Protein 9N4D (pdb70)

InterPro domains:
  IPR024079 Metallopeptidase, catalytic domain superfamily [G3DSA:3.40.390.10] (44-229)
  IPR029482 Putative peptidase domain, HRXXH [PF13933] (15-241)
  IPR029482 Putative peptidase domain, HRXXH [cd11307] (46-224)
  IPR039124 Fungal antigen PRA1-like [PTHR39399] (1-299)

Solvent-accessible surface area: 57027 Å² total; per-residue (Å²): 131,101,14,122,88,76,39,66,99,37,20,44,35,41,113,49,13,93,39,28,36,109,47,10,0,20,39,0,8,116,32,0,37,99,1,0,72,25,0,44,20,2,3,20,15,13,9,45,95,0,8,8,0,70,33,1,0,3,88,170,28,33,5,6,30,0,0,0,7,0,8,7,0,32,6,10,36,0,82,70,4,51,0,14,27,67,54,94,52,92,76,55,154,56,150,64,107,9,11,16,86,50,20,101,143,82,30,23,45,2,1,6,7,107,80,2,29,114,66,37,54,16,19,36,27,3,17,8,90,74,17,32,2,18,163,29,152,27,54,61,4,3,0,1,5,0,0,56,26,0,12,72,1,109,33,4,1,54,145,35,17,90,90,92,4,81,76,20,111,84,1,58,107,32,2,93,139,69,38,105,106,0,13,72,0,4,20,1,0,3,14,1,1,3,3,0,24,0,28,34,75,8,42,102,44,101,11,18,17,39,57,82,69,67,43,124,130,89,56,16,126,134,93,13,123,85,74,41,64,101,40,19,43,34,46,113,44,13,93,40,26,36,111,44,11,0,28,42,0,9,121,32,0,35,100,1,0,78,22,1,44,17,0,3,18,25,22,12,45,122,0,7,10,0,66,33,0,0,3,89,166,30,33,8,8,29,0,1,0,5,0,7,10,0,29,6,10,29,0,74,83,3,49,1,15,23,73,61,97,48,95,73,46,153,64,146,66,102,10,9,14,95,43,19,97,135,82,26,24,44,3,0,7,8,101,77,2,28,110,62,40,56,18,20,40,27,3,18,10,93,74,15,29,2,17,159,30,150,27,60,56,4,4,0,0,5,0,0,54,34,0,11,71,2,106,46,3,2,47,136,37,19,87,96,97,7,80,73,21,114,88,1,58,111,28,2,103,150,61,40,96,98,0,12,68,0,5,26,0,0,1,15,1,1,3,4,0,24,0,26,34,75,13,39,102,40,108,12,18,19,37,63,81,68,72,42,116,128,93,57,16,116,128,103,19,121,88,89,44,63,108,36,17,44,36,42,109,54,14,95,42,29,35,110,47,8,0,22,38,0,10,122,28,0,37,88,1,0,70,21,0,40,19,1,3,20,26,21,12,44,111,0,6,8,0,68,32,0,0,3,98,164,27,32,5,5,33,0,0,0,6,0,7,11,0,35,7,11,30,1,75,76,4,49,0,12,24,64,62,89,54,91,84,40,160,69,143,65,99,10,10,15,85,43,20,98,144,82,28,14,43,2,1,7,8,104,77,2,29,108,65,36,60,14,20,36,28,3,17,12,93,78,17,31,2,19,161,28,154,26,65,60,5,3,0,1,6,0,0,54,34,0,12,71,2,103,37,4,1,53,151,33,17,80,94,91,7,81,74,18,112,86,0,58,102,29,2,112,146,68,42,97,102,0,12,78,0,4,26,1,0,2,14,0,1,3,4,0,25,0,28,33,76,11,39,100,38,99,12,17,19,42,69,80,67,62,43,111,131,93,54,20,124,130,104,18,117,84,80,40,64,99,35,19,42,36,42,108,41,12,93,37,32,36,111,42,8,0,35,44,0,8,115,31,0,24,89,1,0,76,21,1,40,22,2,3,20,14,18,10,43,95,0,8,8,0,73,37,0,0,3,82,169,29,31,5,6,30,0,0,0,5,0,7,11,0,30,6,11,39,0,74,73,3,49,0,14,24,67,66,97,50,94,69,38,158,57,148,59,107,10,9,12,88,44,19,101,142,81,28,18,45,3,0,6,8,100,73,2,31,108,68,36,57,16,22,39,28,3,16,13,93,76,20,26,2,15,162,31,146,24,54,55,5,4,1,1,6,0,1,55,36,0,12,70,3,99,39,4,1,43,153,33,16,83,97,94,6,81,67,19,114,84,0,58,109,29,0,105,146,71,41,102,101,0,12,74,1,5,18,0,0,3,14,1,1,4,4,0,27,0,29,33,72,11,38,100,42,112,11,20,17,46,58,82,68,69,45,126,123,92,54,14,134,128,104,16,121,82,74,43,65,101,37,18,42,35,44,111,50,15,96,37,29,35,111,42,9,0,26,37,0,8,118,31,0,38,90,2,0,70,21,0,47,23,1,3,20,24,20,10,43,122,0,6,8,0,69,35,0,0,3,88,170,30,31,6,5,29,0,0,0,4,0,6,10,0,26,7,11,32,0,72,81,4,46,0,14,26,65,62,94,55,93,74,36,164,59,146,62,105,8,8,14,84,42,19,101,143,81,26,17,46,2,1,8,9,103,82,3,29,110,64,36,55,15,18,38,28,4,17,9,92,76,18,33,2,17,160,30,148,25,57,60,4,3,0,1,7,0,0,57,35,0,11,71,2,114,43,3,1,49,154,29,19,91,95,97,7,76,65,19,108,85,1,62,93,31,1,108,145,69,48,95,100,0,14,69,0,4,23,1,0,3,15,1,0,2,4,0,25,0,25,36,75,11,40,98,37,102,13,18,17,42,60,80,64,68,46,124,130,91,55,17,125,124,104,14,119,91,85,44,65,105,36,16,45,33,40,110,52,12,95,37,31,34,106,43,7,0,26,40,0,10,122,29,0,36,94,1,0,70,22,1,42,16,2,3,18,17,13,9,44,93,0,7,8,0,70,33,0,0,2,86,168,31,32,5,6,29,0,0,0,4,0,7,10,0,30,8,10,40,0,70,67,4,46,0,13,27,68,60,95,51,94,77,40,160,69,149,62,104,9,9,14,90,42,17,99,138,79,33,20,44,2,1,7,9,104,78,2,29,104,65,39,58,17,19,40,27,4,16,14,91,76,18,30,2,17,161,28,148,26,53,58,5,4,1,2,6,0,0,53,34,0,10,72,2,118,43,3,1,49,140,33,16,83,91,90,9,79,66,18,106,93,1,63,102,27,0,102,144,66,41,99,102,1,15,67,0,4,18,1,0,3,15,0,1,3,3,0,25,0,26,37,74,12,40,100,44,113,13,17,17,43,63,80,68,69,46,129,125,92,57,16,121

B-factor: mean 41.8, std 14.16, range [16.39, 104.24]

Foldseek 3Di:
DPVVVVADQAADEDPQDDDVRVVVLRQLLVQLLVLLVLLLVVCVVAPLLAVLCCQQQHNDDGPDLLNVLSVLNGGHGRPLAYEYQDDPPPPQPPPPDQWDQPDDVRQRYIYGYPVCVPFADEPLQPLPPPDALQPDDQCRHSNSVVQLVQCSHCSRVVPQADAPDDHNVRSSVCNHPPNVCSSRYRVSSSSSSQQVCQCPPVDPQAGGNPPPDHDHPVSSD/DDPVVVADFAAAEDPQDDDVRCVVVRQLRVQLLVLLVLLLVVCVVAPLLAPLCCQQQHNDDGPDLLNVLSVLNNGDGNPLAYEYADPPVPDLPDPPDQWDQPDDVRQRYIYGYDVCVVQADEPLQPLPPPDALQPDDQRRHSNSVVLLVQCRHCSRVVPQADAPDDHNVRSSVCNHPPNVNSSRYSVSSSSSSQQVCQCPPVDDQAGGNPPDDHDDPVSSD/DPCVVVADQAAAEDPQDDPVVVVVLRQLRVQLLVLLVVLLVVCVVAPLLAVLCCQQQHNDDGPDLLNVLSVLNNGDRNPLAYEYADDDPPDLPDPPDQWDQPDDVRQRYIYGYDVCVVQADEPLQPLPPPDALQPDDQCRHSNSVVLLVQCRHCSRVVPQADAPDDHNVRSSVCNHPPSVNSSRYSVSSSSSSQQVCQCPPVPDQAGGNPDPDGDHPVSSD/DPPVVLFDQAAAEDPQDDPVRVVVLRQLRVQLLVLLVVLLVVCVVAPLLAPLCCQQQHNDDGPDLLNVLSVLNNGDRNPLAYEYADPPPPDPPDPPDQWDQPDDVRQRYIYGYCVCVPQADEPLCPLPPPDALQPDDQCRHSNSVVLLVQCRHCSRVVPQADAPDDHNVRSSVCNHPPNPNSSRYSSSSSSSSQQVCQCPPVDDQAGGNPPPDHDHPVSSD/DPPVVLFDQAAAEDPQDDDVRVVVLRQLRVQLLVLLVVLLVVCVVFPLLDVLCCQQQHNDDGPDLLNVLSVLNNGDRNPLAYEYADPPVVDVVDPPDQWDQPDDVRQRYIYGYDVCVVQADEPLQPLPPPDALQPDDQCRHSNSVVLLVQCRHCSRVVPQADAPDDHPVRSSVCNHPPNPNSSRYSVSSSSSSQQVCQCPPVDDQAGGNPPPDHDHPVSSD/DPCVVVFDQAAAEDPQDDDVRVVVLRQLRVQLLVLLVVLLVVCVVAPLLAVLCCQQQHNDDGPDLLNVLSCLNRGDGNPLAYEYADDPPPPVPDPPDQWDQPDDVRQRYIYGYPVCVVQADEPLCPLPPPDALQPDDQCRHSNSVVLLVQCRHCSRVVPQADAPDDHPVRSSVCNHPPNPNSSRYSVSSSSSSQQVCQCPPVPDQAGGNPPDDHDHPVSSD

Radius of gyration: 38.22 Å; Cα contacts (8 Å, |Δi|>4): 2168; chains: 6; bounding box: 101×102×52 Å

Organism: Candida albicans (strain SC5314 / ATCC MYA-2876) (NCBI:txid237561)

Secondary structure (DSSP, 8-state):
--TTTT---S--B-TTS-HHHHHHHHHHHHHHHHHHHHHHHHHHHHGGGSHHHHHHH-TT---SHHHHHHHHHHHS--TT-EEE-S-SSS-TTSTT--EEE--STTTTEEEE-TTHHHH-B-GGGTT-TT--TTTS-TTSBHHHHHHHHHTTSTTTTTT--B-S--SHHHHHHHHHH-HHHHTTBHHHHHHHHHHHHIIIIISTTT----SS----GGGG-/--TTSS---SPPB-TTS-HHHHHHHHHHHHHHHHHHHHHHHHHHHHGGGSHHHHHHH-TT---SHHHHHHHHHHSS--TT-EEE-S-SSS-TTSTT--EEE--STTTTEEEE-SSHHHH-B-GGGTT-TT--TTTS-GGGBHHHHHHHHHTTSTTTTTT--B-S--SHHHHHHHHHH-HHHHTTBHHHHHHHHHHHHIIIIISTTT----SS----GGGG-/--GGGS---S--B-TTS-HHHHHHHHHHHHHHHHHHHHHHHHHHHHGGGSHHHHHHH-TT---SHHHHHHHHHHSS--SS-EEE-S-SSS-TTSTT--EEE--STTTTEEEE-TTTTTS-B-GGGTT-TT--TTTS-TTSBHHHHHHHHHTTSTTTTTT--B-S--SHHHHHHHHHH-TTTTTSBHHHHHHHHHHHHIIIIISTTT----SS----GGGG-/--TTTS---SPPB-TTS-HHHHHHHHHHHHHHHHHHHHHHHHHHHHGGGSHHHHHHH-TT---SHHHHHHHHHHSS--SS-EEE-S-SSS-TTSTT--EEE--SSSTTEEEE-TTHHHH-B-GGGTT-TT--TTTS-TTSBHHHHHHHHHTTSTTTTTT--B-S--SHHHHHHHHHH-TTTTTSBHHHHHHHHHHHHIIIIISTTT----SS----GGGG-/--TTSS---S--B-TTS-HHHHHHHHHHHHHHHHHHHHHHHHHHHHGGGSHHHHHHH-TT---SHHHHHHHHHHSS--SS-EEE---SSS-TTSTT--EEE--STTTTEEEE-TTHHHH-B-GGGTT-TT--TTTS-TTSBHHHHHHHHHTTSTTTTTT--B-S--SHHHHHHHHHH-HHHHTTBHHHHHHHHHHHHIIIIISTTT----SS----GGGG-/---TTS---S--B-TTS-HHHHHHHHHHHHHHHHHHHHHHHHHHHHGGGSHHHHHHH-TT---SHHHHHHHHHHSS--SS-EEE-S-SSS-TTSTT--EEE--SSSTTEEEE-TTHHHH-B-GGGTT-TT--TTTS-TTSBHHHHHHHHHTTSTTTTTT--B-S--SHHHHHHHHHH-TTTTTSBHHHHHHHHHHHHIIIIISTTT-S--SS----GGGG-

Structure (mmCIF, N/CA/C/O backbone):
data_9N4D
#
_entry.id   9N4D
#
_cell.length_a   1.00
_cell.length_b   1.00
_cell.length_c   1.00
_cell.angle_alpha   90.00
_cell.angle_beta   90.00
_cell.angle_gamma   90.00
#
_symmetry.space_group_name_H-M   'P 1'
#
loop_
_entity.id
_entity.type
_entity.pdbx_description
1 polymer 'pH-regulated antigen PRA1'
2 non-polymer 'ZINC ION'
#
loop_
_atom_site.group_PDB
_atom_site.id
_atom_site.type_symbol
_atom_site.label_atom_id
_atom_site.label_alt_id
_atom_site.label_comp_id
_atom_site.label_asym_id
_atom_site.label_entity_id
_atom_site.label_seq_id
_atom_site.pdbx_PDB_ins_code
_atom_site.Cartn_x
_atom_site.Cartn_y
_atom_site.Cartn_z
_atom_site.occupancy
_atom_site.B_iso_or_equiv
_atom_site.auth_seq_id
_atom_site.auth_comp_id
_atom_site.auth_asym_id
_atom_site.auth_atom_id
_atom_site.pdbx_PDB_model_num
ATOM 1 N N . TYR A 1 18 ? 122.98562 153.76307 115.52776 1.000 62.09492 31 TYR A N 1
ATOM 2 C CA . TYR A 1 18 ? 124.28772 154.38982 115.72200 1.000 60.52886 31 TYR A CA 1
ATOM 3 C C . TYR A 1 18 ? 124.84521 154.06224 117.10187 1.000 58.82349 31 TYR A C 1
ATOM 4 O O . TYR A 1 18 ? 124.45965 154.67116 118.09808 1.000 56.89026 31 TYR A O 1
ATOM 13 N N . ASP A 1 19 ? 125.75564 153.09381 117.15224 1.000 55.50676 32 ASP A N 1
ATOM 14 C CA . ASP A 1 19 ? 126.41992 152.71770 118.39741 1.000 54.35032 32 ASP A CA 1
ATOM 15 C C . ASP A 1 19 ? 127.64241 153.60789 118.57024 1.000 55.21948 32 ASP A C 1
ATOM 16 O O . ASP A 1 19 ? 128.71920 153.31238 118.04846 1.000 54.47431 32 ASP A O 1
ATOM 21 N N . TRP A 1 20 ? 127.48281 154.70598 119.30518 1.000 52.02701 33 TRP A N 1
ATOM 22 C CA . TRP A 1 20 ? 128.57272 155.65050 119.50005 1.000 47.58069 33 TRP A CA 1
ATOM 23 C C . TRP A 1 20 ? 129.52303 155.24418 120.61742 1.000 44.57158 33 TRP A C 1
ATOM 24 O O . TRP A 1 20 ? 130.52432 155.93098 120.83606 1.000 47.39045 33 TRP A O 1
ATOM 35 N N . ARG A 1 21 ? 129.24319 154.15018 121.32270 1.000 44.32559 34 ARG A N 1
ATOM 36 C CA . ARG A 1 21 ? 130.17619 153.63493 122.31416 1.000 46.40045 34 ARG A CA 1
ATOM 37 C C . ARG A 1 21 ? 131.37647 152.93373 121.69284 1.000 48.87633 34 ARG A C 1
ATOM 38 O O . ARG A 1 21 ? 132.42418 152.84721 122.34118 1.000 51.41381 34 ARG A O 1
ATOM 46 N N . ALA A 1 22 ? 131.25488 152.43909 120.46169 1.000 50.44894 35 ALA A N 1
ATOM 47 C CA . ALA A 1 22 ? 132.32425 151.67605 119.83085 1.000 50.99114 35 ALA A CA 1
ATOM 48 C C . ALA A 1 22 ? 133.41788 152.55102 119.23256 1.000 52.61118 35 ALA A C 1
ATOM 49 O O . ALA A 1 22 ? 134.49683 152.04113 118.91134 1.000 56.24085 35 ALA A O 1
ATOM 51 N N . ASP A 1 23 ? 133.17358 153.84781 119.07267 1.000 48.22733 36 ASP A N 1
ATOM 52 C CA . ASP A 1 23 ? 134.15439 154.77607 118.52301 1.000 44.51057 36 ASP A CA 1
ATOM 53 C C . ASP A 1 23 ? 134.38448 155.95378 119.46555 1.000 49.55672 36 ASP A C 1
ATOM 54 O O . ASP A 1 23 ? 134.52482 157.10136 119.03958 1.000 52.68085 36 ASP A O 1
ATOM 59 N N . TRP A 1 24 ? 134.44254 155.67222 120.76358 1.000 46.72567 37 TRP A N 1
ATOM 60 C CA . TRP A 1 24 ? 134.65390 156.68410 121.79017 1.000 41.53439 37 TRP A CA 1
ATOM 61 C C . TRP A 1 24 ? 136.12301 156.67132 122.19838 1.000 45.00252 37 TRP A C 1
ATOM 62 O O . TRP A 1 24 ? 136.62563 155.65454 122.68752 1.000 49.26533 37 TRP A O 1
ATOM 73 N N . VAL A 1 25 ? 136.80285 157.79817 122.00481 1.000 40.38663 38 VAL A N 1
ATOM 74 C CA . VAL A 1 25 ? 138.23197 157.92643 122.27142 1.000 38.95300 38 VAL A CA 1
ATOM 75 C C . VAL A 1 25 ? 138.40769 158.83381 123.48124 1.000 37.07543 38 VAL A C 1
ATOM 76 O O . VAL A 1 25 ? 137.96333 159.98797 123.46863 1.000 39.28724 38 VAL A O 1
ATOM 80 N N . LYS A 1 26 ? 139.05797 158.31808 124.52545 1.000 35.41541 39 LYS A N 1
ATOM 81 C CA . LYS A 1 26 ? 139.26305 159.06170 125.76336 1.000 34.92584 39 LYS A CA 1
ATOM 82 C C . LYS A 1 26 ? 140.74166 159.31055 126.05018 1.000 38.56954 39 LYS A C 1
ATOM 83 O O . LYS A 1 26 ? 141.10181 159.72364 127.15228 1.000 41.99510 39 LYS A O 1
ATOM 89 N N . GLY A 1 27 ? 141.60280 159.07663 125.07583 1.000 40.07741 40 GLY A N 1
ATOM 90 C CA . GLY A 1 27 ? 143.02348 159.34894 125.23154 1.000 32.12816 40 GLY A CA 1
ATOM 91 C C . GLY A 1 27 ? 143.47946 160.42718 124.27605 1.000 36.91800 40 GLY A C 1
ATOM 92 O O . GLY A 1 27 ? 142.90635 160.60384 123.20296 1.000 44.25495 40 GLY A O 1
ATOM 93 N N . PHE A 1 28 ? 144.51841 161.15123 124.67873 1.000 36.67381 41 PHE A N 1
ATOM 94 C CA . PHE A 1 28 ? 145.04146 162.24310 123.86363 1.000 34.50332 41 PHE A CA 1
ATOM 95 C C . PHE A 1 28 ? 145.93056 161.69182 122.75471 1.000 37.71806 41 PHE A C 1
ATOM 96 O O . PHE A 1 28 ? 146.91343 161.00375 123.04981 1.000 39.04555 41 PHE A O 1
ATOM 104 N N . PRO A 1 29 ? 145.63248 161.96526 121.48831 1.000 38.72935 42 PRO A N 1
ATOM 105 C CA . PRO A 1 29 ? 146.46054 161.44331 120.39713 1.000 38.34222 42 PRO A CA 1
ATOM 106 C C . PRO A 1 29 ? 147.72072 162.26986 120.17752 1.000 40.56028 42 PRO A C 1
ATOM 107 O O . PRO A 1 29 ? 147.77768 163.46805 120.45688 1.000 39.83038 42 PRO A O 1
ATOM 111 N N . ILE A 1 30 ? 148.74122 161.59421 119.65232 1.000 40.74854 43 ILE A N 1
ATOM 112 C CA . ILE A 1 30 ? 150.04898 162.18422 119.39490 1.000 38.35911 43 ILE A CA 1
ATOM 113 C C . ILE A 1 30 ? 150.38383 162.01040 117.91992 1.000 43.03378 43 ILE A C 1
ATOM 114 O O . ILE A 1 30 ? 150.12663 160.95278 117.33550 1.000 47.58150 43 ILE A O 1
ATOM 119 N N . ASP A 1 31 ? 150.95485 163.05272 117.32146 1.000 41.69491 44 ASP A N 1
ATOM 120 C CA . ASP A 1 31 ? 151.31375 163.02823 115.91280 1.000 42.42839 44 ASP A CA 1
ATOM 121 C C . ASP A 1 31 ? 152.52002 162.11981 115.67553 1.000 49.38716 44 ASP A C 1
ATOM 122 O O . ASP A 1 31 ? 153.25992 161.76090 116.59433 1.000 51.73030 44 ASP A O 1
ATOM 127 N N . SER A 1 32 ? 152.71762 161.75590 114.41045 1.000 53.82579 45 SER A N 1
ATOM 128 C CA . SER A 1 32 ? 153.80568 160.87954 114.00104 1.000 51.67149 45 SER A CA 1
ATOM 129 C C . SER A 1 32 ? 155.11522 161.62559 113.78019 1.000 51.34034 45 SER A C 1
ATOM 130 O O . SER A 1 32 ? 156.11700 160.99939 113.42240 1.000 51.01149 45 SER A O 1
ATOM 133 N N . SER A 1 33 ? 155.13064 162.94268 113.98421 1.000 53.55320 46 SER A N 1
ATOM 134 C CA . SER A 1 33 ? 156.35628 163.72194 113.87959 1.000 51.52933 46 SER A CA 1
ATOM 135 C C . SER A 1 33 ? 157.25326 163.58269 115.10299 1.000 53.04775 46 SER A C 1
ATOM 136 O O . SER A 1 33 ? 158.37088 164.10782 115.09210 1.000 56.04170 46 SER A O 1
ATOM 139 N N . CYS A 1 34 ? 156.79575 162.90242 116.14960 1.000 48.81318 47 CYS A N 1
ATOM 140 C CA . CYS A 1 34 ? 157.61507 162.60402 117.31506 1.000 45.37761 47 CYS A CA 1
ATOM 141 C C . CYS A 1 34 ? 158.17838 161.19398 117.19358 1.000 46.70729 47 CYS A C 1
ATOM 142 O O . CYS A 1 34 ? 157.44473 160.24772 116.89576 1.000 50.82139 47 CYS A O 1
ATOM 145 N N . ASN A 1 35 ? 159.48245 161.05675 117.42672 1.000 42.00238 48 ASN A N 1
ATOM 146 C CA . ASN A 1 35 ? 160.14367 159.76234 117.31804 1.000 36.05906 48 ASN A CA 1
ATOM 147 C C . ASN A 1 35 ? 159.86555 158.93777 118.57750 1.000 36.05201 48 ASN A C 1
ATOM 148 O O . ASN A 1 35 ? 159.01973 159.28887 119.40358 1.000 38.54023 48 ASN A O 1
ATOM 153 N N . ALA A 1 36 ? 160.57395 157.81611 118.73217 1.000 36.22994 49 ALA A N 1
ATOM 154 C CA . ALA A 1 36 ? 160.25092 156.86820 119.79681 1.000 34.69081 49 ALA A CA 1
ATOM 155 C C . ALA A 1 36 ? 160.51185 157.45036 121.18251 1.000 36.13220 49 ALA A C 1
ATOM 156 O O . ALA A 1 36 ? 159.66916 157.32766 122.08139 1.000 37.96573 49 ALA A O 1
ATOM 158 N N . THR A 1 37 ? 161.67023 158.08463 121.37747 1.000 34.79714 50 THR A N 1
ATOM 159 C CA . THR A 1 37 ? 162.02771 158.57289 122.70610 1.000 36.02840 50 THR A CA 1
ATOM 160 C C . THR A 1 37 ? 161.11460 159.70965 123.15245 1.000 36.18103 50 THR A C 1
ATOM 161 O O . THR A 1 37 ? 160.72720 159.77204 124.32328 1.000 36.53041 50 THR A O 1
ATOM 165 N N . GLN A 1 38 ? 160.76795 160.62157 122.24049 1.000 33.61543 51 GLN A N 1
ATOM 166 C CA . GLN A 1 38 ? 159.84213 161.69875 122.58025 1.000 32.04579 51 GLN A CA 1
ATOM 167 C C . GLN A 1 38 ? 158.45728 161.15356 122.91000 1.000 35.52984 51 GLN A C 1
ATOM 168 O O . GLN A 1 38 ? 157.81125 161.60586 123.86753 1.000 40.33731 51 GLN A O 1
ATOM 174 N N . TYR A 1 39 ? 157.99203 160.18212 122.12109 1.000 32.78948 52 TYR A N 1
ATOM 175 C CA . TYR A 1 39 ? 156.68648 159.57355 122.34733 1.000 32.58809 52 TYR A CA 1
ATOM 176 C C . TYR A 1 39 ? 156.61902 158.90094 123.71187 1.000 34.24457 52 TYR A C 1
ATOM 177 O O . TYR A 1 39 ? 155.61744 159.03324 124.43045 1.000 35.53322 52 TYR A O 1
ATOM 186 N N . ASN A 1 40 ? 157.68323 158.18353 124.08958 1.000 32.49918 53 ASN A N 1
ATOM 187 C CA . ASN A 1 40 ? 157.67151 157.43215 125.34124 1.000 31.75712 53 ASN A CA 1
ATOM 188 C C . ASN A 1 40 ? 157.45590 158.33600 126.54691 1.000 34.01911 53 ASN A C 1
ATOM 189 O O . ASN A 1 40 ? 156.74269 157.95938 127.48211 1.000 36.42455 53 ASN A O 1
ATOM 194 N N . GLN A 1 41 ? 158.05971 159.52214 126.54876 1.000 33.71376 54 GLN A N 1
ATOM 195 C CA . GLN A 1 41 ? 157.92072 160.45146 127.66280 1.000 34.19891 54 GLN A CA 1
ATOM 196 C C . GLN A 1 41 ? 156.63312 161.26821 127.58960 1.000 35.52886 54 GLN A C 1
ATOM 197 O O . GLN A 1 41 ? 156.01275 161.54278 128.62928 1.000 37.84908 54 GLN A O 1
ATOM 203 N N . LEU A 1 42 ? 156.20439 161.65154 126.38129 1.000 33.29769 55 LEU A N 1
ATOM 204 C CA . LEU A 1 42 ? 154.97068 162.42178 126.25755 1.000 32.36057 55 LEU A CA 1
ATOM 205 C C . LEU A 1 42 ? 153.75669 161.60808 126.70012 1.000 31.01776 55 LEU A C 1
ATOM 206 O O . LEU A 1 42 ? 152.85935 162.13615 127.37402 1.000 31.63941 55 LEU A O 1
ATOM 211 N N . SER A 1 43 ? 153.70964 160.31908 126.33926 1.000 29.78368 56 SER A N 1
ATOM 212 C CA . SER A 1 43 ? 152.58480 159.48426 126.75963 1.000 31.49305 56 SER A CA 1
ATOM 213 C C . SER A 1 43 ? 152.51738 159.35974 128.27697 1.000 32.51651 56 SER A C 1
ATOM 214 O O . SER A 1 43 ? 151.43042 159.43164 128.86795 1.000 36.47360 56 SER A O 1
ATOM 217 N N . THR A 1 44 ? 153.66926 159.16886 128.92383 1.000 30.13393 57 THR A N 1
ATOM 218 C CA . THR A 1 44 ? 153.69701 159.07348 130.37909 1.000 30.97688 57 THR A CA 1
ATOM 219 C C . THR A 1 44 ? 153.22032 160.36771 131.02527 1.000 30.38766 57 THR A C 1
ATOM 220 O O . THR A 1 44 ? 152.44561 160.33899 131.99114 1.000 30.48166 57 THR A O 1
ATOM 224 N N . GLY A 1 45 ? 153.66320 161.51449 130.50069 1.000 30.85012 58 GLY A N 1
ATOM 225 C CA . GLY A 1 45 ? 153.20089 162.78383 131.04361 1.000 29.12172 58 GLY A CA 1
ATOM 226 C C . GLY A 1 45 ? 151.69799 162.96682 130.92591 1.000 29.91679 58 GLY A C 1
ATOM 227 O O . GLY A 1 45 ? 151.03507 163.39927 131.87767 1.000 32.73222 58 GLY A O 1
ATOM 228 N N . LEU A 1 46 ? 151.13827 162.63793 129.75754 1.000 27.87164 59 LEU A N 1
ATOM 229 C CA . LEU A 1 46 ? 149.69639 162.77550 129.56337 1.000 25.11333 59 LEU A CA 1
ATOM 230 C C . LEU A 1 46 ? 148.91828 161.85639 130.50209 1.000 26.64380 59 LEU A C 1
ATOM 231 O O . LEU A 1 46 ? 147.89593 162.25895 131.08127 1.000 28.65686 59 LEU A O 1
ATOM 236 N N . GLN A 1 47 ? 149.39426 160.61910 130.67491 1.000 28.47674 60 GLN A N 1
ATOM 237 C CA . GLN A 1 47 ? 148.73148 159.69390 131.58970 1.000 29.41978 60 GLN A CA 1
ATOM 238 C C . GLN A 1 47 ? 148.76833 160.20577 133.02548 1.000 28.06002 60 GLN A C 1
ATOM 239 O O . GLN A 1 47 ? 147.77884 160.09024 133.75965 1.000 31.60586 60 GLN A O 1
ATOM 245 N N . GLU A 1 48 ? 149.90211 160.77251 133.44675 1.000 28.21034 61 GLU A N 1
ATOM 246 C CA . GLU A 1 48 ? 149.99740 161.30222 134.80504 1.000 28.32699 61 GLU A CA 1
ATOM 247 C C . GLU A 1 48 ? 149.05111 162.48046 135.01258 1.000 28.71710 61 GLU A C 1
ATOM 248 O O . GLU A 1 48 ? 148.43573 162.61502 136.08043 1.000 30.59059 61 GLU A O 1
ATOM 254 N N . ALA A 1 49 ? 148.92577 163.34860 134.00471 1.000 27.66784 62 ALA A N 1
ATOM 255 C CA . ALA A 1 49 ? 147.97584 164.45442 134.10747 1.000 24.88555 62 ALA A CA 1
ATOM 256 C C . ALA A 1 49 ? 146.54541 163.94551 134.26291 1.000 23.86807 62 ALA A C 1
ATOM 257 O O . ALA A 1 49 ? 145.77827 164.45079 135.09931 1.000 25.53224 62 ALA A O 1
ATOM 259 N N . GLN A 1 50 ? 146.16993 162.93939 133.46820 1.000 24.85904 63 GLN A N 1
ATOM 260 C CA . GLN A 1 50 ? 144.82260 162.38526 133.57969 1.000 24.73306 63 GLN A CA 1
ATOM 261 C C . GLN A 1 50 ? 144.59101 161.74641 134.94786 1.000 26.25217 63 GLN A C 1
ATOM 262 O O . GLN A 1 50 ? 143.49982 161.86463 135.52117 1.000 26.48061 63 GLN A O 1
ATOM 268 N N . LEU A 1 51 ? 145.60715 161.06566 135.48668 1.000 26.92397 64 LEU A N 1
ATOM 269 C CA . LEU A 1 51 ? 145.48921 160.47285 136.81804 1.000 25.23521 64 LEU A CA 1
ATOM 270 C C . LEU A 1 51 ? 145.26627 161.53636 137.88897 1.000 28.02284 64 LEU A C 1
ATOM 271 O O . LEU A 1 51 ? 144.43275 161.36208 138.79243 1.000 31.70450 64 LEU A O 1
ATOM 276 N N . LEU A 1 52 ? 146.01199 162.64188 137.80986 1.000 25.04694 65 LEU A N 1
ATOM 277 C CA . LEU A 1 52 ? 145.82736 163.72830 138.76835 1.000 23.33383 65 LEU A CA 1
ATOM 278 C C . LEU A 1 52 ? 144.41468 164.30072 138.68984 1.000 24.37946 65 LEU A C 1
ATOM 279 O O . LEU A 1 52 ? 143.77662 164.55602 139.72393 1.000 26.80208 65 LEU A O 1
ATOM 284 N N . ALA A 1 53 ? 143.90181 164.49391 137.46959 1.000 22.67498 66 ALA A N 1
ATOM 285 C CA . ALA A 1 53 ? 142.53980 165.00594 137.32285 1.000 22.69046 66 ALA A CA 1
ATOM 286 C C . ALA A 1 53 ? 141.51268 164.04113 137.90933 1.000 25.73562 66 ALA A C 1
ATOM 287 O O . ALA A 1 53 ? 140.53936 164.46566 138.54788 1.000 26.80750 66 ALA A O 1
ATOM 289 N N . GLU A 1 54 ? 141.70914 162.73813 137.69781 1.000 26.58077 67 GLU A N 1
ATOM 290 C CA . GLU A 1 54 ? 140.77698 161.75356 138.23989 1.000 27.67641 67 GLU A CA 1
ATOM 291 C C . GLU A 1 54 ? 140.75766 161.78269 139.76446 1.000 29.44145 67 GLU A C 1
ATOM 292 O O . GLU A 1 54 ? 139.68578 161.71185 140.38473 1.000 31.85941 67 GLU A O 1
ATOM 298 N N . HIS A 1 55 ? 141.93454 161.88106 140.38866 1.000 27.98280 68 HIS A N 1
ATOM 299 C CA . HIS A 1 55 ? 141.97215 161.95990 141.84675 1.000 24.68354 68 HIS A CA 1
ATOM 300 C C . HIS A 1 55 ? 141.27820 163.22134 142.35425 1.000 26.21621 68 HIS A C 1
ATOM 301 O O . HIS A 1 55 ? 140.55853 163.18135 143.36337 1.000 26.73612 68 HIS A O 1
ATOM 308 N N . ALA A 1 56 ? 141.48597 164.35352 141.67255 1.000 28.76056 69 ALA A N 1
ATOM 309 C CA . ALA A 1 56 ? 140.80865 165.58399 142.07846 1.000 26.26226 69 ALA A CA 1
ATOM 310 C C . ALA A 1 56 ? 139.29283 165.43636 141.99544 1.000 27.65689 69 ALA A C 1
ATOM 311 O O . ALA A 1 56 ? 138.56390 165.88020 142.89547 1.000 28.11902 69 ALA A O 1
ATOM 313 N N . ARG A 1 57 ? 138.80075 164.81246 140.92102 1.000 28.89279 70 ARG A N 1
ATOM 314 C CA . ARG A 1 57 ? 137.36234 164.60157 140.78258 1.000 27.61473 70 ARG A CA 1
ATOM 315 C C . ARG A 1 57 ? 136.81827 163.72212 141.90209 1.000 28.49819 70 ARG A C 1
ATOM 316 O O . ARG A 1 57 ? 135.74447 163.99823 142.45368 1.000 28.58770 70 ARG A O 1
ATOM 324 N N . ASP A 1 58 ? 137.53994 162.65133 142.24517 1.000 30.31350 71 ASP A N 1
ATOM 325 C CA . ASP A 1 58 ? 137.07287 161.77018 143.31362 1.000 29.17858 71 ASP A CA 1
ATOM 326 C C . ASP A 1 58 ? 137.02425 162.49418 144.65483 1.000 29.76817 71 ASP A C 1
ATOM 327 O O . ASP A 1 58 ? 136.07109 162.32285 145.42526 1.000 30.28252 71 ASP A O 1
ATOM 332 N N . HIS A 1 59 ? 138.04236 163.30754 144.95333 1.000 28.64972 72 HIS A N 1
ATOM 333 C CA . HIS A 1 59 ? 138.03567 164.06405 146.20478 1.000 25.78210 72 HIS A CA 1
ATOM 334 C C . HIS A 1 59 ? 136.85993 165.03413 146.25755 1.000 28.10563 72 HIS A C 1
ATOM 335 O O . HIS A 1 59 ? 136.17725 165.14650 147.28929 1.000 26.89319 72 HIS A O 1
ATOM 342 N N . THR A 1 60 ? 136.60132 165.73885 145.15073 1.000 27.38618 73 THR A N 1
ATOM 343 C CA . THR A 1 60 ? 135.47399 166.66579 145.12477 1.000 26.48384 73 THR A CA 1
ATOM 344 C C . THR A 1 60 ? 134.15745 165.93260 145.35192 1.000 28.51793 73 THR A C 1
ATOM 345 O O . THR A 1 60 ? 133.35496 166.33952 146.19693 1.000 29.26257 73 THR A O 1
ATOM 349 N N . LEU A 1 61 ? 133.94455 164.81755 144.64375 1.000 28.86181 74 LEU A N 1
ATOM 350 C CA . LEU A 1 61 ? 132.70674 164.05815 144.81183 1.000 26.05322 74 LEU A CA 1
ATOM 351 C C . LEU A 1 61 ? 132.54672 163.56263 146.24249 1.000 27.31325 74 LEU A C 1
ATOM 352 O O . LEU A 1 61 ? 131.43850 163.57480 146.78975 1.000 29.12654 74 LEU A O 1
ATOM 357 N N . ARG A 1 62 ? 133.63922 163.11062 146.86216 1.000 31.30042 75 ARG A N 1
ATOM 358 C CA . ARG A 1 62 ? 133.54298 162.57301 148.21445 1.000 27.52417 75 ARG A CA 1
ATOM 359 C C . ARG A 1 62 ? 133.20553 163.65474 149.23474 1.000 28.47381 75 ARG A C 1
ATOM 360 O O . ARG A 1 62 ? 132.41487 163.41746 150.15436 1.000 28.06239 75 ARG A O 1
ATOM 368 N N . PHE A 1 63 ? 133.78768 164.84709 149.10318 1.000 31.75202 76 PHE A N 1
ATOM 369 C CA . PHE A 1 63 ? 133.65898 165.82576 150.18000 1.000 29.07440 76 PHE A CA 1
ATOM 370 C C . PHE A 1 63 ? 132.82331 167.04996 149.83204 1.000 32.54924 76 PHE A C 1
ATOM 371 O O . PHE A 1 63 ? 131.91046 167.39584 150.58634 1.000 34.62386 76 PHE A O 1
ATOM 379 N N . GLY A 1 64 ? 133.09708 167.72609 148.72055 1.000 31.57287 77 GLY A N 1
ATOM 380 C CA . GLY A 1 64 ? 132.42692 168.98581 148.46142 1.000 27.75298 77 GLY A CA 1
ATOM 381 C C . GLY A 1 64 ? 132.92926 170.11833 149.33314 1.000 31.31356 77 GLY A C 1
ATOM 382 O O . GLY A 1 64 ? 134.12857 170.21247 149.60432 1.000 34.25013 77 GLY A O 1
ATOM 383 N N . SER A 1 65 ? 132.02516 170.98325 149.78522 1.000 32.56376 78 SER A N 1
ATOM 384 C CA . SER A 1 65 ? 132.39880 172.13332 150.59852 1.000 32.87888 78 SER A CA 1
ATOM 385 C C . SER A 1 65 ? 132.68595 171.77103 152.05119 1.000 34.05316 78 SER A C 1
ATOM 386 O O . SER A 1 65 ? 132.82125 172.67342 152.88164 1.000 36.03523 78 SER A O 1
ATOM 389 N N . LYS A 1 66 ? 132.77992 170.48543 152.37699 1.000 33.65244 79 LYS A N 1
ATOM 390 C CA . LYS A 1 66 ? 133.17740 170.04590 153.70652 1.000 34.27883 79 LYS A CA 1
ATOM 391 C C . LYS A 1 66 ? 134.68388 169.87578 153.84648 1.000 35.37500 79 LYS A C 1
ATOM 392 O O . LYS A 1 66 ? 135.15769 169.57330 154.94488 1.000 41.19610 79 LYS A O 1
ATOM 398 N N . SER A 1 67 ? 135.44443 170.06148 152.77099 1.000 31.85670 80 SER A N 1
ATOM 399 C CA . SER A 1 67 ? 136.88543 169.94280 152.93058 1.000 31.48423 80 SER A CA 1
ATOM 400 C C . SER A 1 67 ? 137.53666 171.32026 152.97892 1.000 30.02545 80 SER A C 1
ATOM 401 O O . SER A 1 67 ? 137.08195 172.24607 152.29977 1.000 30.34488 80 SER A O 1
ATOM 404 N N . PRO A 1 68 ? 138.58571 171.48382 153.79031 1.000 30.01859 81 PRO A N 1
ATOM 405 C CA . PRO A 1 68 ? 139.23400 172.80201 153.88905 1.000 28.89854 81 PRO A CA 1
ATOM 406 C C . PRO A 1 68 ? 139.90297 173.26358 152.60303 1.000 30.18324 81 PRO A C 1
ATOM 407 O O . PRO A 1 68 ? 139.98938 174.47571 152.37051 1.000 29.15195 81 PRO A O 1
ATOM 411 N N . PHE A 1 69 ? 140.38099 172.34168 151.76305 1.000 29.01062 82 PHE A N 1
ATOM 412 C CA . PHE A 1 69 ? 141.01948 172.73232 150.50878 1.000 25.83533 82 PHE A CA 1
ATOM 413 C C . PHE A 1 69 ? 140.01498 173.37024 149.55549 1.000 25.74032 82 PHE A C 1
ATOM 414 O O . PHE A 1 69 ? 140.28776 174.41826 148.95289 1.000 28.88206 82 PHE A O 1
ATOM 422 N N . PHE A 1 70 ? 138.84402 172.74498 149.40740 1.000 24.43142 83 PHE A N 1
ATOM 423 C CA . PHE A 1 70 ? 137.78558 173.31469 148.58129 1.000 23.06224 83 PHE A CA 1
ATOM 424 C C . PHE A 1 70 ? 137.36505 174.68005 149.10633 1.000 26.90779 83 PHE A C 1
ATOM 425 O O . PHE A 1 70 ? 137.16633 175.61987 148.32882 1.000 29.16186 83 PHE A O 1
ATOM 433 N N . ARG A 1 71 ? 137.23439 174.80733 150.42797 1.000 27.81394 84 ARG A N 1
ATOM 434 C CA . ARG A 1 71 ? 136.84321 176.07883 151.02435 1.000 26.52655 84 ARG A CA 1
ATOM 435 C C . ARG A 1 71 ? 137.87583 177.16459 150.75003 1.000 27.43356 84 ARG A C 1
ATOM 436 O O . ARG A 1 71 ? 137.51841 178.31039 150.45649 1.000 29.96940 84 ARG A O 1
ATOM 444 N N . LYS A 1 72 ? 139.16288 176.82884 150.84519 1.000 26.70869 85 LYS A N 1
ATOM 445 C CA . LYS A 1 72 ? 140.19747 177.84290 150.68989 1.000 27.60566 85 LYS A CA 1
ATOM 446 C C . LYS A 1 72 ? 140.49674 178.17720 149.23472 1.000 27.88056 85 LYS A C 1
ATOM 447 O O . LYS A 1 72 ? 141.07793 179.23422 148.96843 1.000 30.11214 85 LYS A O 1
ATOM 453 N N . TYR A 1 73 ? 140.12093 177.31782 148.28661 1.000 26.05597 86 TYR A N 1
ATOM 454 C CA . TYR A 1 73 ? 140.37743 177.63611 146.88686 1.000 24.08077 86 TYR A CA 1
ATOM 455 C C . TYR A 1 73 ? 139.15361 178.12310 146.12016 1.000 26.21817 86 TYR A C 1
ATOM 456 O O . TYR A 1 73 ? 139.31987 178.82893 145.12080 1.000 29.06920 86 TYR A O 1
ATOM 465 N N . PHE A 1 74 ? 137.93630 177.78488 146.55148 1.000 27.13849 87 PHE A N 1
ATOM 466 C CA . PHE A 1 74 ? 136.74408 178.14649 145.79890 1.000 25.90964 87 PHE A CA 1
ATOM 467 C C . PHE A 1 74 ? 135.71378 178.94759 146.58240 1.000 30.72004 87 PHE A C 1
ATOM 468 O O . PHE A 1 74 ? 134.87700 179.60594 145.95755 1.000 33.16672 87 PHE A O 1
ATOM 476 N N . GLY A 1 75 ? 135.74800 178.92451 147.91167 1.000 30.53668 88 GLY A N 1
ATOM 477 C CA . GLY A 1 75 ? 134.77647 179.66316 148.69573 1.000 32.19615 88 GLY A CA 1
ATOM 478 C C . GLY A 1 75 ? 134.18594 178.86902 149.84239 1.000 35.93467 88 GLY A C 1
ATOM 479 O O . GLY A 1 75 ? 134.17794 177.63605 149.81400 1.000 39.08308 88 GLY A O 1
ATOM 480 N N . ASN A 1 76 ? 133.67442 179.57051 150.85631 1.000 37.45873 89 ASN A N 1
ATOM 481 C CA . ASN A 1 76 ? 133.20321 178.89727 152.06335 1.000 39.23252 89 ASN A CA 1
ATOM 482 C C . ASN A 1 76 ? 131.87173 178.19079 151.83572 1.000 44.94313 89 ASN A C 1
ATOM 483 O O . ASN A 1 76 ? 131.61581 177.13797 152.43039 1.000 45.78267 89 ASN A O 1
ATOM 488 N N . GLU A 1 77 ? 131.00967 178.74867 150.98366 1.000 47.42857 90 GLU A N 1
ATOM 489 C CA . GLU A 1 77 ? 129.68308 178.18833 150.74880 1.000 44.23970 90 GLU A CA 1
ATOM 490 C C . GLU A 1 77 ? 129.38572 178.05189 149.25984 1.000 45.18011 90 GLU A C 1
ATOM 491 O O . GLU A 1 77 ? 128.28303 178.37221 148.81069 1.000 54.58495 90 GLU A O 1
ATOM 497 N N . THR A 1 78 ? 130.35365 177.57503 148.48433 1.000 38.98986 91 THR A N 1
ATOM 498 C CA . THR A 1 78 ? 130.18500 177.44169 147.04514 1.000 35.77896 91 THR A CA 1
ATOM 499 C C . THR A 1 78 ? 129.67723 176.04932 146.68396 1.000 38.03364 91 THR A C 1
ATOM 500 O O . THR A 1 78 ? 130.01097 175.05436 147.33212 1.000 39.96932 91 THR A O 1
ATOM 504 N N . ALA A 1 79 ? 128.85351 175.98940 145.63964 1.000 38.63219 92 ALA A N 1
ATOM 505 C CA . ALA A 1 79 ? 128.32992 174.72940 145.13004 1.000 36.30828 92 ALA A CA 1
ATOM 506 C C . ALA A 1 79 ? 129.32876 174.09758 144.16938 1.000 37.20294 92 ALA A C 1
ATOM 507 O O . ALA A 1 79 ? 130.03654 174.79902 143.44300 1.000 38.99241 92 ALA A O 1
ATOM 509 N N . SER A 1 80 ? 129.38508 172.76530 144.16995 1.000 34.90264 93 SER A N 1
ATOM 510 C CA . SER A 1 80 ? 130.39484 172.03393 143.40466 1.000 35.19918 93 SER A CA 1
ATOM 511 C C . SER A 1 80 ? 129.72222 171.19475 142.32177 1.000 40.78130 93 SER A C 1
ATOM 512 O O . SER A 1 80 ? 129.44531 170.00921 142.49382 1.000 51.25789 93 SER A O 1
ATOM 515 N N . ALA A 1 81 ? 129.46219 171.82855 141.18268 1.000 38.44761 94 ALA A N 1
ATOM 516 C CA . ALA A 1 81 ? 129.06395 171.12041 139.97259 1.000 32.85316 94 ALA A CA 1
ATOM 517 C C . ALA A 1 81 ? 130.00156 171.40760 138.81237 1.000 33.03362 94 ALA A C 1
ATOM 518 O O . ALA A 1 81 ? 130.43705 170.47820 138.12198 1.000 30.84390 94 ALA A O 1
ATOM 520 N N . GLU A 1 82 ? 130.33954 172.67970 138.59230 1.000 31.74921 95 GLU A N 1
ATOM 521 C CA . GLU A 1 82 ? 131.26864 173.04166 137.52877 1.000 31.33711 95 GLU A CA 1
ATOM 522 C C . GLU A 1 82 ? 132.67489 172.51668 137.79813 1.000 29.27486 95 GLU A C 1
ATOM 523 O O . GLU A 1 82 ? 133.37010 172.10338 136.86088 1.000 29.90479 95 GLU A O 1
ATOM 529 N N . VAL A 1 83 ? 133.11116 172.53106 139.06145 1.000 29.94249 96 VAL A N 1
ATOM 530 C CA . VAL A 1 83 ? 134.42934 172.00318 139.40671 1.000 26.92456 96 VAL A CA 1
ATOM 531 C C . VAL A 1 83 ? 134.51091 170.51788 139.07887 1.000 25.12884 96 VAL A C 1
ATOM 532 O O . VAL A 1 83 ? 135.51060 170.04318 138.52835 1.000 27.52630 96 VAL A O 1
ATOM 536 N N . VAL A 1 84 ? 133.46321 169.76156 139.41326 1.000 28.06649 97 VAL A N 1
ATOM 537 C CA . VAL A 1 84 ? 133.41776 168.34453 139.06151 1.000 28.08796 97 VAL A CA 1
ATOM 538 C C . VAL A 1 84 ? 133.40076 168.17064 137.54716 1.000 27.65879 97 VAL A C 1
ATOM 539 O O . VAL A 1 84 ? 134.09350 167.30217 136.99728 1.000 30.95080 97 VAL A O 1
ATOM 543 N N . GLY A 1 85 ? 132.60788 168.99180 136.85281 1.000 27.29828 98 GLY A N 1
ATOM 544 C CA . GLY A 1 85 ? 132.46614 168.83922 135.41436 1.000 24.77388 98 GLY A CA 1
ATOM 545 C C . GLY A 1 85 ? 133.74717 169.10332 134.64644 1.000 25.49115 98 GLY A C 1
ATOM 546 O O . GLY A 1 85 ? 134.01658 168.44707 133.64043 1.000 27.14833 98 GLY A O 1
ATOM 547 N N . HIS A 1 86 ? 134.55196 170.06610 135.10252 1.000 25.44547 99 HIS A N 1
ATOM 548 C CA . HIS A 1 86 ? 135.81848 170.35262 134.42759 1.000 24.36738 99 HIS A CA 1
ATOM 549 C C . HIS A 1 86 ? 136.74348 169.13738 134.44402 1.000 26.50540 99 HIS A C 1
ATOM 550 O O . HIS A 1 86 ? 137.26771 168.71631 133.40189 1.000 26.66242 99 HIS A O 1
ATOM 557 N N . PHE A 1 87 ? 136.95134 168.55533 135.62676 1.000 25.79646 100 PHE A N 1
ATOM 558 C CA . PHE A 1 87 ? 137.82981 167.39778 135.73822 1.000 24.31705 100 PHE A CA 1
ATOM 559 C C . PHE A 1 87 ? 137.24240 166.17666 135.04249 1.000 27.02336 100 PHE A C 1
ATOM 560 O O . PHE A 1 87 ? 137.98899 165.37803 134.46363 1.000 27.02096 100 PHE A O 1
ATOM 568 N N . ASP A 1 88 ? 135.91493 166.02231 135.06115 1.000 28.15196 101 ASP A N 1
ATOM 569 C CA . ASP A 1 88 ? 135.30276 164.91658 134.33072 1.000 27.73679 101 ASP A CA 1
ATOM 570 C C . ASP A 1 88 ? 135.47367 165.07931 132.82397 1.000 27.19758 101 ASP A C 1
ATOM 571 O O . ASP A 1 88 ? 135.65499 164.08989 132.10689 1.000 29.24678 101 ASP A O 1
ATOM 576 N N . ASN A 1 89 ? 135.40724 166.31510 132.32344 1.000 24.95882 102 ASN A N 1
ATOM 577 C CA . ASN A 1 89 ? 135.67481 166.55933 130.91022 1.000 25.49264 102 ASN A CA 1
ATOM 578 C C . ASN A 1 89 ? 137.11959 166.23521 130.56386 1.000 28.64239 102 ASN A C 1
ATOM 579 O O . ASN A 1 89 ? 137.40167 165.69144 129.49039 1.000 32.41456 102 ASN A O 1
ATOM 584 N N . VAL A 1 90 ? 138.05199 166.57413 131.45554 1.000 29.33842 103 VAL A N 1
ATOM 585 C CA . VAL A 1 90 ? 139.45005 166.21043 131.22591 1.000 26.68612 103 VAL A CA 1
ATOM 586 C C . VAL A 1 90 ? 139.59903 164.69353 131.15558 1.000 27.88683 103 VAL A C 1
ATOM 587 O O . VAL A 1 90 ? 140.31167 164.15912 130.29839 1.000 32.38334 103 VAL A O 1
ATOM 591 N N . VAL A 1 91 ? 138.92347 163.97736 132.05480 1.000 28.06756 104 VAL A N 1
ATOM 592 C CA . VAL A 1 91 ? 139.12668 162.53354 132.15682 1.000 29.28528 104 VAL A CA 1
ATOM 593 C C . VAL A 1 91 ? 138.46886 161.79548 130.99200 1.000 32.86612 104 VAL A C 1
ATOM 594 O O . VAL A 1 91 ? 139.07648 160.90667 130.38453 1.000 36.16164 104 VAL A O 1
ATOM 598 N N . GLY A 1 92 ? 137.22594 162.14141 130.65830 1.000 30.44124 105 GLY A N 1
ATOM 599 C CA . GLY A 1 92 ? 136.46388 161.26170 129.79027 1.000 25.77500 105 GLY A CA 1
ATOM 600 C C . GLY A 1 92 ? 135.66194 161.83910 128.63938 1.000 29.43163 105 GLY A C 1
ATOM 601 O O . GLY A 1 92 ? 134.73144 161.18416 128.16374 1.000 32.65751 105 GLY A O 1
ATOM 602 N N . ALA A 1 93 ? 135.99489 163.03527 128.16625 1.000 29.65935 106 ALA A N 1
ATOM 603 C CA . ALA A 1 93 ? 135.33901 163.57886 126.98329 1.000 28.42023 106 ALA A CA 1
ATOM 604 C C . ALA A 1 93 ? 135.98055 162.98280 125.72877 1.000 32.81761 106 ALA A C 1
ATOM 605 O O . ALA A 1 93 ? 137.04315 162.35890 125.78214 1.000 35.77754 106 ALA A O 1
ATOM 607 N N . ASP A 1 94 ? 135.34024 163.16899 124.57741 1.000 33.60114 107 ASP A N 1
ATOM 608 C CA . ASP A 1 94 ? 135.84060 162.65811 123.30693 1.000 35.83007 107 ASP A CA 1
ATOM 609 C C . ASP A 1 94 ? 136.97906 163.54407 122.81478 1.000 38.76305 107 ASP A C 1
ATOM 610 O O . ASP A 1 94 ? 136.84327 164.77088 122.77240 1.000 38.43880 107 ASP A O 1
ATOM 615 N N . LYS A 1 95 ? 138.09418 162.92091 122.43862 1.000 38.17748 108 LYS A N 1
ATOM 616 C CA . LYS A 1 95 ? 139.33115 163.62466 122.12064 1.000 37.61964 108 LYS A CA 1
ATOM 617 C C . LYS A 1 95 ? 139.81594 163.31133 120.71061 1.000 40.29265 108 LYS A C 1
ATOM 618 O O . LYS A 1 95 ? 141.01567 163.31365 120.43605 1.000 46.60974 108 LYS A O 1
ATOM 624 N N . SER A 1 96 ? 138.89167 163.05595 119.79096 1.000 41.00184 109 SER A N 1
ATOM 625 C CA . SER A 1 96 ? 139.25686 162.63090 118.44685 1.000 42.30117 109 SER A CA 1
ATOM 626 C C . SER A 1 96 ? 139.71171 163.77367 117.54637 1.000 45.46086 109 SER A C 1
ATOM 627 O O . SER A 1 96 ? 140.15610 163.51200 116.42404 1.000 49.77881 109 SER A O 1
ATOM 630 N N . SER A 1 97 ? 139.62287 165.02422 117.99986 1.000 46.06915 110 SER A N 1
ATOM 631 C CA . SER A 1 97 ? 140.03568 166.16846 117.19443 1.000 47.30760 110 SER A CA 1
ATOM 632 C C . SER A 1 97 ? 141.19511 166.94613 117.80831 1.000 47.49147 110 SER A C 1
ATOM 633 O O . SER A 1 97 ? 141.48471 168.05946 117.35684 1.000 45.63633 110 SER A O 1
ATOM 636 N N . ILE A 1 98 ? 141.86664 166.39472 118.81620 1.000 45.72473 111 ILE A N 1
ATOM 637 C CA . ILE A 1 98 ? 143.00323 167.03910 119.46708 1.000 43.39699 111 ILE A CA 1
ATOM 638 C C . ILE A 1 98 ? 144.28443 166.38751 118.96639 1.000 42.96981 111 ILE A C 1
ATOM 639 O O . ILE A 1 98 ? 144.31833 165.17747 118.71386 1.000 43.67668 111 ILE A O 1
ATOM 644 N N . LEU A 1 99 ? 145.34052 167.18637 118.81195 1.000 41.70715 112 LEU A N 1
ATOM 645 C CA . LEU A 1 99 ? 146.61961 166.68333 118.33227 1.000 41.12327 112 LEU A CA 1
ATOM 646 C C . LEU A 1 99 ? 147.76789 167.36675 119.06035 1.000 37.87151 112 LEU A C 1
ATOM 647 O O . LEU A 1 99 ? 147.72876 168.57483 119.30411 1.000 39.04819 112 LEU A O 1
ATOM 652 N N . PHE A 1 100 ? 148.78729 166.58243 119.40249 1.000 37.98156 113 PHE A N 1
ATOM 653 C CA . PHE A 1 100 ? 150.01601 167.07525 120.01209 1.000 37.13849 113 PHE A CA 1
ATOM 654 C C . PHE A 1 100 ? 151.17483 166.82821 119.05592 1.000 39.22156 113 PHE A C 1
ATOM 655 O O . PHE A 1 100 ? 151.37497 165.69850 118.60012 1.000 43.40008 113 PHE A O 1
ATOM 663 N N . LEU A 1 101 ? 151.93812 167.87744 118.76046 1.000 40.59054 114 LEU A N 1
ATOM 664 C CA . LEU A 1 101 ? 152.96974 167.82865 117.73499 1.000 43.33460 114 LEU A CA 1
ATOM 665 C C . LEU A 1 101 ? 154.32826 168.19997 118.31294 1.000 45.27150 114 LEU A C 1
ATOM 666 O O . LEU A 1 101 ? 154.43109 169.02828 119.22084 1.000 45.74764 114 LEU A O 1
ATOM 671 N N . CYS A 1 102 ? 155.37453 167.57711 117.77002 1.000 48.60119 115 CYS A N 1
ATOM 672 C CA . CYS A 1 102 ? 156.75452 167.90606 118.10084 1.000 50.98668 115 CYS A CA 1
ATOM 673 C C . CYS A 1 102 ? 157.43760 168.70466 116.99535 1.000 54.93668 115 CYS A C 1
ATOM 674 O O . CYS A 1 102 ? 158.66535 168.83574 117.00004 1.000 57.92306 115 CYS A O 1
ATOM 677 N N . ASP A 1 103 ? 156.66624 169.23845 116.05338 1.000 60.59014 116 ASP A N 1
ATOM 678 C CA . ASP A 1 103 ? 157.18516 169.96196 114.90102 1.000 61.39953 116 ASP A CA 1
ATOM 679 C C . ASP A 1 103 ? 156.96842 171.45494 115.10034 1.000 64.95647 116 ASP A C 1
ATOM 680 O O . ASP A 1 103 ? 155.84680 171.89067 115.37751 1.000 66.95976 116 ASP A O 1
ATOM 685 N N . ASP A 1 104 ? 158.03771 172.23327 114.95343 1.000 64.53716 117 ASP A N 1
ATOM 686 C CA . ASP A 1 104 ? 157.98170 173.68151 115.14746 1.000 66.68266 117 ASP A CA 1
ATOM 687 C C . ASP A 1 104 ? 157.50044 174.31907 113.85040 1.000 66.67789 117 ASP A C 1
ATOM 688 O O . ASP A 1 104 ? 158.28355 174.63382 112.95380 1.000 69.33959 117 ASP A O 1
ATOM 693 N N . LEU A 1 105 ? 156.18879 174.51535 113.75480 1.000 65.98582 118 LEU A N 1
ATOM 694 C CA . LEU A 1 105 ? 155.55316 175.02967 112.55038 1.000 65.12633 118 LEU A CA 1
ATOM 695 C C . LEU A 1 105 ? 155.36428 176.54061 112.56706 1.000 68.86577 118 LEU A C 1
ATOM 696 O O . LEU A 1 105 ? 154.81749 177.09042 111.60621 1.000 69.55885 118 LEU A O 1
ATOM 701 N N . ASP A 1 106 ? 155.79869 177.22563 113.62523 1.000 72.14669 119 ASP A N 1
ATOM 702 C CA . ASP A 1 106 ? 155.59803 178.66372 113.74147 1.000 70.30838 119 ASP A CA 1
ATOM 703 C C . ASP A 1 106 ? 156.88674 179.41331 114.05490 1.000 75.16302 119 ASP A C 1
ATOM 704 O O . ASP A 1 106 ? 156.84290 180.63451 114.24385 1.000 79.17753 119 ASP A O 1
ATOM 709 N N . ASP A 1 107 ? 158.02560 178.71844 114.11386 1.000 74.39227 120 ASP A N 1
ATOM 710 C CA . ASP A 1 107 ? 159.31892 179.33443 114.41907 1.000 79.14144 120 ASP A CA 1
ATOM 711 C C . ASP A 1 107 ? 159.28760 180.06440 115.75981 1.000 79.57210 120 ASP A C 1
ATOM 712 O O . ASP A 1 107 ? 159.69720 181.22105 115.86781 1.000 81.90569 120 ASP A O 1
ATOM 717 N N . LYS A 1 108 ? 158.79562 179.38398 116.79278 1.000 78.04428 121 LYS A N 1
ATOM 718 C CA . LYS A 1 108 ? 158.67435 179.97013 118.11921 1.000 78.18658 121 LYS A CA 1
ATOM 719 C C . LYS A 1 108 ? 159.54498 179.28447 119.16298 1.000 78.33417 121 LYS A C 1
ATOM 720 O O . LYS A 1 108 ? 159.51414 179.68432 120.33094 1.000 76.53984 121 LYS A O 1
ATOM 726 N N . CYS A 1 109 ? 160.31736 178.26452 118.78159 1.000 79.08741 122 CYS A N 1
ATOM 727 C CA . CYS A 1 109 ? 161.22485 177.62977 119.73040 1.000 77.91087 122 CYS A CA 1
ATOM 728 C C . CYS A 1 109 ? 162.43136 178.50033 120.04953 1.000 83.82830 122 CYS A C 1
ATOM 729 O O . CYS A 1 109 ? 163.07769 178.28515 121.08008 1.000 86.50653 122 CYS A O 1
ATOM 732 N N . LYS A 1 110 ? 162.75086 179.47347 119.19342 1.000 83.66141 123 LYS A N 1
ATOM 733 C CA . LYS A 1 110 ? 163.91591 180.31602 119.43092 1.000 82.48685 123 LYS A CA 1
ATOM 734 C C . LYS A 1 110 ? 163.70177 181.29866 120.57500 1.000 83.41330 123 LYS A C 1
ATOM 735 O O . LYS A 1 110 ? 164.67865 181.86971 121.07074 1.000 86.20378 123 LYS A O 1
ATOM 741 N N . ASN A 1 111 ? 162.45853 181.51488 120.99854 1.000 82.79175 124 ASN A N 1
ATOM 742 C CA . ASN A 1 111 ? 162.20743 182.32795 122.17984 1.000 82.79697 124 ASN A CA 1
ATOM 743 C C . ASN A 1 111 ? 162.81622 181.66641 123.40938 1.000 83.02152 124 ASN A C 1
ATOM 744 O O . ASN A 1 111 ? 162.69252 180.45542 123.60991 1.000 82.69428 124 ASN A O 1
ATOM 749 N N . ASP A 1 112 ? 163.47741 182.47103 124.23531 1.000 82.76570 125 ASP A N 1
ATOM 750 C CA . ASP A 1 112 ? 164.22335 181.94916 125.37111 1.000 82.91037 125 ASP A CA 1
ATOM 751 C C . ASP A 1 112 ? 163.27586 181.54862 126.49492 1.000 81.05045 125 ASP A C 1
ATOM 752 O O . ASP A 1 112 ? 162.47985 182.36472 126.96940 1.000 81.13712 125 ASP A O 1
ATOM 757 N N . GLY A 1 113 ? 163.36708 180.28867 126.92122 1.000 75.95978 126 GLY A N 1
ATOM 758 C CA . GLY A 1 113 ? 162.58750 179.78111 128.02920 1.000 71.06433 126 GLY A CA 1
ATOM 759 C C . GLY A 1 113 ? 161.26210 179.14875 127.65793 1.000 70.47855 126 GLY A C 1
ATOM 760 O O . GLY A 1 113 ? 160.54402 178.69428 128.55623 1.000 71.83645 126 GLY A O 1
ATOM 761 N N . TRP A 1 114 ? 160.91191 179.10840 126.37535 1.000 69.37918 127 TRP A N 1
ATOM 762 C CA . TRP A 1 114 ? 159.64334 178.52826 125.95700 1.000 64.78327 127 TRP A CA 1
ATOM 763 C C . TRP A 1 114 ? 159.75376 177.01547 125.82439 1.000 61.67981 127 TRP A C 1
ATOM 764 O O . TRP A 1 114 ? 160.68745 176.49674 125.20689 1.000 68.54610 127 TRP A O 1
ATOM 775 N N . ALA A 1 115 ? 158.78480 176.30885 126.40469 1.000 53.81811 128 ALA A N 1
ATOM 776 C CA . ALA A 1 115 ? 158.70716 174.85709 126.31586 1.000 48.76379 128 ALA A CA 1
ATOM 777 C C . ALA A 1 115 ? 157.52624 174.38383 125.47642 1.000 50.57335 128 ALA A C 1
ATOM 778 O O . ALA A 1 115 ? 157.28583 173.17610 125.38667 1.000 47.28856 128 ALA A O 1
ATOM 780 N N . GLY A 1 116 ? 156.79574 175.29615 124.86093 1.000 50.67443 129 GLY A N 1
ATOM 781 C CA . GLY A 1 116 ? 155.63082 174.94814 124.06966 1.000 44.65720 129 GLY A CA 1
ATOM 782 C C . GLY A 1 116 ? 154.65715 176.10422 124.02347 1.000 47.61769 129 GLY A C 1
ATOM 783 O O . GLY A 1 116 ? 154.77917 177.08395 124.75412 1.000 52.19193 129 GLY A O 1
ATOM 784 N N . TYR A 1 117 ? 153.66899 175.97444 123.14063 1.000 46.96680 130 TYR A N 1
ATOM 785 C CA . TYR A 1 117 ? 152.70323 177.04887 122.96024 1.000 45.25732 130 TYR A CA 1
ATOM 786 C C . TYR A 1 117 ? 151.44249 176.51147 122.29933 1.000 44.97897 130 TYR A C 1
ATOM 787 O O . TYR A 1 117 ? 151.47322 175.52561 121.55984 1.000 44.48494 130 TYR A O 1
ATOM 796 N N . TRP A 1 118 ? 150.33070 177.18390 122.58780 1.000 47.78941 131 TRP A N 1
ATOM 797 C CA . TRP A 1 118 ? 149.06256 176.92876 121.92058 1.000 42.79378 131 TRP A CA 1
ATOM 798 C C . TRP A 1 118 ? 149.08873 177.52346 120.51840 1.000 44.85822 131 TRP A C 1
ATOM 799 O O . TRP A 1 118 ? 149.63627 178.60749 120.29963 1.000 43.45740 131 TRP A O 1
ATOM 810 N N . ARG A 1 119 ? 148.49196 176.80833 119.56357 1.000 45.67592 132 ARG A N 1
ATOM 811 C CA . ARG A 1 119 ? 148.61794 177.19487 118.16331 1.000 46.51746 132 ARG A CA 1
ATOM 812 C C . ARG A 1 119 ? 147.78758 178.41809 117.79462 1.000 50.17474 132 ARG A C 1
ATOM 813 O O . ARG A 1 119 ? 148.09727 179.06757 116.79092 1.000 55.66836 132 ARG A O 1
ATOM 821 N N . GLY A 1 120 ? 146.75804 178.75037 118.55987 1.000 47.53244 133 GLY A N 1
ATOM 822 C CA . GLY A 1 120 ? 145.97719 179.94855 118.32104 1.000 48.92476 133 GLY A CA 1
ATOM 823 C C . GLY A 1 120 ? 144.56426 179.63114 117.86066 1.000 53.46485 133 GLY A C 1
ATOM 824 O O . GLY A 1 120 ? 144.13097 178.47967 117.81264 1.000 54.56343 133 GLY A O 1
ATOM 825 N N . SER A 1 121 ? 143.84668 180.70181 117.51572 1.000 55.92977 134 SER A N 1
ATOM 826 C CA . SER A 1 121 ? 142.44501 180.61075 117.12440 1.000 54.73583 134 SER A CA 1
ATOM 827 C C . SER A 1 121 ? 142.23362 179.95223 115.76737 1.000 56.77926 134 SER A C 1
ATOM 828 O O . SER A 1 121 ? 141.15494 179.39792 115.53296 1.000 59.76913 134 SER A O 1
ATOM 831 N N . ASN A 1 122 ? 143.21735 180.00934 114.86718 1.000 57.99484 135 ASN A N 1
ATOM 832 C CA . ASN A 1 122 ? 143.07224 179.33988 113.57840 1.000 58.06584 135 ASN A CA 1
ATOM 833 C C . ASN A 1 122 ? 143.07943 177.82458 113.73983 1.000 59.94415 135 ASN A C 1
ATOM 834 O O . ASN A 1 122 ? 142.30653 177.12057 113.08032 1.000 63.35994 135 ASN A O 1
ATOM 839 N N . HIS A 1 123 ? 143.94662 177.30536 114.60468 1.000 57.84192 136 HIS A N 1
ATOM 840 C CA . HIS A 1 123 ? 143.99677 175.88452 114.94361 1.000 53.69650 136 HIS A CA 1
ATOM 841 C C . HIS A 1 123 ? 143.82761 175.79307 116.45654 1.000 51.47029 136 HIS A C 1
ATOM 842 O O . HIS A 1 123 ? 144.80764 175.72739 117.20100 1.000 50.94256 136 HIS A O 1
ATOM 849 N N . SER A 1 124 ? 142.57608 175.77012 116.90668 1.000 51.44779 137 SER A N 1
ATOM 850 C CA . SER A 1 124 ? 142.24664 175.91007 118.31822 1.000 50.36599 137 SER A CA 1
ATOM 851 C C . SER A 1 124 ? 142.35166 174.60386 119.09247 1.000 47.46600 137 SER A C 1
ATOM 852 O O . SER A 1 124 ? 142.09960 174.59699 120.30187 1.000 43.67127 137 SER A O 1
ATOM 855 N N . ASP A 1 125 ? 142.71803 173.50384 118.43105 1.000 44.54061 138 ASP A N 1
ATOM 856 C CA . ASP A 1 125 ? 142.80713 172.21464 119.10418 1.000 40.47588 138 ASP A CA 1
ATOM 857 C C . ASP A 1 125 ? 144.17937 171.56668 118.94101 1.000 42.47342 138 ASP A C 1
ATOM 858 O O . ASP A 1 125 ? 144.28137 170.33703 119.00420 1.000 43.54448 138 ASP A O 1
ATOM 863 N N . GLN A 1 126 ? 145.23436 172.35239 118.73670 1.000 40.49640 139 GLN A N 1
ATOM 864 C CA . GLN A 1 126 ? 146.56481 171.81872 118.48622 1.000 37.40982 139 GLN A CA 1
ATOM 865 C C . GLN A 1 126 ? 147.58693 172.50099 119.38312 1.000 37.61447 139 GLN A C 1
ATOM 866 O O . GLN A 1 126 ? 147.47161 173.69313 119.67819 1.000 38.70754 139 GLN A O 1
ATOM 872 N N . THR A 1 127 ? 148.58606 171.73212 119.81337 1.000 37.87009 140 THR A N 1
ATOM 873 C CA . THR A 1 127 ? 149.64049 172.20837 120.69631 1.000 38.65607 140 THR A CA 1
ATOM 874 C C . THR A 1 127 ? 150.98154 171.67113 120.21502 1.000 37.76668 140 THR A C 1
ATOM 875 O O . THR A 1 127 ? 151.06420 170.56952 119.66818 1.000 39.67995 140 THR A O 1
ATOM 879 N N . ILE A 1 128 ? 152.03392 172.45712 120.42775 1.000 39.58759 141 ILE A N 1
ATOM 880 C CA . ILE A 1 128 ? 153.39002 172.10864 120.01643 1.000 41.21358 141 ILE A CA 1
ATOM 881 C C . ILE A 1 128 ? 154.25786 171.99820 121.26308 1.000 38.90023 141 ILE A C 1
ATOM 882 O O . ILE A 1 128 ? 154.17017 172.84041 122.16356 1.000 43.04360 141 ILE A O 1
ATOM 887 N N . ILE A 1 129 ? 155.08423 170.95525 121.31869 1.000 37.75064 142 ILE A N 1
ATOM 888 C CA . ILE A 1 129 ? 155.96360 170.68263 122.45167 1.000 39.32592 142 ILE A CA 1
ATOM 889 C C . ILE A 1 129 ? 157.40278 170.87641 121.99282 1.000 41.67677 142 ILE A C 1
ATOM 890 O O . ILE A 1 129 ? 157.81331 170.32519 120.96466 1.000 46.53164 142 ILE A O 1
ATOM 895 N N . CYS A 1 130 ? 158.16811 171.65459 122.75173 1.000 42.77250 143 CYS A N 1
ATOM 896 C CA . CYS A 1 130 ? 159.54529 171.96424 122.40062 1.000 45.72801 143 CYS A CA 1
ATOM 897 C C . CYS A 1 130 ? 160.51376 171.00216 123.08618 1.000 46.16380 143 CYS A C 1
ATOM 898 O O . CYS A 1 130 ? 160.15036 170.24160 123.98424 1.000 47.54386 143 CYS A O 1
ATOM 901 N N . ASP A 1 131 ? 161.77343 171.04956 122.64659 1.000 45.59863 144 ASP A N 1
ATOM 902 C CA . ASP A 1 131 ? 162.80251 170.15519 123.16454 1.000 44.68810 144 ASP A CA 1
ATOM 903 C C . ASP A 1 131 ? 163.21015 170.47702 124.59550 1.000 44.28049 144 ASP A C 1
ATOM 904 O O . ASP A 1 131 ? 163.81398 169.62350 125.25258 1.000 42.35284 144 ASP A O 1
ATOM 909 N N . LEU A 1 132 ? 162.90324 171.67655 125.08985 1.000 47.02273 145 LEU A N 1
ATOM 910 C CA . LEU A 1 132 ? 163.23598 172.02792 126.46468 1.000 43.80821 145 LEU A CA 1
ATOM 911 C C . LEU A 1 132 ? 162.40690 171.24181 127.47350 1.000 42.77209 145 LEU A C 1
ATOM 912 O O . LEU A 1 132 ? 162.82782 171.08323 128.62385 1.000 43.32969 145 LEU A O 1
ATOM 917 N N . SER A 1 133 ? 161.24034 170.73755 127.06463 1.000 41.98758 146 SER A N 1
ATOM 918 C CA . SER A 1 133 ? 160.37959 169.99285 127.97615 1.000 40.01189 146 SER A CA 1
ATOM 919 C C . SER A 1 133 ? 160.95310 168.63302 128.34898 1.000 40.81009 146 SER A C 1
ATOM 920 O O . SER A 1 133 ? 160.70773 168.15764 129.46162 1.000 39.76161 146 SER A O 1
ATOM 923 N N . PHE A 1 134 ? 161.70073 167.99568 127.45238 1.000 41.58464 147 PHE A N 1
ATOM 924 C CA . PHE A 1 134 ? 162.25300 166.67076 127.69586 1.000 39.16728 147 PHE A CA 1
ATOM 925 C C . PHE A 1 134 ? 163.51128 166.70690 128.55305 1.000 40.42033 147 PHE A C 1
ATOM 926 O O . PHE A 1 134 ? 164.19028 165.68477 128.68317 1.000 44.02610 147 PHE A O 1
ATOM 934 N N . VAL A 1 135 ? 163.83031 167.85587 129.13932 1.000 42.61338 148 VAL A N 1
ATOM 935 C CA . VAL A 1 135 ? 164.98857 167.98605 130.01095 1.000 41.77954 148 VAL A CA 1
ATOM 936 C C . VAL A 1 135 ? 164.62311 168.46109 131.41293 1.000 43.05491 148 VAL A C 1
ATOM 937 O O . VAL A 1 135 ? 165.31471 168.09140 132.37707 1.000 47.28429 148 VAL A O 1
ATOM 941 N N . THR A 1 136 ? 163.52421 169.19329 131.58669 1.000 41.57128 149 THR A N 1
ATOM 942 C CA . THR A 1 136 ? 163.21017 169.84393 132.85136 1.000 41.05095 149 THR A CA 1
ATOM 943 C C . THR A 1 136 ? 162.06575 169.21048 133.63354 1.000 37.66194 149 THR A C 1
ATOM 944 O O . THR A 1 136 ? 162.12865 169.19236 134.86288 1.000 44.03968 149 THR A O 1
ATOM 948 N N . ARG A 1 137 ? 161.02878 168.70254 132.97294 1.000 37.99238 150 ARG A N 1
ATOM 949 C CA . ARG A 1 137 ? 159.83331 168.26260 133.68381 1.000 35.70193 150 ARG A CA 1
ATOM 950 C C . ARG A 1 137 ? 160.10034 167.00485 134.50761 1.000 35.81249 150 ARG A C 1
ATOM 951 O O . ARG A 1 137 ? 160.81928 166.09625 134.08527 1.000 39.45339 150 ARG A O 1
ATOM 959 N N . ARG A 1 138 ? 159.50060 166.95904 135.69522 1.000 32.51406 151 ARG A N 1
ATOM 960 C CA . ARG A 1 138 ? 159.67033 165.87085 136.65189 1.000 30.65726 151 ARG A CA 1
ATOM 961 C C . ARG A 1 138 ? 158.41742 164.99775 136.68344 1.000 29.41784 151 ARG A C 1
ATOM 962 O O . ARG A 1 138 ? 157.41802 165.27965 136.02177 1.000 31.12260 151 ARG A O 1
ATOM 970 N N . TYR A 1 139 ? 158.47956 163.92960 137.47618 1.000 30.29690 152 TYR A N 1
ATOM 971 C CA . TYR A 1 139 ? 157.44193 162.91104 137.52226 1.000 31.51966 152 TYR A CA 1
ATOM 972 C C . TYR A 1 139 ? 156.80704 162.85679 138.90696 1.000 32.23681 152 TYR A C 1
ATOM 973 O O . TYR A 1 139 ? 157.36800 163.34363 139.89100 1.000 34.86727 152 TYR A O 1
ATOM 982 N N . LEU A 1 140 ? 155.61655 162.25252 138.96830 1.000 30.88216 153 LEU A N 1
ATOM 983 C CA . LEU A 1 140 ? 154.79614 162.30714 140.17477 1.000 33.95814 153 LEU A CA 1
ATOM 984 C C . LEU A 1 140 ? 155.41628 161.57229 141.35544 1.000 36.84808 153 LEU A C 1
ATOM 985 O O . LEU A 1 140 ? 155.04244 161.84615 142.50030 1.000 39.85996 153 LEU A O 1
ATOM 990 N N . THR A 1 141 ? 156.34605 160.65055 141.11255 1.000 36.23805 154 THR A N 1
ATOM 991 C CA . THR A 1 141 ? 156.99893 159.93573 142.20088 1.000 34.65247 154 THR A CA 1
ATOM 992 C C . THR A 1 141 ? 157.99172 160.79992 142.96937 1.000 35.74436 154 THR A C 1
ATOM 993 O O . THR A 1 141 ? 158.43474 160.39043 144.04693 1.000 38.60305 154 THR A O 1
ATOM 997 N N . GLN A 1 142 ? 158.33716 161.98217 142.45511 1.000 32.93491 155 GLN A N 1
ATOM 998 C CA . GLN A 1 142 ? 159.28387 162.88547 143.09751 1.000 34.17695 155 GLN A CA 1
ATOM 999 C C . GLN A 1 142 ? 158.61023 164.12745 143.67360 1.000 34.97888 155 GLN A C 1
ATOM 1000 O O . GLN A 1 142 ? 159.26510 165.15984 143.83775 1.000 38.60410 155 GLN A O 1
ATOM 1006 N N . LEU A 1 143 ? 157.31768 164.05191 143.97691 1.000 32.01790 156 LEU A N 1
ATOM 1007 C CA . LEU A 1 143 ? 156.59624 165.20693 144.49344 1.000 30.26586 156 LEU A CA 1
ATOM 1008 C C . LEU A 1 143 ? 157.03178 165.53023 145.91965 1.000 33.82816 156 LEU A C 1
ATOM 1009 O O . LEU A 1 143 ? 157.31956 164.63367 146.71661 1.000 38.29688 156 LEU A O 1
ATOM 1014 N N . CYS A 1 144 ? 157.08793 166.82941 146.22895 1.000 32.97157 157 CYS A N 1
ATOM 1015 C CA . CYS A 1 144 ? 157.43495 167.33498 147.56265 1.000 32.95291 157 CYS A CA 1
ATOM 1016 C C . CYS A 1 144 ? 158.86499 166.97139 147.95850 1.000 34.29312 157 CYS A C 1
ATOM 1017 O O . CYS A 1 144 ? 159.17429 166.80118 149.13819 1.000 42.54452 157 CYS A O 1
ATOM 1020 N N . SER A 1 145 ? 159.75237 166.87032 146.97293 1.000 33.07877 158 SER A N 1
ATOM 1021 C CA . SER A 1 145 ? 161.13957 166.51498 147.23185 1.000 31.58623 158 SER A CA 1
ATOM 1022 C C . SER A 1 145 ? 162.05397 167.60111 146.68493 1.000 35.73937 158 SER A C 1
ATOM 1023 O O . SER A 1 145 ? 161.65976 168.40537 145.83728 1.000 41.36289 158 SER A O 1
ATOM 1026 N N . SER A 1 146 ? 163.28431 167.61971 147.20254 1.000 34.42852 159 SER A N 1
ATOM 1027 C CA . SER A 1 146 ? 164.32486 168.56250 146.78502 1.000 33.91685 159 SER A CA 1
ATOM 1028 C C . SER A 1 146 ? 163.94572 170.00999 147.08728 1.000 38.10750 159 SER A C 1
ATOM 1029 O O . SER A 1 146 ? 164.43025 170.93700 146.43510 1.000 42.50806 159 SER A O 1
ATOM 1032 N N . GLY A 1 147 ? 163.08614 170.21861 148.08039 1.000 35.70161 160 GLY A N 1
ATOM 1033 C CA . GLY A 1 147 ? 162.67432 171.55181 148.46473 1.000 34.27562 160 GLY A CA 1
ATOM 1034 C C . GLY A 1 147 ? 161.45247 172.09174 147.75690 1.000 38.35435 160 GLY A C 1
ATOM 1035 O O . G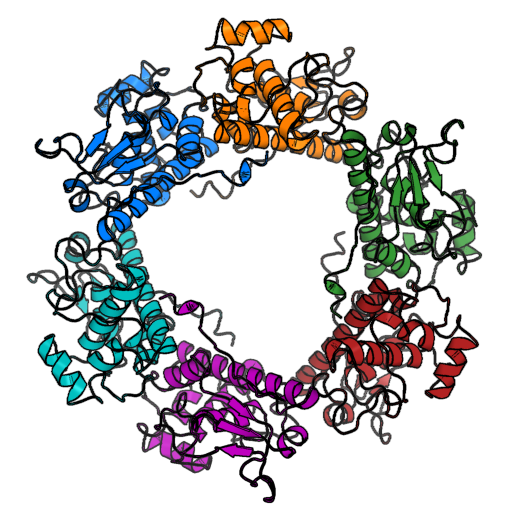LY A 1 147 ? 161.22454 173.30605 147.79596 1.000 42.97031 160 GLY A O 1
ATOM 1036 N N . TYR A 1 148 ? 160.66166 171.23866 147.11228 1.000 36.39699 161 TYR A N 1
ATOM 1037 C CA . TYR A 1 148 ? 159.46742 171.68807 146.41132 1.000 35.06441 161 TYR A CA 1
ATOM 1038 C C . TYR A 1 148 ? 158.31184 171.87248 147.38755 1.000 37.33148 161 TYR A C 1
ATOM 1039 O O . TYR A 1 148 ? 158.10064 171.04508 148.27850 1.000 38.10394 161 TYR A O 1
ATOM 1048 N N . THR A 1 149 ? 157.56851 172.96365 147.21752 1.000 37.42685 162 THR A N 1
ATOM 1049 C CA . THR A 1 149 ? 156.33516 173.21557 147.94881 1.000 36.89771 162 THR A CA 1
ATOM 1050 C C . THR A 1 149 ? 155.27999 173.71149 146.97169 1.000 37.70900 162 THR A C 1
ATOM 1051 O O . THR A 1 149 ? 155.59696 174.42895 146.01936 1.000 39.35164 162 THR A O 1
ATOM 1055 N N . VAL A 1 150 ? 154.02538 173.32150 147.20770 1.000 37.62893 163 VAL A N 1
ATOM 1056 C CA . VAL A 1 150 ? 152.94744 173.69358 146.29365 1.000 39.66307 163 VAL A CA 1
ATOM 1057 C C . VAL A 1 150 ? 152.72545 175.20118 146.30862 1.000 40.47718 163 VAL A C 1
ATOM 1058 O O . VAL A 1 150 ? 152.42638 175.81115 145.27542 1.000 41.59033 163 VAL A O 1
ATOM 1062 N N . SER A 1 151 ? 152.87498 175.82634 147.47593 1.000 39.85536 164 SER A N 1
ATOM 1063 C CA . SER A 1 151 ? 152.55950 177.24411 147.60586 1.000 40.23096 164 SER A CA 1
ATOM 1064 C C . SER A 1 151 ? 153.63994 178.13999 147.00994 1.000 44.44969 164 SER A C 1
ATOM 1065 O O . SER A 1 151 ? 153.32602 179.21642 146.49096 1.000 46.93575 164 SER A O 1
ATOM 1068 N N . LYS A 1 152 ? 154.90679 177.72361 147.06482 1.000 45.34920 165 LYS A N 1
ATOM 1069 C CA . LYS A 1 152 ? 156.02034 178.61631 146.76978 1.000 44.86448 165 LYS A CA 1
ATOM 1070 C C . LYS A 1 152 ? 156.68663 178.37763 145.42171 1.000 45.00136 165 LYS A C 1
ATOM 1071 O O . LYS A 1 152 ? 157.33573 179.29414 144.90738 1.000 46.01065 165 LYS A O 1
ATOM 1077 N N . SER A 1 153 ? 156.55729 177.19288 144.83884 1.000 42.34213 166 SER A N 1
ATOM 1078 C CA . SER A 1 153 ? 157.16640 176.90065 143.55057 1.000 39.56086 166 SER A CA 1
ATOM 1079 C C . SER A 1 153 ? 156.16501 177.12126 142.42078 1.000 47.00076 166 SER A C 1
ATOM 1080 O O . SER A 1 153 ? 154.97115 177.33416 142.64054 1.000 50.71866 166 SER A O 1
ATOM 1083 N N . LYS A 1 154 ? 156.67479 177.07368 141.19375 1.000 46.89063 167 LYS A N 1
ATOM 1084 C CA . LYS A 1 154 ? 155.83783 177.24275 140.01659 1.000 44.92778 167 LYS A CA 1
ATOM 1085 C C . LYS A 1 154 ? 155.07999 175.95726 139.70522 1.000 42.48103 167 LYS A C 1
ATOM 1086 O O . LYS A 1 154 ? 155.51570 174.85427 140.04481 1.000 41.27507 167 LYS A O 1
ATOM 1092 N N . THR A 1 155 ? 153.93019 176.11258 139.04674 1.000 41.38145 168 THR A N 1
ATOM 1093 C CA . THR A 1 155 ? 153.02547 174.99146 138.82662 1.000 42.48568 168 THR A CA 1
ATOM 1094 C C . THR A 1 155 ? 153.42175 174.11957 137.64151 1.000 41.18107 168 THR A C 1
ATOM 1095 O O . THR A 1 155 ? 152.84915 173.03850 137.47274 1.000 39.63729 168 THR A O 1
ATOM 1099 N N . ASN A 1 156 ? 154.38486 174.55103 136.82590 1.000 39.17082 169 ASN A N 1
ATOM 1100 C CA . ASN A 1 156 ? 154.78325 173.82413 135.62625 1.000 36.56725 169 ASN A CA 1
ATOM 1101 C C . ASN A 1 156 ? 156.07917 173.04023 135.81560 1.000 38.86544 169 ASN A C 1
ATOM 1102 O O . ASN A 1 156 ? 156.70025 172.62418 134.83301 1.000 40.33062 169 ASN A O 1
ATOM 1107 N N . ILE A 1 157 ? 156.50159 172.82949 137.06161 1.000 38.14934 170 ILE A N 1
ATOM 1108 C CA . ILE A 1 157 ? 157.71451 172.05769 137.31027 1.000 37.26067 170 ILE A CA 1
ATOM 1109 C C . ILE A 1 157 ? 157.51767 170.58384 136.95812 1.000 32.36348 170 ILE A C 1
ATOM 1110 O O . ILE A 1 157 ? 158.42902 169.94384 136.42190 1.000 32.75969 170 ILE A O 1
ATOM 1115 N N . PHE A 1 158 ? 156.34244 170.02867 137.22790 1.000 31.08231 171 PHE A N 1
ATOM 1116 C CA . PHE A 1 158 ? 156.04765 168.63269 136.94567 1.000 29.24349 171 PHE A CA 1
ATOM 1117 C C . PHE A 1 158 ? 155.25988 168.49866 135.64666 1.000 30.68491 171 PHE A C 1
ATOM 1118 O O . PHE A 1 158 ? 154.63753 169.44872 135.16870 1.000 33.22684 171 PHE A O 1
ATOM 1126 N N . TRP A 1 159 ? 155.29937 167.28924 135.07843 1.000 30.44685 172 TRP A N 1
ATOM 1127 C CA . TRP A 1 159 ? 154.58465 167.01678 133.83333 1.000 29.05595 172 TRP A CA 1
ATOM 1128 C C . TRP A 1 159 ? 153.08764 167.25456 133.98693 1.000 30.39395 172 TRP A C 1
ATOM 1129 O O . TRP A 1 159 ? 152.45397 167.85594 133.11249 1.000 31.06359 172 TRP A O 1
ATOM 1140 N N . ALA A 1 160 ? 152.50582 166.78564 135.09321 1.000 32.71079 173 ALA A N 1
ATOM 1141 C CA . ALA A 1 160 ? 151.05733 166.84185 135.26368 1.000 31.09438 173 ALA A CA 1
ATOM 1142 C C . ALA A 1 160 ? 150.56102 168.27931 135.36626 1.000 29.91272 173 ALA A C 1
ATOM 1143 O O . ALA A 1 160 ? 149.60470 168.66595 134.68375 1.000 31.32677 173 ALA A O 1
ATOM 1145 N N . GLY A 1 161 ? 151.19860 169.08694 136.21598 1.000 26.77353 174 GLY A N 1
ATOM 1146 C CA . GLY A 1 161 ? 150.80589 170.47652 136.36259 1.000 25.52392 174 GLY A CA 1
ATOM 1147 C C . GLY A 1 161 ? 151.01380 171.31297 135.11898 1.000 29.85495 174 GLY A C 1
ATOM 1148 O O . GLY A 1 161 ? 150.21905 172.22019 134.85652 1.000 29.72658 174 GLY A O 1
ATOM 1149 N N . ASP A 1 162 ? 152.06733 171.03248 134.35087 1.000 33.39721 175 ASP A N 1
ATOM 1150 C CA . ASP A 1 162 ? 152.31098 171.76092 133.11137 1.000 32.24490 175 ASP A CA 1
ATOM 1151 C C . ASP A 1 162 ? 151.32477 171.36186 132.02031 1.000 31.70169 175 ASP A C 1
ATOM 1152 O O . ASP A 1 162 ? 150.85224 172.21755 131.26481 1.000 32.38455 175 ASP A O 1
ATOM 1157 N N . LEU A 1 163 ? 151.00136 170.07173 131.92279 1.000 29.77443 176 LEU A N 1
ATOM 1158 C CA . LEU A 1 163 ? 150.09553 169.60826 130.87944 1.000 27.25317 176 LEU A CA 1
ATOM 1159 C C . LEU A 1 163 ? 148.64159 169.93619 131.19146 1.000 26.37011 176 LEU A C 1
ATOM 1160 O O . LEU A 1 163 ? 147.83598 170.07959 130.26761 1.000 27.92300 176 LEU A O 1
ATOM 1165 N N . LEU A 1 164 ? 148.28640 170.05617 132.47296 1.000 29.12408 177 LEU A N 1
ATOM 1166 C CA . LEU A 1 164 ? 146.92988 170.45480 132.83166 1.000 27.96831 177 LEU A CA 1
ATOM 1167 C C . LEU A 1 164 ? 146.62057 171.87444 132.37303 1.000 26.75035 177 LEU A C 1
ATOM 1168 O O . LEU A 1 164 ? 145.50484 172.15032 131.92056 1.000 27.40679 177 LEU A O 1
ATOM 1173 N N . HIS A 1 165 ? 147.59121 172.78143 132.47773 1.000 29.91289 178 HIS A N 1
ATOM 1174 C CA . HIS A 1 165 ? 147.40085 174.16462 132.06471 1.000 27.68752 178 HIS A CA 1
ATOM 1175 C C . HIS A 1 165 ? 147.21814 174.30836 130.55832 1.000 30.25778 178 HIS A C 1
ATOM 1176 O O . HIS A 1 165 ? 146.60026 175.28032 130.11156 1.000 32.89458 178 HIS A O 1
ATOM 1183 N N . ARG A 1 166 ? 147.71885 173.35827 129.76931 1.000 32.17825 179 ARG A N 1
ATOM 1184 C CA . ARG A 1 166 ? 147.55805 173.40064 128.32277 1.000 29.8290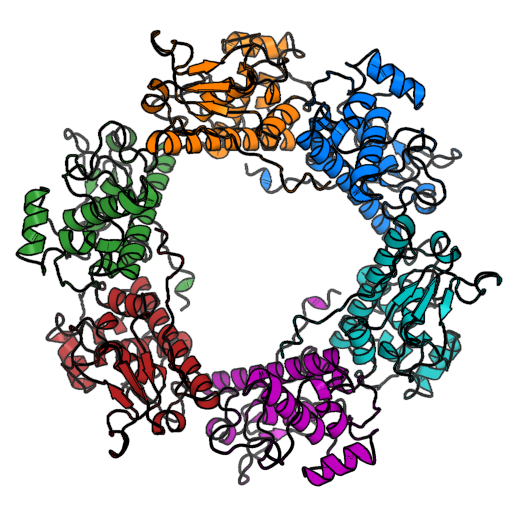3 179 ARG A CA 1
ATOM 1185 C C . ARG A 1 166 ? 146.23063 172.82276 127.84954 1.000 28.72912 179 ARG A C 1
ATOM 1186 O O . ARG A 1 166 ? 145.84623 173.06479 126.70176 1.000 32.79008 179 ARG A O 1
ATOM 1194 N N . PHE A 1 167 ? 145.52439 172.07248 128.69646 1.000 28.55273 180 PHE A N 1
ATOM 1195 C CA . PHE A 1 167 ? 144.20151 171.57662 128.33495 1.000 25.85409 180 PHE A CA 1
ATOM 1196 C C . PHE A 1 167 ? 143.14710 172.67498 128.38372 1.000 29.01164 180 PHE A C 1
ATOM 1197 O O . PHE A 1 167 ? 142.17319 172.62288 127.62641 1.000 31.51154 180 PHE A O 1
ATOM 1205 N N . TRP A 1 168 ? 143.31648 173.66809 129.26141 1.000 28.24751 181 TRP A N 1
ATOM 1206 C CA . TRP A 1 168 ? 142.32456 174.72991 129.38581 1.000 27.19213 181 TRP A CA 1
ATOM 1207 C C . TRP A 1 168 ? 142.29711 175.65384 128.17418 1.000 32.76790 181 TRP A C 1
ATOM 1208 O O . TRP A 1 168 ? 141.32210 176.39059 127.99924 1.000 32.95225 181 TRP A O 1
ATOM 1219 N N . HIS A 1 169 ? 143.34065 175.64388 127.34226 1.000 34.86727 182 HIS A N 1
ATOM 1220 C CA . HIS A 1 169 ? 143.34120 176.47563 126.14368 1.000 33.48320 182 HIS A CA 1
ATOM 1221 C C . HIS A 1 169 ? 142.66492 175.78768 124.96571 1.000 35.76873 182 HIS A C 1
ATOM 1222 O O . HIS A 1 169 ? 142.22119 176.46484 124.03246 1.000 39.03533 182 HIS A O 1
ATOM 1229 N N . LEU A 1 170 ? 142.58105 174.46031 124.98692 1.000 33.73012 183 LEU A N 1
ATOM 1230 C CA . LEU A 1 170 ? 141.95950 173.72127 123.90048 1.000 34.03374 183 LEU A CA 1
ATOM 1231 C C . LEU A 1 170 ? 140.45605 173.97750 123.86374 1.000 37.95693 183 LEU A C 1
ATOM 1232 O O . LEU A 1 170 ? 139.80652 174.19566 124.88869 1.000 41.06316 183 LEU A O 1
ATOM 1237 N N . LYS A 1 171 ? 139.90429 173.94616 122.65076 1.000 41.68745 184 LYS A N 1
ATOM 1238 C CA . LYS A 1 171 ? 138.49693 174.27186 122.45503 1.000 42.86845 184 LYS A CA 1
ATOM 1239 C C . LYS A 1 171 ? 137.56662 173.18183 122.97282 1.000 43.07774 184 LYS A C 1
ATOM 1240 O O . LYS A 1 171 ? 136.46685 173.48873 123.44268 1.000 44.19439 184 LYS A O 1
ATOM 1246 N N . SER A 1 172 ? 137.97703 171.91542 122.89076 1.000 43.37875 185 SER A N 1
ATOM 1247 C CA . SER A 1 172 ? 137.11180 170.81965 123.31404 1.000 41.63480 185 SER A CA 1
ATOM 1248 C C . SER A 1 172 ? 137.04787 170.67462 124.82914 1.000 42.94809 185 SER A C 1
ATOM 1249 O O . SER A 1 172 ? 136.09176 170.08920 125.34778 1.000 44.09459 185 SER A O 1
ATOM 1252 N N . ILE A 1 173 ? 138.04113 171.18280 125.54882 1.000 40.37179 186 ILE A N 1
ATOM 1253 C CA . ILE A 1 173 ? 138.10147 171.05737 127.00139 1.000 38.43526 186 ILE A CA 1
ATOM 1254 C C . ILE A 1 173 ? 137.76001 172.36942 127.69057 1.000 38.67638 186 ILE A C 1
ATOM 1255 O O . ILE A 1 173 ? 136.81455 172.43830 128.47462 1.000 40.63115 186 ILE A O 1
ATOM 1260 N N . GLY A 1 174 ? 138.52836 173.42315 127.41295 1.000 36.31521 187 GLY A N 1
ATOM 1261 C CA . GLY A 1 174 ? 138.26266 174.70499 128.04287 1.000 35.70560 187 GLY A CA 1
ATOM 1262 C C . GLY A 1 174 ? 136.92328 175.29085 127.64111 1.000 43.82719 187 GLY A C 1
ATOM 1263 O O . GLY A 1 174 ? 136.22943 175.88983 128.46526 1.000 43.16831 187 GLY A O 1
ATOM 1264 N N . GLN A 1 175 ? 136.54968 175.13738 126.36839 1.000 43.85527 188 GLN A N 1
ATOM 1265 C CA . GLN A 1 175 ? 135.26729 175.60779 125.83982 1.000 38.74021 188 GLN A CA 1
ATOM 1266 C C . GLN A 1 175 ? 135.11841 177.12303 125.95383 1.000 40.59125 188 GLN A C 1
ATOM 1267 O O . GLN A 1 175 ? 134.00316 177.63765 126.06001 1.000 44.33281 188 GLN A O 1
ATOM 1273 N N . LEU A 1 176 ? 136.24571 177.83753 125.94308 1.000 42.73423 189 LEU A N 1
ATOM 1274 C CA . LEU A 1 176 ? 136.27534 179.30124 125.87323 1.000 44.91253 189 LEU A CA 1
ATOM 1275 C C . LEU A 1 176 ? 135.67573 179.95699 127.11734 1.000 43.71518 189 LEU A C 1
ATOM 1276 O O . LEU A 1 176 ? 135.11276 181.05039 127.04734 1.000 47.93372 189 LEU A O 1
ATOM 1281 N N . VAL A 1 177 ? 135.79964 179.30032 128.26975 1.000 41.24417 190 VAL A N 1
ATOM 1282 C CA . VAL A 1 177 ? 135.31501 179.88693 129.51733 1.000 39.16210 190 VAL A CA 1
ATOM 1283 C C . VAL A 1 177 ? 136.37098 179.94895 130.60980 1.000 38.66292 190 VAL A C 1
ATOM 1284 O O . VAL A 1 177 ? 136.20464 180.71814 131.57324 1.000 41.93456 190 VAL A O 1
ATOM 1288 N N . ILE A 1 178 ? 137.46068 179.19221 130.53197 1.000 37.98391 191 ILE A N 1
ATOM 1289 C CA . ILE A 1 178 ? 138.50379 179.22013 131.55152 1.000 37.41612 191 ILE A CA 1
ATOM 1290 C C . ILE A 1 178 ? 139.55885 180.23551 131.13177 1.000 39.34360 191 ILE A C 1
ATOM 1291 O O . ILE A 1 178 ? 140.11512 180.14539 130.03251 1.000 42.67564 191 ILE A O 1
ATOM 1296 N N . GLU A 1 179 ? 139.83482 181.20511 132.00635 1.000 40.99731 192 GLU A N 1
ATOM 1297 C CA . GLU A 1 179 ? 140.76998 182.27924 131.68969 1.000 42.78033 192 GLU A CA 1
ATOM 1298 C C . GLU A 1 179 ? 141.74714 182.53220 132.83076 1.000 44.23441 192 GLU A C 1
ATOM 1299 O O . GLU A 1 179 ? 141.79475 181.76673 133.79781 1.000 41.57483 192 GLU A O 1
ATOM 1305 N N . HIS A 1 180 ? 142.52878 183.60430 132.72396 1.000 48.11301 193 HIS A N 1
ATOM 1306 C CA . HIS A 1 180 ? 143.50658 183.99679 133.73840 1.000 45.03563 193 HIS A CA 1
ATOM 1307 C C . HIS A 1 180 ? 142.97051 185.22547 134.47155 1.000 44.24232 193 HIS A C 1
ATOM 1308 O O . HIS A 1 180 ? 143.09781 186.35347 133.99497 1.000 46.85812 193 HIS A O 1
ATOM 1315 N N . TYR A 1 181 ? 142.37196 185.00137 135.64152 1.000 43.80532 194 TYR A N 1
ATOM 1316 C CA . TYR A 1 181 ? 141.91655 186.09652 136.48791 1.000 42.77154 194 TYR A CA 1
ATOM 1317 C C . TYR A 1 181 ? 142.85646 186.38519 137.64984 1.000 47.41258 194 TYR A C 1
ATOM 1318 O O . TYR A 1 181 ? 142.89934 187.52563 138.12171 1.000 52.25229 194 TYR A O 1
ATOM 1327 N N . ALA A 1 182 ? 143.60235 185.38728 138.11643 1.000 48.08271 195 ALA A N 1
ATOM 1328 C CA . ALA A 1 182 ? 144.57267 185.56455 139.18584 1.000 48.61566 195 ALA A CA 1
ATOM 1329 C C . ALA A 1 182 ? 145.70472 184.57395 138.96322 1.000 52.92005 195 ALA A C 1
ATOM 1330 O O . ALA A 1 182 ? 145.45753 183.40629 138.65593 1.000 55.13562 195 ALA A O 1
ATOM 1332 N N . ASP A 1 183 ? 146.94091 185.04297 139.11747 1.000 55.95097 196 ASP A N 1
ATOM 1333 C CA . ASP A 1 183 ? 148.11434 184.24880 138.77685 1.000 55.75083 196 ASP A CA 1
ATOM 1334 C C . ASP A 1 183 ? 148.96504 183.87500 139.98087 1.000 54.53630 196 ASP A C 1
ATOM 1335 O O . ASP A 1 183 ? 149.44414 182.74080 140.06477 1.000 54.37430 196 ASP A O 1
ATOM 1340 N N . THR A 1 184 ? 149.17843 184.79487 140.91636 1.000 53.23781 197 THR A N 1
ATOM 1341 C CA . THR A 1 184 ? 149.98463 184.46303 142.07867 1.000 51.35755 197 THR A CA 1
ATOM 1342 C C . THR A 1 184 ? 149.11209 183.86082 143.17893 1.000 48.44092 197 THR A C 1
ATOM 1343 O O . THR A 1 184 ? 147.88065 183.90015 143.12945 1.000 51.42606 197 THR A O 1
ATOM 1347 N N . TYR A 1 185 ? 149.77833 183.28505 144.18176 1.000 45.69234 198 TYR A N 1
ATOM 1348 C CA . TYR A 1 185 ? 149.07754 182.54152 145.22506 1.000 43.24081 198 TYR A CA 1
ATOM 1349 C C . TYR A 1 185 ? 148.17440 183.45106 146.05479 1.000 46.46614 198 TYR A C 1
ATOM 1350 O O . TYR A 1 185 ? 147.03311 183.08592 146.36979 1.000 46.72676 198 TYR A O 1
ATOM 1359 N N . GLU A 1 186 ? 148.66459 184.64183 146.41106 1.000 47.21724 199 GLU A N 1
ATOM 1360 C CA . GLU A 1 186 ? 147.87800 185.55843 147.23180 1.000 48.54512 199 GLU A CA 1
ATOM 1361 C C . GLU A 1 186 ? 146.64218 186.05872 146.49286 1.000 52.26159 199 GLU A C 1
ATOM 1362 O O . GLU A 1 186 ? 145.56290 186.17334 147.08696 1.000 52.46233 199 GLU A O 1
ATOM 1368 N N . GLU A 1 187 ? 146.77643 186.37481 145.20250 1.000 49.17219 200 GLU A N 1
ATOM 1369 C CA . GLU A 1 187 ? 145.61211 186.81238 144.43937 1.000 49.12009 200 GLU A CA 1
ATOM 1370 C C . GLU A 1 187 ? 144.58766 185.69484 144.30288 1.000 46.63280 200 GLU A C 1
ATOM 1371 O O . GLU A 1 187 ? 143.38081 185.95269 144.30386 1.000 48.43420 200 GLU A O 1
ATOM 1377 N N . VAL A 1 188 ? 145.04561 184.44726 144.18135 1.000 44.11407 201 VAL A N 1
ATOM 1378 C CA . VAL A 1 188 ? 144.11773 183.31895 144.15191 1.000 41.65521 201 VAL A CA 1
ATOM 1379 C C . VAL A 1 188 ? 143.37171 183.21098 145.47754 1.000 43.05339 201 VAL A C 1
ATOM 1380 O O . VAL A 1 188 ? 142.14693 183.01334 145.50912 1.000 45.24389 201 VAL A O 1
ATOM 1384 N N . LEU A 1 189 ? 144.09400 183.35407 146.59296 1.000 41.56393 202 LEU A N 1
ATOM 1385 C CA . LEU A 1 189 ? 143.44826 183.28398 147.90043 1.000 41.47926 202 LEU A CA 1
ATOM 1386 C C . LEU A 1 189 ? 142.45821 184.42412 148.10743 1.000 45.93040 202 LEU A C 1
ATOM 1387 O O . LEU A 1 189 ? 141.44610 184.24556 148.79365 1.000 47.58261 202 LEU A O 1
ATOM 1392 N N . GLU A 1 190 ? 142.73398 185.59842 147.53693 1.000 50.99124 203 GLU A N 1
ATOM 1393 C CA . GLU A 1 190 ? 141.79359 186.71108 147.64858 1.000 46.90865 203 GLU A CA 1
ATOM 1394 C C . GLU A 1 190 ? 140.57916 186.51083 146.74768 1.000 47.13049 203 GLU A C 1
ATOM 1395 O O . GLU A 1 190 ? 139.45057 186.83710 147.13620 1.000 50.30669 203 GLU A O 1
ATOM 1401 N N . LEU A 1 191 ? 140.79351 185.99013 145.53639 1.000 43.08079 204 LEU A N 1
ATOM 1402 C CA . LEU A 1 191 ? 139.68695 185.73866 144.61965 1.000 42.34296 204 LEU A CA 1
ATOM 1403 C C . LEU A 1 191 ? 138.73916 184.68830 145.17612 1.000 44.89625 204 LEU A C 1
ATOM 1404 O O . LEU A 1 191 ? 137.52837 184.74460 144.93358 1.000 45.93094 204 LEU A O 1
ATOM 1409 N N . ALA A 1 192 ? 139.27398 183.71069 145.91157 1.000 44.80039 205 ALA A N 1
ATOM 1410 C CA . ALA A 1 192 ? 138.41531 182.68491 146.49649 1.000 40.36418 205 ALA A CA 1
ATOM 1411 C C . ALA A 1 192 ? 137.37919 183.29383 147.43504 1.000 45.97072 205 ALA A C 1
ATOM 1412 O O . ALA A 1 192 ? 136.22289 182.85695 147.46278 1.000 46.07208 205 ALA A O 1
ATOM 1414 N N . GLN A 1 193 ? 137.77113 184.30886 148.20695 1.000 48.17468 206 GLN A N 1
ATOM 1415 C CA . GLN A 1 193 ? 136.87029 184.87031 149.20763 1.000 46.52857 206 GLN A CA 1
ATOM 1416 C C . GLN A 1 193 ? 136.05458 186.03790 148.66058 1.000 50.72078 206 GLN A C 1
ATOM 1417 O O . GLN A 1 193 ? 134.95342 186.30659 149.15177 1.000 53.33391 206 GLN A O 1
ATOM 1423 N N . GLU A 1 194 ? 136.56835 186.74541 147.65255 1.000 53.68404 207 GLU A N 1
ATOM 1424 C CA . GLU A 1 194 ? 135.87634 187.93506 147.16203 1.000 55.27078 207 GLU A CA 1
ATOM 1425 C C . GLU A 1 194 ? 134.92814 187.61152 146.00988 1.000 57.00437 207 GLU A C 1
ATOM 1426 O O . GLU A 1 194 ? 133.72306 187.86953 146.09373 1.000 62.33325 207 GLU A O 1
ATOM 1432 N N . ASN A 1 195 ? 135.45449 187.05383 144.92386 1.000 53.75868 208 ASN A N 1
ATOM 1433 C CA . ASN A 1 195 ? 134.68495 186.77915 143.70986 1.000 50.64786 208 ASN A CA 1
ATOM 1434 C C . ASN A 1 195 ? 134.61554 185.26550 143.52071 1.000 50.14240 208 ASN A C 1
ATOM 1435 O O . ASN A 1 195 ? 135.44331 184.67321 142.82797 1.000 51.19517 208 ASN A O 1
ATOM 1440 N N . SER A 1 196 ? 133.61010 184.64113 144.13566 1.000 47.64668 209 SER A N 1
ATOM 1441 C CA . SER A 1 196 ? 133.49779 183.18858 144.08134 1.000 43.90423 209 SER A CA 1
ATOM 1442 C C . SER A 1 196 ? 132.96527 182.68834 142.74545 1.000 47.50287 209 SER A C 1
ATOM 1443 O O . SER A 1 196 ? 133.18425 181.52108 142.40527 1.000 44.85536 209 SER A O 1
ATOM 1446 N N . THR A 1 197 ? 132.27793 183.53880 141.98086 1.000 51.60222 210 THR A N 1
ATOM 1447 C CA . THR A 1 197 ? 131.69799 183.09293 140.71774 1.000 49.89903 210 THR A CA 1
ATOM 1448 C C . THR A 1 197 ? 132.76998 182.88107 139.65689 1.000 49.39026 210 THR A C 1
ATOM 1449 O O . THR A 1 197 ? 132.59319 182.07057 138.74094 1.000 48.08236 210 THR A O 1
ATOM 1453 N N . TYR A 1 198 ? 133.88388 183.60087 139.75857 1.000 51.48143 211 TYR A N 1
ATOM 1454 C CA . TYR A 1 198 ? 134.96936 183.47395 138.79785 1.000 45.25202 211 TYR A CA 1
ATOM 1455 C C . TYR A 1 198 ? 136.12058 182.61742 139.30482 1.000 42.32000 211 TYR A C 1
ATOM 1456 O O . TYR A 1 198 ? 137.04637 182.34138 138.53746 1.000 40.08460 211 TYR A O 1
ATOM 1465 N N . ALA A 1 199 ? 136.08696 182.19402 140.57073 1.000 43.96071 212 ALA A N 1
ATOM 1466 C CA . ALA A 1 199 ? 137.11486 181.29310 141.08032 1.000 35.18462 212 ALA A CA 1
ATOM 1467 C C . ALA A 1 199 ? 137.00725 179.90911 140.45622 1.000 34.99387 212 ALA A C 1
ATOM 1468 O O . ALA A 1 199 ? 138.01946 179.21616 140.31136 1.000 36.88531 212 ALA A O 1
ATOM 1470 N N . VAL A 1 200 ? 135.79498 179.48747 140.08692 1.000 36.40990 213 VAL A N 1
ATOM 1471 C CA . VAL A 1 200 ? 135.60822 178.18372 139.45463 1.000 33.62768 213 VAL A CA 1
ATOM 1472 C C . VAL A 1 200 ? 135.94994 178.19307 137.97421 1.000 34.11224 213 VAL A C 1
ATOM 1473 O O . VAL A 1 200 ? 135.93053 177.13207 137.33941 1.000 36.05938 213 VAL A O 1
ATOM 1477 N N . ARG A 1 201 ? 136.26227 179.35858 137.40587 1.000 38.00719 214 ARG A N 1
ATOM 1478 C CA . ARG A 1 201 ? 136.70474 179.47007 136.02110 1.000 37.04537 214 ARG A CA 1
ATOM 1479 C C . ARG A 1 201 ? 138.14400 179.95761 135.91101 1.000 36.37142 214 ARG A C 1
ATOM 1480 O O . ARG A 1 201 ? 138.56930 180.35356 134.82071 1.000 38.53852 214 ARG A O 1
ATOM 1488 N N . ASN A 1 202 ? 138.89985 179.94939 137.00535 1.000 35.53624 215 ASN A N 1
ATOM 1489 C CA . ASN A 1 202 ? 140.25737 180.47453 137.01726 1.000 34.14306 215 ASN A CA 1
ATOM 1490 C C . ASN A 1 202 ? 141.25864 179.33764 136.85884 1.000 32.83792 215 ASN A C 1
ATOM 1491 O O . ASN A 1 202 ? 141.16055 178.30847 137.53131 1.000 36.66778 215 ASN A O 1
ATOM 1496 N N . SER A 1 203 ? 142.22499 179.53707 135.95919 1.000 32.41305 216 SER A N 1
ATOM 1497 C CA . SER A 1 203 ? 143.12480 178.45800 135.55962 1.000 30.06022 216 SER A CA 1
ATOM 1498 C C . SER A 1 203 ? 144.00420 177.98251 136.71227 1.000 32.63973 216 SER A C 1
ATOM 1499 O O . SER A 1 203 ? 144.17348 176.77427 136.90834 1.000 33.79336 216 SER A O 1
ATOM 1502 N N . ASN A 1 204 ? 144.57887 178.91123 137.47994 1.000 34.43425 217 ASN A N 1
ATOM 1503 C CA . ASN A 1 204 ? 145.55052 178.53645 138.50274 1.000 33.09202 217 ASN A CA 1
ATOM 1504 C C . ASN A 1 204 ? 144.90177 177.90862 139.72905 1.000 30.29487 217 ASN A C 1
ATOM 1505 O O . ASN A 1 204 ? 145.53335 177.08312 140.40092 1.000 32.08070 217 ASN A O 1
ATOM 1510 N N . SER A 1 205 ? 143.66071 178.29109 140.04054 1.000 28.28187 218 SER A N 1
ATOM 1511 C CA . SER A 1 205 ? 142.99069 177.76144 141.22400 1.000 26.92485 218 SER A CA 1
ATOM 1512 C C . SER A 1 205 ? 142.79441 176.25474 141.12426 1.000 25.22711 218 SER A C 1
ATOM 1513 O O . SER A 1 205 ? 143.01381 175.52678 142.09981 1.000 26.79224 218 SER A O 1
ATOM 1516 N N . LEU A 1 206 ? 142.38706 175.76915 139.94960 1.000 24.62509 219 LEU A N 1
ATOM 1517 C CA . LEU A 1 206 ? 142.16439 174.33852 139.76827 1.000 24.50699 219 LEU A CA 1
ATOM 1518 C C . LEU A 1 206 ? 143.46069 173.54817 139.91296 1.000 23.19727 219 LEU A C 1
ATOM 1519 O O . LEU A 1 206 ? 143.47532 172.47691 140.53119 1.000 25.13862 219 LEU A O 1
ATOM 1524 N N . ILE A 1 207 ? 144.56255 174.06860 139.36907 1.000 22.82704 220 ILE A N 1
ATOM 1525 C CA . ILE A 1 207 ? 145.83943 173.36509 139.45416 1.000 25.35788 220 ILE A CA 1
ATOM 1526 C C . ILE A 1 207 ? 146.35530 173.35153 140.88984 1.000 22.56125 220 ILE A C 1
ATOM 1527 O O . ILE A 1 207 ? 146.84645 172.32309 141.37569 1.000 21.96030 220 ILE A O 1
ATOM 1532 N N . TYR A 1 208 ? 146.25317 174.48646 141.59180 1.000 21.79874 221 TYR A N 1
ATOM 1533 C CA . TYR A 1 208 ? 146.64123 174.52182 142.99976 1.000 20.97197 221 TYR A CA 1
ATOM 1534 C C . TYR A 1 208 ? 145.82520 173.53004 143.81890 1.000 20.78780 221 TYR A C 1
ATOM 1535 O O . TYR A 1 208 ? 146.37666 172.78644 144.64147 1.000 24.96957 221 TYR A O 1
ATOM 1544 N N . TYR A 1 209 ? 144.50962 173.49686 143.59358 1.000 19.84037 222 TYR A N 1
ATOM 1545 C CA . TYR A 1 209 ? 143.63790 172.57229 144.30900 1.000 18.78437 222 TYR A CA 1
ATOM 1546 C C . TYR A 1 209 ? 144.03663 171.12176 144.05578 1.000 20.36364 222 TYR A C 1
ATOM 1547 O O . TYR A 1 209 ? 144.14799 170.32206 144.99508 1.000 22.31692 222 TYR A O 1
ATOM 1556 N N . ALA A 1 210 ? 144.26510 170.76723 142.78793 1.000 20.66992 223 ALA A N 1
ATOM 1557 C CA . ALA A 1 210 ? 144.59618 169.38696 142.44709 1.000 18.45185 223 ALA A CA 1
ATOM 1558 C C . ALA A 1 210 ? 145.92422 168.96532 143.06533 1.000 20.67796 223 ALA A C 1
ATOM 1559 O O . ALA A 1 210 ? 146.03199 167.88252 143.65824 1.000 22.96632 223 ALA A O 1
ATOM 1561 N N . LEU A 1 211 ? 146.94953 169.81488 142.94422 1.000 21.55110 224 LEU A N 1
ATOM 1562 C CA . LEU A 1 211 ? 148.24784 169.48118 143.52129 1.000 19.85655 224 LEU A CA 1
ATOM 1563 C C . LEU A 1 211 ? 148.15654 169.32847 145.03507 1.000 23.13019 224 LEU A C 1
ATOM 1564 O O . LEU A 1 211 ? 148.72684 168.38855 145.60578 1.000 25.52855 224 LEU A O 1
ATOM 1569 N N . ASP A 1 212 ? 147.42346 170.22759 145.70118 1.000 23.15165 225 ASP A N 1
ATOM 1570 C CA . ASP A 1 212 ? 147.29387 170.14859 147.15264 1.000 22.76064 225 ASP A CA 1
ATOM 1571 C C . ASP A 1 212 ? 146.60222 168.86340 147.58804 1.000 23.55300 225 ASP A C 1
ATOM 1572 O O . ASP A 1 212 ? 147.06846 168.17702 148.50617 1.000 25.06384 225 ASP A O 1
ATOM 1577 N N . VAL A 1 213 ? 145.47881 168.52238 146.95209 1.000 24.25697 226 VAL A N 1
ATOM 1578 C CA . VAL A 1 213 ? 144.74501 167.34315 147.40261 1.000 21.38643 226 VAL A CA 1
ATOM 1579 C C . VAL A 1 213 ? 145.53288 166.07143 147.10687 1.000 23.40922 226 VAL A C 1
ATOM 1580 O O . VAL A 1 213 ? 145.52659 165.13032 147.90964 1.000 25.54522 226 VAL A O 1
ATOM 1584 N N . TYR A 1 214 ? 146.24726 166.02258 145.97556 1.000 24.35797 227 TYR A N 1
ATOM 1585 C CA . TYR A 1 214 ? 147.05955 164.84133 145.69669 1.000 23.99613 227 TYR A CA 1
ATOM 1586 C C . TYR A 1 214 ? 148.19088 164.69394 146.70677 1.000 26.23831 227 TYR A C 1
ATOM 1587 O O . TYR A 1 214 ? 148.44345 163.59121 147.20780 1.000 26.95158 227 TYR A O 1
ATOM 1596 N N . ALA A 1 215 ? 148.88302 165.79322 147.02390 1.000 25.80428 228 ALA A N 1
ATOM 1597 C CA . ALA A 1 215 ? 149.96083 165.71654 148.00314 1.000 22.38478 228 ALA A CA 1
ATOM 1598 C C . ALA A 1 215 ? 149.44435 165.31598 149.37771 1.000 25.85299 228 ALA A C 1
ATOM 1599 O O . ALA A 1 215 ? 150.11845 164.57447 150.10009 1.000 28.31089 228 ALA A O 1
ATOM 1601 N N . TYR A 1 216 ? 148.25741 165.79287 149.75862 1.000 28.67563 229 TYR A N 1
ATOM 1602 C CA . TYR A 1 216 ? 147.72659 165.46614 151.07803 1.000 26.43244 229 TYR A CA 1
ATOM 1603 C C . TYR A 1 216 ? 147.23069 164.02636 151.14658 1.000 29.25787 229 TYR A C 1
ATOM 1604 O O . TYR A 1 216 ? 147.31627 163.38895 152.20148 1.000 31.32510 229 TYR A O 1
ATOM 1613 N N . ASP A 1 217 ? 146.70200 163.49433 150.04444 1.000 30.43345 230 ASP A N 1
ATOM 1614 C CA . ASP A 1 217 ? 146.10983 162.16327 150.09291 1.000 29.73289 230 ASP A CA 1
ATOM 1615 C C . ASP A 1 217 ? 147.09127 161.03707 149.79504 1.000 31.08112 230 ASP A C 1
ATOM 1616 O O . ASP A 1 217 ? 146.95447 159.95315 150.37142 1.000 34.52152 230 ASP A O 1
ATOM 1621 N N . VAL A 1 218 ? 148.07553 161.24515 148.91880 1.000 31.29777 231 VAL A N 1
ATOM 1622 C CA . VAL A 1 218 ? 148.87278 160.12449 148.42994 1.000 30.99592 231 VAL A CA 1
ATOM 1623 C C . VAL A 1 218 ? 150.33839 160.24911 148.82975 1.000 33.63495 231 VAL A C 1
ATOM 1624 O O . VAL A 1 218 ? 150.90828 159.32226 149.41467 1.000 37.07086 231 VAL A O 1
ATOM 1628 N N . THR A 1 219 ? 150.96143 161.38570 148.50961 1.000 30.91268 232 THR A N 1
ATOM 1629 C CA . THR A 1 219 ? 152.41138 161.50353 148.64931 1.000 30.39280 232 THR A CA 1
ATOM 1630 C C . THR A 1 219 ? 152.84234 161.44957 150.11196 1.000 31.89538 232 THR A C 1
ATOM 1631 O O . THR A 1 219 ? 153.73501 160.67770 150.47930 1.000 32.79862 232 THR A O 1
ATOM 1635 N N . ILE A 1 220 ? 152.22685 162.26679 150.95990 1.000 31.77731 233 ILE A N 1
ATOM 1636 C CA . ILE A 1 220 ? 152.50383 162.25853 152.39544 1.000 33.73083 233 ILE A CA 1
ATOM 1637 C C . ILE A 1 220 ? 151.17212 162.15820 153.12802 1.000 34.57191 233 ILE A C 1
ATOM 1638 O O . ILE A 1 220 ? 150.59521 163.19034 153.49656 1.000 36.01569 233 ILE A O 1
ATOM 1643 N N . PRO A 1 221 ? 150.64770 160.95326 153.35252 1.000 34.71289 234 PRO A N 1
ATOM 1644 C CA . PRO A 1 221 ? 149.27720 160.81886 153.87254 1.000 35.25460 234 PRO A CA 1
ATOM 1645 C C . PRO A 1 221 ? 149.11345 161.47712 155.23351 1.000 38.80820 234 PRO A C 1
ATOM 1646 O O . PRO A 1 221 ? 149.74713 161.08658 156.21572 1.000 37.14020 234 PRO A O 1
ATOM 1650 N N . GLY A 1 222 ? 148.24781 162.48766 155.28170 1.000 36.62866 235 GLY A N 1
ATOM 1651 C CA . GLY A 1 222 ? 147.92157 163.17965 156.50627 1.000 34.04145 235 GLY A CA 1
ATOM 1652 C C . GLY A 1 222 ? 148.61335 164.51100 156.70555 1.000 37.10710 235 GLY A C 1
ATOM 1653 O O . GLY A 1 222 ? 148.20268 165.26813 157.59174 1.000 40.32361 235 GLY A O 1
ATOM 1654 N N . GLU A 1 223 ? 149.64883 164.82010 155.92893 1.000 38.84919 236 GLU A N 1
ATOM 1655 C CA . GLU A 1 223 ? 150.38461 166.06520 156.12191 1.000 40.78558 236 GLU A CA 1
ATOM 1656 C C . GLU A 1 223 ? 150.46199 166.94350 154.88193 1.000 40.81675 236 GLU A C 1
ATOM 1657 O O . GLU A 1 223 ? 150.27295 168.15675 154.98610 1.000 42.85687 236 GLU A O 1
ATOM 1663 N N . GLY A 1 224 ? 150.72121 166.37189 153.70802 1.000 34.69435 237 GLY A N 1
ATOM 1664 C CA . GLY A 1 224 ? 150.91889 167.18030 152.51942 1.000 32.24046 237 GLY A CA 1
ATOM 1665 C C . GLY A 1 224 ? 152.23754 167.94461 152.55209 1.000 35.72924 237 GLY A C 1
ATOM 1666 O O . GLY A 1 224 ? 153.07313 167.77533 153.43856 1.000 41.69516 237 GLY A O 1
ATOM 1667 N N . CYS A 1 225 ? 152.41483 168.80184 151.54547 1.000 34.78681 238 CYS A N 1
ATOM 1668 C CA . CYS A 1 225 ? 153.61211 169.63512 151.44442 1.000 36.64486 238 CYS A CA 1
ATOM 1669 C C . CYS A 1 225 ? 153.26217 171.04812 150.98593 1.000 39.87625 238 CYS A C 1
ATOM 1670 O O . CYS A 1 225 ? 153.93456 171.62303 150.12459 1.000 43.02787 238 CYS A O 1
ATOM 1673 N N . ASN A 1 226 ? 152.20854 171.63342 151.55931 1.000 40.04926 239 ASN A N 1
ATOM 1674 C CA . ASN A 1 226 ? 151.80666 172.98260 151.16723 1.000 41.62796 239 ASN A CA 1
ATOM 1675 C C . ASN A 1 226 ? 152.87961 174.00716 151.52018 1.000 46.44091 239 ASN A C 1
ATOM 1676 O O . ASN A 1 226 ? 153.19202 174.89471 150.71875 1.000 45.09244 239 ASN A O 1
ATOM 1681 N N . GLY A 1 227 ? 153.45220 173.90170 152.71359 1.000 50.41070 240 GLY A N 1
ATOM 1682 C CA . GLY A 1 227 ? 154.51323 174.80238 153.13179 1.000 50.91374 240 GLY A CA 1
ATOM 1683 C C . GLY A 1 227 ? 154.11181 176.24678 153.34591 1.000 53.93189 240 GLY A C 1
ATOM 1684 O O . GLY A 1 227 ? 154.88170 177.15302 153.00542 1.000 56.89197 240 GLY A O 1
ATOM 1685 N N . ASP A 1 228 ? 152.92694 176.48988 153.91242 1.000 55.90066 241 ASP A N 1
ATOM 1686 C CA . ASP A 1 228 ? 152.51049 177.84349 154.26137 1.000 56.96240 241 ASP A CA 1
ATOM 1687 C C . ASP A 1 228 ? 152.11506 177.97623 155.72841 1.000 58.92408 241 ASP A C 1
ATOM 1688 O O . ASP A 1 228 ? 151.63745 179.04190 156.13334 1.000 57.35829 241 ASP A O 1
ATOM 1693 N N . GLY A 1 229 ? 152.29912 176.93214 156.53092 1.000 60.47421 242 GLY A N 1
ATOM 1694 C CA . GLY A 1 229 ? 152.05464 177.00960 157.95470 1.000 61.96644 242 GLY A CA 1
ATOM 1695 C C . GLY A 1 229 ? 150.70800 176.51190 158.42733 1.000 65.46030 242 GLY A C 1
ATOM 1696 O O . GLY A 1 229 ? 150.38489 176.69090 159.60709 1.000 68.37177 242 GLY A O 1
ATOM 1697 N N . THR A 1 230 ? 149.91311 175.89491 157.55861 1.000 64.44806 243 THR A N 1
ATOM 1698 C CA . THR A 1 230 ? 148.60523 175.36901 157.92636 1.000 62.75410 243 THR A CA 1
ATOM 1699 C C . THR A 1 230 ? 148.66405 173.84900 157.96781 1.000 63.08145 243 THR A C 1
ATOM 1700 O O . THR A 1 230 ? 149.19077 173.21898 157.04520 1.000 67.76796 243 THR A O 1
ATOM 1704 N N . SER A 1 231 ? 148.12964 173.26664 159.03832 1.000 60.16991 244 SER A N 1
ATOM 1705 C CA . SER A 1 231 ? 148.03515 171.82100 159.18422 1.000 58.18290 244 SER A CA 1
ATOM 1706 C C . SER A 1 231 ? 146.58601 171.45174 159.45368 1.000 56.26611 244 SER A C 1
ATOM 1707 O O . SER A 1 231 ? 145.93846 172.05827 160.31205 1.000 61.75383 244 SER A O 1
ATOM 1710 N N . TYR A 1 232 ? 146.08075 170.46417 158.72267 1.000 53.47363 245 TYR A N 1
ATOM 1711 C CA . TYR A 1 232 ? 144.69796 170.02773 158.83794 1.000 52.08657 245 TYR A CA 1
ATOM 1712 C C . TYR A 1 232 ? 144.64159 168.62090 159.41638 1.000 52.18348 245 TYR A C 1
ATOM 1713 O O . TYR A 1 232 ? 145.46870 167.76758 159.08267 1.000 52.81793 245 TYR A O 1
ATOM 1722 N N . LYS A 1 233 ? 143.66718 168.38855 160.28718 1.000 54.19461 246 LYS A N 1
ATOM 1723 C CA . LYS A 1 233 ? 143.42256 167.08559 160.88869 1.000 53.19186 246 LYS A CA 1
ATOM 1724 C C . LYS A 1 233 ? 142.06303 166.56601 160.42349 1.000 52.05782 246 LYS A C 1
ATOM 1725 O O . LYS A 1 233 ? 141.36214 167.21213 159.64108 1.000 53.90451 246 LYS A O 1
ATOM 1731 N N . LYS A 1 234 ? 141.69045 165.38424 160.91839 1.000 53.08664 247 LYS A N 1
ATOM 1732 C CA . LYS A 1 234 ? 140.43760 164.76301 160.50563 1.000 54.22590 247 LYS A CA 1
ATOM 1733 C C . LYS A 1 234 ? 139.21441 165.52954 160.99149 1.000 56.39081 247 LYS A C 1
ATOM 1734 O O . LYS A 1 234 ? 138.11851 165.31775 160.46331 1.000 58.38519 247 LYS A O 1
ATOM 1740 N N . SER A 1 235 ? 139.37142 166.41099 161.97955 1.000 56.64406 248 SER A N 1
ATOM 1741 C CA . SER A 1 235 ? 138.23848 167.16443 162.49988 1.000 52.94891 248 SER A CA 1
ATOM 1742 C C . SER A 1 235 ? 137.86745 168.35388 161.62554 1.000 55.98977 248 SER A C 1
ATOM 1743 O O . SER A 1 235 ? 136.76993 168.89892 161.78118 1.000 61.15057 248 SER A O 1
ATOM 1746 N N . ASP A 1 236 ? 138.75135 168.77070 160.71868 1.000 54.47639 249 ASP A N 1
ATOM 1747 C CA . ASP A 1 236 ? 138.45125 169.86239 159.80194 1.000 51.58272 249 ASP A CA 1
ATOM 1748 C C . ASP A 1 236 ? 137.60338 169.42363 158.61740 1.000 50.31211 249 ASP A C 1
ATOM 1749 O O . ASP A 1 236 ? 137.10473 170.28119 157.88214 1.000 49.45908 249 ASP A O 1
ATOM 1754 N N . PHE A 1 237 ? 137.42852 168.12189 158.41802 1.000 47.56976 250 PHE A N 1
ATOM 1755 C CA . PHE A 1 237 ? 136.65538 167.59389 157.30497 1.000 44.89846 250 PHE A CA 1
ATOM 1756 C C . PHE A 1 237 ? 135.19747 167.34441 157.66155 1.000 54.00112 250 PHE A C 1
ATOM 1757 O O . PHE A 1 237 ? 134.44679 166.83863 156.82236 1.000 57.61711 250 PHE A O 1
ATOM 1765 N N . SER A 1 238 ? 134.78077 167.68102 158.87561 1.000 59.82896 251 SER A N 1
ATOM 1766 C CA . SER A 1 238 ? 133.39631 167.49494 159.28680 1.000 64.82465 251 SER A CA 1
ATOM 1767 C C . SER A 1 238 ? 132.72683 168.83819 159.55176 1.000 64.89835 251 SER A C 1
ATOM 1768 O O . SER A 1 238 ? 131.83304 168.94180 160.39085 1.000 76.64223 251 SER A O 1
ATOM 1771 N N . TYR B 1 18 ? 143.67490 158.63819 157.30724 1.000 67.47109 31 TYR B N 1
ATOM 1772 C CA . TYR B 1 18 ? 142.23665 158.65503 157.06829 1.000 64.37120 31 TYR B CA 1
ATOM 1773 C C . TYR B 1 18 ? 141.90862 158.14068 155.67320 1.000 62.30212 31 TYR B C 1
ATOM 1774 O O . TYR B 1 18 ? 142.06228 158.85663 154.68632 1.000 63.11822 31 TYR B O 1
ATOM 1783 N N . ASP B 1 19 ? 141.45415 156.89253 155.60044 1.000 59.06514 32 ASP B N 1
ATOM 1784 C CA . ASP B 1 19 ? 141.01735 156.29050 154.34287 1.000 56.44885 32 ASP B CA 1
ATOM 1785 C C . ASP B 1 19 ? 139.52499 156.55502 154.19195 1.000 57.33130 32 ASP B C 1
ATOM 1786 O O . ASP B 1 19 ? 138.69867 155.89807 154.82890 1.000 58.20106 32 ASP B O 1
ATOM 1791 N N . TRP B 1 20 ? 139.17467 157.52286 153.34699 1.000 53.68352 33 TRP B N 1
ATOM 1792 C CA . TRP B 1 20 ? 137.77722 157.88584 153.15978 1.000 47.83273 33 TRP B CA 1
ATOM 1793 C C . TRP B 1 20 ? 137.10392 157.12340 152.02655 1.000 46.32573 33 TRP B C 1
ATOM 1794 O O . TRP B 1 20 ? 135.92213 157.36338 151.76226 1.000 48.99540 33 TRP B O 1
ATOM 1805 N N . ARG B 1 21 ? 137.81177 156.21857 151.35575 1.000 45.16593 34 ARG B N 1
ATOM 1806 C CA . ARG B 1 21 ? 137.19937 155.37464 150.34010 1.000 45.80488 34 ARG B CA 1
ATOM 1807 C C . ARG B 1 21 ? 136.56535 154.11837 150.91876 1.000 47.91830 34 ARG B C 1
ATOM 1808 O O . ARG B 1 21 ? 135.89546 153.38682 150.18305 1.000 46.18398 34 ARG B O 1
ATOM 1816 N N . ALA B 1 22 ? 136.75652 153.85339 152.21035 1.000 48.52981 35 ALA B N 1
ATOM 1817 C CA . ALA B 1 22 ? 136.19823 152.66546 152.84108 1.000 47.85009 35 ALA B CA 1
ATOM 1818 C C . ALA B 1 22 ? 134.81966 152.90511 153.43837 1.000 50.81300 35 ALA B C 1
ATOM 1819 O O . ALA B 1 22 ? 134.07477 151.94408 153.65953 1.000 55.54506 35 ALA B O 1
ATOM 1821 N N . ASP B 1 23 ? 134.46268 154.15848 153.70427 1.000 47.74017 36 ASP B N 1
ATOM 1822 C CA . ASP B 1 23 ? 133.15870 154.52041 154.24863 1.000 46.13821 36 ASP B CA 1
ATOM 1823 C C . ASP B 1 23 ? 132.41489 155.47075 153.31355 1.000 47.60675 36 ASP B C 1
ATOM 1824 O O . ASP B 1 23 ? 131.73314 156.39867 153.75148 1.000 49.72804 36 ASP B O 1
ATOM 1829 N N . TRP B 1 24 ? 132.54064 155.23868 152.01129 1.000 42.77207 37 TRP B N 1
ATOM 1830 C CA . TRP B 1 24 ? 131.87012 156.03132 150.99002 1.000 37.75357 37 TRP B CA 1
ATOM 1831 C C . TRP B 1 24 ? 130.55690 155.34801 150.62475 1.000 41.69067 37 TRP B C 1
ATOM 1832 O O . TRP B 1 24 ? 130.55788 154.20021 150.16859 1.000 46.56336 37 TRP B O 1
ATOM 1843 N N . VAL B 1 25 ? 129.44552 156.05378 150.81875 1.000 39.08923 38 VAL B N 1
ATOM 1844 C CA . VAL B 1 25 ? 128.10648 155.52267 150.58116 1.000 38.52188 38 VAL B CA 1
ATOM 1845 C C . VAL B 1 25 ? 127.54844 156.18986 149.33202 1.000 38.69416 38 VAL B C 1
ATOM 1846 O O . VAL B 1 25 ? 127.52079 157.42245 149.23916 1.000 39.84386 38 VAL B O 1
ATOM 1850 N N . LYS B 1 26 ? 127.09593 155.38012 148.37447 1.000 38.11289 39 LYS B N 1
ATOM 1851 C CA . LYS B 1 26 ? 126.63689 155.89066 147.09089 1.000 35.66291 39 LYS B CA 1
ATOM 1852 C C . LYS B 1 26 ? 125.17509 155.58935 146.78657 1.000 36.17872 39 LYS B C 1
ATOM 1853 O O . LYS B 1 26 ? 124.63577 156.14974 145.82664 1.000 38.08452 39 LYS B O 1
ATOM 1859 N N . GLY B 1 27 ? 124.51788 154.72833 147.56330 1.000 35.41701 40 GLY B N 1
ATOM 1860 C CA . GLY B 1 27 ? 123.09973 154.48879 147.41729 1.000 28.71686 40 GLY B CA 1
ATOM 1861 C C . GLY B 1 27 ? 122.27934 155.32013 148.39599 1.000 33.09566 40 GLY B C 1
ATOM 1862 O O . GLY B 1 27 ? 122.79301 155.88548 149.35589 1.000 39.22398 40 GLY B O 1
ATOM 1863 N N . PHE B 1 28 ? 120.97360 155.37848 148.13352 1.000 32.21761 41 PHE B N 1
ATOM 1864 C CA . PHE B 1 28 ? 120.06958 156.18814 148.94434 1.000 30.48490 41 PHE B CA 1
ATOM 1865 C C . PHE B 1 28 ? 119.52156 155.36474 150.10345 1.000 34.81003 41 PHE B C 1
ATOM 1866 O O . PHE B 1 28 ? 118.87290 154.33758 149.86486 1.000 36.43242 41 PHE B O 1
ATOM 1874 N N . PRO B 1 29 ? 119.75079 155.76779 151.35260 1.000 37.00046 42 PRO B N 1
ATOM 1875 C CA . PRO B 1 29 ? 119.25704 154.98283 152.49052 1.000 36.59999 42 PRO B CA 1
ATOM 1876 C C . PRO B 1 29 ? 117.74333 155.04609 152.63279 1.000 38.50912 42 PRO B C 1
ATOM 1877 O O . PRO B 1 29 ? 117.09583 156.02510 152.25607 1.000 39.21308 42 PRO B O 1
ATOM 1881 N N . ILE B 1 30 ? 117.18497 153.98056 153.20487 1.000 38.84703 43 ILE B N 1
ATOM 1882 C CA . ILE B 1 30 ? 115.75371 153.85473 153.45424 1.000 39.16389 43 ILE B CA 1
ATOM 1883 C C . ILE B 1 30 ? 115.54572 153.55199 154.93196 1.000 42.11313 43 ILE B C 1
ATOM 1884 O O . ILE B 1 30 ? 116.30211 152.77857 155.52789 1.000 45.67516 43 ILE B O 1
ATOM 1889 N N . ASP B 1 31 ? 114.52306 154.16660 155.52136 1.000 42.24648 44 ASP B N 1
ATOM 1890 C CA . ASP B 1 31 ? 114.25539 154.00709 156.94202 1.000 44.35143 44 ASP B CA 1
ATOM 1891 C C . ASP B 1 31 ? 113.52900 152.68861 157.21328 1.000 50.43835 44 ASP B C 1
ATOM 1892 O O . ASP B 1 31 ? 113.05621 152.00245 156.30461 1.000 52.93919 44 ASP B O 1
ATOM 1897 N N . SER B 1 32 ? 113.43853 152.34207 158.49466 1.000 54.44819 45 SER B N 1
ATOM 1898 C CA . SER B 1 32 ? 112.79624 151.11223 158.93794 1.000 50.65855 45 SER B CA 1
ATOM 1899 C C . SER B 1 32 ? 111.28256 151.23532 159.04695 1.000 51.77322 45 SER B C 1
ATOM 1900 O O . SER B 1 32 ? 110.61909 150.24760 159.37541 1.000 50.48603 45 SER B O 1
ATOM 1903 N N . SER B 1 33 ? 110.72231 152.41350 158.78117 1.000 53.76933 46 SER B N 1
ATOM 1904 C CA . SER B 1 33 ? 109.27775 152.60208 158.79818 1.000 52.01364 46 SER B CA 1
ATOM 1905 C C . SER B 1 33 ? 108.57917 151.95781 157.60751 1.000 53.22280 46 SER B C 1
ATOM 1906 O O . SER B 1 33 ? 107.34590 151.89318 157.59763 1.000 58.38883 46 SER B O 1
ATOM 1909 N N . CYS B 1 34 ? 109.32461 151.48672 156.61262 1.000 49.04090 47 CYS B N 1
ATOM 1910 C CA . CYS B 1 34 ? 108.75642 150.83970 155.43789 1.000 44.16777 47 CYS B CA 1
ATOM 1911 C C . CYS B 1 34 ? 108.85017 149.32720 155.59664 1.000 44.01487 47 CYS B C 1
ATOM 1912 O O . CYS B 1 34 ? 109.90328 148.80444 155.97402 1.000 46.58545 47 CYS B O 1
ATOM 1915 N N . ASN B 1 35 ? 107.75274 148.62939 155.31021 1.000 40.43904 48 ASN B N 1
ATOM 1916 C CA . ASN B 1 35 ? 107.71824 147.17819 155.44015 1.000 35.75761 48 ASN B CA 1
ATOM 1917 C C . ASN B 1 35 ? 108.37276 146.53698 154.21384 1.000 36.00384 48 ASN B C 1
ATOM 1918 O O . ASN B 1 35 ? 109.03015 147.20312 153.41050 1.000 36.83655 48 ASN B O 1
ATOM 1923 N N . ALA B 1 36 ? 108.20181 145.22109 154.06435 1.000 36.19015 49 ALA B N 1
ATOM 1924 C CA . ALA B 1 36 ? 108.96459 144.46982 153.06977 1.000 32.76041 49 ALA B CA 1
ATOM 1925 C C . ALA B 1 36 ? 108.59409 144.86861 151.64405 1.000 34.59931 49 ALA B C 1
ATOM 1926 O O . ALA B 1 36 ? 109.47263 145.13685 150.81654 1.000 37.27707 49 ALA B O 1
ATOM 1928 N N . THR B 1 37 ? 107.29632 144.90130 151.33244 1.000 33.22092 50 THR B N 1
ATOM 1929 C CA . THR B 1 37 ? 106.87124 145.20941 149.96821 1.000 34.25822 50 THR B CA 1
ATOM 1930 C C . THR B 1 37 ? 107.18627 146.65538 149.59758 1.000 35.25673 50 THR B C 1
ATOM 1931 O O . THR B 1 37 ? 107.60544 146.94055 148.46491 1.000 36.75088 50 THR B O 1
ATOM 1935 N N . GLN B 1 38 ? 106.99078 147.57896 150.54189 1.000 33.84965 51 GLN B N 1
ATOM 1936 C CA . GLN B 1 38 ? 107.33793 148.97496 150.30553 1.000 32.57716 51 GLN B CA 1
ATOM 1937 C C . GLN B 1 38 ? 108.82223 149.12589 150.00184 1.000 34.08867 51 GLN B C 1
ATOM 1938 O O . GLN B 1 38 ? 109.20372 149.83555 149.06323 1.000 37.08394 51 GLN B O 1
ATOM 1944 N N . TYR B 1 39 ? 109.67159 148.45371 150.78109 1.000 31.30859 52 TYR B N 1
ATOM 1945 C CA . TYR B 1 39 ? 111.10702 148.47293 150.52557 1.000 30.64950 52 TYR B CA 1
ATOM 1946 C C . TYR B 1 39 ? 111.42567 147.90114 149.15084 1.000 31.57339 52 TYR B C 1
ATOM 1947 O O . TYR B 1 39 ? 112.23994 148.46031 148.40484 1.000 32.78272 52 TYR B O 1
ATOM 1956 N N . ASN B 1 40 ? 110.77926 146.78651 148.79687 1.000 30.58613 53 ASN B N 1
ATOM 1957 C CA . ASN B 1 40 ? 111.04702 146.14067 147.51648 1.000 29.91280 53 ASN B CA 1
ATOM 1958 C C . ASN B 1 40 ? 110.75738 147.07703 146.35379 1.000 31.58707 53 ASN B C 1
ATOM 1959 O O . ASN B 1 40 ? 111.55592 147.18112 145.41599 1.000 33.89030 53 ASN B O 1
ATOM 1964 N N . GLN B 1 41 ? 109.61869 147.76796 146.39560 1.000 30.80365 54 GLN B N 1
ATOM 1965 C CA . GLN B 1 41 ? 109.26772 148.64327 145.28041 1.000 30.34166 54 GLN B CA 1
ATOM 1966 C C . GLN B 1 41 ? 110.11267 149.91692 145.27587 1.000 32.22250 54 GLN B C 1
ATOM 1967 O O . GLN B 1 41 ? 110.56195 150.37182 144.21064 1.000 31.50185 54 GLN B O 1
ATOM 1973 N N . LEU B 1 42 ? 110.36957 150.49038 146.45665 1.000 30.02959 55 LEU B N 1
ATOM 1974 C CA . LEU B 1 42 ? 111.08604 151.75836 146.51745 1.000 27.28848 55 LEU B CA 1
ATOM 1975 C C . LEU B 1 42 ? 112.55524 151.60968 146.13647 1.000 27.67749 55 LEU B C 1
ATOM 1976 O O . LEU B 1 42 ? 113.11667 152.51315 145.50914 1.000 28.35477 55 LEU B O 1
ATOM 1981 N N . SER B 1 43 ? 113.19795 150.49125 146.48711 1.000 27.72351 56 SER B N 1
ATOM 1982 C CA . SER B 1 43 ? 114.60264 150.32608 146.11896 1.000 28.06505 56 SER B CA 1
ATOM 1983 C C . SER B 1 43 ? 114.77609 150.21014 144.60543 1.000 30.71669 56 SER B C 1
ATOM 1984 O O . SER B 1 43 ? 115.70877 150.79085 144.03318 1.000 33.20320 56 SER B O 1
ATOM 1987 N N . THR B 1 44 ? 113.88571 149.47187 143.93967 1.000 28.84707 57 THR B N 1
ATOM 1988 C CA . THR B 1 44 ? 113.93059 149.38227 142.48327 1.000 29.36748 57 THR B CA 1
ATOM 1989 C C . THR B 1 44 ? 113.68013 150.74556 141.84626 1.000 29.91675 57 THR B C 1
ATOM 1990 O O . THR B 1 44 ? 114.37441 151.14526 140.89529 1.000 31.31894 57 THR B O 1
ATOM 1994 N N . GLY B 1 45 ? 112.69348 151.48137 142.36976 1.000 28.20235 58 GLY B N 1
ATOM 1995 C CA . GLY B 1 45 ? 112.44979 152.82352 141.86982 1.000 27.52886 58 GLY B CA 1
ATOM 1996 C C . GLY B 1 45 ? 113.65192 153.73558 142.02523 1.000 26.88318 58 GLY B C 1
ATOM 1997 O O . GLY B 1 45 ? 113.93180 154.56223 141.15522 1.000 27.70852 58 GLY B O 1
ATOM 1998 N N . LEU B 1 46 ? 114.38048 153.59535 143.13473 1.000 28.52967 59 LEU B N 1
ATOM 1999 C CA . LEU B 1 46 ? 115.54447 154.44317 143.37191 1.000 24.83534 59 LEU B CA 1
ATOM 2000 C C . LEU B 1 46 ? 116.70731 154.06121 142.46364 1.000 26.07563 59 LEU B C 1
ATOM 2001 O O . LEU B 1 46 ? 117.49160 154.92451 142.05636 1.000 27.84556 59 LEU B O 1
ATOM 2006 N N . GLN B 1 47 ? 116.84528 152.77085 142.14949 1.000 27.90158 60 GLN B N 1
ATOM 2007 C CA . GLN B 1 47 ? 117.90859 152.33893 141.24406 1.000 28.27009 60 GLN B CA 1
ATOM 2008 C C . GLN B 1 47 ? 117.67153 152.80975 139.81112 1.000 29.47933 60 GLN B C 1
ATOM 2009 O O . GLN B 1 47 ? 118.63114 153.15708 139.10259 1.000 33.93960 60 GLN B O 1
ATOM 2015 N N . GLU B 1 48 ? 116.41211 152.81665 139.36308 1.000 28.45986 61 GLU B N 1
ATOM 2016 C CA . GLU B 1 48 ? 116.13151 153.21585 137.98350 1.000 26.55975 61 GLU B CA 1
ATOM 2017 C C . GLU B 1 48 ? 116.51679 154.67215 137.72337 1.000 27.83665 61 GLU B C 1
ATOM 2018 O O . GLU B 1 48 ? 117.02803 155.00673 136.64440 1.000 30.51585 61 GLU B O 1
ATOM 2024 N N . ALA B 1 49 ? 116.27673 155.55269 138.69858 1.000 26.79171 62 ALA B N 1
ATOM 2025 C CA . ALA B 1 49 ? 116.62510 156.96158 138.53697 1.000 25.11576 62 ALA B CA 1
ATOM 2026 C C . ALA B 1 49 ? 118.13181 157.15367 138.40103 1.000 24.85186 62 ALA B C 1
ATOM 2027 O O . ALA B 1 49 ? 118.59489 157.96006 137.58288 1.000 28.86978 62 ALA B O 1
ATOM 2029 N N . GLN B 1 50 ? 118.91377 156.42157 139.19560 1.000 23.80636 63 GLN B N 1
ATOM 2030 C CA . GLN B 1 50 ? 120.36559 156.51380 139.09378 1.000 25.26106 63 GLN B CA 1
ATOM 2031 C C . GLN B 1 50 ? 120.86097 155.98042 137.75447 1.000 26.63413 63 GLN B C 1
ATOM 2032 O O . GLN B 1 50 ? 121.80133 156.53315 137.16952 1.000 30.05926 63 GLN B O 1
ATOM 2038 N N . LEU B 1 51 ? 120.23746 154.91157 137.24940 1.000 26.24850 64 LEU B N 1
ATOM 2039 C CA . LEU B 1 51 ? 120.59142 154.41602 135.91963 1.000 26.15945 64 LEU B CA 1
ATOM 2040 C C . LEU B 1 51 ? 120.32976 155.46896 134.84304 1.000 26.86045 64 LEU B C 1
ATOM 2041 O O . LEU B 1 51 ? 121.16506 155.68792 133.94880 1.000 28.53871 64 LEU B O 1
ATOM 2046 N N . LEU B 1 52 ? 119.17686 156.13864 134.92175 1.000 24.12915 65 LEU B N 1
ATOM 2047 C CA . LEU B 1 52 ? 118.86191 157.19668 133.96464 1.000 24.51630 65 LEU B CA 1
ATOM 2048 C C . LEU B 1 52 ? 119.87417 158.33720 134.04015 1.000 24.26990 65 LEU B C 1
ATOM 2049 O O . LEU B 1 52 ? 120.32315 158.85479 133.00594 1.000 25.80995 65 LEU B O 1
ATOM 2054 N N . ALA B 1 53 ? 120.24689 158.73976 135.25835 1.000 23.67624 66 ALA B N 1
ATOM 2055 C CA . ALA B 1 53 ? 121.22279 159.81498 135.41854 1.000 23.24693 66 ALA B CA 1
ATOM 2056 C C . ALA B 1 53 ? 122.57866 159.42929 134.83809 1.000 24.13306 66 ALA B C 1
ATOM 2057 O O . ALA B 1 53 ? 123.25564 160.25768 134.21289 1.000 25.59508 66 ALA B O 1
ATOM 2059 N N . GLU B 1 54 ? 122.99664 158.17709 135.04076 1.000 23.38705 67 GLU B N 1
ATOM 2060 C CA . GLU B 1 54 ? 124.26828 157.72892 134.48220 1.000 25.33388 67 GLU B CA 1
ATOM 2061 C C . GLU B 1 54 ? 124.25203 157.76690 132.95906 1.000 25.71441 67 GLU B C 1
ATOM 2062 O O . GLU B 1 54 ? 125.23160 158.19330 132.32941 1.000 27.96288 67 GLU B O 1
ATOM 2068 N N . HIS B 1 55 ? 123.14984 157.32624 132.34516 1.000 24.49204 68 HIS B N 1
ATOM 2069 C CA . HIS B 1 55 ? 123.07426 157.38730 130.88687 1.000 20.85952 68 HIS B CA 1
ATOM 2070 C C . HIS B 1 55 ? 123.12320 158.82743 130.38593 1.000 23.04226 68 HIS B C 1
ATOM 2071 O O . HIS B 1 55 ? 123.78135 159.12148 129.37794 1.000 23.30424 68 HIS B O 1
ATOM 2078 N N . ALA B 1 56 ? 122.42200 159.73800 131.06799 1.000 22.93304 69 ALA B N 1
ATOM 2079 C CA . ALA B 1 56 ? 122.44762 161.13762 130.65119 1.000 23.01128 69 ALA B CA 1
ATOM 2080 C C . ALA B 1 56 ? 123.85578 161.71679 130.74147 1.000 25.11446 69 ALA B C 1
ATOM 2081 O O . ALA B 1 56 ? 124.29969 162.44022 129.83731 1.000 26.27161 69 ALA B O 1
ATOM 2083 N N . ARG B 1 57 ? 124.57855 161.39888 131.82030 1.000 25.58488 70 ARG B N 1
ATOM 2084 C CA . ARG B 1 57 ? 125.95627 161.86611 131.94832 1.000 25.19282 70 ARG B CA 1
ATOM 2085 C C . ARG B 1 57 ? 126.83329 161.32645 130.82532 1.000 26.54766 70 ARG B C 1
ATOM 2086 O O . ARG B 1 57 ? 127.65590 162.06079 130.26301 1.000 27.81683 70 ARG B O 1
ATOM 2094 N N . ASP B 1 58 ? 126.68397 160.04033 130.49334 1.000 27.39643 71 ASP B N 1
ATOM 2095 C CA . ASP B 1 58 ? 127.50653 159.45989 129.43386 1.000 25.69864 71 ASP B CA 1
ATOM 2096 C C . ASP B 1 58 ? 127.22082 160.11059 128.08462 1.000 27.36077 71 ASP B C 1
ATOM 2097 O O . ASP B 1 58 ? 128.14723 160.39047 127.31432 1.000 29.12592 71 ASP B O 1
ATOM 2102 N N . HIS B 1 59 ? 125.94387 160.35886 127.78089 1.000 27.65581 72 HIS B N 1
ATOM 2103 C CA . HIS B 1 59 ? 125.59742 161.03406 126.53162 1.000 27.10081 72 HIS B CA 1
ATOM 2104 C C . HIS B 1 59 ? 126.19960 162.43471 126.47442 1.000 28.00637 72 HIS B C 1
ATOM 2105 O O . HIS B 1 59 ? 126.75368 162.84392 125.44086 1.000 27.42036 72 HIS B O 1
ATOM 2112 N N . THR B 1 60 ? 126.10293 163.18487 127.57769 1.000 26.32310 73 THR B N 1
ATOM 2113 C CA . THR B 1 60 ? 126.67007 164.52959 127.60235 1.000 24.90528 73 THR B CA 1
ATOM 2114 C C . THR B 1 60 ? 128.17822 164.49414 127.38570 1.000 26.76677 73 THR B C 1
ATOM 2115 O O . THR B 1 60 ? 128.70872 165.24744 126.56473 1.000 28.20679 73 THR B O 1
ATOM 2119 N N . LEU B 1 61 ? 128.87767 163.58995 128.07779 1.000 26.62524 74 LEU B N 1
ATOM 2120 C CA . LEU B 1 61 ? 130.32630 163.49059 127.91269 1.000 24.69766 74 LEU B CA 1
ATOM 2121 C C . LEU B 1 61 ? 130.70122 163.10616 126.48739 1.000 27.22615 74 LEU B C 1
ATOM 2122 O O . LEU B 1 61 ? 131.69606 163.60041 125.94578 1.000 30.69035 74 LEU B O 1
ATOM 2127 N N . ARG B 1 62 ? 129.92748 162.21362 125.86674 1.000 29.40330 75 ARG B N 1
ATOM 2128 C CA . ARG B 1 62 ? 130.25625 161.78085 124.51339 1.000 26.95279 75 ARG B CA 1
ATOM 2129 C C . ARG B 1 62 ? 130.06652 162.90135 123.49650 1.000 28.30691 75 ARG B C 1
ATOM 2130 O O . ARG B 1 62 ? 130.88299 163.05230 122.58113 1.000 31.07081 75 ARG B O 1
ATOM 2138 N N . PHE B 1 63 ? 129.00728 163.70078 123.62624 1.000 29.28759 76 PHE B N 1
ATOM 2139 C CA . PHE B 1 63 ? 128.69465 164.64928 122.55952 1.000 28.01844 76 PHE B CA 1
ATOM 2140 C C . PHE B 1 63 ? 128.87530 166.11437 122.93424 1.000 33.22372 76 PHE B C 1
ATOM 2141 O O . PHE B 1 63 ? 129.54313 166.85047 122.20344 1.000 34.35536 76 PHE B O 1
ATOM 2149 N N . GLY B 1 64 ? 128.30264 166.57472 124.04251 1.000 33.63499 77 GLY B N 1
ATOM 2150 C CA . GLY B 1 64 ? 128.29578 167.99931 124.31194 1.000 26.84039 77 GLY B CA 1
ATOM 2151 C C . GLY B 1 64 ? 127.29958 168.73981 123.44588 1.000 30.32496 77 GLY B C 1
ATOM 2152 O O . GLY B 1 64 ? 126.21536 168.22304 123.16656 1.000 35.92155 77 GLY B O 1
ATOM 2153 N N . SER B 1 65 ? 127.65152 169.94365 123.00292 1.000 32.69751 78 SER B N 1
ATOM 2154 C CA . SER B 1 65 ? 126.77375 170.73488 122.14938 1.000 32.61511 78 SER B CA 1
ATOM 2155 C C . SER B 1 65 ? 126.76733 170.25955 120.70052 1.000 34.14678 78 SER B C 1
ATOM 2156 O O . SER B 1 65 ? 126.22902 170.95750 119.83622 1.000 35.67722 78 SER B O 1
ATOM 2159 N N . LYS B 1 66 ? 127.35658 169.09745 120.41602 1.000 35.57813 79 LYS B N 1
ATOM 2160 C CA . LYS B 1 66 ? 127.29136 168.52696 119.07680 1.000 34.46872 79 LYS B CA 1
ATOM 2161 C C . LYS B 1 66 ? 126.00856 167.73726 118.85427 1.000 37.48835 79 LYS B C 1
ATOM 2162 O O . LYS B 1 66 ? 125.70596 167.36749 117.71548 1.000 42.54047 79 LYS B O 1
ATOM 2168 N N . SER B 1 67 ? 125.25246 167.46168 119.91687 1.000 35.42056 80 SER B N 1
ATOM 2169 C CA . SER B 1 67 ? 124.01750 166.70728 119.76073 1.000 35.42589 80 SER B CA 1
ATOM 2170 C C . SER B 1 67 ? 122.82412 167.65655 119.67037 1.000 33.50225 80 SER B C 1
ATOM 2171 O O . SER B 1 67 ? 122.81871 168.71072 120.30984 1.000 32.40942 80 SER B O 1
ATOM 2174 N N . PRO B 1 68 ? 121.80669 167.31006 118.87631 1.000 34.13503 81 PRO B N 1
ATOM 2175 C CA . PRO B 1 68 ? 120.62906 168.18397 118.75910 1.000 32.93604 81 PRO B CA 1
ATOM 2176 C C . PRO B 1 68 ? 119.74221 168.19963 119.99421 1.000 33.34765 81 PRO B C 1
ATOM 2177 O O . PRO B 1 68 ? 118.93202 169.12344 120.13287 1.000 35.34712 81 PRO B O 1
ATOM 2181 N N . PHE B 1 69 ? 119.85999 167.21424 120.88676 1.000 34.53255 82 PHE B N 1
ATOM 2182 C CA . PHE B 1 69 ? 119.08972 167.23022 122.12572 1.000 31.21691 82 PHE B CA 1
ATOM 2183 C C . PHE B 1 69 ? 119.64528 168.24661 123.11685 1.000 32.06819 82 PHE B C 1
ATOM 2184 O O . PHE B 1 69 ? 118.87936 168.92672 123.80656 1.000 33.86332 82 PHE B O 1
ATOM 2192 N N . PHE B 1 70 ? 120.97269 168.35211 123.20639 1.000 30.36214 83 PHE B N 1
ATOM 2193 C CA . PHE B 1 70 ? 121.59326 169.35058 124.07204 1.000 27.62859 83 PHE B CA 1
ATOM 2194 C C . PHE B 1 70 ? 121.26882 170.76267 123.59987 1.000 31.74861 83 PHE B C 1
ATOM 2195 O O . PHE B 1 70 ? 120.99721 171.65516 124.41301 1.000 31.79512 83 PHE B O 1
ATOM 2203 N N . ARG B 1 71 ? 121.28798 170.97625 122.28274 1.000 34.64660 84 ARG B N 1
ATOM 2204 C CA . ARG B 1 71 ? 121.07979 172.30710 121.72339 1.000 30.83534 84 ARG B CA 1
ATOM 2205 C C . ARG B 1 71 ? 119.67400 172.82472 122.00342 1.000 31.14778 84 ARG B C 1
ATOM 2206 O O . ARG B 1 71 ? 119.48599 174.01789 122.26450 1.000 32.40637 84 ARG B O 1
ATOM 2214 N N . LYS B 1 72 ? 118.67067 171.94902 121.94042 1.000 30.51361 85 LYS B N 1
ATOM 2215 C CA . LYS B 1 72 ? 117.28889 172.38997 122.08261 1.000 30.16551 85 LYS B CA 1
ATOM 2216 C C . LYS B 1 72 ? 116.86397 172.58068 123.53221 1.000 31.62800 85 LYS B C 1
ATOM 2217 O O . LYS B 1 72 ? 115.81755 173.18892 123.77725 1.000 34.29641 85 LYS B O 1
ATOM 2223 N N . TYR B 1 73 ? 117.64280 172.09023 124.49423 1.000 31.67492 86 TYR B N 1
ATOM 2224 C CA . TYR B 1 73 ? 117.30807 172.24002 125.90353 1.000 28.41993 86 TYR B CA 1
ATOM 2225 C C . TYR B 1 73 ? 118.21682 173.19532 126.65882 1.000 31.79505 86 TYR B C 1
ATOM 2226 O O . TYR B 1 73 ? 117.78071 173.77206 127.65581 1.000 32.93965 86 TYR B O 1
ATOM 2235 N N . PHE B 1 74 ? 119.46111 173.38899 126.21793 1.000 31.07081 87 PHE B N 1
ATOM 2236 C CA . PHE B 1 74 ? 120.38999 174.23605 126.94914 1.000 28.57341 87 PHE B CA 1
ATOM 2237 C C . PHE B 1 74 ? 120.94417 175.40545 126.14789 1.000 34.98750 87 PHE B C 1
ATOM 2238 O O . PHE B 1 74 ? 121.43355 176.36230 126.75579 1.000 39.87093 87 PHE B O 1
ATOM 2246 N N . GLY B 1 75 ? 120.87531 175.37381 124.82069 1.000 34.57855 88 GLY B N 1
ATOM 2247 C CA . GLY B 1 75 ? 121.38005 176.47821 124.02787 1.000 34.07937 88 GLY B CA 1
ATOM 2248 C C . GLY B 1 75 ? 122.32897 176.06148 122.92453 1.000 36.01391 88 GLY B C 1
ATOM 2249 O O . GLY B 1 75 ? 122.97820 175.01672 123.01540 1.000 38.43496 88 GLY B O 1
ATOM 2250 N N . ASN B 1 76 ? 122.42660 176.88582 121.87860 1.000 39.30926 89 ASN B N 1
ATOM 2251 C CA . ASN B 1 76 ? 123.19363 176.50421 120.69688 1.000 42.53410 89 ASN B CA 1
ATOM 2252 C C . ASN B 1 76 ? 124.69170 176.44057 120.97291 1.000 47.41370 89 ASN B C 1
ATOM 2253 O O . ASN B 1 76 ? 125.37274 175.54533 120.46169 1.000 49.43951 89 ASN B O 1
ATOM 2258 N N . GLU B 1 77 ? 125.22544 177.37151 121.76929 1.000 49.13231 90 GLU B N 1
ATOM 2259 C CA . GLU B 1 77 ? 126.65939 177.41466 122.03498 1.000 48.69486 90 GLU B CA 1
ATOM 2260 C C . GLU B 1 77 ? 126.96029 177.41998 123.52976 1.000 50.55945 90 GLU B C 1
ATOM 2261 O O . GLU B 1 77 ? 127.84206 178.15627 123.98405 1.000 55.16980 90 GLU B O 1
ATOM 2267 N N . THR B 1 78 ? 126.24787 176.61045 124.30556 1.000 44.34666 91 THR B N 1
ATOM 2268 C CA . THR B 1 78 ? 126.44268 176.57560 125.74672 1.000 39.12251 91 THR B CA 1
ATOM 2269 C C . THR B 1 78 ? 127.49825 175.54176 126.12453 1.000 39.25807 91 THR B C 1
ATOM 2270 O O . THR B 1 78 ? 127.60726 174.47882 125.50866 1.000 42.33050 91 THR B O 1
ATOM 2274 N N . ALA B 1 79 ? 128.28686 175.87065 127.14388 1.000 38.99600 92 ALA B N 1
ATOM 2275 C CA . ALA B 1 79 ? 129.29994 174.95890 127.65226 1.000 36.68304 92 ALA B CA 1
ATOM 2276 C C . ALA B 1 79 ? 128.67021 173.92195 128.57487 1.000 37.47467 92 ALA B C 1
ATOM 2277 O O . ALA B 1 79 ? 127.70865 174.20274 129.29471 1.000 38.92418 92 ALA B O 1
ATOM 2279 N N . SER B 1 80 ? 129.22493 172.71266 128.55237 1.000 35.70182 93 SER B N 1
ATOM 2280 C CA . SER B 1 80 ? 128.65015 171.57235 129.26275 1.000 34.38645 93 SER B CA 1
ATOM 2281 C C . SER B 1 80 ? 129.60440 171.12521 130.36633 1.000 39.82015 93 SER B C 1
ATOM 2282 O O . SER B 1 80 ? 130.40626 170.20844 130.19176 1.000 50.55182 93 SER B O 1
ATOM 2285 N N . ALA B 1 81 ? 129.50181 171.76953 131.51034 1.000 39.39006 94 ALA B N 1
ATOM 2286 C CA . ALA B 1 81 ? 130.18105 171.31810 132.71923 1.000 32.82522 94 ALA B CA 1
ATOM 2287 C C . ALA B 1 81 ? 129.23983 171.23319 133.90924 1.000 33.57432 94 ALA B C 1
ATOM 2288 O O . ALA B 1 81 ? 129.33508 170.28880 134.69709 1.000 32.92675 94 ALA B O 1
ATOM 2290 N N . GLU B 1 82 ? 128.30796 172.17949 134.03862 1.000 32.27179 95 GLU B N 1
ATOM 2291 C CA . GLU B 1 82 ? 127.35261 172.13611 135.13876 1.000 30.14244 95 GLU B CA 1
ATOM 2292 C C . GLU B 1 82 ? 126.37101 170.98018 134.98020 1.000 28.84689 95 GLU B C 1
ATOM 2293 O O . GLU B 1 82 ? 125.97146 170.36429 135.97152 1.000 30.69568 95 GLU B O 1
ATOM 2299 N N . VAL B 1 83 ? 125.97744 170.66542 133.74389 1.000 29.23959 96 VAL B N 1
ATOM 2300 C CA . VAL B 1 83 ? 125.08925 169.52773 133.50046 1.000 28.51422 96 VAL B CA 1
ATOM 2301 C C . VAL B 1 83 ? 125.77838 168.22250 133.88924 1.000 27.76736 96 VAL B C 1
ATOM 2302 O O . VAL B 1 83 ? 125.19927 167.36177 134.57396 1.000 31.68292 96 VAL B O 1
ATOM 2306 N N . VAL B 1 84 ? 127.03426 168.06553 133.46096 1.000 27.34400 97 VAL B N 1
ATOM 2307 C CA . VAL B 1 84 ? 127.81639 166.88526 133.81313 1.000 28.41104 97 VAL B CA 1
ATOM 2308 C C . VAL B 1 84 ? 127.96299 166.77834 135.32460 1.000 26.84325 97 VAL B C 1
ATOM 2309 O O . VAL B 1 84 ? 127.80370 165.69661 135.90072 1.000 30.15469 97 VAL B O 1
ATOM 2313 N N . GLY B 1 85 ? 128.26356 167.89703 135.98999 1.000 27.32640 98 GLY B N 1
ATOM 2314 C CA . GLY B 1 85 ? 128.39239 167.87621 137.43828 1.000 26.23355 98 GLY B CA 1
ATOM 2315 C C . GLY B 1 85 ? 127.09944 167.52217 138.14855 1.000 26.29505 98 GLY B C 1
ATOM 2316 O O . GLY B 1 85 ? 127.10672 166.77624 139.13026 1.000 27.17228 98 GLY B O 1
ATOM 2317 N N . HIS B 1 86 ? 125.97223 168.05457 137.66545 1.000 27.53552 99 HIS B N 1
ATOM 2318 C CA . HIS B 1 86 ? 124.68009 167.74128 138.26777 1.000 25.88307 99 HIS B CA 1
ATOM 2319 C C . HIS B 1 86 ? 124.37714 166.25276 138.18175 1.000 25.17475 99 HIS B C 1
ATOM 2320 O O . HIS B 1 86 ? 123.94487 165.64345 139.16599 1.000 25.65653 99 HIS B O 1
ATOM 2327 N N . PHE B 1 87 ? 124.59732 165.64478 137.01369 1.000 25.18883 100 PHE B N 1
ATOM 2328 C CA . PHE B 1 87 ? 124.29415 164.21926 136.89502 1.000 22.72230 100 PHE B CA 1
ATOM 2329 C C . PHE B 1 87 ? 125.31479 163.35371 137.63360 1.000 25.65613 100 PHE B C 1
ATOM 2330 O O . PHE B 1 87 ? 124.95993 162.29501 138.17273 1.000 26.26745 100 PHE B O 1
ATOM 2338 N N . ASP B 1 88 ? 126.57342 163.79480 137.69956 1.000 26.15242 101 ASP B N 1
ATOM 2339 C CA . ASP B 1 88 ? 127.58624 163.04722 138.43454 1.000 27.04267 101 ASP B CA 1
ATOM 2340 C C . ASP B 1 88 ? 127.34880 163.09544 139.93781 1.000 28.24727 101 ASP B C 1
ATOM 2341 O O . ASP B 1 88 ? 127.67956 162.13845 140.64417 1.000 26.97071 101 ASP B O 1
ATOM 2346 N N . ASN B 1 89 ? 126.79195 164.19561 140.44753 1.000 27.80094 102 ASN B N 1
ATOM 2347 C CA . ASN B 1 89 ? 126.45595 164.25242 141.86565 1.000 25.30250 102 ASN B CA 1
ATOM 2348 C C . ASN B 1 89 ? 125.34394 163.26901 142.20466 1.000 28.10410 102 ASN B C 1
ATOM 2349 O O . ASN B 1 89 ? 125.32168 162.69915 143.30070 1.000 32.20778 102 ASN B O 1
ATOM 2354 N N . VAL B 1 90 ? 124.40705 163.06178 141.27935 1.000 28.00131 103 VAL B N 1
ATOM 2355 C CA . VAL B 1 90 ? 123.36842 162.05835 141.48758 1.000 27.15387 103 VAL B CA 1
ATOM 2356 C C . VAL B 1 90 ? 123.96615 160.65671 141.44844 1.000 27.10578 103 VAL B C 1
ATOM 2357 O O . VAL B 1 90 ? 123.65466 159.80958 142.29270 1.000 27.73834 103 VAL B O 1
ATOM 2361 N N . VAL B 1 91 ? 124.83683 160.39036 140.47162 1.000 27.50850 104 VAL B N 1
ATOM 2362 C CA . VAL B 1 91 ? 125.36183 159.03318 140.30721 1.000 27.04838 104 VAL B CA 1
ATOM 2363 C C . VAL B 1 91 ? 126.28742 158.66540 141.46466 1.000 31.74306 104 VAL B C 1
ATOM 2364 O O . VAL B 1 91 ? 126.09100 157.65025 142.14159 1.000 33.47940 104 VAL B O 1
ATOM 2368 N N . GLY B 1 92 ? 127.31624 159.47487 141.70251 1.000 31.01537 105 GLY B N 1
ATOM 2369 C CA . GLY B 1 92 ? 128.25334 159.17762 142.76867 1.000 25.85473 105 GLY B CA 1
ATOM 2370 C C . GLY B 1 92 ? 128.54711 160.34502 143.68547 1.000 29.30327 105 GLY B C 1
ATOM 2371 O O . GLY B 1 92 ? 129.12370 161.34631 143.26008 1.000 41.64921 105 GLY B O 1
ATOM 2372 N N . ALA B 1 93 ? 128.17545 160.21110 144.95260 1.000 32.80658 106 ALA B N 1
ATOM 2373 C CA . ALA B 1 93 ? 128.37521 161.23445 145.97070 1.000 31.26584 106 ALA B CA 1
ATOM 2374 C C . ALA B 1 93 ? 127.96376 160.62135 147.29923 1.000 36.93255 106 ALA B C 1
ATOM 2375 O O . ALA B 1 93 ? 127.27474 159.59966 147.34060 1.000 42.80332 106 ALA B O 1
ATOM 2377 N N . ASP B 1 94 ? 128.39903 161.24755 148.38633 1.000 35.48717 107 ASP B N 1
ATOM 2378 C CA . ASP B 1 94 ? 128.07634 160.75192 149.71793 1.000 38.21778 107 ASP B CA 1
ATOM 2379 C C . ASP B 1 94 ? 126.61196 161.03865 150.02944 1.000 39.75895 107 ASP B C 1
ATOM 2380 O O . ASP B 1 94 ? 126.17027 162.19031 149.96256 1.000 39.25578 107 ASP B O 1
ATOM 2385 N N . LYS B 1 95 ? 125.86188 159.99102 150.37246 1.000 38.73522 108 LYS B N 1
ATOM 2386 C CA . LYS B 1 95 ? 124.43854 160.09542 150.66983 1.000 39.32693 108 LYS B CA 1
ATOM 2387 C C . LYS B 1 95 ? 124.13356 159.68676 152.10693 1.000 40.63696 108 LYS B C 1
ATOM 2388 O O . LYS B 1 95 ? 123.03562 159.21557 152.40227 1.000 45.74113 108 LYS B O 1
ATOM 2394 N N . SER B 1 96 ? 125.09245 159.86703 153.01416 1.000 40.91571 109 SER B N 1
ATOM 2395 C CA . SER B 1 96 ? 124.94691 159.34651 154.36762 1.000 42.02085 109 SER B CA 1
ATOM 2396 C C . SER B 1 96 ? 124.04757 160.20227 155.25083 1.000 45.96943 109 SER B C 1
ATOM 2397 O O . SER B 1 96 ? 123.70141 159.76964 156.35440 1.000 53.00888 109 SER B O 1
ATOM 2400 N N . SER B 1 97 ? 123.66160 161.39493 154.80246 1.000 44.47898 110 SER B N 1
ATOM 2401 C CA . SER B 1 97 ? 122.78129 162.26749 155.56774 1.000 46.62640 110 SER B CA 1
ATOM 2402 C C . SER B 1 97 ? 121.36399 162.31653 155.01069 1.000 46.14239 110 SER B C 1
ATOM 2403 O O . SER B 1 97 ? 120.53922 163.08381 155.51419 1.000 47.11432 110 SER B O 1
ATOM 2406 N N . ILE B 1 98 ? 121.06120 161.51341 153.99700 1.000 43.66675 111 ILE B N 1
ATOM 2407 C CA . ILE B 1 98 ? 119.76746 161.52777 153.32363 1.000 43.25911 111 ILE B CA 1
ATOM 2408 C C . ILE B 1 98 ? 118.95264 160.33388 153.80153 1.000 43.56368 111 ILE B C 1
ATOM 2409 O O . ILE B 1 98 ? 119.50777 159.26722 154.09081 1.000 45.99257 111 ILE B O 1
ATOM 2414 N N . LEU B 1 99 ? 117.63478 160.51257 153.90182 1.000 43.09159 112 LEU B N 1
ATOM 2415 C CA . LEU B 1 99 ? 116.74385 159.45900 154.36597 1.000 41.98416 112 LEU B CA 1
ATOM 2416 C C . LEU B 1 99 ? 115.39927 159.55609 153.65960 1.000 40.90720 112 LEU B C 1
ATOM 2417 O O . LEU B 1 99 ? 114.88830 160.65418 153.42740 1.000 39.83831 112 LEU B O 1
ATOM 2422 N N . PHE B 1 100 ? 114.83579 158.39894 153.32000 1.000 40.42271 113 PHE B N 1
ATOM 2423 C CA . PHE B 1 100 ? 113.49999 158.28810 152.74765 1.000 38.37427 113 PHE B CA 1
ATOM 2424 C C . PHE B 1 100 ? 112.61026 157.53362 153.72639 1.000 40.99209 113 PHE B C 1
ATOM 2425 O O . PHE B 1 100 ? 112.98210 156.45598 154.20031 1.000 44.35098 113 PHE B O 1
ATOM 2433 N N . LEU B 1 101 ? 111.43792 158.09111 154.02060 1.000 42.73381 114 LEU B N 1
ATOM 2434 C CA . LEU B 1 101 ? 110.56119 157.56390 155.05589 1.000 46.44785 114 LEU B CA 1
ATOM 2435 C C . LEU B 1 101 ? 109.17388 157.27299 154.49936 1.000 48.75223 114 LEU B C 1
ATOM 2436 O O . LEU B 1 101 ? 108.71691 157.91611 153.55093 1.000 47.91228 114 LEU B O 1
ATOM 2441 N N . CYS B 1 102 ? 108.50754 156.29224 155.10680 1.000 52.49797 115 CYS B N 1
ATOM 2442 C CA . CYS B 1 102 ? 107.14516 155.91713 154.75429 1.000 53.20966 115 CYS B CA 1
ATOM 2443 C C . CYS B 1 102 ? 106.13010 156.31523 155.81991 1.000 56.96921 115 CYS B C 1
ATOM 2444 O O . CYS B 1 102 ? 104.96933 155.90537 155.73708 1.000 61.31650 115 CYS B O 1
ATOM 2447 N N . ASP B 1 103 ? 106.53707 157.10030 156.81312 1.000 62.65645 116 ASP B N 1
ATOM 2448 C CA . ASP B 1 103 ? 105.65389 157.54528 157.88322 1.000 67.18000 116 ASP B CA 1
ATOM 2449 C C . ASP B 1 103 ? 105.24739 158.99304 157.64574 1.000 69.92169 116 ASP B C 1
ATOM 2450 O O . ASP B 1 103 ? 106.10141 159.84851 157.39485 1.000 72.33902 116 ASP B O 1
ATOM 2455 N N . ASP B 1 104 ? 103.94788 159.26337 157.73414 1.000 69.76517 117 ASP B N 1
ATOM 2456 C CA . ASP B 1 104 ? 103.41201 160.60404 157.50802 1.000 72.19392 117 ASP B CA 1
ATOM 2457 C C . ASP B 1 104 ? 103.54519 161.40885 158.79459 1.000 74.19807 117 ASP B C 1
ATOM 2458 O O . ASP B 1 104 ? 102.59317 161.53044 159.56778 1.000 77.02844 117 ASP B O 1
ATOM 2463 N N . LEU B 1 105 ? 104.73123 161.97190 159.02325 1.000 73.39655 118 LEU B N 1
ATOM 2464 C CA . LEU B 1 105 ? 105.00430 162.70987 160.25013 1.000 72.05409 118 LEU B CA 1
ATOM 2465 C C . LEU B 1 105 ? 104.40974 164.11082 160.25501 1.000 75.56151 118 LEU B C 1
ATOM 2466 O O . LEU B 1 105 ? 104.05612 164.61844 161.32519 1.000 75.95090 118 LEU B O 1
ATOM 2471 N N . ASP B 1 106 ? 104.29343 164.74995 159.09311 1.000 76.66275 119 ASP B N 1
ATOM 2472 C CA . ASP B 1 106 ? 103.80390 166.11806 158.99907 1.000 72.35488 119 ASP B CA 1
ATOM 2473 C C . ASP B 1 106 ? 102.31731 166.19537 158.67605 1.000 77.54357 119 ASP B C 1
ATOM 2474 O O . ASP B 1 106 ? 101.79491 167.29837 158.48668 1.000 80.99257 119 ASP B O 1
ATOM 2479 N N . ASP B 1 107 ? 101.63078 165.05355 158.60422 1.000 78.21897 120 ASP B N 1
ATOM 2480 C CA . ASP B 1 107 ? 100.18680 164.99461 158.37189 1.000 80.76220 120 ASP B CA 1
ATOM 2481 C C . ASP B 1 107 ? 99.80863 165.67320 157.05310 1.000 83.11961 120 ASP B C 1
ATOM 2482 O O . ASP B 1 107 ? 99.01639 166.61588 157.00835 1.000 84.49683 120 ASP B O 1
ATOM 2487 N N . LYS B 1 108 ? 100.38925 165.16567 155.96594 1.000 80.80242 121 LYS B N 1
ATOM 2488 C CA . LYS B 1 108 ? 100.14563 165.72231 154.64405 1.000 77.75515 121 LYS B CA 1
ATOM 2489 C C . LYS B 1 108 ? 99.78285 164.69298 153.58364 1.000 79.61517 121 LYS B C 1
ATOM 2490 O O . LYS B 1 108 ? 99.44393 165.09354 152.46524 1.000 80.01097 121 LYS B O 1
ATOM 2496 N N . CYS B 1 109 ? 99.83776 163.39438 153.88368 1.000 78.86072 122 CYS B N 1
ATOM 2497 C CA . CYS B 1 109 ? 99.40960 162.39294 152.91356 1.000 79.41384 122 CYS B CA 1
ATOM 2498 C C . CYS B 1 109 ? 97.89518 162.23715 152.96324 1.000 86.03798 122 CYS B C 1
ATOM 2499 O O . CYS B 1 109 ? 97.38109 161.12125 153.08513 1.000 90.23579 122 CYS B O 1
ATOM 2502 N N . LYS B 1 110 ? 97.17582 163.35555 152.86675 1.000 87.60340 123 LYS B N 1
ATOM 2503 C CA . LYS B 1 110 ? 95.72138 163.35654 152.86369 1.000 85.89883 123 LYS B CA 1
ATOM 2504 C C . LYS B 1 110 ? 95.12232 164.28164 151.81685 1.000 87.20452 123 LYS B C 1
ATOM 2505 O O . LYS B 1 110 ? 93.91882 164.18500 151.55401 1.000 88.59295 123 LYS B O 1
ATOM 2511 N N . ASN B 1 111 ? 95.91007 165.17301 151.22327 1.000 86.54377 124 ASN B N 1
ATOM 2512 C CA . ASN B 1 111 ? 95.42388 166.00426 150.13459 1.000 87.65124 124 ASN B CA 1
ATOM 2513 C C . ASN B 1 111 ? 95.26922 165.17228 148.86725 1.000 89.31723 124 ASN B C 1
ATOM 2514 O O . ASN B 1 111 ? 95.92168 164.14020 148.69064 1.000 89.65108 124 ASN B O 1
ATOM 2519 N N . ASP B 1 112 ? 94.39292 165.63128 147.97950 1.000 87.40564 125 ASP B N 1
ATOM 2520 C CA . ASP B 1 112 ? 94.12536 164.89761 146.75077 1.000 89.78221 125 ASP B CA 1
ATOM 2521 C C . ASP B 1 112 ? 95.33250 164.94382 145.82199 1.000 87.35198 125 ASP B C 1
ATOM 2522 O O . ASP B 1 112 ? 95.87629 166.01654 145.54300 1.000 87.06953 125 ASP B O 1
ATOM 2527 N N . GLY B 1 113 ? 95.74650 163.77317 145.34132 1.000 81.37963 126 GLY B N 1
ATOM 2528 C CA . GLY B 1 113 ? 96.81345 163.69206 144.36440 1.000 76.95105 126 GLY B CA 1
ATOM 2529 C C . GLY B 1 113 ? 98.20665 163.94703 144.88904 1.000 73.81913 126 GLY B C 1
ATOM 2530 O O . GLY B 1 113 ? 99.09159 164.30157 144.10762 1.000 75.51233 126 GLY B O 1
ATOM 2531 N N . TRP B 1 114 ? 98.43462 163.77643 146.18789 1.000 71.21204 127 TRP B N 1
ATOM 2532 C CA . TRP B 1 114 ? 99.75195 163.96105 146.78326 1.000 69.08968 127 TRP B CA 1
ATOM 2533 C C . TRP B 1 114 ? 100.40599 162.59861 146.97456 1.000 61.34787 127 TRP B C 1
ATOM 2534 O O . TRP B 1 114 ? 99.87811 161.74963 147.70016 1.000 63.81552 127 TRP B O 1
ATOM 2545 N N . ALA B 1 115 ? 101.55104 162.39401 146.32628 1.000 55.61513 128 ALA B N 1
ATOM 2546 C CA . ALA B 1 115 ? 102.30356 161.15261 146.43203 1.000 51.80121 128 ALA B CA 1
ATOM 2547 C C . ALA B 1 115 ? 103.54273 161.28978 147.30742 1.000 53.10745 128 ALA B C 1
ATOM 2548 O O . ALA B 1 115 ? 104.26260 160.30657 147.50344 1.000 50.17192 128 ALA B O 1
ATOM 2550 N N . GLY B 1 116 ? 103.80010 162.47477 147.83809 1.000 52.29235 129 GLY B N 1
ATOM 2551 C CA . GLY B 1 116 ? 104.95926 162.70631 148.67596 1.000 45.50658 129 GLY B CA 1
ATOM 2552 C C . GLY B 1 116 ? 105.25063 164.18288 148.77678 1.000 49.56501 129 GLY B C 1
ATOM 2553 O O . GLY B 1 116 ? 104.66220 165.00786 148.07912 1.000 54.00274 129 GLY B O 1
ATOM 2554 N N . TYR B 1 117 ? 106.18005 164.51253 149.67064 1.000 49.23852 130 TYR B N 1
ATOM 2555 C CA . TYR B 1 117 ? 106.54379 165.90900 149.86273 1.000 49.38459 130 TYR B CA 1
ATOM 2556 C C . TYR B 1 117 ? 107.91985 166.00476 150.50447 1.000 47.65378 130 TYR B C 1
ATOM 2557 O O . TYR B 1 117 ? 108.39358 165.07166 151.15660 1.000 45.76257 130 TYR B O 1
ATOM 2566 N N . TRP B 1 118 ? 108.55024 167.15854 150.30251 1.000 51.09629 131 TRP B N 1
ATOM 2567 C CA . TRP B 1 118 ? 109.81623 167.49907 150.93438 1.000 46.49729 131 TRP B CA 1
ATOM 2568 C C . TRP B 1 118 ? 109.55551 168.05239 152.32964 1.000 47.66660 131 TRP B C 1
ATOM 2569 O O . TRP B 1 118 ? 108.60478 168.80942 152.54126 1.000 50.17975 131 TRP B O 1
ATOM 2580 N N . ARG B 1 119 ? 110.40727 167.67006 153.28261 1.000 49.83869 132 ARG B N 1
ATOM 2581 C CA . ARG B 1 119 ? 110.16123 167.99101 154.68416 1.000 52.55348 132 ARG B CA 1
ATOM 2582 C C . ARG B 1 119 ? 110.46374 169.44254 155.03743 1.000 53.97380 132 ARG B C 1
ATOM 2583 O O . ARG B 1 119 ? 110.13950 169.86466 156.15189 1.000 56.33736 132 ARG B O 1
ATOM 2591 N N . GLY B 1 120 ? 111.06887 170.20839 154.13978 1.000 51.31149 133 GLY B N 1
ATOM 2592 C CA . GLY B 1 120 ? 111.27626 171.62521 154.36648 1.000 52.10730 133 GLY B CA 1
ATOM 2593 C C . GLY B 1 120 ? 112.66121 171.94982 154.88768 1.000 54.62451 133 GLY B C 1
ATOM 2594 O O . GLY B 1 120 ? 113.55755 171.10663 154.96368 1.000 55.70116 133 GLY B O 1
ATOM 2595 N N . SER B 1 121 ? 112.82436 173.22096 155.26252 1.000 55.88712 134 SER B N 1
ATOM 2596 C CA . SER B 1 121 ? 114.13232 173.72984 155.66128 1.000 57.83835 134 SER B CA 1
ATOM 2597 C C . SER B 1 121 ? 114.59959 173.18725 157.00657 1.000 58.71383 134 SER B C 1
ATOM 2598 O O . SER B 1 121 ? 115.81074 173.09747 157.23171 1.000 57.64099 134 SER B O 1
ATOM 2601 N N . ASN B 1 122 ? 113.67863 172.83632 157.90710 1.000 59.53068 135 ASN B N 1
ATOM 2602 C CA . ASN B 1 122 ? 114.08725 172.30173 159.20317 1.000 60.49008 135 ASN B CA 1
ATOM 2603 C C . ASN B 1 122 ? 114.77707 170.95049 159.05418 1.000 60.77518 135 ASN B C 1
ATOM 2604 O O . ASN B 1 122 ? 115.74729 170.66187 159.76392 1.000 64.31121 135 ASN B O 1
ATOM 2609 N N . HIS B 1 123 ? 114.28685 170.10683 158.14570 1.000 58.98067 136 HIS B N 1
ATOM 2610 C CA . HIS B 1 123 ? 114.91294 168.82582 157.81193 1.000 56.88817 136 HIS B CA 1
ATOM 2611 C C . HIS B 1 123 ? 115.04158 168.78965 156.29298 1.000 54.13949 136 HIS B C 1
ATOM 2612 O O . HIS B 1 123 ? 114.15858 168.28143 155.59860 1.000 54.57477 136 HIS B O 1
ATOM 2619 N N . SER B 1 124 ? 116.14969 169.31865 155.78242 1.000 53.45607 137 SER B N 1
ATOM 2620 C CA . SER B 1 124 ? 116.31602 169.55863 154.35497 1.000 52.57250 137 SER B CA 1
ATOM 2621 C C . SER B 1 124 ? 116.86345 168.35610 153.59536 1.000 49.87807 137 SER B C 1
ATOM 2622 O O . SER B 1 124 ? 117.09599 168.46684 152.38777 1.000 48.08935 137 SER B O 1
ATOM 2625 N N . ASP B 1 125 ? 117.07769 167.22066 154.25945 1.000 46.80416 138 ASP B N 1
ATOM 2626 C CA . ASP B 1 125 ? 117.58818 166.02539 153.59955 1.000 43.04262 138 ASP B CA 1
ATOM 2627 C C . ASP B 1 125 ? 116.64010 164.84338 153.77175 1.000 43.71483 138 ASP B C 1
ATOM 2628 O O . ASP B 1 125 ? 117.06840 163.68915 153.71260 1.000 43.77206 138 ASP B O 1
ATOM 2633 N N . GLN B 1 126 ? 115.35040 165.10758 153.98179 1.000 41.85661 139 GLN B N 1
ATOM 2634 C CA . GLN B 1 126 ? 114.37419 164.05572 154.23142 1.000 41.05983 139 GLN B CA 1
ATOM 2635 C C . GLN B 1 126 ? 113.17046 164.21496 153.31300 1.000 41.61406 139 GLN B C 1
ATOM 2636 O O . GLN B 1 126 ? 112.76670 165.33514 152.99067 1.000 41.93112 139 GLN B O 1
ATOM 2642 N N . THR B 1 127 ? 112.60284 163.08263 152.89702 1.000 41.56098 140 THR B N 1
ATOM 2643 C CA . THR B 1 127 ? 111.44904 163.04207 152.00905 1.000 41.46528 140 THR B CA 1
ATOM 2644 C C . THR B 1 127 ? 110.47512 161.97981 152.49957 1.000 40.43993 140 THR B C 1
ATOM 2645 O O . THR B 1 127 ? 110.89237 160.91732 152.96664 1.000 42.46469 140 THR B O 1
ATOM 2649 N N . ILE B 1 128 ? 109.17966 162.27046 152.38970 1.000 41.10901 141 ILE B N 1
ATOM 2650 C CA . ILE B 1 128 ? 108.11394 161.34259 152.75350 1.000 43.40378 141 ILE B CA 1
ATOM 2651 C C . ILE B 1 128 ? 107.47336 160.81700 151.47640 1.000 41.38232 141 ILE B C 1
ATOM 2652 O O . ILE B 1 128 ? 107.29591 161.56468 150.50899 1.000 46.71693 141 ILE B O 1
ATOM 2657 N N . ILE B 1 129 ? 107.13395 159.52989 151.47035 1.000 38.44398 142 ILE B N 1
ATOM 2658 C CA . ILE B 1 129 ? 106.48085 158.88182 150.33644 1.000 41.97650 142 ILE B CA 1
ATOM 2659 C C . ILE B 1 129 ? 105.11414 158.38839 150.79446 1.000 44.39593 142 ILE B C 1
ATOM 2660 O O . ILE B 1 129 ? 105.02038 157.61156 151.75228 1.000 48.90888 142 ILE B O 1
ATOM 2665 N N . CYS B 1 130 ? 104.05984 158.83122 150.11120 1.000 44.24108 143 CYS B N 1
ATOM 2666 C CA . CYS B 1 130 ? 102.70056 158.42416 150.44646 1.000 47.43164 143 CYS B CA 1
ATOM 2667 C C . CYS B 1 130 ? 102.36493 157.12105 149.71818 1.000 49.70836 143 CYS B C 1
ATOM 2668 O O . CYS B 1 130 ? 103.21545 156.50413 149.07188 1.000 51.05204 143 CYS B O 1
ATOM 2671 N N . ASP B 1 131 ? 101.10621 156.68998 149.80721 1.000 49.27373 144 ASP B N 1
ATOM 2672 C CA . ASP B 1 131 ? 100.68972 155.39735 149.27702 1.000 48.58655 144 ASP B CA 1
ATOM 2673 C C . ASP B 1 131 ? 100.22434 155.44705 147.82545 1.000 48.40358 144 ASP B C 1
ATOM 2674 O O . ASP B 1 131 ? 100.04321 154.38724 147.21809 1.000 46.92829 144 ASP B O 1
ATOM 2679 N N . LEU B 1 132 ? 100.02211 156.63795 147.25723 1.000 47.15696 145 LEU B N 1
ATOM 2680 C CA . LEU B 1 132 ? 99.66278 156.73742 145.84556 1.000 46.25114 145 LEU B CA 1
ATOM 2681 C C . LEU B 1 132 ? 100.81718 156.32388 144.93986 1.000 44.72462 145 LEU B C 1
ATOM 2682 O O . LEU B 1 132 ? 100.59035 155.85276 143.81557 1.000 41.39126 145 LEU B O 1
ATOM 2687 N N . SER B 1 133 ? 102.05407 156.50174 145.41078 1.000 44.38785 146 SER B N 1
ATOM 2688 C CA . SER B 1 133 ? 103.22310 156.17013 144.60430 1.000 42.03048 146 SER B CA 1
ATOM 2689 C C . SER B 1 133 ? 103.27492 154.68223 144.28732 1.000 40.58696 146 SER B C 1
ATOM 2690 O O . SER B 1 133 ? 103.62413 154.28991 143.16868 1.000 42.03466 146 SER B O 1
ATOM 2693 N N . PHE B 1 134 ? 102.93128 153.83899 145.25612 1.000 42.03228 147 PHE B N 1
ATOM 2694 C CA . PHE B 1 134 ? 102.94344 152.39512 145.06617 1.000 39.06501 147 PHE B CA 1
ATOM 2695 C C . PHE B 1 134 ? 101.75847 151.89548 144.25176 1.000 39.70207 147 PHE B C 1
ATOM 2696 O O . PHE B 1 134 ? 101.58319 150.68041 144.12291 1.000 43.37760 147 PHE B O 1
ATOM 2704 N N . VAL B 1 135 ? 100.95133 152.79562 143.69539 1.000 41.58098 148 VAL B N 1
ATOM 2705 C CA . VAL B 1 135 ? 99.77381 152.40485 142.93177 1.000 42.92408 148 VAL B CA 1
ATOM 2706 C C . VAL B 1 135 ? 99.84186 153.00495 141.53050 1.000 42.33606 148 VAL B C 1
ATOM 2707 O O . VAL B 1 135 ? 99.32584 152.42073 140.57099 1.000 42.76867 148 VAL B O 1
ATOM 2711 N N . THR B 1 136 ? 100.52149 154.14495 141.38226 1.000 43.78043 149 THR B N 1
ATOM 2712 C CA . THR B 1 136 ? 100.47632 154.87422 140.11938 1.000 38.69211 149 THR B CA 1
ATOM 2713 C C . THR B 1 136 ? 101.76326 154.84071 139.29990 1.000 37.44619 149 THR B C 1
ATOM 2714 O O . THR B 1 136 ? 101.69763 155.03798 138.08225 1.000 42.18040 149 THR B O 1
ATOM 2718 N N . ARG B 1 137 ? 102.91875 154.59087 139.90651 1.000 37.83071 150 ARG B N 1
ATOM 2719 C CA . ARG B 1 137 ? 104.19948 154.75509 139.22969 1.000 35.90736 150 ARG B CA 1
ATOM 2720 C C . ARG B 1 137 ? 104.52122 153.55081 138.34856 1.000 37.23357 150 ARG B C 1
ATOM 2721 O O . ARG B 1 137 ? 104.16411 152.41364 138.66412 1.000 40.98559 150 ARG B O 1
ATOM 2729 N N . ARG B 1 138 ? 105.21295 153.81451 137.23958 1.000 33.20585 151 ARG B N 1
ATOM 2730 C CA . ARG B 1 138 ? 105.53366 152.81912 136.22306 1.000 29.12046 151 ARG B CA 1
ATOM 2731 C C . ARG B 1 138 ? 107.04062 152.57047 136.16627 1.000 28.02622 151 ARG B C 1
ATOM 2732 O O . ARG B 1 138 ? 107.83161 153.21976 136.85304 1.000 31.07001 151 ARG B O 1
ATOM 2740 N N . TYR B 1 139 ? 107.43407 151.61682 135.32396 1.000 27.93374 152 TYR B N 1
ATOM 2741 C CA . TYR B 1 139 ? 108.81011 151.15084 135.23599 1.000 29.54265 152 TYR B CA 1
ATOM 2742 C C . TYR B 1 139 ? 109.36864 151.38569 133.83703 1.000 30.18457 152 TYR B C 1
ATOM 2743 O O . TYR B 1 139 ? 108.62785 151.47700 132.85629 1.000 33.08205 152 TYR B O 1
ATOM 2752 N N . LEU B 1 140 ? 110.70086 151.47615 133.75933 1.000 29.03044 153 LEU B N 1
ATOM 2753 C CA . LEU B 1 140 ? 111.37209 151.89367 132.53080 1.000 30.72299 153 LEU B CA 1
ATOM 2754 C C . LEU B 1 140 ? 111.20693 150.90195 131.38715 1.000 31.01821 153 LEU B C 1
ATOM 2755 O O . LEU B 1 140 ? 111.47489 151.26036 130.23615 1.000 33.05305 153 LEU B O 1
ATOM 2760 N N . THR B 1 141 ? 110.78789 149.66785 131.66828 1.000 30.80201 154 THR B N 1
ATOM 2761 C CA . THR B 1 141 ? 110.54120 148.71303 130.59498 1.000 30.73703 154 THR B CA 1
ATOM 2762 C C . THR B 1 141 ? 109.27746 149.04353 129.80959 1.000 31.15481 154 THR B C 1
ATOM 2763 O O . THR B 1 141 ? 109.10036 148.53066 128.70048 1.000 32.58215 154 THR B O 1
ATOM 2767 N N . GLN B 1 142 ? 108.40677 149.89669 130.35108 1.000 29.30222 155 GLN B N 1
ATOM 2768 C CA . GLN B 1 142 ? 107.15755 150.27832 129.70513 1.000 30.25062 155 GLN B CA 1
ATOM 2769 C C . GLN B 1 142 ? 107.20349 151.68774 129.12426 1.000 33.01175 155 GLN B C 1
ATOM 2770 O O . GLN B 1 142 ? 106.15267 152.30217 128.92468 1.000 36.02572 155 GLN B O 1
ATOM 2776 N N . LEU B 1 143 ? 108.39351 152.21662 128.85593 1.000 31.44392 156 LEU B N 1
ATOM 2777 C CA . LEU B 1 143 ? 108.50790 153.57839 128.35505 1.000 28.58705 156 LEU B CA 1
ATOM 2778 C C . LEU B 1 143 ? 108.03908 153.66655 126.90501 1.000 32.62719 156 LEU B C 1
ATOM 2779 O O . LEU B 1 143 ? 108.24437 152.75048 126.10488 1.000 37.82893 156 LEU B O 1
ATOM 2784 N N . CYS B 1 144 ? 107.38905 154.78916 126.58127 1.000 32.73676 157 CYS B N 1
ATOM 2785 C CA . CYS B 1 144 ? 106.85622 155.08245 125.24842 1.000 33.34896 157 CYS B CA 1
ATOM 2786 C C . CYS B 1 144 ? 105.71987 154.14360 124.84995 1.000 34.95045 157 CYS B C 1
ATOM 2787 O O . CYS B 1 144 ? 105.44716 153.96631 123.66236 1.000 40.95359 157 CYS B O 1
ATOM 2790 N N . SER B 1 145 ? 105.03438 153.54656 125.82113 1.000 33.39688 158 SER B N 1
ATOM 2791 C CA . SER B 1 145 ? 103.92678 152.64532 125.54195 1.000 33.21175 158 SER B CA 1
ATOM 2792 C C . SER B 1 145 ? 102.63587 153.22398 126.10540 1.000 35.43512 158 SER B C 1
ATOM 2793 O O . SER B 1 145 ? 102.64892 154.13846 126.93251 1.000 38.19059 158 SER B O 1
ATOM 2796 N N . SER B 1 146 ? 101.51454 152.67804 125.62878 1.000 33.66586 159 SER B N 1
ATOM 2797 C CA . SER B 1 146 ? 100.17154 153.07952 126.05604 1.000 32.72334 159 SER B CA 1
ATOM 2798 C C . SER B 1 146 ? 99.88177 154.54701 125.75238 1.000 35.41295 159 SER B C 1
ATOM 2799 O O . SER B 1 146 ? 99.13155 155.20266 126.47793 1.000 36.91722 159 SER B O 1
ATOM 2802 N N . GLY B 1 147 ? 100.46042 155.07095 124.67582 1.000 34.57584 160 GLY B N 1
ATOM 2803 C CA . GLY B 1 147 ? 100.22183 156.44044 124.27215 1.000 34.27438 160 GLY B CA 1
ATOM 2804 C C . GLY B 1 147 ? 101.09730 157.48335 124.92865 1.000 38.30499 160 GLY B C 1
ATOM 2805 O O . GLY B 1 147 ? 100.81284 158.67795 124.78919 1.000 44.21970 160 GLY B O 1
ATOM 2806 N N . TYR B 1 148 ? 102.14692 157.07847 125.63789 1.000 37.88868 161 TYR B N 1
ATOM 2807 C CA . TYR B 1 148 ? 103.01768 158.03679 126.30368 1.000 37.62639 161 TYR B CA 1
ATOM 2808 C C . TYR B 1 148 ? 103.92871 158.74095 125.30452 1.000 38.56897 161 TYR B C 1
ATOM 2809 O O . TYR B 1 148 ? 104.52438 158.11104 124.42739 1.000 38.47046 161 TYR B O 1
ATOM 2818 N N . THR B 1 149 ? 104.03456 160.06063 125.44806 1.000 39.72841 162 THR B N 1
ATOM 2819 C CA . THR B 1 149 ? 105.01080 160.86546 124.72954 1.000 38.90455 162 THR B CA 1
ATOM 2820 C C . THR B 1 149 ? 105.72009 161.77201 125.72416 1.000 38.04793 162 THR B C 1
ATOM 2821 O O . THR B 1 149 ? 105.13785 162.19010 126.72690 1.000 40.77782 162 THR B O 1
ATOM 2825 N N . VAL B 1 150 ? 106.99101 162.06363 125.44342 1.000 36.91928 163 VAL B N 1
ATOM 2826 C CA . VAL B 1 150 ? 107.79944 162.84014 126.38077 1.000 38.95350 163 VAL B CA 1
ATOM 2827 C C . VAL B 1 150 ? 107.26747 164.26363 126.50823 1.000 38.51423 163 VAL B C 1
ATOM 2828 O O . VAL B 1 150 ? 107.13597 164.79544 127.61699 1.000 41.59793 163 VAL B O 1
ATOM 2832 N N . SER B 1 151 ? 106.94087 164.89857 125.38240 1.000 36.51325 164 SER B N 1
ATOM 2833 C CA . SER B 1 151 ? 106.60730 166.31841 125.40352 1.000 37.11984 164 SER B CA 1
ATOM 2834 C C . SER B 1 151 ? 105.15495 166.58595 125.78107 1.000 42.41607 164 SER B C 1
ATOM 2835 O O . SER B 1 151 ? 104.82975 167.70321 126.19634 1.000 44.71792 164 SER B O 1
ATOM 2838 N N . LYS B 1 152 ? 104.27219 165.59768 125.65154 1.000 42.77371 165 LYS B N 1
ATOM 2839 C CA . LYS B 1 152 ? 102.84529 165.81182 125.85620 1.000 41.79214 165 LYS B CA 1
ATOM 2840 C C . LYS B 1 152 ? 102.31833 165.21195 127.15246 1.000 43.15027 165 LYS B C 1
ATOM 2841 O O . LYS B 1 152 ? 101.20865 165.55609 127.56822 1.000 44.49327 165 LYS B O 1
ATOM 2847 N N . SER B 1 153 ? 103.07250 164.33152 127.79885 1.000 41.26403 166 SER B N 1
ATOM 2848 C CA . SER B 1 153 ? 102.65278 163.72118 129.04955 1.000 40.09319 166 SER B CA 1
ATOM 2849 C C . SER B 1 153 ? 103.37124 164.37502 130.22188 1.000 43.47550 166 SER B C 1
ATOM 2850 O O . SER B 1 153 ? 104.27140 165.20037 130.04872 1.000 46.25234 166 SER B O 1
ATOM 2853 N N . LYS B 1 154 ? 102.95576 163.99549 131.42577 1.000 45.91453 167 LYS B N 1
ATOM 2854 C CA . LYS B 1 154 ? 103.55708 164.54316 132.63146 1.000 41.97650 167 LYS B CA 1
ATOM 2855 C C . LYS B 1 154 ? 104.89147 163.87037 132.93055 1.000 40.98215 167 LYS B C 1
ATOM 2856 O O . LYS B 1 154 ? 105.13057 162.71559 132.57033 1.000 41.80325 167 LYS B O 1
ATOM 2862 N N . THR B 1 155 ? 105.75942 164.61114 133.60992 1.000 41.86349 168 THR B N 1
ATOM 2863 C CA . THR B 1 155 ? 107.10912 164.17572 133.93945 1.000 39.99402 168 THR B CA 1
ATOM 2864 C C . THR B 1 155 ? 107.14909 163.08227 135.00398 1.000 39.69156 168 THR B C 1
ATOM 2865 O O . THR B 1 155 ? 108.03704 162.22354 134.95625 1.000 39.23951 168 THR B O 1
ATOM 2869 N N . ASN B 1 156 ? 106.18525 163.05503 135.92500 1.000 37.37791 169 ASN B N 1
ATOM 2870 C CA . ASN B 1 156 ? 106.22474 162.16586 137.07987 1.000 36.56805 169 ASN B CA 1
ATOM 2871 C C . ASN B 1 156 ? 105.40869 160.89028 136.88093 1.000 35.72941 169 ASN B C 1
ATOM 2872 O O . ASN B 1 156 ? 104.95563 160.29257 137.86037 1.000 37.42952 169 ASN B O 1
ATOM 2877 N N . ILE B 1 157 ? 105.21979 160.45286 135.63450 1.000 34.37055 170 ILE B N 1
ATOM 2878 C CA . ILE B 1 157 ? 104.46631 159.22637 135.38756 1.000 34.49828 170 ILE B CA 1
ATOM 2879 C C . ILE B 1 157 ? 105.30140 157.99230 135.72183 1.000 30.30878 170 ILE B C 1
ATOM 2880 O O . ILE B 1 157 ? 104.75909 156.95846 136.12971 1.000 31.75378 170 ILE B O 1
ATOM 2885 N N . PHE B 1 158 ? 106.61985 158.07889 135.58587 1.000 30.38160 171 PHE B N 1
ATOM 2886 C CA . PHE B 1 158 ? 107.51408 156.96548 135.86591 1.000 28.47844 171 PHE B CA 1
ATOM 2887 C C . PHE B 1 158 ? 108.28418 157.21168 137.15950 1.000 29.25380 171 PHE B C 1
ATOM 2888 O O . PHE B 1 158 ? 108.40157 158.34687 137.62439 1.000 35.26935 171 PHE B O 1
ATOM 2896 N N . TRP B 1 159 ? 108.80683 156.12679 137.74014 1.000 27.21813 172 TRP B N 1
ATOM 2897 C CA . TRP B 1 159 ? 109.57597 156.23446 138.97870 1.000 28.73582 172 TRP B CA 1
ATOM 2898 C C . TRP B 1 159 ? 110.79777 157.12903 138.80388 1.000 29.53912 172 TRP B C 1
ATOM 2899 O O . TRP B 1 159 ? 111.08590 157.97514 139.65996 1.000 31.44186 172 TRP B O 1
ATOM 2910 N N . ALA B 1 160 ? 111.53374 156.94828 137.70318 1.000 31.52922 173 ALA B N 1
ATOM 2911 C CA . ALA B 1 160 ? 112.80812 157.63941 137.53097 1.000 30.40498 173 ALA B CA 1
ATOM 2912 C C . ALA B 1 160 ? 112.62162 159.14820 137.43099 1.000 31.22726 173 ALA B C 1
ATOM 2913 O O . ALA B 1 160 ? 113.30755 159.91376 138.12098 1.000 34.28324 173 ALA B O 1
ATOM 2915 N N . GLY B 1 161 ? 111.69495 159.59616 136.58065 1.000 29.46474 174 GLY B N 1
ATOM 2916 C CA . GLY B 1 161 ? 111.43762 161.01759 136.45235 1.000 27.99785 174 GLY B CA 1
ATOM 2917 C C . GLY B 1 161 ? 110.76743 161.64090 137.65419 1.000 32.06110 174 GLY B C 1
ATOM 2918 O O . GLY B 1 161 ? 110.91498 162.84610 137.87514 1.000 32.42642 174 GLY B O 1
ATOM 2919 N N . ASP B 1 162 ? 110.03224 160.84800 138.43437 1.000 34.07335 175 ASP B N 1
ATOM 2920 C CA . ASP B 1 162 ? 109.41547 161.35768 139.65164 1.000 33.57041 175 ASP B CA 1
ATOM 2921 C C . ASP B 1 162 ? 110.42393 161.51158 140.78226 1.000 32.55420 175 ASP B C 1
ATOM 2922 O O . ASP B 1 162 ? 110.29896 162.43518 141.59218 1.000 34.04635 175 ASP B O 1
ATOM 2927 N N . LEU B 1 163 ? 111.42270 160.63028 140.85557 1.000 29.48850 176 LEU B N 1
ATOM 2928 C CA . LEU B 1 163 ? 112.43601 160.72212 141.89912 1.000 29.28195 176 LEU B CA 1
ATOM 2929 C C . LEU B 1 163 ? 113.58177 161.66035 141.54290 1.000 29.17732 176 LEU B C 1
ATOM 2930 O O . LEU B 1 163 ? 114.22160 162.20755 142.45142 1.000 31.40909 176 LEU B O 1
ATOM 2935 N N . LEU B 1 164 ? 113.85078 161.87205 140.25134 1.000 31.68776 177 LEU B N 1
ATOM 2936 C CA . LEU B 1 164 ? 114.81171 162.90136 139.87179 1.000 28.41033 177 LEU B CA 1
ATOM 2937 C C . LEU B 1 164 ? 114.35627 164.28047 140.33033 1.000 30.53941 177 LEU B C 1
ATOM 2938 O O . LEU B 1 164 ? 115.18761 165.11177 140.70843 1.000 33.14260 177 LEU B O 1
ATOM 2943 N N . HIS B 1 165 ? 113.04635 164.53908 140.30565 1.000 32.12394 178 HIS B N 1
ATOM 2944 C CA . HIS B 1 165 ? 112.52496 165.81365 140.78638 1.000 31.30497 178 HIS B CA 1
ATOM 2945 C C . HIS B 1 165 ? 112.67843 165.95248 142.29561 1.000 33.90124 178 HIS B C 1
ATOM 2946 O O . HIS B 1 165 ? 112.89829 167.06096 142.79436 1.000 37.36119 178 HIS B O 1
ATOM 2953 N N . ARG B 1 166 ? 112.56175 164.85021 143.03727 1.000 35.55993 179 ARG B N 1
ATOM 2954 C CA . ARG B 1 166 ? 112.76049 164.90050 144.48093 1.000 33.09050 179 ARG B CA 1
ATOM 2955 C C . ARG B 1 166 ? 114.22697 165.06805 144.85055 1.000 33.15902 179 ARG B C 1
ATOM 2956 O O . ARG B 1 166 ? 114.53264 165.66623 145.88690 1.000 36.79575 179 ARG B O 1
ATOM 2964 N N . PHE B 1 167 ? 115.14003 164.54058 144.03022 1.000 32.48741 180 PHE B N 1
ATOM 2965 C CA . PHE B 1 167 ? 116.56372 164.68937 144.32518 1.000 30.36158 180 PHE B CA 1
ATOM 2966 C C . PHE B 1 167 ? 117.01088 166.14871 144.28869 1.000 32.51068 180 PHE B C 1
ATOM 2967 O O . PHE B 1 167 ? 117.91506 166.53280 145.03817 1.000 33.19791 180 PHE B O 1
ATOM 2975 N N . TRP B 1 168 ? 116.40147 166.97421 143.43325 1.000 30.86558 181 TRP B N 1
ATOM 2976 C CA . TRP B 1 168 ? 116.84516 168.35682 143.28100 1.000 30.28350 181 TRP B CA 1
ATOM 2977 C C . TRP B 1 168 ? 116.53022 169.23169 144.48868 1.000 36.85736 181 TRP B C 1
ATOM 2978 O O . TRP B 1 168 ? 117.11466 170.31297 144.60907 1.000 39.29848 181 TRP B O 1
ATOM 2989 N N . HIS B 1 169 ? 115.62499 168.81125 145.37176 1.000 37.42592 182 HIS B N 1
ATOM 2990 C CA . HIS B 1 169 ? 115.27557 169.61687 146.53622 1.000 35.37053 182 HIS B CA 1
ATOM 2991 C C . HIS B 1 169 ? 116.18633 169.37270 147.73005 1.000 38.37475 182 HIS B C 1
ATOM 2992 O O . HIS B 1 169 ? 116.20284 170.18701 148.65901 1.000 43.79778 182 HIS B O 1
ATOM 2999 N N . LEU B 1 170 ? 116.93899 168.27709 147.73285 1.000 38.32080 183 LEU B N 1
ATOM 3000 C CA . LEU B 1 170 ? 117.79695 167.96057 148.86467 1.000 38.48667 183 LEU B CA 1
ATOM 3001 C C . LEU B 1 170 ? 118.98988 168.90802 148.92608 1.000 41.58199 183 LEU B C 1
ATOM 3002 O O . LEU B 1 170 ? 119.48521 169.39076 147.90537 1.000 41.03340 183 LEU B O 1
ATOM 3007 N N . LYS B 1 171 ? 119.44900 169.17473 150.15059 1.000 45.67818 184 LYS B N 1
ATOM 3008 C CA . LYS B 1 171 ? 120.56475 170.09470 150.34387 1.000 45.84498 184 LYS B CA 1
ATOM 3009 C C . LYS B 1 171 ? 121.87740 169.51235 149.83403 1.000 43.89374 184 LYS B C 1
ATOM 3010 O O . LYS B 1 171 ? 122.72639 170.25373 149.32789 1.000 44.33381 184 LYS B O 1
ATOM 3016 N N . SER B 1 172 ? 122.06111 168.19659 149.95031 1.000 45.37612 185 SER B N 1
ATOM 3017 C CA . SER B 1 172 ? 123.31928 167.57066 149.56524 1.000 42.40947 185 SER B CA 1
ATOM 3018 C C . SER B 1 172 ? 123.44159 167.34380 148.06475 1.000 45.24544 185 SER B C 1
ATOM 3019 O O . SER B 1 172 ? 124.54761 167.07798 147.58390 1.000 46.38528 185 SER B O 1
ATOM 3022 N N . ILE B 1 173 ? 122.34418 167.43728 147.31656 1.000 43.43591 186 ILE B N 1
ATOM 3023 C CA . ILE B 1 173 ? 122.38292 167.20197 145.87790 1.000 39.73001 186 ILE B CA 1
ATOM 3024 C C . ILE B 1 173 ? 122.12386 168.50685 145.13882 1.000 38.51828 186 ILE B C 1
ATOM 3025 O O . ILE B 1 173 ? 122.93316 168.93331 144.30852 1.000 37.39349 186 ILE B O 1
ATOM 3030 N N . GLY B 1 174 ? 120.99472 169.14530 145.43242 1.000 40.38250 187 GLY B N 1
ATOM 3031 C CA . GLY B 1 174 ? 120.62972 170.38523 144.77691 1.000 39.79280 187 GLY B CA 1
ATOM 3032 C C . GLY B 1 174 ? 121.51734 171.55636 145.14200 1.000 44.31473 187 GLY B C 1
ATOM 3033 O O . GLY B 1 174 ? 121.86604 172.36428 144.27885 1.000 45.39189 187 GLY B O 1
ATOM 3034 N N . GLN B 1 175 ? 121.88055 171.65801 146.42214 1.000 43.96229 188 GLN B N 1
ATOM 3035 C CA . GLN B 1 175 ? 122.77676 172.70012 146.92821 1.000 40.75689 188 GLN B CA 1
ATOM 3036 C C . GLN B 1 175 ? 122.20757 174.10333 146.72458 1.000 43.79767 188 GLN B C 1
ATOM 3037 O O . GLN B 1 175 ? 122.95758 175.06798 146.56058 1.000 45.36840 188 GLN B O 1
ATOM 3043 N N . LEU B 1 176 ? 120.87774 174.21806 146.73421 1.000 47.64561 189 LEU B N 1
ATOM 3044 C CA . LEU B 1 176 ? 120.17487 175.50515 146.71677 1.000 47.33444 189 LEU B CA 1
ATOM 3045 C C . LEU B 1 176 ? 120.48507 176.33045 145.46816 1.000 47.59325 189 LEU B C 1
ATOM 3046 O O . LEU B 1 176 ? 120.58257 177.55700 145.52738 1.000 52.07173 189 LEU B O 1
ATOM 3051 N N . VAL B 1 177 ? 120.62834 175.66669 144.32262 1.000 44.12628 190 VAL B N 1
ATOM 3052 C CA . VAL B 1 177 ? 120.78012 176.38816 143.06141 1.000 43.85155 190 VAL B CA 1
ATOM 3053 C C . VAL B 1 177 ? 119.79598 175.94840 141.99073 1.000 43.93237 190 VAL B C 1
ATOM 3054 O O . VAL B 1 177 ? 119.55019 176.71226 141.04068 1.000 48.02893 190 VAL B O 1
ATOM 3058 N N . ILE B 1 178 ? 119.20322 174.76217 142.07555 1.000 42.67290 191 ILE B N 1
ATOM 3059 C CA . ILE B 1 178 ? 118.23934 174.29803 141.08323 1.000 40.80584 191 ILE B CA 1
ATOM 3060 C C . ILE B 1 178 ? 116.85028 174.75758 141.50871 1.000 42.52588 191 ILE B C 1
ATOM 3061 O O . ILE B 1 178 ? 116.40799 174.46932 142.62547 1.000 45.39390 191 ILE B O 1
ATOM 3066 N N . GLU B 1 179 ? 116.16075 175.47610 140.62044 1.000 41.70248 192 GLU B N 1
ATOM 3067 C CA . GLU B 1 179 ? 114.85232 176.03574 140.94215 1.000 42.94218 192 GLU B CA 1
ATOM 3068 C C . GLU B 1 179 ? 113.83384 175.76319 139.84138 1.000 43.09271 192 GLU B C 1
ATOM 3069 O O . GLU B 1 179 ? 114.12865 175.05531 138.87436 1.000 41.91073 192 GLU B O 1
ATOM 3075 N N . HIS B 1 180 ? 112.63232 176.32218 139.98448 1.000 47.82957 193 HIS B N 1
ATOM 3076 C CA . HIS B 1 180 ? 111.56008 176.20187 138.99702 1.000 49.26791 193 HIS B CA 1
ATOM 3077 C C . HIS B 1 180 ? 111.44949 177.52370 138.24224 1.000 49.75184 193 HIS B C 1
ATOM 3078 O O . HIS B 1 180 ? 110.68847 178.40950 138.63926 1.000 52.23334 193 HIS B O 1
ATOM 3085 N N . TYR B 1 181 ? 112.20346 177.65479 137.15074 1.000 45.94991 194 TYR B N 1
ATOM 3086 C CA . TYR B 1 181 ? 112.13630 178.83828 136.30329 1.000 46.43323 194 TYR B CA 1
ATOM 3087 C C . TYR B 1 181 ? 111.18087 178.67857 135.12860 1.000 51.00308 194 TYR B C 1
ATOM 3088 O O . TYR B 1 181 ? 110.75574 179.68632 134.55536 1.000 53.03995 194 TYR B O 1
ATOM 3097 N N . ALA B 1 182 ? 110.84077 177.44586 134.75798 1.000 51.82601 195 ALA B N 1
ATOM 3098 C CA . ALA B 1 182 ? 109.91231 177.17771 133.66807 1.000 50.92009 195 ALA B CA 1
ATOM 3099 C C . ALA B 1 182 ? 109.34151 175.77610 133.83228 1.000 56.36422 195 ALA B C 1
ATOM 3100 O O . ALA B 1 182 ? 110.06749 174.84970 134.20423 1.000 58.76043 195 ALA B O 1
ATOM 3102 N N . ASP B 1 183 ? 108.04914 175.60479 133.56749 1.000 60.14252 196 ASP B N 1
ATOM 3103 C CA . ASP B 1 183 ? 107.36796 174.34415 133.84017 1.000 57.27249 196 ASP B CA 1
ATOM 3104 C C . ASP B 1 183 ? 106.81260 173.66266 132.60099 1.000 55.49093 196 ASP B C 1
ATOM 3105 O O . ASP B 1 183 ? 106.95510 172.44723 132.46040 1.000 56.27243 196 ASP B O 1
ATOM 3110 N N . THR B 1 184 ? 106.17833 174.40314 131.70006 1.000 54.26297 197 THR B N 1
ATOM 3111 C CA . THR B 1 184 ? 105.60981 173.81028 130.50138 1.000 53.03319 197 THR B CA 1
ATOM 3112 C C . THR B 1 184 ? 106.69228 173.58046 129.44928 1.000 51.32101 197 THR B C 1
ATOM 3113 O O . THR B 1 184 ? 107.80429 174.10381 129.53391 1.000 55.33145 197 THR B O 1
ATOM 3117 N N . TYR B 1 185 ? 106.34949 172.76799 128.44784 1.000 47.85688 198 TYR B N 1
ATOM 3118 C CA . TYR B 1 185 ? 107.30065 172.43458 127.39223 1.000 46.84216 198 TYR B CA 1
ATOM 3119 C C . TYR B 1 185 ? 107.68071 173.66317 126.57019 1.000 50.95232 198 TYR B C 1
ATOM 3120 O O . TYR B 1 185 ? 108.85733 173.85617 126.23878 1.000 50.12566 198 TYR B O 1
ATOM 3129 N N . GLU B 1 186 ? 106.70054 174.50591 126.23404 1.000 51.48852 199 GLU B N 1
ATOM 3130 C CA . GLU B 1 186 ? 106.97657 175.67864 125.41057 1.000 50.62470 199 GLU B CA 1
ATOM 3131 C C . GLU B 1 186 ? 107.83372 176.69334 126.15895 1.000 52.63057 199 GLU B C 1
ATOM 3132 O O . GLU B 1 186 ? 108.74270 177.29765 125.57633 1.000 52.98765 199 GLU B O 1
ATOM 3138 N N . GLU B 1 187 ? 107.55862 176.89848 127.44858 1.000 51.87929 200 GLU B N 1
ATOM 3139 C CA . GLU B 1 187 ? 108.38790 177.79864 128.24306 1.000 52.08877 200 GLU B CA 1
ATOM 3140 C C . GLU B 1 187 ? 109.80972 177.26645 128.36972 1.000 47.92560 200 GLU B C 1
ATOM 3141 O O . GLU B 1 187 ? 110.77656 178.03678 128.32423 1.000 47.36020 200 GLU B O 1
ATOM 3147 N N . VAL B 1 188 ? 109.95472 175.94928 128.53073 1.000 44.31449 201 VAL B N 1
ATOM 3148 C CA . VAL B 1 188 ? 111.28065 175.34286 128.60535 1.000 43.48959 201 VAL B CA 1
ATOM 3149 C C . VAL B 1 188 ? 112.03218 175.54711 127.29623 1.000 44.14011 201 VAL B C 1
ATOM 3150 O O . VAL B 1 188 ? 113.23696 175.82746 127.29126 1.000 42.22436 201 VAL B O 1
ATOM 3154 N N . LEU B 1 189 ? 111.33504 175.41560 126.16565 1.000 43.95425 202 LEU B N 1
ATOM 3155 C CA . LEU B 1 189 ? 111.98080 175.63822 124.87601 1.000 41.45950 202 LEU B CA 1
ATOM 3156 C C . LEU B 1 189 ? 112.36637 177.09984 124.67982 1.000 43.26990 202 LEU B C 1
ATOM 3157 O O . LEU B 1 189 ? 113.40178 177.38806 124.07047 1.000 46.28338 202 LEU B O 1
ATOM 3162 N N . GLU B 1 190 ? 111.54929 178.03098 125.17591 1.000 46.57266 203 GLU B N 1
ATOM 3163 C CA . GLU B 1 190 ? 111.88434 179.44796 125.05609 1.000 46.33362 203 GLU B CA 1
ATOM 3164 C C . GLU B 1 190 ? 113.07377 179.81895 125.93666 1.000 46.18224 203 GLU B C 1
ATOM 3165 O O . GLU B 1 190 ? 113.91103 180.64275 125.54602 1.000 46.52994 203 GLU B O 1
ATOM 3171 N N . LEU B 1 191 ? 113.15897 179.22617 127.13138 1.000 45.47485 204 LEU B N 1
ATOM 3172 C CA . LEU B 1 191 ? 114.23287 179.56264 128.06192 1.000 42.46887 204 LEU B CA 1
ATOM 3173 C C . LEU B 1 191 ? 115.60587 179.19255 127.51412 1.000 43.22007 204 LEU B C 1
ATOM 3174 O O . LEU B 1 191 ? 116.58618 179.89461 127.78212 1.000 43.49080 204 LEU B O 1
ATOM 3179 N N . ALA B 1 192 ? 115.70239 178.09518 126.76030 1.000 43.28763 205 ALA B N 1
ATOM 3180 C CA . ALA B 1 192 ? 116.99946 177.66112 126.24921 1.000 41.08646 205 ALA B CA 1
ATOM 3181 C C . ALA B 1 192 ? 117.60336 178.69870 125.31229 1.000 47.38195 205 ALA B C 1
ATOM 3182 O O . ALA B 1 192 ? 118.80987 178.96382 125.36115 1.000 48.69866 205 ALA B O 1
ATOM 3184 N N . GLN B 1 193 ? 116.78312 179.29378 124.45033 1.000 48.10447 206 GLN B N 1
ATOM 3185 C CA . GLN B 1 193 ? 117.26717 180.29712 123.51275 1.000 46.25899 206 GLN B CA 1
ATOM 3186 C C . GLN B 1 193 ? 117.30262 181.69907 124.10454 1.000 52.39408 206 GLN B C 1
ATOM 3187 O O . GLN B 1 193 ? 118.07889 182.53767 123.63452 1.000 57.77296 206 GLN B O 1
ATOM 3193 N N . GLU B 1 194 ? 116.49107 181.97734 125.12640 1.000 52.79110 207 GLU B N 1
ATOM 3194 C CA . GLU B 1 194 ? 116.40765 183.33742 125.65084 1.000 52.59886 207 GLU B CA 1
ATOM 3195 C C . GLU B 1 194 ? 117.39887 183.57313 126.78709 1.000 54.80446 207 GLU B C 1
ATOM 3196 O O . GLU B 1 194 ? 118.16435 184.54234 126.76528 1.000 62.18393 207 GLU B O 1
ATOM 3202 N N . ASN B 1 195 ? 117.39247 182.70181 127.79561 1.000 50.49213 208 ASN B N 1
ATOM 3203 C CA . ASN B 1 195 ? 118.20349 182.87270 129.00320 1.000 48.64936 208 ASN B CA 1
ATOM 3204 C C . ASN B 1 195 ? 118.96595 181.57492 129.25865 1.000 49.00942 208 ASN B C 1
ATOM 3205 O O . ASN B 1 195 ? 118.50838 180.71172 130.01066 1.000 51.84580 208 ASN B O 1
ATOM 3210 N N . SER B 1 196 ? 120.14139 181.44944 128.64564 1.000 46.25484 209 SER B N 1
ATOM 3211 C CA . SER B 1 196 ? 120.91394 180.21518 128.70406 1.000 46.27549 209 SER B CA 1
ATOM 3212 C C . SER B 1 196 ? 121.61031 179.99531 130.04092 1.000 45.64119 209 SER B C 1
ATOM 3213 O O . SER B 1 196 ? 122.01534 178.86400 130.32757 1.000 41.59050 209 SER B O 1
ATOM 3216 N N . THR B 1 197 ? 121.76619 181.03739 130.85792 1.000 49.93788 210 THR B N 1
ATOM 3217 C CA . THR B 1 197 ? 122.46284 180.89023 132.13048 1.000 48.94703 210 THR B CA 1
ATOM 3218 C C . THR B 1 197 ? 121.60495 180.19868 133.18072 1.000 48.71215 210 THR B C 1
ATOM 3219 O O . THR B 1 197 ? 122.13784 179.48848 134.03951 1.000 47.63353 210 THR B O 1
ATOM 3223 N N . TYR B 1 198 ? 120.28958 180.39765 133.13637 1.000 48.81814 211 TYR B N 1
ATOM 3224 C CA . TYR B 1 198 ? 119.37728 179.77744 134.08342 1.000 42.30716 211 TYR B CA 1
ATOM 3225 C C . TYR B 1 198 ? 118.73496 178.50529 133.55151 1.000 42.19012 211 TYR B C 1
ATOM 3226 O O . TYR B 1 198 ? 118.02049 177.83381 134.30100 1.000 42.81390 211 TYR B O 1
ATOM 3235 N N . ALA B 1 199 ? 118.96760 178.16205 132.28311 1.000 43.41393 212 ALA B N 1
ATOM 3236 C CA . ALA B 1 199 ? 118.43338 176.91926 131.73998 1.000 36.54898 212 ALA B CA 1
ATOM 3237 C C . ALA B 1 199 ? 119.17836 175.70530 132.27544 1.000 35.75810 212 ALA B C 1
ATOM 3238 O O . ALA B 1 199 ? 118.58725 174.62953 132.41192 1.000 41.03188 212 ALA B O 1
ATOM 3240 N N . VAL B 1 200 ? 120.46942 175.85442 132.58433 1.000 35.73649 213 VAL B N 1
ATOM 3241 C CA . VAL B 1 200 ? 121.26643 174.73028 133.07124 1.000 37.29661 213 VAL B CA 1
ATOM 3242 C C . VAL B 1 200 ? 121.01007 174.41137 134.53378 1.000 34.67780 213 VAL B C 1
ATOM 3243 O O . VAL B 1 200 ? 121.49935 173.38896 135.02800 1.000 33.90359 213 VAL B O 1
ATOM 3247 N N . ARG B 1 201 ? 120.26424 175.25775 135.24279 1.000 36.58982 214 ARG B N 1
ATOM 3248 C CA . ARG B 1 201 ? 119.88041 175.00509 136.62580 1.000 36.62005 214 ARG B CA 1
ATOM 3249 C C . ARG B 1 201 ? 118.36640 175.06683 136.79012 1.000 38.22355 214 ARG B C 1
ATOM 3250 O O . ARG B 1 201 ? 117.86374 175.52597 137.81717 1.000 38.57724 214 ARG B O 1
ATOM 3258 N N . ASN B 1 202 ? 117.63142 174.61547 135.77913 1.000 35.65367 215 ASN B N 1
ATOM 3259 C CA . ASN B 1 202 ? 116.17898 174.54722 135.80878 1.000 33.61972 215 ASN B CA 1
ATOM 3260 C C . ASN B 1 202 ? 115.75144 173.09184 135.94347 1.000 35.06799 215 ASN B C 1
ATOM 3261 O O . ASN B 1 202 ? 116.28278 172.21430 135.25717 1.000 37.52376 215 ASN B O 1
ATOM 3266 N N . SER B 1 203 ? 114.79100 172.84318 136.83621 1.000 36.26589 216 SER B N 1
ATOM 3267 C CA . SER B 1 203 ? 114.45161 171.47282 137.21086 1.000 33.43105 216 SER B CA 1
ATOM 3268 C C . SER B 1 203 ? 113.91636 170.66856 136.03043 1.000 36.55132 216 SER B C 1
ATOM 3269 O O . SER B 1 203 ? 114.29651 169.50805 135.84104 1.000 38.75792 216 SER B O 1
ATOM 3272 N N . ASN B 1 204 ? 113.03474 171.26292 135.22527 1.000 35.71852 217 ASN B N 1
ATOM 3273 C CA . ASN B 1 204 ? 112.33545 170.49680 134.19872 1.000 34.31565 217 ASN B CA 1
ATOM 3274 C C . ASN B 1 204 ? 113.18087 170.26371 132.95181 1.000 33.24334 217 ASN B C 1
ATOM 3275 O O . ASN B 1 204 ? 112.99705 169.24679 132.27002 1.000 35.22893 217 ASN B O 1
ATOM 3280 N N . SER B 1 205 ? 114.09847 171.18192 132.63595 1.000 31.74008 218 SER B N 1
ATOM 3281 C CA . SER B 1 205 ? 114.94413 171.01358 131.45756 1.000 29.65994 218 SER B CA 1
ATOM 3282 C C . SER B 1 205 ? 115.80549 169.76301 131.56863 1.000 28.92985 218 SER B C 1
ATOM 3283 O O . SER B 1 205 ? 115.94240 169.00376 130.60053 1.000 28.85190 218 SER B O 1
ATOM 3286 N N . LEU B 1 206 ? 116.38688 169.53001 132.74738 1.000 28.62293 219 LEU B N 1
ATOM 3287 C CA . LEU B 1 206 ? 117.24421 168.36611 132.94188 1.000 28.09387 219 LEU B CA 1
ATOM 3288 C C . LEU B 1 206 ? 116.46204 167.06659 132.78739 1.000 27.43417 219 LEU B C 1
ATOM 3289 O O . LEU B 1 206 ? 116.93829 166.11831 132.15129 1.000 29.36464 219 LEU B O 1
ATOM 3294 N N . ILE B 1 207 ? 115.25283 167.00874 133.34998 1.000 28.13612 220 ILE B N 1
ATOM 3295 C CA . ILE B 1 207 ? 114.44793 165.79330 133.26606 1.000 27.55388 220 ILE B CA 1
ATOM 3296 C C . ILE B 1 207 ? 113.99527 165.54101 131.83193 1.000 26.34428 220 ILE B C 1
ATOM 3297 O O . ILE B 1 207 ? 114.01433 164.39744 131.35440 1.000 24.98477 220 ILE B O 1
ATOM 3302 N N . TYR B 1 208 ? 113.58889 166.59726 131.11897 1.000 27.30141 221 TYR B N 1
ATOM 3303 C CA . TYR B 1 208 ? 113.21135 166.43826 129.71703 1.000 25.14009 221 TYR B CA 1
ATOM 3304 C C . TYR B 1 208 ? 114.38347 165.92024 128.89317 1.000 25.24705 221 TYR B C 1
ATOM 3305 O O . TYR B 1 208 ? 114.22909 165.00356 128.07675 1.000 27.63219 221 TYR B O 1
ATOM 3314 N N . TYR B 1 209 ? 115.57103 166.49121 129.10851 1.000 24.72088 222 TYR B N 1
ATOM 3315 C CA . TYR B 1 209 ? 116.75924 166.06598 128.37528 1.000 24.37667 222 TYR B CA 1
ATOM 3316 C C . TYR B 1 209 ? 117.08895 164.60230 128.65554 1.000 24.55328 222 TYR B C 1
ATOM 3317 O O . TYR B 1 209 ? 117.37545 163.82703 127.73186 1.000 25.46482 222 TYR B O 1
ATOM 3326 N N . ALA B 1 210 ? 117.03316 164.20283 129.92923 1.000 23.24070 223 ALA B N 1
ATOM 3327 C CA . ALA B 1 210 ? 117.34994 162.82605 130.29796 1.000 23.13982 223 ALA B CA 1
ATOM 3328 C C . ALA B 1 210 ? 116.37306 161.84048 129.66614 1.000 25.31087 223 ALA B C 1
ATOM 3329 O O . ALA B 1 210 ? 116.78386 160.83146 129.07410 1.000 26.63722 223 ALA B O 1
ATOM 3331 N N . LEU B 1 211 ? 115.07016 162.11957 129.77838 1.000 24.90618 224 LEU B N 1
ATOM 3332 C CA . LEU B 1 211 ? 114.07316 161.21893 129.20835 1.000 22.29396 224 LEU B CA 1
ATOM 3333 C C . LEU B 1 211 ? 114.21630 161.12426 127.69480 1.000 25.89825 224 LEU B C 1
ATOM 3334 O O . LEU B 1 211 ? 114.13464 160.02800 127.12287 1.000 27.36031 224 LEU B O 1
ATOM 3339 N N . ASP B 1 212 ? 114.45136 162.26008 127.03001 1.000 26.78392 225 ASP B N 1
ATOM 3340 C CA . ASP B 1 212 ? 114.58867 162.25650 125.57809 1.000 26.51334 225 ASP B CA 1
ATOM 3341 C C . ASP B 1 212 ? 115.78213 161.42294 125.13197 1.000 26.43676 225 ASP B C 1
ATOM 3342 O O . ASP B 1 212 ? 115.66094 160.58092 124.23250 1.000 26.45372 225 ASP B O 1
ATOM 3347 N N . VAL B 1 213 ? 116.95176 161.64638 125.74107 1.000 26.60616 226 VAL B N 1
ATOM 3348 C CA . VAL B 1 213 ? 118.12447 160.89925 125.30032 1.000 23.87148 226 VAL B CA 1
ATOM 3349 C C . VAL B 1 213 ? 117.99439 159.41484 125.61959 1.000 25.42159 226 VAL B C 1
ATOM 3350 O O . VAL B 1 213 ? 118.43169 158.58177 124.81685 1.000 24.94824 226 VAL B O 1
ATOM 3354 N N . TYR B 1 214 ? 117.37865 159.04649 126.74866 1.000 25.16766 227 TYR B N 1
ATOM 3355 C CA . TYR B 1 214 ? 117.20018 157.62571 127.03357 1.000 24.05838 227 TYR B CA 1
ATOM 3356 C C . TYR B 1 214 ? 116.27196 156.97014 126.01693 1.000 25.81616 227 TYR B C 1
ATOM 3357 O O . TYR B 1 214 ? 116.57027 155.88646 125.49890 1.000 26.05577 227 TYR B O 1
ATOM 3366 N N . ALA B 1 215 ? 115.13804 157.61273 125.71581 1.000 26.21232 228 ALA B N 1
ATOM 3367 C CA . ALA B 1 215 ? 114.20785 157.03251 124.75377 1.000 22.50890 228 ALA B CA 1
ATOM 3368 C C . ALA B 1 215 ? 114.81439 156.95193 123.35918 1.000 27.55825 228 ALA B C 1
ATOM 3369 O O . ALA B 1 215 ? 114.50660 156.02235 122.60575 1.000 29.52797 228 ALA B O 1
ATOM 3371 N N . TYR B 1 216 ? 115.67358 157.90724 122.99599 1.000 29.70339 229 TYR B N 1
ATOM 3372 C CA . TYR B 1 216 ? 116.29468 157.86732 121.67592 1.000 25.76879 229 TYR B CA 1
ATOM 3373 C C . TYR B 1 216 ? 117.37450 156.79360 121.59390 1.000 28.54681 229 TYR B C 1
ATOM 3374 O O . TYR B 1 216 ? 117.50893 156.12279 120.56487 1.000 30.78007 229 TYR B O 1
ATOM 3383 N N . ASP B 1 217 ? 118.15429 156.61214 122.66054 1.000 29.27031 230 ASP B N 1
ATOM 3384 C CA . ASP B 1 217 ? 119.28805 155.69780 122.60229 1.000 26.87183 230 ASP B CA 1
ATOM 3385 C C . ASP B 1 217 ? 118.92824 154.24398 122.88089 1.000 28.17325 230 ASP B C 1
ATOM 3386 O O . ASP B 1 217 ? 119.52155 153.34966 122.26772 1.000 26.84160 230 ASP B O 1
ATOM 3391 N N . VAL B 1 218 ? 117.98639 153.96858 123.78199 1.000 30.88449 231 VAL B N 1
ATOM 3392 C CA . VAL B 1 218 ? 117.75066 152.61873 124.28120 1.000 29.29083 231 VAL B CA 1
ATOM 3393 C C . VAL B 1 218 ? 116.37915 152.09093 123.86865 1.000 30.16467 231 VAL B C 1
ATOM 3394 O O . VAL B 1 218 ? 116.27703 151.03732 123.24102 1.000 34.31201 231 VAL B O 1
ATOM 3398 N N . THR B 1 219 ? 115.31147 152.80816 124.22375 1.000 28.51970 232 THR B N 1
ATOM 3399 C CA . THR B 1 219 ? 113.96222 152.26379 124.08816 1.000 29.18871 232 THR B CA 1
ATOM 3400 C C . THR B 1 219 ? 113.60252 152.00417 122.62788 1.000 31.16930 232 THR B C 1
ATOM 3401 O O . THR B 1 219 ? 113.18254 150.89981 122.26615 1.000 31.71473 232 THR B O 1
ATOM 3405 N N . ILE B 1 220 ? 113.75642 153.01066 121.77399 1.000 32.27826 233 ILE B N 1
ATOM 3406 C CA . ILE B 1 220 ? 113.50505 152.86425 120.34170 1.000 33.45957 233 ILE B CA 1
ATOM 3407 C C . ILE B 1 220 ? 114.72406 153.39311 119.59662 1.000 33.94444 233 ILE B C 1
ATOM 3408 O O . ILE B 1 220 ? 114.74794 154.57169 119.21532 1.000 36.09491 233 ILE B O 1
ATOM 3413 N N . PRO B 1 221 ? 115.74917 152.57049 119.37411 1.000 31.56013 234 PRO B N 1
ATOM 3414 C CA . PRO B 1 221 ? 117.02317 153.08376 118.84357 1.000 34.08903 234 PRO B CA 1
ATOM 3415 C C . PRO B 1 221 ? 116.85506 153.77123 117.49695 1.000 37.40287 234 PRO B C 1
ATOM 3416 O O . PRO B 1 221 ? 116.40475 153.16973 116.52003 1.000 38.02616 234 PRO B O 1
ATOM 3420 N N . GLY B 1 222 ? 117.22570 155.05081 117.45680 1.000 35.45307 235 GLY B N 1
ATOM 3421 C CA . GLY B 1 222 ? 117.17960 155.84084 116.24935 1.000 34.08205 235 GLY B CA 1
ATOM 3422 C C . GLY B 1 222 ? 115.93259 156.67695 116.05977 1.000 38.01632 235 GLY B C 1
ATOM 3423 O O . GLY B 1 222 ? 115.93083 157.56066 115.19498 1.000 45.34124 235 GLY B O 1
ATOM 3424 N N . GLU B 1 223 ? 114.86728 156.42696 116.82253 1.000 38.81779 236 GLU B N 1
ATOM 3425 C CA . GLU B 1 223 ? 113.61042 157.14455 116.63324 1.000 41.08337 236 GLU B CA 1
ATOM 3426 C C . GLU B 1 223 ? 113.18421 157.93546 117.86398 1.000 39.85055 236 GLU B C 1
ATOM 3427 O O . GLU B 1 223 ? 112.93210 159.13880 117.75380 1.000 41.42848 236 GLU B O 1
ATOM 3433 N N . GLY B 1 224 ? 113.09195 157.30386 119.03404 1.000 34.54287 237 GLY B N 1
ATOM 3434 C CA . GLY B 1 224 ? 112.56538 157.96572 120.21180 1.000 33.78942 237 GLY B CA 1
ATOM 3435 C C . GLY B 1 224 ? 111.04942 158.06759 120.19094 1.000 38.42057 237 GLY B C 1
ATOM 3436 O O . GLY B 1 224 ? 110.36817 157.56230 119.29897 1.000 43.93189 237 GLY B O 1
ATOM 3437 N N . CYS B 1 225 ? 110.50913 158.73369 121.21277 1.000 37.65659 238 CYS B N 1
ATOM 3438 C CA . CYS B 1 225 ? 109.06552 158.94162 121.31976 1.000 40.87745 238 CYS B CA 1
ATOM 3439 C C . CYS B 1 225 ? 108.74751 160.35566 121.80090 1.000 42.87606 238 CYS B C 1
ATOM 3440 O O . CYS B 1 225 ? 107.89424 160.55548 122.67073 1.000 45.03948 238 CYS B O 1
ATOM 3443 N N . ASN B 1 226 ? 109.42644 161.36096 121.24023 1.000 44.11264 239 ASN B N 1
ATOM 3444 C CA . ASN B 1 226 ? 109.15200 162.74318 121.63003 1.000 45.00187 239 ASN B CA 1
ATOM 3445 C C . ASN B 1 226 ? 107.72874 163.15404 121.26902 1.000 48.74897 239 ASN B C 1
ATOM 3446 O O . ASN B 1 226 ? 107.03788 163.79117 122.07185 1.000 45.14692 239 ASN B O 1
ATOM 3451 N N . GLY B 1 227 ? 107.27452 162.79840 120.07281 1.000 51.70684 240 GLY B N 1
ATOM 3452 C CA . GLY B 1 227 ? 105.92200 163.11400 119.64740 1.000 53.71252 240 GLY B CA 1
ATOM 3453 C C . GLY B 1 227 ? 105.63056 164.58160 119.41610 1.000 57.86661 240 GLY B C 1
ATOM 3454 O O . GLY B 1 227 ? 104.53490 165.04895 119.75010 1.000 59.21486 240 GLY B O 1
ATOM 3455 N N . ASP B 1 228 ? 106.58142 165.32456 118.84425 1.000 59.13451 241 ASP B N 1
ATOM 3456 C CA . ASP B 1 228 ? 106.34761 166.71562 118.47570 1.000 60.60136 241 ASP B CA 1
ATOM 3457 C C . ASP B 1 228 ? 106.68248 167.00765 117.01628 1.000 62.72488 241 ASP B C 1
ATOM 3458 O O . ASP B 1 228 ? 106.59631 168.16627 116.59508 1.000 61.02469 241 ASP B O 1
ATOM 3463 N N . GLY B 1 229 ? 107.06193 165.99647 116.23881 1.000 63.47510 242 GLY B N 1
ATOM 3464 C CA . GLY B 1 229 ? 107.29255 166.17670 114.81953 1.000 67.18013 242 GLY B CA 1
ATOM 3465 C C . GLY B 1 229 ? 108.72665 166.47519 114.43305 1.000 70.35983 242 GLY B C 1
ATOM 3466 O O . GLY B 1 229 ? 108.97040 167.23823 113.49411 1.000 72.82796 242 GLY B O 1
ATOM 3467 N N . THR B 1 230 ? 109.68619 165.88321 115.14018 1.000 67.38836 243 THR B N 1
ATOM 3468 C CA . THR B 1 230 ? 111.09437 166.04156 114.80834 1.000 66.41686 243 THR B CA 1
ATOM 3469 C C . THR B 1 230 ? 111.72295 164.67084 114.62005 1.000 64.65101 243 THR B C 1
ATOM 3470 O O . THR B 1 230 ? 111.38010 163.71967 115.32689 1.000 68.17742 243 THR B O 1
ATOM 3474 N N . SER B 1 231 ? 112.63734 164.57628 113.65898 1.000 61.64088 244 SER B N 1
ATOM 3475 C CA . SER B 1 231 ? 113.39457 163.35907 113.40700 1.000 60.87783 244 SER B CA 1
ATOM 3476 C C . SER B 1 231 ? 114.85654 163.72653 113.21722 1.000 61.03436 244 SER B C 1
ATOM 3477 O O . SER B 1 231 ? 115.18227 164.57480 112.38119 1.000 64.62674 244 SER B O 1
ATOM 3480 N N . TYR B 1 232 ? 115.73120 163.08980 113.98913 1.000 56.71761 245 TYR B N 1
ATOM 3481 C CA . TYR B 1 232 ? 117.15894 163.36844 113.95747 1.000 53.41918 245 TYR B CA 1
ATOM 3482 C C . TYR B 1 232 ? 117.89677 162.15120 113.42412 1.000 52.53309 245 TYR B C 1
ATOM 3483 O O . TYR B 1 232 ? 117.65189 161.02692 113.87141 1.000 54.88554 245 TYR B O 1
ATOM 3492 N N . LYS B 1 233 ? 118.78985 162.37713 112.47015 1.000 54.51800 246 LYS B N 1
ATOM 3493 C CA . LYS B 1 233 ? 119.59631 161.32850 111.86797 1.000 54.10652 246 LYS B CA 1
ATOM 3494 C C . LYS B 1 233 ? 121.04226 161.45974 112.33263 1.000 53.21086 246 LYS B C 1
ATOM 3495 O O . LYS B 1 233 ? 121.39250 162.34620 113.11516 1.000 54.13150 246 LYS B O 1
ATOM 3501 N N . LYS B 1 234 ? 121.88792 160.55298 111.83886 1.000 54.86748 247 LYS B N 1
ATOM 3502 C CA . LYS B 1 234 ? 123.29380 160.56002 112.22780 1.000 54.05561 247 LYS B CA 1
ATOM 3503 C C . LYS B 1 234 ? 123.99771 161.83379 111.77550 1.000 54.98233 247 LYS B C 1
ATOM 3504 O O . LYS B 1 234 ? 124.93900 162.28915 112.43465 1.000 55.67925 247 LYS B O 1
ATOM 3510 N N . SER B 1 235 ? 123.55413 162.42931 110.66571 1.000 55.43032 248 SER B N 1
ATOM 3511 C CA . SER B 1 235 ? 124.16882 163.66161 110.18644 1.000 53.34289 248 SER B CA 1
ATOM 3512 C C . SER B 1 235 ? 123.90119 164.84126 111.11034 1.000 54.35591 248 SER B C 1
ATOM 3513 O O . SER B 1 235 ? 124.62145 165.84205 111.04029 1.000 59.54743 248 SER B O 1
ATOM 3516 N N . ASP B 1 236 ? 122.88475 164.74880 111.96834 1.000 53.33368 249 ASP B N 1
ATOM 3517 C CA . ASP B 1 236 ? 122.57750 165.82142 112.90479 1.000 51.81964 249 ASP B CA 1
ATOM 3518 C C . ASP B 1 236 ? 123.51775 165.84850 114.10064 1.000 49.51163 249 ASP B C 1
ATOM 3519 O O . ASP B 1 236 ? 123.57248 166.86163 114.80459 1.000 48.53840 249 ASP B O 1
ATOM 3524 N N . PHE B 1 237 ? 124.25466 164.76941 114.34441 1.000 45.69861 250 PHE B N 1
ATOM 3525 C CA . PHE B 1 237 ? 125.13859 164.67463 115.49629 1.000 45.22849 250 PHE B CA 1
ATOM 3526 C C . PHE B 1 237 ? 126.55447 165.14543 115.19869 1.000 50.94323 250 PHE B C 1
ATOM 3527 O O . PHE B 1 237 ? 127.43864 164.97498 116.04328 1.000 52.98441 250 PHE B O 1
ATOM 3535 N N . SER B 1 238 ? 126.79295 165.72164 114.02751 1.000 53.25907 251 SER B N 1
ATOM 3536 C CA . SER B 1 238 ? 128.11263 166.23255 113.68466 1.000 57.86954 251 SER B CA 1
ATOM 3537 C C . SER B 1 238 ? 128.09154 167.75243 113.56838 1.000 56.64870 251 SER B C 1
ATOM 3538 O O . SER B 1 238 ? 128.82420 168.33217 112.76792 1.000 65.15791 251 SER B O 1
ATOM 3541 N N . TYR C 1 18 ? 131.13511 116.86530 115.55707 1.000 58.08607 31 TYR C N 1
ATOM 3542 C CA . TYR C 1 18 ? 129.99959 117.76709 115.70827 1.000 59.65635 31 TYR C CA 1
ATOM 3543 C C . TYR C 1 18 ? 130.01163 118.41700 117.08736 1.000 55.64255 31 TYR C C 1
ATOM 3544 O O . TYR C 1 18 ? 129.70362 117.77618 118.08969 1.000 53.30270 31 TYR C O 1
ATOM 3553 N N . ASP C 1 19 ? 130.37414 119.69599 117.12713 1.000 53.45828 32 ASP C N 1
ATOM 3554 C CA . ASP C 1 19 ? 130.36682 120.46876 118.36634 1.000 53.81354 32 ASP C CA 1
ATOM 3555 C C . ASP C 1 19 ? 128.97901 121.06713 118.54905 1.000 52.79047 32 ASP C C 1
ATOM 3556 O O . ASP C 1 19 ? 128.66203 122.11592 117.98444 1.000 52.37588 32 ASP C O 1
ATOM 3561 N N . TRP C 1 20 ? 128.14331 120.40045 119.34123 1.000 49.63236 33 TRP C N 1
ATOM 3562 C CA . TRP C 1 20 ? 126.77842 120.85224 119.56635 1.000 43.00926 33 TRP C CA 1
ATOM 3563 C C . TRP C 1 20 ? 126.65868 121.85667 120.70457 1.000 42.31233 33 TRP C C 1
ATOM 3564 O O . TRP C 1 20 ? 125.55852 122.35792 120.95121 1.000 43.30700 33 TRP C O 1
ATOM 3575 N N . ARG C 1 21 ? 127.75320 122.16794 121.39919 1.000 45.31905 34 ARG C N 1
ATOM 3576 C CA . ARG C 1 21 ? 127.71231 123.20508 122.42134 1.000 43.30934 34 ARG C CA 1
ATOM 3577 C C . ARG C 1 21 ? 127.74806 124.60845 121.83308 1.000 45.14396 34 ARG C C 1
ATOM 3578 O O . ARG C 1 21 ? 127.36929 125.56259 122.51969 1.000 45.23757 34 ARG C O 1
ATOM 3586 N N . ALA C 1 22 ? 128.18977 124.75535 120.58602 1.000 48.01556 35 ALA C N 1
ATOM 3587 C CA . ALA C 1 22 ? 128.21621 126.04199 119.90612 1.000 50.02374 35 ALA C CA 1
ATOM 3588 C C . ALA C 1 22 ? 126.94358 126.31832 119.11897 1.000 52.48178 35 ALA C C 1
ATOM 3589 O O . ALA C 1 22 ? 126.83107 127.37920 118.49868 1.000 57.64516 35 ALA C O 1
ATOM 3591 N N . ASP C 1 23 ? 125.98765 125.39096 119.13046 1.000 50.93231 36 ASP C N 1
ATOM 3592 C CA . ASP C 1 23 ? 124.71649 125.54832 118.43637 1.000 47.40117 36 ASP C CA 1
ATOM 3593 C C . ASP C 1 23 ? 123.53705 125.56683 119.40068 1.000 50.18792 36 ASP C C 1
ATOM 3594 O O . ASP C 1 23 ? 122.38596 125.45760 118.96231 1.000 54.48262 36 ASP C O 1
ATOM 3599 N N . TRP C 1 24 ? 123.79582 125.70527 120.69753 1.000 44.19297 37 TRP C N 1
ATOM 3600 C CA . TRP C 1 24 ? 122.78161 125.55556 121.73235 1.000 37.15935 37 TRP C CA 1
ATOM 3601 C C . TRP C 1 24 ? 122.07860 126.88936 121.96199 1.000 40.67152 37 TRP C C 1
ATOM 3602 O O . TRP C 1 24 ? 122.73196 127.90186 122.23282 1.000 46.27012 37 TRP C O 1
ATOM 3613 N N . VAL C 1 25 ? 120.75216 126.88708 121.85727 1.000 37.49208 38 VAL C N 1
ATOM 3614 C CA . VAL C 1 25 ? 119.92738 128.06958 122.08496 1.000 36.71456 38 VAL C CA 1
ATOM 3615 C C . VAL C 1 25 ? 119.09384 127.82272 123.33405 1.000 33.85000 38 VAL C C 1
ATOM 3616 O O . VAL C 1 25 ? 118.31803 126.86139 123.38932 1.000 34.91694 38 VAL C O 1
ATOM 3620 N N . LYS C 1 26 ? 119.24166 128.69374 124.33247 1.000 33.49613 39 LYS C N 1
ATOM 3621 C CA . LYS C 1 26 ? 118.58684 128.50581 125.62136 1.000 31.16218 39 LYS C CA 1
ATOM 3622 C C . LYS C 1 26 ? 117.56963 129.59399 125.94612 1.000 33.51706 39 LYS C C 1
ATOM 3623 O O . LYS C 1 26 ? 117.01728 129.59567 127.05083 1.000 37.14871 39 LYS C O 1
ATOM 3629 N N . GLY C 1 27 ? 117.29991 130.51014 125.02072 1.000 33.68877 40 GLY C N 1
ATOM 3630 C CA . GLY C 1 27 ? 116.26728 131.50825 125.22234 1.000 26.58871 40 GLY C CA 1
ATOM 3631 C C . GLY C 1 27 ? 115.09230 131.31630 124.28599 1.000 30.93368 40 GLY C C 1
ATOM 3632 O O . GLY C 1 27 ? 115.20973 130.61048 123.28132 1.000 39.08521 40 GLY C O 1
ATOM 3633 N N . PHE C 1 28 ? 113.95745 131.93211 124.59738 1.000 29.51947 41 PHE C N 1
ATOM 3634 C CA . PHE C 1 28 ? 112.76438 131.77889 123.77052 1.000 30.39413 41 PHE C CA 1
ATOM 3635 C C . PHE C 1 28 ? 112.76828 132.80559 122.64322 1.000 33.29300 41 PHE C C 1
ATOM 3636 O O . PHE C 1 28 ? 112.79095 134.00985 122.91828 1.000 34.48866 41 PHE C O 1
ATOM 3644 N N . PRO C 1 29 ? 112.74900 132.38327 121.37979 1.000 38.14980 42 PRO C N 1
ATOM 3645 C CA . PRO C 1 29 ? 112.75661 133.34948 120.27406 1.000 35.25789 42 PRO C CA 1
ATOM 3646 C C . PRO C 1 29 ? 111.43440 134.09159 120.13715 1.000 35.59747 42 PRO C C 1
ATOM 3647 O O . PRO C 1 29 ? 110.36502 133.57957 120.47460 1.000 36.58661 42 PRO C O 1
ATOM 3651 N N . ILE C 1 30 ? 111.52397 135.31484 119.61672 1.000 35.62612 43 ILE C N 1
ATOM 3652 C CA . ILE C 1 30 ? 110.37271 136.17584 119.37202 1.000 35.66555 43 ILE C CA 1
ATOM 3653 C C . ILE C 1 30 ? 110.35697 136.55460 117.89755 1.000 41.47089 43 ILE C C 1
ATOM 3654 O O . ILE C 1 30 ? 111.39675 136.89765 117.32516 1.000 43.04242 43 ILE C O 1
ATOM 3659 N N . ASP C 1 31 ? 109.17654 136.49284 117.28617 1.000 41.46377 44 ASP C N 1
ATOM 3660 C CA . ASP C 1 31 ? 109.02827 136.80256 115.87247 1.000 43.38519 44 ASP C CA 1
ATOM 3661 C C . ASP C 1 31 ? 109.24355 138.29502 115.62110 1.000 48.54903 44 ASP C C 1
ATOM 3662 O O . ASP C 1 31 ? 109.34284 139.10874 116.54300 1.000 49.40946 44 ASP C O 1
ATOM 3667 N N . SER C 1 32 ? 109.31229 138.65480 114.34218 1.000 52.03251 45 SER C N 1
ATOM 3668 C CA . SER C 1 32 ? 109.45274 140.04098 113.91988 1.000 51.32545 45 SER C CA 1
ATOM 3669 C C . SER C 1 32 ? 108.11788 140.76814 113.82239 1.000 50.92324 45 SER C C 1
ATOM 3670 O O . SER C 1 32 ? 108.09922 141.95455 113.48201 1.000 51.06888 45 SER C O 1
ATOM 3673 N N . SER C 1 33 ? 107.00608 140.08747 114.11188 1.000 52.84894 46 SER C N 1
ATOM 3674 C CA . SER C 1 33 ? 105.70055 140.73835 114.08551 1.000 52.25711 46 SER C CA 1
ATOM 3675 C C . SER C 1 33 ? 105.56735 141.78489 115.18394 1.000 51.57684 46 SER C C 1
ATOM 3676 O O . SER C 1 33 ? 104.81424 142.75207 115.02732 1.000 55.70919 46 SER C O 1
ATOM 3679 N N . CYS C 1 34 ? 106.27252 141.60612 116.29734 1.000 47.73230 47 CYS C N 1
ATOM 3680 C CA . CYS C 1 34 ? 106.21725 142.55637 117.39842 1.000 44.56718 47 CYS C CA 1
ATOM 3681 C C . CYS C 1 34 ? 107.10033 143.75951 117.09319 1.000 44.60223 47 CYS C C 1
ATOM 3682 O O . CYS C 1 34 ? 108.21818 143.60635 116.59234 1.000 46.24889 47 CYS C O 1
ATOM 3685 N N . ASN C 1 35 ? 106.59945 144.95586 117.39360 1.000 41.15272 48 ASN C N 1
ATOM 3686 C CA . ASN C 1 35 ? 107.36841 146.17559 117.18513 1.000 37.66705 48 ASN C CA 1
ATOM 3687 C C . ASN C 1 35 ? 108.33787 146.37008 118.35255 1.000 35.79082 48 ASN C C 1
ATOM 3688 O O . ASN C 1 35 ? 108.55170 145.47275 119.17066 1.000 37.59280 48 ASN C O 1
ATOM 3693 N N . ALA C 1 36 ? 108.94474 147.55639 118.43575 1.000 38.15180 49 ALA C N 1
ATOM 3694 C CA . ALA C 1 36 ? 109.96840 147.80503 119.44660 1.000 34.35227 49 ALA C CA 1
ATOM 3695 C C . ALA C 1 36 ? 109.41083 147.74591 120.86329 1.000 34.62928 49 ALA C C 1
ATOM 3696 O O . ALA C 1 36 ? 110.07669 147.22844 121.76544 1.000 34.27640 49 ALA C O 1
ATOM 3698 N N . THR C 1 37 ? 108.20661 148.27193 121.08121 1.000 37.60752 50 THR C N 1
ATOM 3699 C CA . THR C 1 37 ? 107.62220 148.35903 122.41318 1.000 34.20312 50 THR C CA 1
ATOM 3700 C C . THR C 1 37 ? 107.11506 147.02433 122.95122 1.000 37.40293 50 THR C C 1
ATOM 3701 O O . THR C 1 37 ? 107.33627 146.73065 124.13105 1.000 38.09465 50 THR C O 1
ATOM 3705 N N . GLN C 1 38 ? 106.46427 146.20450 122.12143 1.000 35.32811 51 GLN C N 1
ATOM 3706 C CA . GLN C 1 38 ? 105.97944 144.90181 122.57226 1.000 33.43509 51 GLN C CA 1
ATOM 3707 C C . GLN C 1 38 ? 107.13032 143.96385 122.92378 1.000 35.47260 51 GLN C C 1
ATOM 3708 O O . GLN C 1 38 ? 107.04023 143.18999 123.88905 1.000 38.70341 51 GLN C O 1
ATOM 3714 N N . TYR C 1 39 ? 108.21212 144.03040 122.14468 1.000 30.96195 52 TYR C N 1
ATOM 3715 C CA . TYR C 1 39 ? 109.38143 143.19043 122.37705 1.000 32.54021 52 TYR C CA 1
ATOM 3716 C C . TYR C 1 39 ? 109.99079 143.45128 123.74896 1.000 34.37552 52 TYR C C 1
ATOM 3717 O O . TYR C 1 39 ? 110.38253 142.51002 124.45198 1.000 35.59192 52 TYR C O 1
ATOM 3726 N N . ASN C 1 40 ? 110.06712 144.72334 124.14946 1.000 30.97262 53 ASN C N 1
ATOM 3727 C CA . ASN C 1 40 ? 110.72351 145.07776 125.40360 1.000 30.62676 53 ASN C CA 1
ATOM 3728 C C . ASN C 1 40 ? 110.03897 144.42094 126.59617 1.000 31.29878 53 ASN C C 1
ATOM 3729 O O . ASN C 1 40 ? 110.70705 143.90074 127.49617 1.000 33.72692 53 ASN C O 1
ATOM 3734 N N . GLN C 1 41 ? 108.70855 144.43658 126.62257 1.000 30.73070 54 GLN C N 1
ATOM 3735 C CA . GLN C 1 41 ? 107.95261 143.84278 127.71850 1.000 35.71204 54 GLN C CA 1
ATOM 3736 C C . GLN C 1 41 ? 107.88664 142.31925 127.63333 1.000 33.81319 54 GLN C C 1
ATOM 3737 O O . GLN C 1 41 ? 107.96750 141.63592 128.66703 1.000 34.25666 54 GLN C O 1
ATOM 3743 N N . LEU C 1 42 ? 107.76205 141.76745 126.42024 1.000 30.93527 55 LEU C N 1
ATOM 3744 C CA . LEU C 1 42 ? 107.72015 140.31510 126.27751 1.000 29.07024 55 LEU C CA 1
ATOM 3745 C C . LEU C 1 42 ? 109.03037 139.67080 126.72478 1.000 29.74328 55 LEU C C 1
ATOM 3746 O O . LEU C 1 42 ? 109.02261 138.62165 127.38634 1.000 33.40795 55 LEU C O 1
ATOM 3751 N N . SER C 1 43 ? 110.16714 140.28485 126.37829 1.000 29.41519 56 SER C N 1
ATOM 3752 C CA . SER C 1 43 ? 111.45808 139.73043 126.77774 1.000 30.21007 56 SER C CA 1
ATOM 3753 C C . SER C 1 43 ? 111.60697 139.70098 128.29370 1.000 32.43052 56 SER C C 1
ATOM 3754 O O . SER C 1 43 ? 112.08574 138.70966 128.86149 1.000 36.12925 56 SER C O 1
ATOM 3757 N N . THR C 1 44 ? 111.20260 140.78155 128.96513 1.000 28.30524 57 THR C N 1
ATOM 3758 C CA . THR C 1 44 ? 111.27808 140.82551 130.42118 1.000 29.88257 57 THR C CA 1
ATOM 3759 C C . THR C 1 44 ? 110.38149 139.76893 131.05295 1.000 31.33027 57 THR C C 1
ATOM 3760 O O . THR C 1 44 ? 110.77776 139.10772 132.02242 1.000 31.90381 57 THR C O 1
ATOM 3764 N N . GLY C 1 45 ? 109.16954 139.59319 130.51849 1.000 30.15977 58 GLY C N 1
ATOM 3765 C CA . GLY C 1 45 ? 108.30087 138.54605 131.03413 1.000 28.20395 58 GLY C CA 1
ATOM 3766 C C . GLY C 1 45 ? 108.91469 137.16265 130.91554 1.000 29.07306 58 GLY C C 1
ATOM 3767 O O . GLY C 1 45 ? 108.87698 136.36750 131.86393 1.000 30.36003 58 GLY C O 1
ATOM 3768 N N . LEU C 1 46 ? 109.49782 136.85895 129.75227 1.000 27.80403 59 LEU C N 1
ATOM 3769 C CA . LEU C 1 46 ? 110.11525 135.54884 129.55799 1.000 27.00829 59 LEU C CA 1
ATOM 3770 C C . LEU C 1 46 ? 111.29454 135.34391 130.50493 1.000 27.71040 59 LEU C C 1
ATOM 3771 O O . LEU C 1 46 ? 111.46490 134.25635 131.07905 1.000 31.24184 59 LEU C O 1
ATOM 3776 N N . GLN C 1 47 ? 112.11412 136.38299 130.68974 1.000 28.77765 60 GLN C N 1
ATOM 3777 C CA . GLN C 1 47 ? 113.25025 136.27433 131.60005 1.000 29.21789 60 GLN C CA 1
ATOM 3778 C C . GLN C 1 47 ? 112.79455 136.02465 133.03334 1.000 28.61817 60 GLN C C 1
ATOM 3779 O O . GLN C 1 47 ? 113.39429 135.21390 133.75131 1.000 30.92980 60 GLN C O 1
ATOM 3785 N N . GLU C 1 48 ? 111.73687 136.71303 133.47048 1.000 29.37983 61 GLU C N 1
ATOM 3786 C CA . GLU C 1 48 ? 111.24287 136.51038 134.83004 1.000 29.43920 61 GLU C CA 1
ATOM 3787 C C . GLU C 1 48 ? 110.67952 135.10567 135.01771 1.000 30.11944 61 GLU C C 1
ATOM 3788 O O . GLU C 1 48 ? 110.86887 134.48795 136.07522 1.000 33.85461 61 GLU C O 1
ATOM 3794 N N . ALA C 1 49 ? 109.98328 134.58162 134.00475 1.000 28.22713 62 ALA C N 1
ATOM 3795 C CA . ALA C 1 49 ? 109.49057 133.20897 134.09656 1.000 25.22111 62 ALA C CA 1
ATOM 3796 C C . ALA C 1 49 ? 110.64158 132.21373 134.23069 1.000 27.16738 62 ALA C C 1
ATOM 3797 O O . ALA C 1 49 ? 110.58506 131.28253 135.05142 1.000 28.52091 62 ALA C O 1
ATOM 3799 N N . GLN C 1 50 ? 111.70405 132.40282 133.44279 1.000 24.91335 63 GLN C N 1
ATOM 3800 C CA . GLN C 1 50 ? 112.84698 131.49759 133.53683 1.000 25.20147 63 GLN C CA 1
ATOM 3801 C C . GLN C 1 50 ? 113.54026 131.60531 134.89467 1.000 27.61494 63 GLN C C 1
ATOM 3802 O O . GLN C 1 50 ? 113.98245 130.59336 135.45572 1.000 29.92978 63 GLN C O 1
ATOM 3808 N N . LEU C 1 51 ? 113.64116 132.82053 135.44025 1.000 27.30514 64 LEU C N 1
ATOM 3809 C CA . LEU C 1 51 ? 114.24179 132.99715 136.76141 1.000 27.72521 64 LEU C CA 1
ATOM 3810 C C . LEU C 1 51 ? 113.42820 132.29103 137.84440 1.000 29.45864 64 LEU C C 1
ATOM 3811 O O . LEU C 1 51 ? 113.99270 131.66590 138.75636 1.000 33.60451 64 LEU C O 1
ATOM 3816 N N . LEU C 1 52 ? 112.09793 132.38215 137.76178 1.000 25.08737 65 LEU C N 1
ATOM 3817 C CA . LEU C 1 52 ? 111.24588 131.67668 138.71608 1.000 24.58707 65 LEU C CA 1
ATOM 3818 C C . LEU C 1 52 ? 111.44969 130.16661 138.63080 1.000 24.91504 65 LEU C C 1
ATOM 3819 O O . LEU C 1 52 ? 111.54368 129.48032 139.66162 1.000 27.62218 65 LEU C O 1
ATOM 3824 N N . ALA C 1 53 ? 111.53070 129.63176 137.40820 1.000 26.13982 66 ALA C N 1
ATOM 3825 C CA . ALA C 1 53 ? 111.77632 128.19919 137.25121 1.000 22.34819 66 ALA C CA 1
ATOM 3826 C C . ALA C 1 53 ? 113.11908 127.79389 137.85251 1.000 24.40260 66 ALA C C 1
ATOM 3827 O O . ALA C 1 53 ? 113.23243 126.73898 138.49377 1.000 25.87695 66 ALA C O 1
ATOM 3829 N N . GLU C 1 54 ? 114.14891 128.62029 137.65437 1.000 24.26302 67 GLU C N 1
ATOM 3830 C CA . GLU C 1 54 ? 115.46459 128.31060 138.20800 1.000 25.55428 67 GLU C CA 1
ATOM 3831 C C . GLU C 1 54 ? 115.44002 128.27414 139.73285 1.000 27.83808 67 GLU C C 1
ATOM 3832 O O . GLU C 1 54 ? 116.03989 127.38244 140.35251 1.000 27.85703 67 GLU C O 1
ATOM 3838 N N . HIS C 1 55 ? 114.75877 129.23830 140.35963 1.000 26.93562 68 HIS C N 1
ATOM 3839 C CA . HIS C 1 55 ? 114.68692 129.22831 141.81931 1.000 22.28000 68 HIS C CA 1
ATOM 3840 C C . HIS C 1 55 ? 113.93000 128.00754 142.33274 1.000 23.24099 68 HIS C C 1
ATOM 3841 O O . HIS C 1 55 ? 114.31001 127.41674 143.35413 1.000 21.76568 68 HIS C O 1
ATOM 3848 N N . ALA C 1 56 ? 112.84856 127.61947 141.64774 1.000 23.96484 69 ALA C N 1
ATOM 3849 C CA . ALA C 1 56 ? 112.11845 126.42339 142.06384 1.000 23.03409 69 ALA C CA 1
ATOM 3850 C C . ALA C 1 56 ? 112.99775 125.18038 141.97343 1.000 24.09529 69 ALA C C 1
ATOM 3851 O O . ALA C 1 56 ? 112.98587 124.32771 142.87505 1.000 22.97902 69 ALA C O 1
ATOM 3853 N N . ARG C 1 57 ? 113.77818 125.06840 140.89529 1.000 26.49091 70 ARG C N 1
ATOM 3854 C CA . ARG C 1 57 ? 114.69235 123.93900 140.75770 1.000 24.72782 70 ARG C CA 1
ATOM 3855 C C . ARG C 1 57 ? 115.71583 123.90920 141.88667 1.000 26.01382 70 ARG C C 1
ATOM 3856 O O . ARG C 1 57 ? 116.01864 122.84036 142.43247 1.000 24.78904 70 ARG C O 1
ATOM 3864 N N . ASP C 1 58 ? 116.27183 125.07137 142.24151 1.000 26.67933 71 ASP C N 1
ATOM 3865 C CA . ASP C 1 58 ? 117.27852 125.10324 143.30143 1.000 25.43093 71 ASP C CA 1
ATOM 3866 C C . ASP C 1 58 ? 116.68640 124.72014 144.65541 1.000 26.84200 71 ASP C C 1
ATOM 3867 O O . ASP C 1 58 ? 117.31603 123.98403 145.42682 1.000 24.30173 71 ASP C O 1
ATOM 3872 N N . HIS C 1 59 ? 115.48017 125.20781 144.96392 1.000 28.65634 72 HIS C N 1
ATOM 3873 C CA . HIS C 1 59 ? 114.82864 124.82484 146.21607 1.000 24.04915 72 HIS C CA 1
ATOM 3874 C C . HIS C 1 59 ? 114.58344 123.32000 146.27134 1.000 24.19064 72 HIS C C 1
ATOM 3875 O O . HIS C 1 59 ? 114.82115 122.67675 147.30735 1.000 22.20972 72 HIS C O 1
ATOM 3882 N N . THR C 1 60 ? 114.11722 122.73771 145.16100 1.000 26.01702 73 THR C N 1
ATOM 3883 C CA . THR C 1 60 ? 113.89732 121.29510 145.13332 1.000 24.71592 73 THR C CA 1
ATOM 3884 C C . THR C 1 60 ? 115.20202 120.53682 145.35218 1.000 23.50306 73 THR C C 1
ATOM 3885 O O . THR C 1 60 ? 115.25989 119.62023 146.17730 1.000 24.28012 73 THR C O 1
ATOM 3889 N N . LEU C 1 61 ? 116.27341 120.94346 144.66243 1.000 24.66522 74 LEU C N 1
ATOM 3890 C CA . LEU C 1 61 ? 117.55403 120.25517 144.81285 1.000 22.66307 74 LEU C CA 1
ATOM 3891 C C . LEU C 1 61 ? 118.07274 120.34577 146.24113 1.000 23.29518 74 LEU C C 1
ATOM 3892 O O . LEU C 1 61 ? 118.66534 119.39040 146.75464 1.000 24.27024 74 LEU C O 1
ATOM 3897 N N . ARG C 1 62 ? 117.87750 121.49186 146.89528 1.000 28.61889 75 ARG C N 1
ATOM 3898 C CA . ARG C 1 62 ? 118.37906 121.63827 148.25707 1.000 24.02913 75 ARG C CA 1
ATOM 3899 C C . ARG C 1 62 ? 117.59108 120.78895 149.24863 1.000 24.15542 75 ARG C C 1
ATOM 3900 O O . ARG C 1 62 ? 118.18042 120.18955 150.15438 1.000 27.40021 75 ARG C O 1
ATOM 3908 N N . PHE C 1 63 ? 116.26684 120.71522 149.11178 1.000 25.58962 76 PHE C N 1
ATOM 3909 C CA . PHE C 1 63 ? 115.48589 120.11026 150.18870 1.000 24.52866 76 PHE C CA 1
ATOM 3910 C C . PHE C 1 63 ? 114.83723 118.77640 149.84458 1.000 29.18212 76 PHE C C 1
ATOM 3911 O O . PHE C 1 63 ? 114.91686 117.84222 150.64628 1.000 30.95187 76 PHE C O 1
ATOM 3919 N N . GLY C 1 64 ? 114.19381 118.64252 148.68833 1.000 30.09382 77 GLY C N 1
ATOM 3920 C CA . GLY C 1 64 ? 113.43338 117.43500 148.42893 1.000 27.59198 77 GLY C CA 1
ATOM 3921 C C . GLY C 1 64 ? 112.17934 117.33881 149.27327 1.000 29.20848 77 GLY C C 1
ATOM 3922 O O . GLY C 1 64 ? 111.46717 118.33029 149.44822 1.000 30.51153 77 GLY C O 1
ATOM 3923 N N . SER C 1 65 ? 111.89646 116.15377 149.80740 1.000 31.05564 78 SER C N 1
ATOM 3924 C CA . SER C 1 65 ? 110.71411 115.94569 150.63333 1.000 30.81438 78 SER C CA 1
ATOM 3925 C C . SER C 1 65 ? 110.90507 116.39984 152.07577 1.000 35.10034 78 SER C C 1
ATOM 3926 O O . SER C 1 65 ? 110.05915 116.09478 152.92116 1.000 38.75652 78 SER C O 1
ATOM 3929 N N . LYS C 1 66 ? 111.98537 117.11525 152.37875 1.000 33.76988 79 LYS C N 1
ATOM 3930 C CA . LYS C 1 66 ? 112.17423 117.69711 153.69934 1.000 31.19213 79 LYS C CA 1
ATOM 3931 C C . LYS C 1 66 ? 111.55303 119.08000 153.83522 1.000 33.25757 79 LYS C C 1
ATOM 3932 O O . LYS C 1 66 ? 111.53948 119.62720 154.94164 1.000 40.73891 79 LYS C O 1
ATOM 3938 N N . SER C 1 67 ? 111.04547 119.65695 152.74919 1.000 30.08522 80 SER C N 1
ATOM 3939 C CA . SER C 1 67 ? 110.39693 120.94892 152.92437 1.000 29.09576 80 SER C CA 1
ATOM 3940 C C . SER C 1 67 ? 108.88143 120.77516 152.98548 1.000 28.30741 80 SER C C 1
ATOM 3941 O O . SER C 1 67 ? 108.33043 119.90139 152.31183 1.000 26.91504 80 SER C O 1
ATOM 3944 N N . PRO C 1 68 ? 108.19516 121.58385 153.79816 1.000 29.88184 81 PRO C N 1
ATOM 3945 C CA . PRO C 1 68 ? 106.73224 121.45321 153.90054 1.000 29.19616 81 PRO C CA 1
ATOM 3946 C C . PRO C 1 68 ? 105.97987 121.83697 152.63373 1.000 28.90718 81 PRO C C 1
ATOM 3947 O O . PRO C 1 68 ? 104.86217 121.34706 152.43220 1.000 31.99459 81 PRO C O 1
ATOM 3951 N N . PHE C 1 69 ? 106.55137 122.68132 151.77201 1.000 28.13287 82 PHE C N 1
ATOM 3952 C CA . PHE C 1 69 ? 105.87324 123.04898 150.53185 1.000 27.85215 82 PHE C CA 1
ATOM 3953 C C . PHE C 1 69 ? 105.82149 121.87488 149.56018 1.000 29.03577 82 PHE C C 1
ATOM 3954 O O . PHE C 1 69 ? 104.76562 121.58149 148.97975 1.000 31.02561 82 PHE C O 1
ATOM 3962 N N . PHE C 1 70 ? 106.95640 121.19661 149.37009 1.000 24.59666 83 PHE C N 1
ATOM 3963 C CA . PHE C 1 70 ? 106.98337 119.98365 148.56084 1.000 24.97541 83 PHE C CA 1
ATOM 3964 C C . PHE C 1 70 ? 106.02117 118.94329 149.11554 1.000 29.18086 83 PHE C C 1
ATOM 3965 O O . PHE C 1 70 ? 105.27798 118.30457 148.36149 1.000 31.52888 83 PHE C O 1
ATOM 3973 N N . ARG C 1 71 ? 106.01021 118.77587 150.43850 1.000 29.96256 84 ARG C N 1
ATOM 3974 C CA . ARG C 1 71 ? 105.12318 117.81690 151.08008 1.000 27.10033 84 ARG C CA 1
ATOM 3975 C C . ARG C 1 71 ? 103.65297 118.14432 150.86335 1.000 29.79218 84 ARG C C 1
ATOM 3976 O O . ARG C 1 71 ? 102.85431 117.22756 150.64972 1.000 32.56751 84 ARG C O 1
ATOM 3984 N N . LYS C 1 72 ? 103.27209 119.41976 150.91833 1.000 30.95363 85 LYS C N 1
ATOM 3985 C CA . LYS C 1 72 ? 101.87120 119.78472 150.76760 1.000 30.78612 85 LYS C CA 1
ATOM 3986 C C . LYS C 1 72 ? 101.41157 119.86329 149.31880 1.000 32.33596 85 LYS C C 1
ATOM 3987 O O . LYS C 1 72 ? 100.20399 119.78920 149.07043 1.000 34.27229 85 LYS C O 1
ATOM 3993 N N . TYR C 1 73 ? 102.32527 119.99948 148.35701 1.000 32.80930 86 TYR C N 1
ATOM 3994 C CA . TYR C 1 73 ? 101.91216 120.06269 146.95998 1.000 28.28898 86 TYR C CA 1
ATOM 3995 C C . TYR C 1 73 ? 102.09327 118.76570 146.18692 1.000 30.91298 86 TYR C C 1
ATOM 3996 O O . TYR C 1 73 ? 101.39088 118.56078 145.19664 1.000 33.23428 86 TYR C O 1
ATOM 4005 N N . PHE C 1 74 ? 102.99920 117.88163 146.59926 1.000 31.48674 87 PHE C N 1
ATOM 4006 C CA . PHE C 1 74 ? 103.29678 116.69393 145.80939 1.000 30.72399 87 PHE C CA 1
ATOM 4007 C C . PHE C 1 74 ? 103.12584 115.37896 146.55381 1.000 35.70704 87 PHE C C 1
ATOM 4008 O O . PHE C 1 74 ? 103.04753 114.33487 145.90593 1.000 39.69879 87 PHE C O 1
ATOM 4016 N N . GLY C 1 75 ? 103.06290 115.39217 147.87223 1.000 34.46527 88 GLY C N 1
ATOM 4017 C CA . GLY C 1 75 ? 102.91320 114.17795 148.65230 1.000 34.31499 88 GLY C CA 1
ATOM 4018 C C . GLY C 1 75 ? 103.93687 114.11309 149.76810 1.000 38.07084 88 GLY C C 1
ATOM 4019 O O . GLY C 1 75 ? 105.01316 114.70594 149.70448 1.000 39.01885 88 GLY C O 1
ATOM 4020 N N . ASN C 1 76 ? 103.59415 113.35852 150.81321 1.000 41.79128 89 ASN C N 1
ATOM 4021 C CA . ASN C 1 76 ? 104.42430 113.32974 152.01338 1.000 43.73214 89 ASN C CA 1
ATOM 4022 C C . ASN C 1 76 ? 105.77527 112.66943 151.75651 1.000 49.19191 89 ASN C C 1
ATOM 4023 O O . ASN C 1 76 ? 106.79445 113.10474 152.30415 1.000 49.85364 89 ASN C O 1
ATOM 4028 N N . GLU C 1 77 ? 105.80936 111.61581 150.94137 1.000 49.36585 90 GLU C N 1
ATOM 4029 C CA . GLU C 1 77 ? 107.04936 110.88639 150.68533 1.000 50.51564 90 GLU C CA 1
ATOM 4030 C C . GLU C 1 77 ? 107.21907 110.58985 149.20027 1.000 49.70334 90 GLU C C 1
ATOM 4031 O O . GLU C 1 77 ? 107.53461 109.46262 148.80780 1.000 56.83311 90 GLU C O 1
ATOM 4037 N N . THR C 1 78 ? 107.01057 111.59317 148.35457 1.000 44.89551 91 THR C N 1
ATOM 4038 C CA . THR C 1 78 ? 107.21823 111.43832 146.92357 1.000 41.24499 91 THR C CA 1
ATOM 4039 C C . THR C 1 78 ? 108.67892 111.71103 146.56115 1.000 43.61216 91 THR C C 1
ATOM 4040 O O . THR C 1 78 ? 109.38087 112.47370 147.22929 1.000 46.90859 91 THR C O 1
ATOM 4044 N N . ALA C 1 79 ? 109.13458 111.06600 145.48877 1.000 41.79493 92 ALA C N 1
ATOM 4045 C CA . ALA C 1 79 ? 110.49543 111.23294 144.99601 1.000 40.03448 92 ALA C CA 1
ATOM 4046 C C . ALA C 1 79 ? 110.57471 112.41499 144.03846 1.000 40.41061 92 ALA C C 1
ATOM 4047 O O . ALA C 1 79 ? 109.69124 112.61116 143.20008 1.000 42.23283 92 ALA C O 1
ATOM 4049 N N . SER C 1 80 ? 111.63873 113.20334 144.17113 1.000 37.89041 93 SER C N 1
ATOM 4050 C CA . SER C 1 80 ? 111.81785 114.43474 143.40365 1.000 36.17280 93 SER C CA 1
ATOM 4051 C C . SER C 1 80 ? 112.83654 114.20172 142.29037 1.000 41.78486 93 SER C C 1
ATOM 4052 O O . SER C 1 80 ? 114.01441 114.53249 142.41881 1.000 49.93073 93 SER C O 1
ATOM 4055 N N . ALA C 1 81 ? 112.37331 113.62470 141.18571 1.000 41.29762 94 ALA C N 1
ATOM 4056 C CA . ALA C 1 81 ? 113.15329 113.56617 139.95522 1.000 35.42456 94 ALA C CA 1
ATOM 4057 C C . ALA C 1 81 ? 112.42380 114.21313 138.79045 1.000 36.21634 94 ALA C C 1
ATOM 4058 O O . ALA C 1 81 ? 113.01302 115.02052 138.06203 1.000 35.65250 94 ALA C O 1
ATOM 4060 N N . GLU C 1 82 ? 111.13990 113.89490 138.61149 1.000 34.36042 95 GLU C N 1
ATOM 4061 C CA . GLU C 1 82 ? 110.34764 114.52992 137.56397 1.000 32.84621 95 GLU C CA 1
ATOM 4062 C C . GLU C 1 82 ? 110.17972 116.02223 137.82228 1.000 31.92822 95 GLU C C 1
ATOM 4063 O O . GLU C 1 82 ? 110.20033 116.82950 136.88461 1.000 35.12051 95 GLU C O 1
ATOM 4069 N N . VAL C 1 83 ? 109.99717 116.40473 139.08794 1.000 32.50240 96 VAL C N 1
ATOM 4070 C CA . VAL C 1 83 ? 109.82556 117.81465 139.43099 1.000 30.32661 96 VAL C CA 1
ATOM 4071 C C . VAL C 1 83 ? 111.08769 118.59884 139.09374 1.000 26.37777 96 VAL C C 1
ATOM 4072 O O . VAL C 1 83 ? 111.02556 119.71263 138.56199 1.000 28.80721 96 VAL C O 1
ATOM 4076 N N . VAL C 1 84 ? 112.25334 118.02787 139.40086 1.000 29.27961 97 VAL C N 1
ATOM 4077 C CA . VAL C 1 84 ? 113.51383 118.65851 139.02317 1.000 29.90037 97 VAL C CA 1
ATOM 4078 C C . VAL C 1 84 ? 113.65187 118.72296 137.50615 1.000 27.58116 97 VAL C C 1
ATOM 4079 O O . VAL C 1 84 ? 114.07802 119.74871 136.95627 1.000 31.56081 97 VAL C O 1
ATOM 4083 N N . GLY C 1 85 ? 113.28846 117.64300 136.80954 1.000 26.48251 98 GLY C N 1
ATOM 4084 C CA . GLY C 1 85 ? 113.46738 117.59964 135.36776 1.000 25.92173 98 GLY C CA 1
ATOM 4085 C C . GLY C 1 85 ? 112.60769 118.59901 134.61716 1.000 26.03873 98 GLY C C 1
ATOM 4086 O O . GLY C 1 85 ? 113.04946 119.17748 133.62448 1.000 27.18643 98 GLY C O 1
ATOM 4087 N N . HIS C 1 86 ? 111.37152 118.81498 135.07295 1.000 27.37335 99 HIS C N 1
ATOM 4088 C CA . HIS C 1 86 ? 110.49327 119.77442 134.40235 1.000 25.26566 99 HIS C CA 1
ATOM 4089 C C . HIS C 1 86 ? 111.07672 121.18481 134.44493 1.000 25.07164 99 HIS C C 1
ATOM 4090 O O . HIS C 1 86 ? 111.17563 121.86958 133.41562 1.000 25.53220 99 HIS C O 1
ATOM 4097 N N . PHE C 1 87 ? 111.48191 121.63239 135.63434 1.000 24.73365 100 PHE C N 1
ATOM 4098 C CA . PHE C 1 87 ? 112.03377 122.97456 135.76913 1.000 22.62583 100 PHE C CA 1
ATOM 4099 C C . PHE C 1 87 ? 113.39397 123.09750 135.09437 1.000 23.54926 100 PHE C C 1
ATOM 4100 O O . PHE C 1 87 ? 113.71176 124.15672 134.54248 1.000 24.74088 100 PHE C O 1
ATOM 4108 N N . ASP C 1 88 ? 114.19918 122.03072 135.09830 1.000 23.96425 101 ASP C N 1
ATOM 4109 C CA . ASP C 1 88 ? 115.47123 122.07769 134.38431 1.000 25.26198 101 ASP C CA 1
ATOM 4110 C C . ASP C 1 88 ? 115.25967 122.15065 132.87692 1.000 27.52425 101 ASP C C 1
ATOM 4111 O O . ASP C 1 88 ? 116.01958 122.82050 132.16825 1.000 29.25166 101 ASP C O 1
ATOM 4116 N N . ASN C 1 89 ? 114.23905 121.45716 132.36706 1.000 25.27321 102 ASN C N 1
ATOM 4117 C CA . ASN C 1 89 ? 113.89292 121.56325 130.95478 1.000 25.55643 102 ASN C CA 1
ATOM 4118 C C . ASN C 1 89 ? 113.45365 122.97573 130.60410 1.000 26.82366 102 ASN C C 1
ATOM 4119 O O . ASN C 1 89 ? 113.79005 123.48976 129.53202 1.000 29.95682 102 ASN C O 1
ATOM 4124 N N . VAL C 1 90 ? 112.67989 123.61247 131.48582 1.000 27.35972 103 VAL C N 1
ATOM 4125 C CA . VAL C 1 90 ? 112.29085 125.00044 131.23957 1.000 24.81778 103 VAL C CA 1
ATOM 4126 C C . VAL C 1 90 ? 113.51807 125.90736 131.22365 1.000 27.12940 103 VAL C C 1
ATOM 4127 O O . VAL C 1 90 ? 113.65179 126.77842 130.35638 1.000 31.01969 103 VAL C O 1
ATOM 4131 N N . VAL C 1 91 ? 114.43900 125.71068 132.16858 1.000 27.19496 104 VAL C N 1
ATOM 4132 C CA . VAL C 1 91 ? 115.58634 126.61089 132.28910 1.000 24.98529 104 VAL C CA 1
ATOM 4133 C C . VAL C 1 91 ? 116.54710 126.42404 131.11899 1.000 29.32281 104 VAL C C 1
ATOM 4134 O O . VAL C 1 91 ? 116.79671 127.35366 130.34422 1.000 34.07254 104 VAL C O 1
ATOM 4138 N N . GLY C 1 92 ? 117.12099 125.23149 130.98721 1.000 28.49886 105 GLY C N 1
ATOM 4139 C CA . GLY C 1 92 ? 118.07747 124.99821 129.92355 1.000 26.21704 105 GLY C CA 1
ATOM 4140 C C . GLY C 1 92 ? 117.72104 123.85097 129.00418 1.000 29.72867 105 GLY C C 1
ATOM 4141 O O . GLY C 1 92 ? 117.75632 122.68853 129.40799 1.000 41.91563 105 GLY C O 1
ATOM 4142 N N . ALA C 1 93 ? 117.39536 124.16817 127.75808 1.000 31.64983 106 ALA C N 1
ATOM 4143 C CA . ALA C 1 93 ? 117.06426 123.18252 126.73755 1.000 28.65641 106 ALA C CA 1
ATOM 4144 C C . ALA C 1 93 ? 117.07846 123.91013 125.40261 1.000 34.60115 106 ALA C C 1
ATOM 4145 O O . ALA C 1 93 ? 117.07881 125.14186 125.35112 1.000 37.46574 106 ALA C O 1
ATOM 4147 N N . ASP C 1 94 ? 117.09499 123.13864 124.32117 1.000 31.17411 107 ASP C N 1
ATOM 4148 C CA . ASP C 1 94 ? 117.16695 123.71568 122.98120 1.000 33.83601 107 ASP C CA 1
ATOM 4149 C C . ASP C 1 94 ? 115.80260 124.28323 122.60744 1.000 34.57133 107 ASP C C 1
ATOM 4150 O O . ASP C 1 94 ? 114.88003 123.54310 122.26180 1.000 34.61952 107 ASP C O 1
ATOM 4155 N N . LYS C 1 95 ? 115.66869 125.60400 122.68816 1.000 32.87243 108 LYS C N 1
ATOM 4156 C CA . LYS C 1 95 ? 114.45127 126.29951 122.26933 1.000 35.58224 108 LYS C CA 1
ATOM 4157 C C . LYS C 1 95 ? 114.55816 126.79404 120.82975 1.000 38.58275 108 LYS C C 1
ATOM 4158 O O . LYS C 1 95 ? 114.33521 127.96747 120.54644 1.000 46.97441 108 LYS C O 1
ATOM 4164 N N . SER C 1 96 ? 114.88757 125.90183 119.89956 1.000 40.62311 109 SER C N 1
ATOM 4165 C CA . SER C 1 96 ? 115.19304 126.32118 118.53790 1.000 39.68622 109 SER C CA 1
ATOM 4166 C C . SER C 1 96 ? 113.99418 126.27644 117.59874 1.000 42.07440 109 SER C C 1
ATOM 4167 O O . SER C 1 96 ? 114.01589 126.95050 116.56362 1.000 46.22046 109 SER C O 1
ATOM 4170 N N . SER C 1 97 ? 112.95590 125.50941 117.92405 1.000 42.81280 110 SER C N 1
ATOM 4171 C CA . SER C 1 97 ? 111.75851 125.43568 117.09840 1.000 40.11683 110 SER C CA 1
ATOM 4172 C C . SER C 1 97 ? 110.56137 126.14552 117.71492 1.000 43.69648 110 SER C C 1
ATOM 4173 O O . SER C 1 97 ? 109.45056 126.02228 117.19039 1.000 44.76612 110 SER C O 1
ATOM 4176 N N . ILE C 1 98 ? 110.75383 126.87927 118.80445 1.000 40.91403 111 ILE C N 1
ATOM 4177 C CA . ILE C 1 98 ? 109.67631 127.58238 119.49041 1.000 40.31819 111 ILE C CA 1
ATOM 4178 C C . ILE C 1 98 ? 109.61939 129.01499 118.98053 1.000 41.60590 111 ILE C C 1
ATOM 4179 O O . ILE C 1 98 ? 110.65626 129.65404 118.77221 1.000 44.76558 111 ILE C O 1
ATOM 4184 N N . LEU C 1 99 ? 108.40639 129.52503 118.77026 1.000 40.52126 112 LEU C N 1
ATOM 4185 C CA . LEU C 1 99 ? 108.21987 130.87892 118.27061 1.000 39.81784 112 LEU C CA 1
ATOM 4186 C C . LEU C 1 99 ? 107.04505 131.54399 118.97139 1.000 37.99404 112 LEU C C 1
ATOM 4187 O O . LEU C 1 99 ? 105.98777 130.93315 119.14382 1.000 36.33185 112 LEU C O 1
ATOM 4192 N N . PHE C 1 100 ? 107.24071 132.79940 119.36837 1.000 39.55003 113 PHE C N 1
ATOM 4193 C CA . PHE C 1 100 ? 106.19630 133.63482 119.94750 1.000 36.77628 113 PHE C CA 1
ATOM 4194 C C . PHE C 1 100 ? 105.84836 134.74129 118.96150 1.000 38.42102 113 PHE C C 1
ATOM 4195 O O . PHE C 1 100 ? 106.74251 135.41978 118.44745 1.000 41.41334 113 PHE C O 1
ATOM 4203 N N . LEU C 1 101 ? 104.55637 134.92711 118.70487 1.000 40.75595 114 LEU C N 1
ATOM 4204 C CA . LEU C 1 101 ? 104.08834 135.85812 117.68909 1.000 44.11057 114 LEU C CA 1
ATOM 4205 C C . LEU C 1 101 ? 103.15712 136.89697 118.29808 1.000 47.38571 114 LEU C C 1
ATOM 4206 O O . LEU C 1 101 ? 102.44495 136.62679 119.26830 1.000 47.55186 114 LEU C O 1
ATOM 4211 N N . CYS C 1 102 ? 103.17484 138.09497 117.71510 1.000 53.94868 115 CYS C N 1
ATOM 4212 C CA . CYS C 1 102 ? 102.29117 139.18298 118.11234 1.000 54.15447 115 CYS C CA 1
ATOM 4213 C C . CYS C 1 102 ? 101.22233 139.47519 117.06641 1.000 54.35685 115 CYS C C 1
ATOM 4214 O O . CYS C 1 102 ? 100.56705 140.51890 117.14034 1.000 56.42049 115 CYS C O 1
ATOM 4217 N N . ASP C 1 103 ? 101.03149 138.58550 116.09627 1.000 61.30602 116 ASP C N 1
ATOM 4218 C CA . ASP C 1 103 ? 100.10100 138.79795 114.99559 1.000 64.23951 116 ASP C CA 1
ATOM 4219 C C . ASP C 1 103 ? 98.98259 137.76716 115.05811 1.000 66.75931 116 ASP C C 1
ATOM 4220 O O . ASP C 1 103 ? 99.24557 136.56450 115.15483 1.000 68.81919 116 ASP C O 1
ATOM 4225 N N . ASP C 1 104 ? 97.74080 138.24127 114.99273 1.000 69.19064 117 ASP C N 1
ATOM 4226 C CA . ASP C 1 104 ? 96.56282 137.37885 115.06794 1.000 69.63273 117 ASP C CA 1
ATOM 4227 C C . ASP C 1 104 ? 96.43833 136.60570 113.76141 1.000 70.38563 117 ASP C C 1
ATOM 4228 O O . ASP C 1 104 ? 96.02830 137.15377 112.73653 1.000 72.85804 117 ASP C O 1
ATOM 4233 N N . LEU C 1 105 ? 96.78794 135.32123 113.79588 1.000 68.23609 118 LEU C N 1
ATOM 4234 C CA . LEU C 1 105 ? 96.76002 134.47919 112.60727 1.000 67.09330 118 LEU C CA 1
ATOM 4235 C C . LEU C 1 105 ? 95.51855 133.60579 112.51191 1.000 68.30888 118 LEU C C 1
ATOM 4236 O O . LEU C 1 105 ? 95.10764 133.25675 111.40126 1.000 69.41972 118 LEU C O 1
ATOM 4241 N N . ASP C 1 106 ? 94.91188 133.24421 113.63950 1.000 69.47296 119 ASP C N 1
ATOM 4242 C CA . ASP C 1 106 ? 93.70918 132.42472 113.64843 1.000 68.49987 119 ASP C CA 1
ATOM 4243 C C . ASP C 1 106 ? 92.44776 133.22599 113.93845 1.000 72.16736 119 ASP C C 1
ATOM 4244 O O . ASP C 1 106 ? 91.35447 132.65121 113.93338 1.000 76.87700 119 ASP C O 1
ATOM 4249 N N . ASP C 1 107 ? 92.57481 134.53310 114.17918 1.000 74.18590 120 ASP C N 1
ATOM 4250 C CA . ASP C 1 107 ? 91.44591 135.42200 114.46090 1.000 76.74890 120 ASP C CA 1
ATOM 4251 C C . ASP C 1 107 ? 90.70524 134.90795 115.70294 1.000 76.85350 120 ASP C C 1
ATOM 4252 O O . ASP C 1 107 ? 89.60811 134.34984 115.63733 1.000 78.33486 120 ASP C O 1
ATOM 4257 N N . LYS C 1 108 ? 91.38939 135.01080 116.84278 1.000 75.15962 121 LYS C N 1
ATOM 4258 C CA . LYS C 1 108 ? 90.83081 134.59487 118.11943 1.000 74.31224 121 LYS C CA 1
ATOM 4259 C C . LYS C 1 108 ? 90.97653 135.63157 119.22387 1.000 75.72808 121 LYS C C 1
ATOM 4260 O O . LYS C 1 108 ? 90.40314 135.43786 120.30129 1.000 74.47296 121 LYS C O 1
ATOM 4266 N N . CYS C 1 109 ? 91.72646 136.71463 119.00286 1.000 75.58045 122 CYS C N 1
ATOM 4267 C CA . CYS C 1 109 ? 91.85210 137.74702 120.02574 1.000 77.37836 122 CYS C CA 1
ATOM 4268 C C . CYS C 1 109 ? 90.56874 138.54534 120.20928 1.000 82.27339 122 CYS C C 1
ATOM 4269 O O . CYS C 1 109 ? 90.47817 139.32771 121.16119 1.000 85.69123 122 CYS C O 1
ATOM 4272 N N . LYS C 1 110 ? 89.58383 138.37221 119.32506 1.000 82.02209 123 LYS C N 1
ATOM 4273 C CA . LYS C 1 110 ? 88.30392 139.05601 119.45722 1.000 81.68289 123 LYS C CA 1
ATOM 4274 C C . LYS C 1 110 ? 87.48309 138.55382 120.63696 1.000 81.84577 123 LYS C C 1
ATOM 4275 O O . LYS C 1 110 ? 86.52463 139.22710 121.02962 1.000 83.20773 123 LYS C O 1
ATOM 4281 N N . ASN C 1 111 ? 87.82503 137.39818 121.20188 1.000 82.38181 124 ASN C N 1
ATOM 4282 C CA . ASN C 1 111 ? 87.10232 136.87663 122.34939 1.000 80.27945 124 ASN C CA 1
ATOM 4283 C C . ASN C 1 111 ? 87.36135 137.74685 123.57770 1.000 81.23015 124 ASN C C 1
ATOM 4284 O O . ASN C 1 111 ? 88.37922 138.43601 123.68664 1.000 81.64554 124 ASN C O 1
ATOM 4289 N N . ASP C 1 112 ? 86.42125 137.70455 124.51598 1.000 81.04944 125 ASP C N 1
ATOM 4290 C CA . ASP C 1 112 ? 86.47218 138.53148 125.71333 1.000 82.42125 125 ASP C CA 1
ATOM 4291 C C . ASP C 1 112 ? 87.35555 137.87119 126.76226 1.000 79.17802 125 ASP C C 1
ATOM 4292 O O . ASP C 1 112 ? 87.12601 136.71699 127.13839 1.000 80.01328 125 ASP C O 1
ATOM 4297 N N . GLY C 1 113 ? 88.35793 138.60868 127.23410 1.000 73.84912 126 GLY C N 1
ATOM 4298 C CA . GLY C 1 113 ? 89.25236 138.11234 128.25767 1.000 69.70257 126 GLY C CA 1
ATOM 4299 C C . GLY C 1 113 ? 90.37290 137.22423 127.77034 1.000 68.88296 126 GLY C C 1
ATOM 4300 O O . GLY C 1 113 ? 91.08089 136.64273 128.59976 1.000 71.30151 126 GLY C O 1
ATOM 4301 N N . TRP C 1 114 ? 90.55954 137.09565 126.45958 1.000 66.82489 127 TRP C N 1
ATOM 4302 C CA . TRP C 1 114 ? 91.63265 136.28038 125.90516 1.000 63.08945 127 TRP C CA 1
ATOM 4303 C C . TRP C 1 114 ? 92.89389 137.12445 125.77464 1.000 58.10801 127 TRP C C 1
ATOM 4304 O O . TRP C 1 114 ? 92.89664 138.14103 125.07289 1.000 62.71558 127 TRP C O 1
ATOM 4315 N N . ALA C 1 115 ? 93.96083 136.70318 126.44968 1.000 52.83627 128 ALA C N 1
ATOM 4316 C CA . ALA C 1 115 ? 95.26268 137.34339 126.33960 1.000 49.88022 128 ALA C CA 1
ATOM 4317 C C . ALA C 1 115 ? 96.23280 136.54761 125.47570 1.000 50.16794 128 ALA C C 1
ATOM 4318 O O . ALA C 1 115 ? 97.40832 136.91172 125.38495 1.000 50.78184 128 ALA C O 1
ATOM 4320 N N . GLY C 1 116 ? 95.77059 135.47921 124.84525 1.000 47.68737 129 GLY C N 1
ATOM 4321 C CA . GLY C 1 116 ? 96.62226 134.65826 124.00863 1.000 44.77716 129 GLY C CA 1
ATOM 4322 C C . GLY C 1 116 ? 96.09237 133.24784 123.92573 1.000 47.45515 129 GLY C C 1
ATOM 4323 O O . GLY C 1 116 ? 95.16871 132.85972 124.63954 1.000 51.86945 129 GLY C O 1
ATOM 4324 N N . TYR C 1 117 ? 96.69951 132.47172 123.02995 1.000 44.41702 130 TYR C N 1
ATOM 4325 C CA . TYR C 1 117 ? 96.27129 131.09225 122.84407 1.000 45.07289 130 TYR C CA 1
ATOM 4326 C C . TYR C 1 117 ? 97.38830 130.27723 122.20992 1.000 46.81410 130 TYR C C 1
ATOM 4327 O O . TYR C 1 117 ? 98.33852 130.81732 121.63954 1.000 45.55429 130 TYR C O 1
ATOM 4336 N N . TRP C 1 118 ? 97.24754 128.95999 122.32454 1.000 47.17158 131 TRP C N 1
ATOM 4337 C CA . TRP C 1 118 ? 98.14215 127.99692 121.70102 1.000 41.00804 131 TRP C CA 1
ATOM 4338 C C . TRP C 1 118 ? 97.60742 127.63311 120.32078 1.000 43.26746 131 TRP C C 1
ATOM 4339 O O . TRP C 1 118 ? 96.40306 127.43138 120.14362 1.000 44.05232 131 TRP C O 1
ATOM 4350 N N . ARG C 1 119 ? 98.50964 127.55717 119.33933 1.000 45.43026 132 ARG C N 1
ATOM 4351 C CA . ARG C 1 119 ? 98.08374 127.42846 117.94884 1.000 46.05441 132 ARG C CA 1
ATOM 4352 C C . ARG C 1 119 ? 97.51653 126.05188 117.62127 1.000 48.00515 132 ARG C C 1
ATOM 4353 O O . ARG C 1 119 ? 96.89378 125.89297 116.56663 1.000 53.05173 132 ARG C O 1
ATOM 4361 N N . GLY C 1 120 ? 97.71751 125.06101 118.47743 1.000 44.42182 133 GLY C N 1
ATOM 4362 C CA . GLY C 1 120 ? 97.08693 123.76556 118.32202 1.000 43.13558 133 GLY C CA 1
ATOM 4363 C C . GLY C 1 120 ? 98.07063 122.69852 117.89109 1.000 45.87716 133 GLY C C 1
ATOM 4364 O O . GLY C 1 120 ? 99.29067 122.87231 117.94594 1.000 48.86862 133 GLY C O 1
ATOM 4365 N N . SER C 1 121 ? 97.51497 121.56723 117.45011 1.000 48.57114 134 SER C N 1
ATOM 4366 C CA . SER C 1 121 ? 98.31897 120.40891 117.07730 1.000 49.91316 134 SER C CA 1
ATOM 4367 C C . SER C 1 121 ? 98.99647 120.55743 115.72149 1.000 50.19893 134 SER C C 1
ATOM 4368 O O . SER C 1 121 ? 100.03967 119.93457 115.49775 1.000 52.16032 134 SER C O 1
ATOM 4371 N N . ASN C 1 122 ? 98.42660 121.34761 114.80932 1.000 50.53775 135 ASN C N 1
ATOM 4372 C CA . ASN C 1 122 ? 99.07572 121.56531 113.52040 1.000 51.18275 135 ASN C CA 1
ATOM 4373 C C . ASN C 1 122 ? 100.35764 122.37164 113.68069 1.000 54.94819 135 ASN C C 1
ATOM 4374 O O . ASN C 1 122 ? 101.33106 122.15773 112.94903 1.000 56.55448 135 ASN C O 1
ATOM 4379 N N . HIS C 1 123 ? 100.37421 123.30666 114.62687 1.000 51.97205 136 HIS C N 1
ATOM 4380 C CA . HIS C 1 123 ? 101.55545 124.09743 114.96493 1.000 48.70602 136 HIS C CA 1
ATOM 4381 C C . HIS C 1 123 ? 101.75688 123.97143 116.47204 1.000 48.72183 136 HIS C C 1
ATOM 4382 O O . HIS C 1 123 ? 101.30024 124.81714 117.24366 1.000 50.08642 136 HIS C O 1
ATOM 4389 N N . SER C 1 124 ? 102.45900 122.91953 116.88651 1.000 46.47529 137 SER C N 1
ATOM 4390 C CA . SER C 1 124 ? 102.55914 122.55700 118.29457 1.000 44.38401 137 SER C CA 1
ATOM 4391 C C . SER C 1 124 ? 103.58829 123.37267 119.06596 1.000 41.77977 137 SER C C 1
ATOM 4392 O O . SER C 1 124 ? 103.66753 123.22879 120.28969 1.000 42.26822 137 SER C O 1
ATOM 4395 N N . ASP C 1 125 ? 104.37416 124.21676 118.39872 1.000 39.69468 138 ASP C N 1
ATOM 4396 C CA . ASP C 1 125 ? 105.43227 124.96904 119.06231 1.000 37.54105 138 ASP C CA 1
ATOM 4397 C C . ASP C 1 125 ? 105.28843 126.46878 118.83124 1.000 39.54340 138 ASP C C 1
ATOM 4398 O O . ASP C 1 125 ? 106.28641 127.19002 118.78780 1.000 41.67678 138 ASP C O 1
ATOM 4403 N N . GLN C 1 126 ? 104.05814 126.95815 118.69273 1.000 37.89767 139 GLN C N 1
ATOM 4404 C CA . GLN C 1 126 ? 103.80903 128.36724 118.42643 1.000 37.30945 139 GLN C CA 1
ATOM 4405 C C . GLN C 1 126 ? 102.72557 128.90011 119.35262 1.000 39.70536 139 GLN C C 1
ATOM 4406 O O . GLN C 1 126 ? 101.74693 128.20737 119.64362 1.000 40.93767 139 GLN C O 1
ATOM 4412 N N . THR C 1 127 ? 102.91078 130.13747 119.81125 1.000 41.45081 140 THR C N 1
ATOM 4413 C CA . THR C 1 127 ? 101.97050 130.81263 120.69335 1.000 40.95352 140 THR C CA 1
ATOM 4414 C C . THR C 1 127 ? 101.75105 132.23568 120.19690 1.000 41.76093 140 THR C C 1
ATOM 4415 O O . THR C 1 127 ? 102.65325 132.85594 119.63091 1.000 40.69389 140 THR C O 1
ATOM 4419 N N . ILE C 1 128 ? 100.54216 132.74850 120.41562 1.000 44.13836 141 ILE C N 1
ATOM 4420 C CA . ILE C 1 128 ? 100.15593 134.09288 120.00512 1.000 44.25778 141 ILE C CA 1
ATOM 4421 C C . ILE C 1 128 ? 99.76263 134.88340 121.24523 1.000 44.58673 141 ILE C C 1
ATOM 4422 O O . ILE C 1 128 ? 99.09963 134.35340 122.14206 1.000 47.42823 141 ILE C O 1
ATOM 4427 N N . ILE C 1 129 ? 100.18481 136.14562 121.30115 1.000 44.51173 142 ILE C N 1
ATOM 4428 C CA . ILE C 1 129 ? 99.92663 137.03028 122.43398 1.000 43.19412 142 ILE C CA 1
ATOM 4429 C C . ILE C 1 129 ? 99.05420 138.18320 121.95347 1.000 46.33212 142 ILE C C 1
ATOM 4430 O O . ILE C 1 129 ? 99.41457 138.88601 121.00171 1.000 50.87587 142 ILE C O 1
ATOM 4435 N N . CYS C 1 130 ? 97.91135 138.38224 122.61048 1.000 47.97773 143 CYS C N 1
ATOM 4436 C CA . CYS C 1 130 ? 97.01834 139.48303 122.27695 1.000 49.73996 143 CYS C CA 1
ATOM 4437 C C . CYS C 1 130 ? 97.41097 140.73515 123.06474 1.000 50.05433 143 CYS C C 1
ATOM 4438 O O . CYS C 1 130 ? 98.37834 140.74486 123.82946 1.000 51.69531 143 CYS C O 1
ATOM 4441 N N . ASP C 1 131 ? 96.64399 141.81000 122.88154 1.000 54.68874 144 ASP C N 1
ATOM 4442 C CA . ASP C 1 131 ? 96.99822 143.12089 123.41481 1.000 50.25557 144 ASP C CA 1
ATOM 4443 C C . ASP C 1 131 ? 96.62353 143.31898 124.87981 1.000 49.79385 144 ASP C C 1
ATOM 4444 O O . ASP C 1 131 ? 97.11542 144.26780 125.49887 1.000 48.92191 144 ASP C O 1
ATOM 4449 N N . LEU C 1 132 ? 95.76915 142.46414 125.44855 1.000 48.05623 145 LEU C N 1
ATOM 4450 C CA . LEU C 1 132 ? 95.42421 142.59311 126.86209 1.000 43.39674 145 LEU C CA 1
ATOM 4451 C C . LEU C 1 132 ? 96.61548 142.29608 127.76419 1.000 46.35114 145 LEU C C 1
ATOM 4452 O O . LEU C 1 132 ? 96.67596 142.79075 128.89940 1.000 47.59959 145 LEU C O 1
ATOM 4457 N N . SER C 1 133 ? 97.55939 141.48500 127.28035 1.000 45.58521 146 SER C N 1
ATOM 4458 C CA . SER C 1 133 ? 98.71590 141.11131 128.08384 1.000 44.41866 146 SER C CA 1
ATOM 4459 C C . SER C 1 133 ? 99.57078 142.32006 128.43134 1.000 44.58774 146 SER C C 1
ATOM 4460 O O . SER C 1 133 ? 100.07245 142.42327 129.55521 1.000 44.79259 146 SER C O 1
ATOM 4463 N N . PHE C 1 134 ? 99.74325 143.24297 127.49099 1.000 44.16240 147 PHE C N 1
ATOM 4464 C CA . PHE C 1 134 ? 100.53891 144.44051 127.71344 1.000 43.02797 147 PHE C CA 1
ATOM 4465 C C . PHE C 1 134 ? 99.81583 145.47843 128.55913 1.000 44.61818 147 PHE C C 1
ATOM 4466 O O . PHE C 1 134 ? 100.33226 146.58614 128.73032 1.000 48.77625 147 PHE C O 1
ATOM 4474 N N . VAL C 1 135 ? 98.64034 145.14969 129.09000 1.000 44.63131 148 VAL C N 1
ATOM 4475 C CA . VAL C 1 135 ? 97.86704 146.09015 129.88951 1.000 46.35891 148 VAL C CA 1
ATOM 4476 C C . VAL C 1 135 ? 97.60259 145.51476 131.27799 1.000 46.79892 148 VAL C C 1
ATOM 4477 O O . VAL C 1 135 ? 97.51805 146.26133 132.25958 1.000 47.84792 148 VAL C O 1
ATOM 4481 N N . THR C 1 136 ? 97.51085 144.18535 131.39070 1.000 45.42544 149 THR C N 1
ATOM 4482 C CA . THR C 1 136 ? 97.03771 143.57686 132.63278 1.000 46.01582 149 THR C CA 1
ATOM 4483 C C . THR C 1 136 ? 98.02471 142.58700 133.25395 1.000 43.93902 149 THR C C 1
ATOM 4484 O O . THR C 1 136 ? 97.60685 141.65552 133.94308 1.000 51.26212 149 THR C O 1
ATOM 4488 N N . ARG C 1 137 ? 99.32724 142.76152 133.04693 1.000 41.80126 150 ARG C N 1
ATOM 4489 C CA . ARG C 1 137 ? 100.31757 141.86243 133.62985 1.000 39.52696 150 ARG C CA 1
ATOM 4490 C C . ARG C 1 137 ? 101.30542 142.64062 134.48906 1.000 38.22473 150 ARG C C 1
ATOM 4491 O O . ARG C 1 137 ? 101.74720 143.73019 134.11315 1.000 41.67351 150 ARG C O 1
ATOM 4499 N N . ARG C 1 138 ? 101.65364 142.07008 135.63875 1.000 35.43047 151 ARG C N 1
ATOM 4500 C CA . ARG C 1 138 ? 102.51305 142.70842 136.62560 1.000 32.57136 151 ARG C CA 1
ATOM 4501 C C . ARG C 1 138 ? 103.88742 142.04828 136.65239 1.000 31.51691 151 ARG C C 1
ATOM 4502 O O . ARG C 1 138 ? 104.13007 141.02863 136.00473 1.000 34.96732 151 ARG C O 1
ATOM 4510 N N . TYR C 1 139 ? 104.79254 142.64765 137.41934 1.000 32.12192 152 TYR C N 1
ATOM 4511 C CA . TYR C 1 139 ? 106.18533 142.22819 137.48431 1.000 32.95826 152 TYR C CA 1
ATOM 4512 C C . TYR C 1 139 ? 106.53013 141.71608 138.87801 1.000 33.12186 152 TYR C C 1
ATOM 4513 O O . TYR C 1 139 ? 105.84111 141.99591 139.85977 1.000 35.79916 152 TYR C O 1
ATOM 4522 N N . LEU C 1 140 ? 107.62969 140.96062 138.95051 1.000 32.11269 153 LEU C N 1
ATOM 4523 C CA . LEU C 1 140 ? 107.99865 140.22986 140.15989 1.000 35.26267 153 LEU C CA 1
ATOM 4524 C C . LEU C 1 140 ? 108.35343 141.13352 141.33332 1.000 35.49655 153 LEU C C 1
ATOM 4525 O O . LEU C 1 140 ? 108.37639 140.65353 142.47083 1.000 38.92072 153 LEU C O 1
ATOM 4530 N N . THR C 1 141 ? 108.63586 142.41292 141.09667 1.000 34.66846 154 THR C N 1
ATOM 4531 C CA . THR C 1 141 ? 108.91061 143.33092 142.19282 1.000 32.82171 154 THR C CA 1
ATOM 4532 C C . THR C 1 141 ? 107.65243 143.73743 142.95028 1.000 36.19868 154 THR C C 1
ATOM 4533 O O . THR C 1 141 ? 107.76349 144.30649 144.04106 1.000 37.36863 154 THR C O 1
ATOM 4537 N N . GLN C 1 142 ? 106.46736 143.44667 142.41077 1.000 34.17681 155 GLN C N 1
ATOM 4538 C CA . GLN C 1 142 ? 105.20019 143.79896 143.03721 1.000 33.34465 155 GLN C CA 1
ATOM 4539 C C . GLN C 1 142 ? 104.47728 142.58671 143.61426 1.000 38.14871 155 GLN C C 1
ATOM 4540 O O . GLN C 1 142 ? 103.25997 142.63334 143.81081 1.000 44.40956 155 GLN C O 1
ATOM 4546 N N . LEU C 1 143 ? 105.19810 141.50229 143.88264 1.000 34.38016 156 LEU C N 1
ATOM 4547 C CA . LEU C 1 143 ? 104.57425 140.29956 144.41545 1.000 31.37054 156 LEU C CA 1
ATOM 4548 C C . LEU C 1 143 ? 104.08615 140.52727 145.84229 1.000 36.08522 156 LEU C C 1
ATOM 4549 O O . LEU C 1 143 ? 104.71144 141.25151 146.62133 1.000 42.10360 156 LEU C O 1
ATOM 4554 N N . CYS C 1 144 ? 102.94864 139.90930 146.17235 1.000 35.74182 157 CYS C N 1
ATOM 4555 C CA . CYS C 1 144 ? 102.36026 139.94642 147.51547 1.000 37.00914 157 CYS C CA 1
ATOM 4556 C C . CYS C 1 144 ? 101.93632 141.35351 147.92875 1.000 36.80832 157 CYS C C 1
ATOM 4557 O O . CYS C 1 144 ? 101.89420 141.67148 149.11830 1.000 40.28501 157 CYS C O 1
ATOM 4560 N N . SER C 1 145 ? 101.60305 142.20370 146.96273 1.000 37.73214 158 SER C N 1
ATOM 4561 C CA . SER C 1 145 ? 101.19624 143.57299 147.23441 1.000 36.87038 158 SER C CA 1
ATOM 4562 C C . SER C 1 145 ? 99.81900 143.83975 146.64027 1.000 37.99378 158 SER C C 1
ATOM 4563 O O . SER C 1 145 ? 99.33704 143.10024 145.77850 1.000 40.64266 158 SER C O 1
ATOM 4566 N N . SER C 1 146 ? 99.18686 144.90918 147.13023 1.000 35.48084 159 SER C N 1
ATOM 4567 C CA . SER C 1 146 ? 97.84838 145.32476 146.70248 1.000 36.30425 159 SER C CA 1
ATOM 4568 C C . SER C 1 146 ? 96.79389 144.26407 147.00729 1.000 38.46649 159 SER C C 1
ATOM 4569 O O . SER C 1 146 ? 95.80772 144.12850 146.28045 1.000 40.97487 159 SER C O 1
ATOM 4572 N N . GLY C 1 147 ? 96.98830 143.51022 148.08508 1.000 36.66362 160 GLY C N 1
ATOM 4573 C CA . GLY C 1 147 ? 96.03377 142.49673 148.48332 1.000 36.83421 160 GLY C CA 1
ATOM 4574 C C . GLY C 1 147 ? 96.17154 141.15676 147.79852 1.000 38.60580 160 GLY C C 1
ATOM 4575 O O . GLY C 1 147 ? 95.24469 140.34327 147.87747 1.000 42.61420 160 GLY C O 1
ATOM 4576 N N . TYR C 1 148 ? 97.29257 140.89468 147.13224 1.000 37.57120 161 TYR C N 1
ATOM 4577 C CA . TYR C 1 148 ? 97.48088 139.63313 146.43002 1.000 36.92112 161 TYR C CA 1
ATOM 4578 C C . TYR C 1 148 ? 97.93340 138.53651 147.38672 1.000 38.45629 161 TYR C C 1
ATOM 4579 O O . TYR C 1 148 ? 98.80141 138.75034 148.23714 1.000 40.43648 161 TYR C O 1
ATOM 4588 N N . THR C 1 149 ? 97.33599 137.35476 147.23926 1.000 38.49126 162 THR C N 1
ATOM 4589 C CA . THR C 1 149 ? 97.76089 136.15910 147.95418 1.000 38.52285 162 THR C CA 1
ATOM 4590 C C . THR C 1 149 ? 97.84849 135.00381 146.96951 1.000 38.15978 162 THR C C 1
ATOM 4591 O O . THR C 1 149 ? 97.09996 134.95868 145.99042 1.000 39.70087 162 THR C O 1
ATOM 4595 N N . VAL C 1 150 ? 98.77134 134.07541 147.23069 1.000 37.01520 163 VAL C N 1
ATOM 4596 C CA . VAL C 1 150 ? 98.97443 132.94886 146.32194 1.000 38.36647 163 VAL C CA 1
ATOM 4597 C C . VAL C 1 150 ? 97.74587 132.04748 146.29363 1.000 39.38464 163 VAL C C 1
ATOM 4598 O O . VAL C 1 150 ? 97.31197 131.5977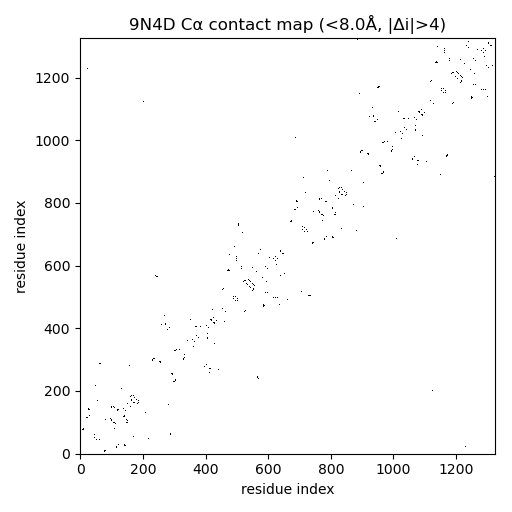8 145.22675 1.000 43.39801 163 VAL C O 1
ATOM 4602 N N . SER C 1 151 ? 97.16304 131.77443 147.46012 1.000 39.76582 164 SER C N 1
ATOM 4603 C CA . SER C 1 151 ? 96.07112 130.81196 147.55044 1.000 36.63340 164 SER C CA 1
ATOM 4604 C C . SER C 1 151 ? 94.74442 131.36265 147.03835 1.000 41.98703 164 SER C C 1
ATOM 4605 O O . SER C 1 151 ? 93.92619 130.59613 146.51952 1.000 42.69233 164 SER C O 1
ATOM 4608 N N . LYS C 1 152 ? 94.50637 132.66931 147.16665 1.000 43.91566 165 LYS C N 1
ATOM 4609 C CA . LYS C 1 152 ? 93.18924 133.23565 146.90714 1.000 42.59101 165 LYS C CA 1
ATOM 4610 C C . LYS C 1 152 ? 93.06905 133.97268 145.58034 1.000 42.60788 165 LYS C C 1
ATOM 4611 O O . LYS C 1 152 ? 91.94944 134.31594 145.18825 1.000 42.58629 165 LYS C O 1
ATOM 4617 N N . SER C 1 153 ? 94.16930 134.22826 144.88398 1.000 41.98948 166 SER C N 1
ATOM 4618 C CA . SER C 1 153 ? 94.13080 134.91209 143.60057 1.000 38.93216 166 SER C CA 1
ATOM 4619 C C . SER C 1 153 ? 94.44090 133.94284 142.46454 1.000 43.19034 166 SER C C 1
ATOM 4620 O O . SER C 1 153 ? 94.88862 132.81413 142.67554 1.000 46.06860 166 SER C O 1
ATOM 4623 N N . LYS C 1 154 ? 94.18816 134.40204 141.24227 1.000 44.82124 167 LYS C N 1
ATOM 4624 C CA . LYS C 1 154 ? 94.48238 133.60188 140.06277 1.000 45.56635 167 LYS C CA 1
ATOM 4625 C C . LYS C 1 154 ? 95.98163 133.58646 139.78366 1.000 44.21722 167 LYS C C 1
ATOM 4626 O O . LYS C 1 154 ? 96.71839 134.49821 140.16652 1.000 43.64261 167 LYS C O 1
ATOM 4632 N N . THR C 1 155 ? 96.43164 132.53172 139.10464 1.000 42.15122 168 THR C N 1
ATOM 4633 C CA . THR C 1 155 ? 97.85752 132.31866 138.89169 1.000 38.40228 168 THR C CA 1
ATOM 4634 C C . THR C 1 155 ? 98.40806 133.04992 137.67378 1.000 38.08231 168 THR C C 1
ATOM 4635 O O . THR C 1 155 ? 99.62677 133.04276 137.47415 1.000 38.93962 168 THR C O 1
ATOM 4639 N N . ASN C 1 156 ? 97.55850 133.68419 136.86494 1.000 40.26852 169 ASN C N 1
ATOM 4640 C CA . ASN C 1 156 ? 97.99070 134.34905 135.64068 1.000 39.07767 169 ASN C CA 1
ATOM 4641 C C . ASN C 1 156 ? 98.04469 135.86910 135.78655 1.000 38.65071 169 ASN C C 1
ATOM 4642 O O . ASN C 1 156 ? 98.11807 136.58971 134.79027 1.000 40.05062 169 ASN C O 1
ATOM 4647 N N . ILE C 1 157 ? 98.01399 136.36827 137.01914 1.000 40.07342 170 ILE C N 1
ATOM 4648 C CA . ILE C 1 157 ? 98.08755 137.80682 137.25064 1.000 41.37167 170 ILE C CA 1
ATOM 4649 C C . ILE C 1 157 ? 99.45813 138.37990 136.88737 1.000 35.93614 170 ILE C C 1
ATOM 4650 O O . ILE C 1 157 ? 99.54215 139.49717 136.36860 1.000 34.65868 170 ILE C O 1
ATOM 4655 N N . PHE C 1 158 ? 100.53094 137.63601 137.12933 1.000 35.12843 171 PHE C N 1
ATOM 4656 C CA . PHE C 1 158 ? 101.88421 138.07971 136.83458 1.000 32.36918 171 PHE C CA 1
ATOM 4657 C C . PHE C 1 158 ? 102.37687 137.45827 135.53219 1.000 32.95355 171 PHE C C 1
ATOM 4658 O O . PHE C 1 158 ? 101.87953 136.41853 135.09541 1.000 36.18271 171 PHE C O 1
ATOM 4666 N N . TRP C 1 159 ? 103.35808 138.11921 134.90809 1.000 31.54583 172 TRP C N 1
ATOM 4667 C CA . TRP C 1 159 ? 103.96308 137.59130 133.68614 1.000 31.16732 172 TRP C CA 1
ATOM 4668 C C . TRP C 1 159 ? 104.54829 136.20232 133.91362 1.000 33.21323 172 TRP C C 1
ATOM 4669 O O . TRP C 1 159 ? 104.34860 135.29059 133.09958 1.000 34.33551 172 TRP C O 1
ATOM 4680 N N . ALA C 1 160 ? 105.28338 136.03026 135.01659 1.000 32.26488 173 ALA C N 1
ATOM 4681 C CA . ALA C 1 160 ? 106.00765 134.78691 135.25797 1.000 30.02735 173 ALA C CA 1
ATOM 4682 C C . ALA C 1 160 ? 105.06039 133.60903 135.44244 1.000 31.73139 173 ALA C C 1
ATOM 4683 O O . ALA C 1 160 ? 105.29838 132.52294 134.90310 1.000 33.01193 173 ALA C O 1
ATOM 4685 N N . GLY C 1 161 ? 103.98396 133.79789 136.20785 1.000 30.56618 174 GLY C N 1
ATOM 4686 C CA . GLY C 1 161 ? 103.02440 132.72596 136.39489 1.000 28.70904 174 GLY C CA 1
ATOM 4687 C C . GLY C 1 161 ? 102.14264 132.46195 135.19677 1.000 30.85514 174 GLY C C 1
ATOM 4688 O O . GLY C 1 161 ? 101.61462 131.35475 135.06169 1.000 29.29504 174 GLY C O 1
ATOM 4689 N N . ASP C 1 162 ? 101.97217 133.45456 134.32415 1.000 34.29208 175 ASP C N 1
ATOM 4690 C CA . ASP C 1 162 ? 101.14876 133.27931 133.13551 1.000 32.82985 175 ASP C CA 1
ATOM 4691 C C . ASP C 1 162 ? 101.90864 132.59498 132.00520 1.000 31.07709 175 ASP C C 1
ATOM 4692 O O . ASP C 1 162 ? 101.31970 131.80158 131.26406 1.000 31.84204 175 ASP C O 1
ATOM 4697 N N . LEU C 1 163 ? 103.20564 132.87740 131.85754 1.000 29.21375 176 LEU C N 1
ATOM 4698 C CA . LEU C 1 163 ? 103.97189 132.26177 130.77757 1.000 27.26067 176 LEU C CA 1
ATOM 4699 C C . LEU C 1 163 ? 104.36238 130.82241 131.10278 1.000 26.60755 176 LEU C C 1
ATOM 4700 O O . LEU C 1 163 ? 104.55451 130.00712 130.19199 1.000 29.08503 176 LEU C O 1
ATOM 4705 N N . LEU C 1 164 ? 104.48366 130.49126 132.39030 1.000 28.68126 177 LEU C N 1
ATOM 4706 C CA . LEU C 1 164 ? 104.75980 129.11166 132.77769 1.000 28.11751 177 LEU C CA 1
ATOM 4707 C C . LEU C 1 164 ? 103.64084 128.18174 132.32882 1.000 27.69437 177 LEU C C 1
ATOM 4708 O O . LEU C 1 164 ? 103.89547 127.05506 131.89027 1.000 28.99486 177 LEU C O 1
ATOM 4713 N N . HIS C 1 165 ? 102.39088 128.63837 132.43708 1.000 29.77275 178 HIS C N 1
ATOM 4714 C CA . HIS C 1 165 ? 101.26050 127.84654 131.96630 1.000 28.35540 178 HIS C CA 1
ATOM 4715 C C . HIS C 1 165 ? 101.30537 127.64533 130.45701 1.000 29.81704 178 HIS C C 1
ATOM 4716 O O . HIS C 1 165 ? 100.92907 126.57744 129.96260 1.000 33.74218 178 HIS C O 1
ATOM 4723 N N . ARG C 1 166 ? 101.75592 128.65513 129.71035 1.000 30.14613 179 ARG C N 1
ATOM 4724 C CA . ARG C 1 166 ? 101.88883 128.51921 128.26445 1.000 29.53850 179 ARG C CA 1
ATOM 4725 C C . ARG C 1 166 ? 103.02145 127.57706 127.87901 1.000 28.97125 179 ARG C C 1
ATOM 4726 O O . ARG C 1 166 ? 102.94452 126.91873 126.83668 1.000 29.46027 179 ARG C O 1
ATOM 4734 N N . PHE C 1 167 ? 104.07709 127.51184 128.69355 1.000 29.56871 180 PHE C N 1
ATOM 4735 C CA . PHE C 1 167 ? 105.18847 126.61088 128.39363 1.000 25.83895 180 PHE C CA 1
ATOM 4736 C C . PHE C 1 167 ? 104.74908 125.14900 128.40501 1.000 26.94400 180 PHE C C 1
ATOM 4737 O O . PHE C 1 167 ? 105.23082 124.34653 127.59857 1.000 28.89030 180 PHE C O 1
ATOM 4745 N N . TRP C 1 168 ? 103.84244 124.77925 129.31515 1.000 29.20688 181 TRP C N 1
ATOM 4746 C CA . TRP C 1 168 ? 103.42851 123.38308 129.43870 1.000 29.43728 181 TRP C CA 1
ATOM 4747 C C . TRP C 1 168 ? 102.66733 122.86594 128.22315 1.000 29.93097 181 TRP C C 1
ATOM 4748 O O . TRP C 1 168 ? 102.54171 121.64694 128.07380 1.000 30.14851 181 TRP C O 1
ATOM 4759 N N . HIS C 1 169 ? 102.15011 123.74306 127.36352 1.000 31.51990 182 HIS C N 1
ATOM 4760 C CA . HIS C 1 169 ? 101.40385 123.30264 126.19004 1.000 29.48444 182 HIS C CA 1
ATOM 4761 C C . HIS C 1 169 ? 102.29542 122.99426 124.99530 1.000 32.06993 182 HIS C C 1
ATOM 4762 O O . HIS C 1 169 ? 101.85347 122.30815 124.06794 1.000 36.17660 182 HIS C O 1
ATOM 4769 N N . LEU C 1 170 ? 103.53399 123.47896 124.99270 1.000 32.66966 183 LEU C N 1
ATOM 4770 C CA . LEU C 1 170 ? 104.42356 123.26036 123.86204 1.000 32.31254 183 LEU C CA 1
ATOM 4771 C C . LEU C 1 170 ? 104.95176 121.83046 123.84969 1.000 37.79775 183 LEU C C 1
ATOM 4772 O O . LEU C 1 170 ? 105.06215 121.17291 124.88649 1.000 42.54504 183 LEU C O 1
ATOM 4777 N N . LYS C 1 171 ? 105.28194 121.35320 122.64915 1.000 40.28203 184 LYS C N 1
ATOM 4778 C CA . LYS C 1 171 ? 105.70839 119.97284 122.46042 1.000 42.01916 184 LYS C CA 1
ATOM 4779 C C . LYS C 1 171 ? 107.12560 119.71077 122.95425 1.000 44.92680 184 LYS C C 1
ATOM 4780 O O . LYS C 1 171 ? 107.40221 118.61105 123.44385 1.000 48.27424 184 LYS C O 1
ATOM 4786 N N . SER C 1 172 ? 108.02395 120.68571 122.84377 1.000 44.99854 185 SER C N 1
ATOM 4787 C CA . SER C 1 172 ? 109.41663 120.49309 123.22173 1.000 44.18171 185 SER C CA 1
ATOM 4788 C C . SER C 1 172 ? 109.65992 120.60449 124.72026 1.000 44.96816 185 SER C C 1
ATOM 4789 O O . SER C 1 172 ? 110.76275 120.28556 125.17491 1.000 46.78147 185 SER C O 1
ATOM 4792 N N . ILE C 1 173 ? 108.67039 121.04410 125.49633 1.000 43.72481 186 ILE C N 1
ATOM 4793 C CA . ILE C 1 173 ? 108.80817 121.22028 126.93605 1.000 41.91082 186 ILE C CA 1
ATOM 4794 C C . ILE C 1 173 ? 107.78830 120.38352 127.69892 1.000 41.16182 186 ILE C C 1
ATOM 4795 O O . ILE C 1 173 ? 108.14548 119.61468 128.59554 1.000 42.61984 186 ILE C O 1
ATOM 4800 N N . GLY C 1 174 ? 106.50792 120.52503 127.35683 1.000 38.66161 187 GLY C N 1
ATOM 4801 C CA . GLY C 1 174 ? 105.49303 119.69640 127.98512 1.000 39.05606 187 GLY C CA 1
ATOM 4802 C C . GLY C 1 174 ? 105.62115 118.23152 127.61405 1.000 46.33495 187 GLY C C 1
ATOM 4803 O O . GLY C 1 174 ? 105.41402 117.35201 128.45284 1.000 47.97065 187 GLY C O 1
ATOM 4804 N N . GLN C 1 175 ? 105.94874 117.95147 126.35063 1.000 46.26522 188 GLN C N 1
ATOM 4805 C CA . GLN C 1 175 ? 106.16631 116.59104 125.85201 1.000 43.96294 188 GLN C CA 1
ATOM 4806 C C . GLN C 1 175 ? 104.92280 115.71564 125.99715 1.000 47.63649 188 GLN C C 1
ATOM 4807 O O . GLN C 1 175 ? 105.02515 114.49171 126.10391 1.000 52.55348 188 GLN C O 1
ATOM 4813 N N . LEU C 1 176 ? 103.74586 116.34552 126.00617 1.000 48.78250 189 LEU C N 1
ATOM 4814 C CA . LEU C 1 176 ? 102.45490 115.65142 125.98465 1.000 50.06172 189 LEU C CA 1
ATOM 4815 C C . LEU C 1 176 ? 102.22169 114.81042 127.23966 1.000 49.80714 189 LEU C C 1
ATOM 4816 O O . LEU C 1 176 ? 101.54031 113.78545 127.19785 1.000 54.47362 189 LEU C O 1
ATOM 4821 N N . VAL C 1 177 ? 102.77459 115.24319 128.37130 1.000 47.35659 190 VAL C N 1
ATOM 4822 C CA . VAL C 1 177 ? 102.52785 114.54689 129.63168 1.000 45.15036 190 VAL C CA 1
ATOM 4823 C C . VAL C 1 177 ? 101.95864 115.44307 130.72000 1.000 45.16759 190 VAL C C 1
ATOM 4824 O O . VAL C 1 177 ? 101.44868 114.92427 131.72888 1.000 48.50806 190 VAL C O 1
ATOM 4828 N N . ILE C 1 178 ? 102.00071 116.76529 130.59004 1.000 42.82704 191 ILE C N 1
ATOM 4829 C CA . ILE C 1 178 ? 101.44168 117.66505 131.59388 1.000 39.53576 191 ILE C CA 1
ATOM 4830 C C . ILE C 1 178 ? 100.01837 118.02126 131.18164 1.000 43.18520 191 ILE C C 1
ATOM 4831 O O . ILE C 1 178 ? 99.79043 118.51645 130.07324 1.000 48.37304 191 ILE C O 1
ATOM 4836 N N . GLU C 1 179 ? 99.05741 117.76539 132.07158 1.000 41.26226 192 GLU C N 1
ATOM 4837 C CA . GLU C 1 179 ? 97.65054 118.00813 131.76960 1.000 43.70688 192 GLU C CA 1
ATOM 4838 C C . GLU C 1 179 ? 96.95403 118.75378 132.90077 1.000 44.75354 192 GLU C C 1
ATOM 4839 O O . GLU C 1 179 ? 97.57840 119.08799 133.91135 1.000 42.86170 192 GLU C O 1
ATOM 4845 N N . HIS C 1 180 ? 95.65738 119.01144 132.73789 1.000 48.26565 193 HIS C N 1
ATOM 4846 C CA . HIS C 1 180 ? 94.83364 119.66875 133.74834 1.000 46.60941 193 HIS C CA 1
ATOM 4847 C C . HIS C 1 180 ? 94.01608 118.60520 134.47339 1.000 46.83747 193 HIS C C 1
ATOM 4848 O O . HIS C 1 180 ? 92.96070 118.18949 133.98527 1.000 49.02745 193 HIS C O 1
ATOM 4855 N N . TYR C 1 181 ? 94.49742 118.17075 135.64051 1.000 46.58634 194 TYR C N 1
ATOM 4856 C CA . TYR C 1 181 ? 93.77084 117.21710 136.46711 1.000 45.13807 194 TYR C CA 1
ATOM 4857 C C . TYR C 1 181 ? 93.06210 117.85212 137.65375 1.000 49.14206 194 TYR C C 1
ATOM 4858 O O . TYR C 1 181 ? 92.13606 117.24091 138.19493 1.000 51.24724 194 TYR C O 1
ATOM 4867 N N . ALA C 1 182 ? 93.46999 119.05036 138.06800 1.000 49.38913 195 ALA C N 1
ATOM 4868 C CA . ALA C 1 182 ? 92.84735 119.74315 139.18859 1.000 47.26096 195 ALA C CA 1
ATOM 4869 C C . ALA C 1 182 ? 93.16961 121.22349 139.06979 1.000 49.54953 195 ALA C C 1
ATOM 4870 O O . ALA C 1 182 ? 94.33931 121.59057 138.93601 1.000 53.69648 195 ALA C O 1
ATOM 4872 N N . ASP C 1 183 ? 92.14183 122.06645 139.12118 1.000 52.16210 196 ASP C N 1
ATOM 4873 C CA . ASP C 1 183 ? 92.30306 123.49666 138.88382 1.000 54.53859 196 ASP C CA 1
ATOM 4874 C C . ASP C 1 183 ? 92.25343 124.34503 140.14417 1.000 51.43637 196 ASP C C 1
ATOM 4875 O O . ASP C 1 183 ? 93.12644 125.19128 140.33972 1.000 48.68517 196 ASP C O 1
ATOM 4880 N N . THR C 1 184 ? 91.26146 124.15319 141.00788 1.000 50.26588 197 THR C N 1
ATOM 4881 C CA . THR C 1 184 ? 91.15105 125.00104 142.18317 1.000 48.44092 197 THR C CA 1
ATOM 4882 C C . THR C 1 184 ? 92.16576 124.58394 143.24584 1.000 45.94663 197 THR C C 1
ATOM 4883 O O . THR C 1 184 ? 92.77951 123.51676 143.17994 1.000 47.98185 197 THR C O 1
ATOM 4887 N N . TYR C 1 185 ? 92.34151 125.46049 144.23603 1.000 42.41898 198 TYR C N 1
ATOM 4888 C CA . TYR C 1 185 ? 93.33526 125.23328 145.28061 1.000 40.04834 198 TYR C CA 1
ATOM 4889 C C . TYR C 1 185 ? 93.00193 123.99756 146.11347 1.000 42.16618 198 TYR C C 1
ATOM 4890 O O . TYR C 1 185 ? 93.89256 123.20530 146.44698 1.000 42.34526 198 TYR C O 1
ATOM 4899 N N . GLU C 1 186 ? 91.72333 123.81393 146.45132 1.000 43.28755 199 GLU C N 1
ATOM 4900 C CA . GLU C 1 186 ? 91.31729 122.68362 147.28210 1.000 45.78042 199 GLU C CA 1
ATOM 4901 C C . GLU C 1 186 ? 91.50247 121.35364 146.55698 1.000 49.65909 199 GLU C C 1
ATOM 4902 O O . GLU C 1 186 ? 91.95525 120.36968 147.15707 1.000 50.22144 199 GLU C O 1
ATOM 4908 N N . GLU C 1 187 ? 91.15829 121.29983 145.26825 1.000 48.51439 200 GLU C N 1
ATOM 4909 C CA . GLU C 1 187 ? 91.38724 120.08160 144.49774 1.000 48.69737 200 GLU C CA 1
ATOM 4910 C C . GLU C 1 187 ? 92.87512 119.78624 144.36410 1.000 45.74811 200 GLU C C 1
ATOM 4911 O O . GLU C 1 187 ? 93.28773 118.62077 144.37376 1.000 49.09396 200 GLU C O 1
ATOM 4917 N N . VAL C 1 188 ? 93.69452 120.83031 144.22614 1.000 40.67763 201 VAL C N 1
ATOM 4918 C CA . VAL C 1 188 ? 95.14193 120.64470 144.19073 1.000 39.47022 201 VAL C CA 1
ATOM 4919 C C . VAL C 1 188 ? 95.63083 120.04630 145.50391 1.000 41.67495 201 VAL C C 1
ATOM 4920 O O . VAL C 1 188 ? 96.47217 119.13940 145.51601 1.000 42.66796 201 VAL C O 1
ATOM 4924 N N . LEU C 1 189 ? 95.10734 120.53732 146.62973 1.000 41.34866 202 LEU C N 1
ATOM 4925 C CA . LEU C 1 189 ? 95.52031 120.00645 147.92606 1.000 40.20957 202 LEU C CA 1
ATOM 4926 C C . LEU C 1 189 ? 95.04989 118.56772 148.11807 1.000 45.32541 202 LEU C C 1
ATOM 4927 O O . LEU C 1 189 ? 95.70440 117.78392 148.81441 1.000 48.03413 202 LEU C O 1
ATOM 4932 N N . GLU C 1 190 ? 93.91073 118.20577 147.52388 1.000 49.02326 203 GLU C N 1
ATOM 4933 C CA . GLU C 1 190 ? 93.42925 116.82880 147.61776 1.000 48.74370 203 GLU C CA 1
ATOM 4934 C C . GLU C 1 190 ? 94.23006 115.86875 146.74369 1.000 49.78242 203 GLU C C 1
ATOM 4935 O O . GLU C 1 190 ? 94.50167 114.73454 147.16076 1.000 52.90792 203 GLU C O 1
ATOM 4941 N N . LEU C 1 191 ? 94.60274 116.29991 145.53589 1.000 46.26048 204 LEU C N 1
ATOM 4942 C CA . LEU C 1 191 ? 95.32290 115.42649 144.61419 1.000 43.73263 204 LEU C CA 1
ATOM 4943 C C . LEU C 1 191 ? 96.66952 115.00024 145.18548 1.000 46.07900 204 LEU C C 1
ATOM 4944 O O . LEU C 1 191 ? 97.13325 113.88319 144.93138 1.000 46.94898 204 LEU C O 1
ATOM 4949 N N . ALA C 1 192 ? 97.31766 115.88069 145.95066 1.000 47.29933 205 ALA C N 1
ATOM 4950 C CA . ALA C 1 192 ? 98.61678 115.54776 146.52543 1.000 44.08371 205 ALA C CA 1
ATOM 4951 C C . ALA C 1 192 ? 98.51337 114.37836 147.49487 1.000 49.42210 205 ALA C C 1
ATOM 4952 O O . ALA C 1 192 ? 99.36554 113.48274 147.49319 1.000 50.62810 205 ALA C O 1
ATOM 4954 N N . GLN C 1 193 ? 97.47851 114.37005 148.33470 1.000 50.54690 206 GLN C N 1
ATOM 4955 C CA . GLN C 1 193 ? 97.34070 113.30978 149.32487 1.000 48.93843 206 GLN C CA 1
ATOM 4956 C C . GLN C 1 193 ? 96.70208 112.05866 148.73320 1.000 54.96330 206 GLN C C 1
ATOM 4957 O O . GLN C 1 193 ? 96.90371 110.95613 149.25285 1.000 58.97245 206 GLN C O 1
ATOM 4963 N N . GLU C 1 194 ? 95.93167 112.20115 147.65256 1.000 56.32019 207 GLU C N 1
ATOM 4964 C CA . GLU C 1 194 ? 95.19959 111.05437 147.12092 1.000 56.05994 207 GLU C CA 1
ATOM 4965 C C . GLU C 1 194 ? 95.97190 110.34028 146.01411 1.000 57.36787 207 GLU C C 1
ATOM 4966 O O . GLU C 1 194 ? 96.21840 109.13296 146.09706 1.000 63.56507 207 GLU C O 1
ATOM 4972 N N . ASN C 1 195 ? 96.35130 111.06414 144.96405 1.000 55.17106 208 ASN C N 1
ATOM 4973 C CA . ASN C 1 195 ? 96.98555 110.47822 143.78265 1.000 52.52888 208 ASN C CA 1
ATOM 4974 C C . ASN C 1 195 ? 98.29191 111.22016 143.51197 1.000 51.84550 208 ASN C C 1
ATOM 4975 O O . ASN C 1 195 ? 98.32843 112.16822 142.72529 1.000 51.54156 208 ASN C O 1
ATOM 4980 N N . SER C 1 196 ? 99.37240 110.77172 144.15404 1.000 49.76033 209 SER C N 1
ATOM 4981 C CA . SER C 1 196 ? 100.65610 111.44869 144.01548 1.000 49.23457 209 SER C CA 1
ATOM 4982 C C . SER C 1 196 ? 101.35037 111.12320 142.70040 1.000 50.77053 209 SER C C 1
ATOM 4983 O O . SER C 1 196 ? 102.28586 111.83292 142.31653 1.000 49.42543 209 SER C O 1
ATOM 4986 N N . THR C 1 197 ? 100.92000 110.06818 142.00646 1.000 54.20697 210 THR C N 1
ATOM 4987 C CA . THR C 1 197 ? 101.50969 109.74265 140.71314 1.000 52.76305 210 THR C CA 1
ATOM 4988 C C . THR C 1 197 ? 101.11561 110.75785 139.64975 1.000 51.13532 210 THR C C 1
ATOM 4989 O O . THR C 1 197 ? 101.89591 111.02861 138.73080 1.000 49.41516 210 THR C O 1
ATOM 4993 N N . TYR C 1 198 ? 99.92026 111.33207 139.75767 1.000 52.95717 211 TYR C N 1
ATOM 4994 C CA . TYR C 1 198 ? 99.45294 112.28900 138.76737 1.000 48.79030 211 TYR C CA 1
ATOM 4995 C C . TYR C 1 198 ? 99.63838 113.73647 139.19612 1.000 46.16697 211 TYR C C 1
ATOM 4996 O O . TYR C 1 198 ? 99.51239 114.63246 138.35594 1.000 46.43918 211 TYR C O 1
ATOM 5005 N N . ALA C 1 199 ? 99.92908 113.99228 140.46831 1.000 46.99074 212 ALA C N 1
ATOM 5006 C CA . ALA C 1 199 ? 100.21618 115.35441 140.91417 1.000 39.64472 212 ALA C CA 1
ATOM 5007 C C . ALA C 1 199 ? 101.70902 115.65754 140.86294 1.000 42.22935 212 ALA C C 1
ATOM 5008 O O . ALA C 1 199 ? 102.28759 116.19030 141.80457 1.000 49.91693 212 ALA C O 1
ATOM 5010 N N . VAL C 1 200 ? 102.34016 115.32170 139.74140 1.000 42.50719 213 VAL C N 1
ATOM 5011 C CA . VAL C 1 200 ? 103.70469 115.73752 139.44015 1.000 37.50196 213 VAL C CA 1
ATOM 5012 C C . VAL C 1 200 ? 103.70812 116.20271 137.99409 1.000 36.24157 213 VAL C C 1
ATOM 5013 O O . VAL C 1 200 ? 104.67549 116.80588 137.51775 1.000 38.51105 213 VAL C O 1
ATOM 5017 N N . ARG C 1 201 ? 102.61844 115.90473 137.28924 1.000 39.27974 214 ARG C N 1
ATOM 5018 C CA . ARG C 1 201 ? 102.38947 116.34332 135.92055 1.000 37.94308 214 ARG C CA 1
ATOM 5019 C C . ARG C 1 201 ? 101.08669 117.12751 135.81666 1.000 37.51500 214 ARG C C 1
ATOM 5020 O O . ARG C 1 201 ? 100.44585 117.15017 134.76558 1.000 40.86629 214 ARG C O 1
ATOM 5028 N N . ASN C 1 202 ? 100.68310 117.76042 136.91419 1.000 36.24720 215 ASN C N 1
ATOM 5029 C CA . ASN C 1 202 ? 99.50983 118.62074 136.95722 1.000 34.76387 215 ASN C CA 1
ATOM 5030 C C . ASN C 1 202 ? 99.95531 120.06681 136.78954 1.000 33.84012 215 ASN C C 1
ATOM 5031 O O . ASN C 1 202 ? 100.90310 120.50710 137.44679 1.000 35.93086 215 ASN C O 1
ATOM 5036 N N . SER C 1 203 ? 99.26908 120.79860 135.90999 1.000 33.15776 216 SER C N 1
ATOM 5037 C CA . SER C 1 203 ? 99.73150 122.12561 135.51186 1.000 29.82576 216 SER C CA 1
ATOM 5038 C C . SER C 1 203 ? 99.75135 123.09669 136.68833 1.000 30.31099 216 SER C C 1
ATOM 5039 O O . SER C 1 203 ? 100.71705 123.84577 136.87279 1.000 29.44572 216 SER C O 1
ATOM 5042 N N . ASN C 1 204 ? 98.69404 123.09482 137.50082 1.000 33.35237 217 ASN C N 1
ATOM 5043 C CA . ASN C 1 204 ? 98.54514 124.12114 138.52673 1.000 31.22495 217 ASN C CA 1
ATOM 5044 C C . ASN C 1 204 ? 99.37978 123.84301 139.77112 1.000 30.25637 217 ASN C C 1
ATOM 5045 O O . ASN C 1 204 ? 99.76546 124.78731 140.47216 1.000 31.11964 217 ASN C O 1
ATOM 5050 N N . SER C 1 205 ? 99.66573 122.57180 140.06341 1.000 26.69267 218 SER C N 1
ATOM 5051 C CA . SER C 1 205 ? 100.46986 122.24432 141.23717 1.000 25.39146 218 SER C CA 1
ATOM 5052 C C . SER C 1 205 ? 101.86980 122.83685 141.13462 1.000 25.55705 218 SER C C 1
ATOM 5053 O O . SER C 1 205 ? 102.38535 123.40517 142.10540 1.000 28.63689 218 SER C O 1
ATOM 5056 N N . LEU C 1 206 ? 102.49445 122.72452 139.96025 1.000 24.59053 219 LEU C N 1
ATOM 5057 C CA . LEU C 1 206 ? 103.84314 123.25081 139.77621 1.000 25.07925 219 LEU C CA 1
ATOM 5058 C C . LEU C 1 206 ? 103.87108 124.77051 139.89888 1.000 24.23908 219 LEU C C 1
ATOM 5059 O O . LEU C 1 206 ? 104.79446 125.33571 140.49729 1.000 26.50330 219 LEU C O 1
ATOM 5064 N N . ILE C 1 207 ? 102.86217 125.44877 139.34747 1.000 22.30483 220 ILE C N 1
ATOM 5065 C CA . ILE C 1 207 ? 102.81501 126.90633 139.41965 1.000 23.40457 220 ILE C CA 1
ATOM 5066 C C . ILE C 1 207 ? 102.61209 127.36844 140.85867 1.000 24.50644 220 ILE C C 1
ATOM 5067 O O . ILE C 1 207 ? 103.28706 128.29699 141.32697 1.000 23.78204 220 ILE C O 1
ATOM 5072 N N . TYR C 1 208 ? 101.68764 126.72814 141.58476 1.000 24.87441 221 TYR C N 1
ATOM 5073 C CA . TYR C 1 208 ? 101.48693 127.06581 142.99146 1.000 23.53668 221 TYR C CA 1
ATOM 5074 C C . TYR C 1 208 ? 102.76226 126.85282 143.79586 1.000 23.56942 221 TYR C C 1
ATOM 5075 O O . TYR C 1 208 ? 103.14516 127.70679 144.60665 1.000 26.79222 221 TYR C O 1
ATOM 5084 N N . TYR C 1 209 ? 103.43705 125.72123 143.57612 1.000 20.60872 222 TYR C N 1
ATOM 5085 C CA . TYR C 1 209 ? 104.67367 125.42568 144.29092 1.000 20.60169 222 TYR C CA 1
ATOM 5086 C C . TYR C 1 209 ? 105.73740 126.48647 144.02600 1.000 22.10725 222 TYR C C 1
ATOM 5087 O O . TYR C 1 209 ? 106.36724 127.00051 144.96131 1.000 22.66443 222 TYR C O 1
ATOM 5096 N N . ALA C 1 210 ? 105.94805 126.82967 142.75104 1.000 21.38636 223 ALA C N 1
ATOM 5097 C CA . ALA C 1 210 ? 106.98273 127.79856 142.40378 1.000 20.33082 223 ALA C CA 1
ATOM 5098 C C . ALA C 1 210 ? 106.68937 129.16846 143.00164 1.000 23.41196 223 ALA C C 1
ATOM 5099 O O . ALA C 1 210 ? 107.58098 129.80218 143.58631 1.000 25.43525 223 ALA C O 1
ATOM 5101 N N . LEU C 1 211 ? 105.44113 129.63384 142.88574 1.000 24.51149 224 LEU C N 1
ATOM 5102 C CA . LEU C 1 211 ? 105.09175 130.93705 143.44119 1.000 21.85824 224 LEU C CA 1
ATOM 5103 C C . LEU C 1 211 ? 105.26290 130.95938 144.95476 1.000 24.43341 224 LEU C C 1
ATOM 5104 O O . LEU C 1 211 ? 105.80403 131.92488 145.51019 1.000 26.75216 224 LEU C O 1
ATOM 5109 N N . ASP C 1 212 ? 104.82895 129.89685 145.63898 1.000 25.68468 225 ASP C N 1
ATOM 5110 C CA . ASP C 1 212 ? 104.92639 129.86679 147.09421 1.000 25.22153 225 ASP C CA 1
ATOM 5111 C C . ASP C 1 212 ? 106.37840 129.87676 147.55828 1.000 24.79216 225 ASP C C 1
ATOM 5112 O O . ASP C 1 212 ? 106.73933 130.61634 148.48249 1.000 27.14724 225 ASP C O 1
ATOM 5117 N N . VAL C 1 213 ? 107.23271 129.06215 146.93242 1.000 24.88363 226 VAL C N 1
ATOM 5118 C CA . VAL C 1 213 ? 108.61715 129.00467 147.39536 1.000 24.12801 226 VAL C CA 1
ATOM 5119 C C . VAL C 1 213 ? 109.34513 130.30793 147.08282 1.000 25.39269 226 VAL C C 1
ATOM 5120 O O . VAL C 1 213 ? 110.16402 130.77688 147.88327 1.000 25.92861 226 VAL C O 1
ATOM 5124 N N . TYR C 1 214 ? 109.04770 130.93414 145.93786 1.000 25.02575 227 TYR C N 1
ATOM 5125 C CA . TYR C 1 214 ? 109.67342 132.22083 145.64911 1.000 24.80056 227 TYR C CA 1
ATOM 5126 C C . TYR C 1 214 ? 109.24440 133.28415 146.65283 1.000 27.75277 227 TYR C C 1
ATOM 5127 O O . TYR C 1 214 ? 110.08103 134.04328 147.15903 1.000 29.58801 227 TYR C O 1
ATOM 5136 N N . ALA C 1 215 ? 107.94560 133.34858 146.96381 1.000 28.39596 228 ALA C N 1
ATOM 5137 C CA . ALA C 1 215 ? 107.46974 134.34110 147.92160 1.000 25.04849 228 ALA C CA 1
ATOM 5138 C C . ALA C 1 215 ? 108.07439 134.11474 149.30000 1.000 28.36101 228 ALA C C 1
ATOM 5139 O O . ALA C 1 215 ? 108.41752 135.07388 149.99962 1.000 31.52030 228 ALA C O 1
ATOM 5141 N N . TYR C 1 216 ? 108.21100 132.85215 149.71052 1.000 29.81115 229 TYR C N 1
ATOM 5142 C CA . TYR C 1 216 ? 108.76171 132.56634 151.03055 1.000 28.94679 229 TYR C CA 1
ATOM 5143 C C . TYR C 1 216 ? 110.25417 132.87163 151.09638 1.000 31.61953 229 TYR C C 1
ATOM 5144 O O . TYR C 1 216 ? 110.74619 133.35818 152.12047 1.000 32.47201 229 TYR C O 1
ATOM 5153 N N . ASP C 1 217 ? 110.99312 132.60006 150.01989 1.000 32.48953 230 ASP C N 1
ATOM 5154 C CA . ASP C 1 217 ? 112.44423 132.72544 150.07507 1.000 28.10149 230 ASP C CA 1
ATOM 5155 C C . ASP C 1 217 ? 112.95111 134.13529 149.78591 1.000 32.06111 230 ASP C C 1
ATOM 5156 O O . ASP C 1 217 ? 113.92649 134.56855 150.40744 1.000 33.04929 230 ASP C O 1
ATOM 5161 N N . VAL C 1 218 ? 112.33478 134.86896 148.85922 1.000 32.39515 231 VAL C N 1
ATOM 5162 C CA . VAL C 1 218 ? 112.88896 136.12178 148.35802 1.000 31.62730 231 VAL C CA 1
ATOM 5163 C C . VAL C 1 218 ? 112.03794 137.32340 148.76139 1.000 33.02685 231 VAL C C 1
ATOM 5164 O O . VAL C 1 218 ? 112.54753 138.28723 149.33269 1.000 36.34667 231 VAL C O 1
ATOM 5168 N N . THR C 1 219 ? 110.73780 137.28579 148.46349 1.000 32.36708 232 THR C N 1
ATOM 5169 C CA . THR C 1 219 ? 109.89491 138.46794 148.63297 1.000 31.63584 232 THR C CA 1
ATOM 5170 C C . THR C 1 219 ? 109.78138 138.86824 150.10053 1.000 32.37556 232 THR C C 1
ATOM 5171 O O . THR C 1 219 ? 110.15942 139.98039 150.48453 1.000 36.97770 232 THR C O 1
ATOM 5175 N N . ILE C 1 220 ? 109.25429 137.97897 150.93518 1.000 31.24287 233 ILE C N 1
ATOM 5176 C CA . ILE C 1 220 ? 109.15467 138.22706 152.37189 1.000 34.32500 233 ILE C CA 1
ATOM 5177 C C . ILE C 1 220 ? 109.84669 137.07869 153.09601 1.000 37.26893 233 ILE C C 1
ATOM 5178 O O . ILE C 1 220 ? 109.20170 136.06836 153.40947 1.000 37.78423 233 ILE C O 1
ATOM 5183 N N . PRO C 1 221 ? 111.14599 137.18624 153.37306 1.000 36.49082 234 PRO C N 1
ATOM 5184 C CA . PRO C 1 221 ? 111.89957 136.03752 153.90171 1.000 36.85103 234 PRO C CA 1
ATOM 5185 C C . PRO C 1 221 ? 111.36074 135.55724 155.24081 1.000 39.08486 234 PRO C C 1
ATOM 5186 O O . PRO C 1 221 ? 111.29405 136.31114 156.21379 1.000 37.80623 234 PRO C O 1
ATOM 5190 N N . GLY C 1 222 ? 110.97733 134.28216 155.28149 1.000 35.85047 235 GLY C N 1
ATOM 5191 C CA . GLY C 1 222 ? 110.53491 133.62864 156.48823 1.000 35.90967 235 GLY C CA 1
ATOM 5192 C C . GLY C 1 222 ? 109.03568 133.61938 156.70410 1.000 38.31621 235 GLY C C 1
ATOM 5193 O O . GLY C 1 222 ? 108.55774 132.87192 157.56393 1.000 42.44416 235 GLY C O 1
ATOM 5194 N N . GLU C 1 223 ? 108.28180 134.43041 155.96538 1.000 38.42331 236 GLU C N 1
ATOM 5195 C CA . GLU C 1 223 ? 106.83618 134.48724 156.14261 1.000 40.11474 236 GLU C CA 1
ATOM 5196 C C . GLU C 1 223 ? 106.06202 134.09355 154.89430 1.000 38.94898 236 GLU C C 1
ATOM 5197 O O . GLU C 1 223 ? 105.20179 133.20906 154.96186 1.000 42.47395 236 GLU C O 1
ATOM 5203 N N . GLY C 1 224 ? 106.34224 134.71706 153.75269 1.000 34.30577 237 GLY C N 1
ATOM 5204 C CA . GLY C 1 224 ? 105.56477 134.47625 152.55469 1.000 34.49402 237 GLY C CA 1
ATOM 5205 C C . GLY C 1 224 ? 104.24334 135.22693 152.55857 1.000 37.48397 237 GLY C C 1
ATOM 5206 O O . GLY C 1 224 ? 103.93891 136.01763 153.45533 1.000 39.68571 237 GLY C O 1
ATOM 5207 N N . CYS C 1 225 ? 103.44653 134.97187 151.51961 1.000 38.05349 238 CYS C N 1
ATOM 5208 C CA . CYS C 1 225 ? 102.13815 135.60582 151.36466 1.000 39.61242 238 CYS C CA 1
ATOM 5209 C C . CYS C 1 225 ? 101.09766 134.60150 150.87938 1.000 43.46515 238 CYS C C 1
ATOM 5210 O O . CYS C 1 225 ? 100.29268 134.89663 149.99064 1.000 47.25040 238 CYS C O 1
ATOM 5213 N N . ASN C 1 226 ? 101.09209 133.39963 151.45991 1.000 41.34472 239 ASN C N 1
ATOM 5214 C CA . ASN C 1 226 ? 100.13526 132.38162 151.03242 1.000 40.11934 239 ASN C CA 1
ATOM 5215 C C . ASN C 1 226 ? 98.70576 132.76481 151.40213 1.000 45.80020 239 ASN C C 1
ATOM 5216 O O . ASN C 1 226 ? 97.77719 132.54742 150.61611 1.000 45.94469 239 ASN C O 1
ATOM 5221 N N . GLY C 1 227 ? 98.50897 133.33712 152.58686 1.000 49.59452 240 GLY C N 1
ATOM 5222 C CA . GLY C 1 227 ? 97.19577 133.78604 153.00782 1.000 51.36134 240 GLY C CA 1
ATOM 5223 C C . GLY C 1 227 ? 96.19719 132.66980 153.22887 1.000 54.92805 240 GLY C C 1
ATOM 5224 O O . GLY C 1 227 ? 95.01840 132.80331 152.88969 1.000 59.14744 240 GLY C O 1
ATOM 5225 N N . ASP C 1 228 ? 96.65647 131.56554 153.81021 1.000 60.21181 241 ASP C N 1
ATOM 5226 C CA . ASP C 1 228 ? 95.81109 130.40419 154.05006 1.000 61.75509 241 ASP C CA 1
ATOM 5227 C C . ASP C 1 228 ? 95.64648 130.09078 155.53234 1.000 65.42637 241 ASP C C 1
ATOM 5228 O O . ASP C 1 228 ? 94.55560 129.67137 155.93600 1.000 66.83726 241 ASP C O 1
ATOM 5233 N N . GLY C 1 229 ? 96.65728 130.33511 156.36119 1.000 65.93777 242 GLY C N 1
ATOM 5234 C CA . GLY C 1 229 ? 96.54574 130.09092 157.78481 1.000 65.46261 242 GLY C CA 1
ATOM 5235 C C . GLY C 1 229 ? 97.68512 129.26079 158.33577 1.000 68.37443 242 GLY C C 1
ATOM 5236 O O . GLY C 1 229 ? 97.61300 128.76456 159.46316 1.0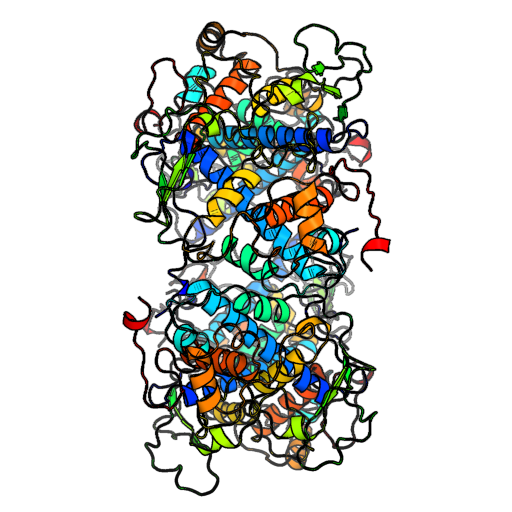00 71.98601 242 GLY C O 1
ATOM 5237 N N . THR C 1 230 ? 98.74725 129.10923 157.54955 1.000 67.62585 243 THR C N 1
ATOM 5238 C CA . THR C 1 230 ? 99.89570 128.29907 157.92417 1.000 66.58991 243 THR C CA 1
ATOM 5239 C C . THR C 1 230 ? 101.13034 129.17962 158.03403 1.000 64.59677 243 THR C C 1
ATOM 5240 O O . THR C 1 230 ? 101.33287 130.08523 157.22080 1.000 68.05516 243 THR C O 1
ATOM 5244 N N . SER C 1 231 ? 101.94729 128.91377 159.04959 1.000 59.86924 244 SER C N 1
ATOM 5245 C CA . SER C 1 231 ? 103.21281 129.60556 159.24792 1.000 56.88877 244 SER C CA 1
ATOM 5246 C C . SER C 1 231 ? 104.29071 128.57106 159.52591 1.000 54.24002 244 SER C C 1
ATOM 5247 O O . SER C 1 231 ? 104.21554 127.84498 160.52188 1.000 57.03855 244 SER C O 1
ATOM 5250 N N . TYR C 1 232 ? 105.28852 128.50808 158.65097 1.000 50.49032 245 TYR C N 1
ATOM 5251 C CA . TYR C 1 232 ? 106.34192 127.50838 158.72700 1.000 48.18313 245 TYR C CA 1
ATOM 5252 C C . TYR C 1 232 ? 107.61404 128.13213 159.28262 1.000 48.60475 245 TYR C C 1
ATOM 5253 O O . TYR C 1 232 ? 107.98981 129.24519 158.90451 1.000 47.85065 245 TYR C O 1
ATOM 5262 N N . LYS C 1 233 ? 108.26780 127.40994 160.18233 1.000 50.42547 246 LYS C N 1
ATOM 5263 C CA . LYS C 1 233 ? 109.49221 127.84827 160.82981 1.000 49.65006 246 LYS C CA 1
ATOM 5264 C C . LYS C 1 233 ? 110.67189 127.02917 160.31976 1.000 49.63952 246 LYS C C 1
ATOM 5265 O O . LYS C 1 233 ? 110.53120 126.14365 159.47326 1.000 50.26957 246 LYS C O 1
ATOM 5271 N N . LYS C 1 234 ? 111.85335 127.34300 160.85302 1.000 54.35472 247 LYS C N 1
ATOM 5272 C CA . LYS C 1 234 ? 113.05890 126.60541 160.49298 1.000 52.85632 247 LYS C CA 1
ATOM 5273 C C . LYS C 1 234 ? 112.99710 125.15574 160.95636 1.000 51.94775 247 LYS C C 1
ATOM 5274 O O . LYS C 1 234 ? 113.64136 124.28684 160.35916 1.000 53.37124 247 LYS C O 1
ATOM 5280 N N . SER C 1 235 ? 112.23836 124.87427 162.01696 1.000 53.28843 248 SER C N 1
ATOM 5281 C CA . SER C 1 235 ? 112.13822 123.51494 162.53247 1.000 52.03810 248 SER C CA 1
ATOM 5282 C C . SER C 1 235 ? 111.27127 122.61510 161.66255 1.000 51.71161 248 SER C C 1
ATOM 5283 O O . SER C 1 235 ? 111.26691 121.39722 161.86877 1.000 55.98614 248 SER C O 1
ATOM 5286 N N . ASP C 1 236 ? 110.53854 123.18130 160.70336 1.000 50.03036 249 ASP C N 1
ATOM 5287 C CA . ASP C 1 236 ? 109.73709 122.38897 159.78044 1.000 45.75773 249 ASP C CA 1
ATOM 5288 C C . ASP C 1 236 ? 110.53999 121.85948 158.60177 1.000 44.64991 249 ASP C C 1
ATOM 5289 O O . ASP C 1 236 ? 110.01960 121.04056 157.83862 1.000 45.90371 249 ASP C O 1
ATOM 5294 N N . PHE C 1 237 ? 111.78323 122.30066 158.43717 1.000 43.99963 250 PHE C N 1
ATOM 5295 C CA . PHE C 1 237 ? 112.62156 121.90073 157.31775 1.000 40.54740 250 PHE C CA 1
ATOM 5296 C C . PHE C 1 237 ? 113.58046 120.77305 157.67196 1.000 46.72044 250 PHE C C 1
ATOM 5297 O O . PHE C 1 237 ? 114.48062 120.47044 156.88308 1.000 48.74692 250 PHE C O 1
ATOM 5305 N N . SER C 1 238 ? 113.41410 120.15231 158.83389 1.000 51.77321 251 SER C N 1
ATOM 5306 C CA . SER C 1 238 ? 114.26805 119.04350 159.23982 1.000 60.26538 251 SER C CA 1
ATOM 5307 C C . SER C 1 238 ? 113.43501 117.80767 159.56177 1.000 58.19426 251 SER C C 1
ATOM 5308 O O . SER C 1 238 ? 113.59755 117.19158 160.61470 1.000 64.19283 251 SER C O 1
ATOM 5311 N N . TYR D 1 18 ? 116.75671 132.46729 157.22211 1.000 62.73952 31 TYR D N 1
ATOM 5312 C CA . TYR D 1 18 ? 117.55459 131.25169 157.11278 1.000 61.12610 31 TYR D CA 1
ATOM 5313 C C . TYR D 1 18 ? 118.14947 131.12587 155.71525 1.000 59.73527 31 TYR D C 1
ATOM 5314 O O . TYR D 1 18 ? 117.45028 130.79734 154.75970 1.000 59.89880 31 TYR D O 1
ATOM 5323 N N . ASP D 1 19 ? 119.44783 131.39420 155.60667 1.000 56.68558 32 ASP D N 1
ATOM 5324 C CA . ASP D 1 19 ? 120.16730 131.26887 154.34165 1.000 55.88405 32 ASP D CA 1
ATOM 5325 C C . ASP D 1 19 ? 120.63223 129.82705 154.19155 1.000 55.85025 32 ASP D C 1
ATOM 5326 O O . ASP D 1 19 ? 121.63486 129.41985 154.78121 1.000 55.66159 32 ASP D O 1
ATOM 5331 N N . TRP D 1 20 ? 119.90443 129.04680 153.39870 1.000 53.49111 33 TRP D N 1
ATOM 5332 C CA . TRP D 1 20 ? 120.26631 127.65963 153.15028 1.000 47.43165 33 TRP D CA 1
ATOM 5333 C C . TRP D 1 20 ? 121.24306 127.49983 151.99390 1.000 48.11074 33 TRP D C 1
ATOM 5334 O O . TRP D 1 20 ? 121.65232 126.37305 151.70044 1.000 49.90885 33 TRP D O 1
ATOM 5345 N N . ARG D 1 21 ? 121.62831 128.59199 151.33562 1.000 48.75029 34 ARG D N 1
ATOM 5346 C CA . ARG D 1 21 ? 122.63950 128.52699 150.29043 1.000 48.13271 34 ARG D CA 1
ATOM 5347 C C . ARG D 1 21 ? 124.05709 128.49276 150.84266 1.000 51.40311 34 ARG D C 1
ATOM 5348 O O . ARG D 1 21 ? 124.99226 128.22026 150.08318 1.000 50.67579 34 ARG D O 1
ATOM 5356 N N . ALA D 1 22 ? 124.23930 128.75770 152.13581 1.000 52.11077 35 ALA D N 1
ATOM 5357 C CA . ALA D 1 22 ? 125.56620 128.76414 152.73798 1.000 51.71867 35 ALA D CA 1
ATOM 5358 C C . ALA D 1 22 ? 126.02527 127.37171 153.15153 1.000 54.39790 35 ALA D C 1
ATOM 5359 O O . ALA D 1 22 ? 127.15323 126.97653 152.83867 1.000 59.09384 35 ALA D O 1
ATOM 5361 N N . ASP D 1 23 ? 125.18100 126.62139 153.85156 1.000 48.30550 36 ASP D N 1
ATOM 5362 C CA . ASP D 1 23 ? 125.51571 125.26004 154.27037 1.000 46.46113 36 ASP D CA 1
ATOM 5363 C C . ASP D 1 23 ? 124.96494 124.23457 153.27919 1.000 48.01479 36 ASP D C 1
ATOM 5364 O O . ASP D 1 23 ? 124.21266 123.32706 153.62709 1.000 52.43693 36 ASP D O 1
ATOM 5369 N N . TRP D 1 24 ? 125.37028 124.38258 152.02283 1.000 45.17475 37 TRP D N 1
ATOM 5370 C CA . TRP D 1 24 ? 124.95872 123.49287 150.94227 1.000 40.46493 37 TRP D CA 1
ATOM 5371 C C . TRP D 1 24 ? 126.17228 122.66451 150.53480 1.000 43.95547 37 TRP D C 1
ATOM 5372 O O . TRP D 1 24 ? 127.13182 123.19740 149.96844 1.000 48.17483 37 TRP D O 1
ATOM 5383 N N . VAL D 1 25 ? 126.12687 121.36630 150.82122 1.000 38.13355 38 VAL D N 1
ATOM 5384 C CA . VAL D 1 25 ? 127.23475 120.45219 150.56182 1.000 37.05120 38 VAL D CA 1
ATOM 5385 C C . VAL D 1 25 ? 126.90037 119.63487 149.32194 1.000 31.32093 38 VAL D C 1
ATOM 5386 O O . VAL D 1 25 ? 125.86573 118.96033 149.27592 1.000 33.72279 38 VAL D O 1
ATOM 5390 N N . LYS D 1 26 ? 127.77872 119.68015 148.32041 1.000 30.30379 39 LYS D N 1
ATOM 5391 C CA . LYS D 1 26 ? 127.54610 119.00886 147.04729 1.000 30.80200 39 LYS D CA 1
ATOM 5392 C C . LYS D 1 26 ? 128.53669 117.88344 146.76841 1.000 31.44341 39 LYS D C 1
ATOM 5393 O O . LYS D 1 26 ? 128.33157 117.11674 145.82271 1.000 33.11097 39 LYS D O 1
ATOM 5399 N N . GLY D 1 27 ? 129.60032 117.75930 147.56296 1.000 29.00808 40 GLY D N 1
ATOM 5400 C CA . GLY D 1 27 ? 130.54534 116.67417 147.43551 1.000 24.30653 40 GLY D CA 1
ATOM 5401 C C . GLY D 1 27 ? 130.22565 115.53206 148.39115 1.000 29.10217 40 GLY D C 1
ATOM 5402 O O . GLY D 1 27 ? 129.43409 115.66291 149.32095 1.000 35.15308 40 GLY D O 1
ATOM 5403 N N . PHE D 1 28 ? 130.87197 114.39372 148.14446 1.000 28.11626 41 PHE D N 1
ATOM 5404 C CA . PHE D 1 28 ? 130.62528 113.19325 148.93498 1.000 29.18529 41 PHE D CA 1
ATOM 5405 C C . PHE D 1 28 ? 131.61539 113.11324 150.08889 1.000 31.65834 41 PHE D C 1
ATOM 5406 O O . PHE D 1 28 ? 132.82658 113.03236 149.84500 1.000 33.95921 41 PHE D O 1
ATOM 5414 N N . PRO D 1 29 ? 131.15768 113.13501 151.33921 1.000 33.56401 42 PRO D N 1
ATOM 5415 C CA . PRO D 1 29 ? 132.08943 113.09331 152.47150 1.000 30.83372 42 PRO D CA 1
ATOM 5416 C C . PRO D 1 29 ? 132.76989 111.74015 152.61724 1.000 33.60097 42 PRO D C 1
ATOM 5417 O O . PRO D 1 29 ? 132.20628 110.69120 152.29834 1.000 34.56336 42 PRO D O 1
ATOM 5421 N N . ILE D 1 30 ? 133.99880 111.77921 153.12715 1.000 35.93388 43 ILE D N 1
ATOM 5422 C CA . ILE D 1 30 ? 134.80632 110.59102 153.37196 1.000 35.49970 43 ILE D CA 1
ATOM 5423 C C . ILE D 1 30 ? 135.17917 110.55411 154.84674 1.000 41.97797 43 ILE D C 1
ATOM 5424 O O . ILE D 1 30 ? 135.56331 111.57640 155.42476 1.000 46.99455 43 ILE D O 1
ATOM 5429 N N . ASP D 1 31 ? 135.06350 109.37616 155.45296 1.000 41.35199 44 ASP D N 1
ATOM 5430 C CA . ASP D 1 31 ? 135.37106 109.20805 156.86329 1.000 43.34926 44 ASP D CA 1
ATOM 5431 C C . ASP D 1 31 ? 136.88085 109.25289 157.09701 1.000 49.24670 44 ASP D C 1
ATOM 5432 O O . ASP D 1 31 ? 137.68721 109.22861 156.16447 1.000 52.89947 44 ASP D O 1
ATOM 5437 N N . SER D 1 32 ? 137.25996 109.31484 158.37086 1.000 53.50686 45 SER D N 1
ATOM 5438 C CA . SER D 1 32 ? 138.65896 109.37658 158.77238 1.000 53.95219 45 SER D CA 1
ATOM 5439 C C . SER D 1 32 ? 139.30414 108.00271 158.91004 1.000 54.13875 45 SER D C 1
ATOM 5440 O O . SER D 1 32 ? 140.48153 107.92262 159.27270 1.000 54.92321 45 SER D O 1
ATOM 5443 N N . SER D 1 33 ? 138.56558 106.92430 158.63809 1.000 56.65972 46 SER D N 1
ATOM 5444 C CA . SER D 1 33 ? 139.15721 105.59111 158.67612 1.000 56.67123 46 SER D CA 1
ATOM 5445 C C . SER D 1 33 ? 140.14094 105.37742 157.53337 1.000 53.71144 46 SER D C 1
ATOM 5446 O O . SER D 1 33 ? 141.00948 104.50292 157.62142 1.000 56.38247 46 SER D O 1
ATOM 5449 N N . CYS D 1 34 ? 140.01672 106.14953 156.45801 1.000 4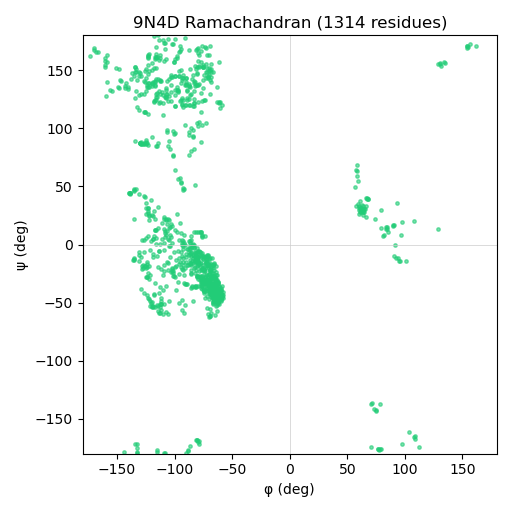9.92163 47 CYS D N 1
ATOM 5450 C CA . CYS D 1 34 ? 140.91811 106.02722 155.32199 1.000 46.85612 47 CYS D CA 1
ATOM 5451 C C . CYS D 1 34 ? 142.12111 106.94233 155.51061 1.000 44.46054 47 CYS D C 1
ATOM 5452 O O . CYS D 1 34 ? 141.96709 108.12179 155.84035 1.000 48.95098 47 CYS D O 1
ATOM 5455 N N . ASN D 1 35 ? 143.31834 106.39985 155.30076 1.000 40.85482 48 ASN D N 1
ATOM 5456 C CA . ASN D 1 35 ? 144.54152 107.17731 155.44765 1.000 36.38780 48 ASN D CA 1
ATOM 5457 C C . ASN D 1 35 ? 144.74903 108.03608 154.19899 1.000 34.98596 48 ASN D C 1
ATOM 5458 O O . ASN D 1 35 ? 143.87639 108.13545 153.33314 1.000 37.42761 48 ASN D O 1
ATOM 5463 N N . ALA D 1 36 ? 145.91647 108.67730 154.09819 1.000 33.68735 49 ALA D N 1
ATOM 5464 C CA . ALA D 1 36 ? 146.15647 109.62607 153.01314 1.000 32.79984 49 ALA D CA 1
ATOM 5465 C C . ALA D 1 36 ? 146.12331 108.94677 151.64902 1.000 34.89910 49 ALA D C 1
ATOM 5466 O O . ALA D 1 36 ? 145.52331 109.46825 150.69942 1.000 35.18814 49 ALA D O 1
ATOM 5468 N N . THR D 1 37 ? 146.75782 107.77876 151.53582 1.000 35.20812 50 THR D N 1
ATOM 5469 C CA . THR D 1 37 ? 146.85210 107.09917 150.24806 1.000 32.33290 50 THR D CA 1
ATOM 5470 C C . THR D 1 37 ? 145.48035 106.67111 149.73565 1.000 33.79775 50 THR D C 1
ATOM 5471 O O . THR D 1 37 ? 145.15800 106.88032 148.56121 1.000 36.17275 50 THR D O 1
ATOM 5475 N N . GLN D 1 38 ? 144.65461 106.07985 150.60148 1.000 33.97887 51 GLN D N 1
ATOM 5476 C CA . GLN D 1 38 ? 143.30697 105.68315 150.20200 1.000 32.70161 51 GLN D CA 1
ATOM 5477 C C . GLN D 1 38 ? 142.44020 106.89286 149.86588 1.000 32.32065 51 GLN D C 1
ATOM 5478 O O . GLN D 1 38 ? 141.66682 106.86131 148.89711 1.000 34.42166 51 GLN D O 1
ATOM 5484 N N . TYR D 1 39 ? 142.56460 107.95980 150.66015 1.000 31.38165 52 TYR D N 1
ATOM 5485 C CA . TYR D 1 39 ? 141.79992 109.18005 150.42774 1.000 30.35115 52 TYR D CA 1
ATOM 5486 C C . TYR D 1 39 ? 142.11431 109.78193 149.06418 1.000 31.28657 52 TYR D C 1
ATOM 5487 O O . TYR D 1 39 ? 141.20591 110.23246 148.35117 1.000 32.47039 52 TYR D O 1
ATOM 5496 N N . ASN D 1 40 ? 143.39557 109.78483 148.67998 1.000 30.85567 53 ASN D N 1
ATOM 5497 C CA . ASN D 1 40 ? 143.79586 110.41002 147.42240 1.000 29.42138 53 ASN D CA 1
ATOM 5498 C C . ASN D 1 40 ? 143.08591 109.77958 146.23063 1.000 30.70371 53 ASN D C 1
ATOM 5499 O O . ASN D 1 40 ? 142.63519 110.48714 145.32396 1.000 34.62200 53 ASN D O 1
ATOM 5504 N N . GLN D 1 41 ? 142.98702 108.45193 146.20649 1.000 28.94205 54 GLN D N 1
ATOM 5505 C CA . GLN D 1 41 ? 142.35177 107.74921 145.09774 1.000 30.13563 54 GLN D CA 1
ATOM 5506 C C . GLN D 1 41 ? 140.82771 107.76811 145.18281 1.000 30.58620 54 GLN D C 1
ATOM 5507 O O . GLN D 1 41 ? 140.14945 107.86277 144.14761 1.000 31.90247 54 GLN D O 1
ATOM 5513 N N . LEU D 1 42 ? 140.27151 107.69989 146.39732 1.000 30.22626 55 LEU D N 1
ATOM 5514 C CA . LEU D 1 42 ? 138.81896 107.73737 146.53786 1.000 28.66319 55 LEU D CA 1
ATOM 5515 C C . LEU D 1 42 ? 138.24742 109.07949 146.08777 1.000 29.39220 55 LEU D C 1
ATOM 5516 O O . LEU D 1 42 ? 137.19429 109.12574 145.43434 1.000 31.79001 55 LEU D O 1
ATOM 5521 N N . SER D 1 43 ? 138.92712 110.18428 146.42007 1.000 27.55779 56 SER D N 1
ATOM 5522 C CA . SER D 1 43 ? 138.44352 111.49542 145.98994 1.000 28.38326 56 SER D CA 1
ATOM 5523 C C . SER D 1 43 ? 138.42496 111.61282 144.47070 1.000 29.43005 56 SER D C 1
ATOM 5524 O O . SER D 1 43 ? 137.46101 112.13235 143.89003 1.000 33.96211 56 SER D O 1
ATOM 5527 N N . THR D 1 44 ? 139.48309 111.13483 143.81097 1.000 26.86093 57 THR D N 1
ATOM 5528 C CA . THR D 1 44 ? 139.54249 111.18986 142.35439 1.000 27.52056 57 THR D CA 1
ATOM 5529 C C . THR D 1 44 ? 138.43158 110.35678 141.72634 1.000 29.60718 57 THR D C 1
ATOM 5530 O O . THR D 1 44 ? 137.78090 110.79584 140.76699 1.000 29.24090 57 THR D O 1
ATOM 5534 N N . GLY D 1 45 ? 138.18880 109.15673 142.26240 1.000 27.74154 58 GLY D N 1
ATOM 5535 C CA . GLY D 1 45 ? 137.09532 108.34425 141.74894 1.000 26.18034 58 GLY D CA 1
ATOM 5536 C C . GLY D 1 45 ? 135.74139 109.02126 141.87549 1.000 28.00535 58 GLY D C 1
ATOM 5537 O O . GLY D 1 45 ? 134.94476 109.03020 140.92656 1.000 30.91293 58 GLY D O 1
ATOM 5538 N N . LEU D 1 46 ? 135.46081 109.59963 143.04809 1.000 26.00912 59 LEU D N 1
ATOM 5539 C CA . LEU D 1 46 ? 134.16974 110.25140 143.25816 1.000 24.90580 59 LEU D CA 1
ATOM 5540 C C . LEU D 1 46 ? 133.99232 111.44608 142.32601 1.000 25.30678 59 LEU D C 1
ATOM 5541 O O . LEU D 1 46 ? 132.90878 111.65174 141.75348 1.000 26.43199 59 LEU D O 1
ATOM 5546 N N . GLN D 1 47 ? 135.05247 112.23909 142.15025 1.000 27.31911 60 GLN D N 1
ATOM 5547 C CA . GLN D 1 47 ? 134.97770 113.37552 141.24057 1.000 27.37637 60 GLN D CA 1
ATOM 5548 C C . GLN D 1 47 ? 134.73665 112.93220 139.80223 1.000 28.97722 60 GLN D C 1
ATOM 5549 O O . GLN D 1 47 ? 133.96894 113.57679 139.07591 1.000 31.98244 60 GLN D O 1
ATOM 5555 N N . GLU D 1 48 ? 135.37727 111.84212 139.37264 1.000 28.69462 61 GLU D N 1
ATOM 5556 C CA . GLU D 1 48 ? 135.16168 111.35369 138.01331 1.000 28.16109 61 GLU D CA 1
ATOM 5557 C C . GLU D 1 48 ? 133.72587 110.88077 137.80862 1.000 28.16278 61 GLU D C 1
ATOM 5558 O O . GLU D 1 48 ? 133.13439 111.11064 136.74377 1.000 32.54471 61 GLU D O 1
ATOM 5564 N N . ALA D 1 49 ? 133.14832 110.21585 138.81322 1.000 26.61402 62 ALA D N 1
ATOM 5565 C CA . ALA D 1 49 ? 131.74801 109.80955 138.70290 1.000 24.37429 62 ALA D CA 1
ATOM 5566 C C . ALA D 1 49 ? 130.82511 111.01974 138.57241 1.000 24.27150 62 ALA D C 1
ATOM 5567 O O . ALA D 1 49 ? 129.89346 111.02264 137.74958 1.000 26.96462 62 ALA D O 1
ATOM 5569 N N . GLN D 1 50 ? 131.07277 112.06358 139.36892 1.000 23.19643 63 GLN D N 1
ATOM 5570 C CA . GLN D 1 50 ? 130.25077 113.26781 139.26196 1.000 23.78169 63 GLN D CA 1
ATOM 5571 C C . GLN D 1 50 ? 130.39098 113.92270 137.88840 1.000 24.81791 63 GLN D C 1
ATOM 5572 O O . GLN D 1 50 ? 129.40341 114.40391 137.31522 1.000 25.58880 63 GLN D O 1
ATOM 5578 N N . LEU D 1 51 ? 131.61054 113.94922 137.34367 1.000 24.71950 64 LEU D N 1
ATOM 5579 C CA . LEU D 1 51 ? 131.82156 114.52926 136.01802 1.000 26.16564 64 LEU D CA 1
ATOM 5580 C C . LEU D 1 51 ? 131.07216 113.75097 134.93751 1.000 27.04241 64 LEU D C 1
ATOM 5581 O O . LEU D 1 51 ? 130.47330 114.34646 134.02667 1.000 28.76736 64 LEU D O 1
ATOM 5586 N N . LEU D 1 52 ? 131.09580 112.41760 135.02142 1.000 23.83385 65 LEU D N 1
ATOM 5587 C CA . LEU D 1 52 ? 130.35297 111.60418 134.06208 1.000 23.52983 65 LEU D CA 1
ATOM 5588 C C . LEU D 1 52 ? 128.85641 111.89472 134.13127 1.000 22.67771 65 LEU D C 1
ATOM 5589 O O . LEU D 1 52 ? 128.18870 112.03307 133.09343 1.000 24.72744 65 LEU D O 1
ATOM 5594 N N . ALA D 1 53 ? 128.31312 112.00248 135.34773 1.000 23.20026 66 ALA D N 1
ATOM 5595 C CA . ALA D 1 53 ? 126.89145 112.31283 135.48533 1.000 21.27473 66 ALA D CA 1
ATOM 5596 C C . ALA D 1 53 ? 126.55852 113.68228 134.90040 1.000 23.03854 66 ALA D C 1
ATOM 5597 O O . ALA D 1 53 ? 125.51164 113.85901 134.26097 1.000 24.36668 66 ALA D O 1
ATOM 5599 N N . GLU D 1 54 ? 127.43541 114.66607 135.11580 1.000 24.76113 67 GLU D N 1
ATOM 5600 C CA . GLU D 1 54 ? 127.19427 116.00599 134.58641 1.000 25.53917 67 GLU D CA 1
ATOM 5601 C C . GLU D 1 54 ? 127.16111 116.00745 133.06005 1.000 27.33163 67 GLU D C 1
ATOM 5602 O O . GLU D 1 54 ? 126.29463 116.65099 132.44584 1.000 29.18346 67 GLU D O 1
ATOM 5608 N N . HIS D 1 55 ? 128.09135 115.28625 132.42682 1.000 24.08017 68 HIS D N 1
ATOM 5609 C CA . HIS D 1 55 ? 128.07553 115.21715 130.96685 1.000 21.31815 68 HIS D CA 1
ATOM 5610 C C . HIS D 1 55 ? 126.81915 114.52247 130.45071 1.000 22.79728 68 HIS D C 1
ATOM 5611 O O . HIS D 1 55 ? 126.24034 114.94119 129.43659 1.000 23.98856 68 HIS D O 1
ATOM 5618 N N . ALA D 1 56 ? 126.39185 113.44673 131.12085 1.000 23.52163 69 ALA D N 1
ATOM 5619 C CA . ALA D 1 56 ? 125.16397 112.77357 130.70322 1.000 22.51108 69 ALA D CA 1
ATOM 5620 C C . ALA D 1 56 ? 123.96611 113.71280 130.78530 1.000 25.41857 69 ALA D C 1
ATOM 5621 O O . ALA D 1 56 ? 123.11988 113.73854 129.87908 1.000 24.61913 69 ALA D O 1
ATOM 5623 N N . ARG D 1 57 ? 123.88585 114.50322 131.86041 1.000 26.27730 70 ARG D N 1
ATOM 5624 C CA . ARG D 1 57 ? 122.79814 115.46949 131.98682 1.000 24.44957 70 ARG D CA 1
ATOM 5625 C C . ARG D 1 57 ? 122.82281 116.48857 130.85400 1.000 25.33532 70 ARG D C 1
ATOM 5626 O O . ARG D 1 57 ? 121.77305 116.82892 130.29159 1.000 26.22206 70 ARG D O 1
ATOM 5634 N N . ASP D 1 58 ? 124.00979 117.00326 130.51848 1.000 26.29989 71 ASP D N 1
ATOM 5635 C CA . ASP D 1 58 ? 124.09693 117.99658 129.44942 1.000 25.39439 71 ASP D CA 1
ATOM 5636 C C . ASP D 1 58 ? 123.66020 117.41830 128.10691 1.000 27.01235 71 ASP D C 1
ATOM 5637 O O . ASP D 1 58 ? 122.93993 118.07627 127.34559 1.000 25.17814 71 ASP D O 1
ATOM 5642 N N . HIS D 1 59 ? 124.08341 116.18811 127.79877 1.000 28.32446 72 HIS D N 1
ATOM 5643 C CA . HIS D 1 59 ? 123.66150 115.55600 126.54906 1.000 24.59919 72 HIS D CA 1
ATOM 5644 C C . HIS D 1 59 ? 122.14835 115.37389 126.50365 1.000 26.10177 72 HIS D C 1
ATOM 5645 O O . HIS D 1 59 ? 121.50669 115.64691 125.47482 1.000 24.58005 72 HIS D O 1
ATOM 5652 N N . THR D 1 60 ? 121.55866 114.91361 127.61232 1.000 27.29254 73 THR D N 1
ATOM 5653 C CA . THR D 1 60 ? 120.11247 114.72416 127.64051 1.000 26.99005 73 THR D CA 1
ATOM 5654 C C . THR D 1 60 ? 119.37967 116.04202 127.42809 1.000 27.05389 73 THR D C 1
ATOM 5655 O O . THR D 1 60 ? 118.45779 116.11385 126.61007 1.000 29.16364 73 THR D O 1
ATOM 5659 N N . LEU D 1 61 ? 119.80869 117.10529 128.11430 1.000 26.48184 74 LEU D N 1
ATOM 5660 C CA . LEU D 1 61 ? 119.15799 118.40252 127.94520 1.000 25.46896 74 LEU D CA 1
ATOM 5661 C C . LEU D 1 61 ? 119.28999 118.91230 126.51554 1.000 26.92482 74 LEU D C 1
ATOM 5662 O O . LEU D 1 61 ? 118.34068 119.48004 125.96389 1.000 29.52993 74 LEU D O 1
ATOM 5667 N N . ARG D 1 62 ? 120.46027 118.73050 125.89844 1.000 29.13792 75 ARG D N 1
ATOM 5668 C CA . ARG D 1 62 ? 120.65377 119.25263 124.54881 1.000 27.05401 75 ARG D CA 1
ATOM 5669 C C . ARG D 1 62 ? 119.79749 118.51620 123.52250 1.000 27.72557 75 ARG D C 1
ATOM 5670 O O . ARG D 1 62 ? 119.26094 119.14136 122.60114 1.000 27.85575 75 ARG D O 1
ATOM 5678 N N . PHE D 1 63 ? 119.65075 117.19636 123.64665 1.000 29.69578 76 PHE D N 1
ATOM 5679 C CA . PHE D 1 63 ? 118.97658 116.45913 122.57966 1.000 29.01096 76 PHE D CA 1
ATOM 5680 C C . PHE D 1 63 ? 117.62250 115.87560 122.96090 1.000 32.36180 76 PHE D C 1
ATOM 5681 O O . PHE D 1 63 ? 116.64557 116.09065 122.23901 1.000 34.59997 76 PHE D O 1
ATOM 5689 N N . GLY D 1 64 ? 117.51785 115.13879 124.06249 1.000 33.36655 77 GLY D N 1
ATOM 5690 C CA . GLY D 1 64 ? 116.28470 114.42389 124.32977 1.000 28.09238 77 GLY D CA 1
ATOM 5691 C C . GLY D 1 64 ? 116.12327 113.19514 123.45967 1.000 31.41259 77 GLY D C 1
ATOM 5692 O O . GLY D 1 64 ? 117.10551 112.51358 123.15684 1.000 36.57099 77 GLY D O 1
ATOM 5693 N N . SER D 1 65 ? 114.89402 112.90205 123.04205 1.000 33.67359 78 SER D N 1
ATOM 5694 C CA . SER D 1 65 ? 114.61898 111.73664 122.21029 1.000 33.29809 78 SER D CA 1
ATOM 5695 C C . SER D 1 65 ? 115.00960 111.93738 120.75053 1.000 35.42176 78 SER D C 1
ATOM 5696 O O . SER D 1 65 ? 114.64151 111.11227 119.90894 1.000 38.26688 78 SER D O 1
ATOM 5699 N N . LYS D 1 66 ? 115.73360 113.00608 120.43148 1.000 35.10264 79 LYS D N 1
ATOM 5700 C CA . LYS D 1 66 ? 116.25649 113.22905 119.09147 1.000 34.59137 79 LYS D CA 1
ATOM 5701 C C . LYS D 1 66 ? 117.60778 112.56479 118.86711 1.000 36.29514 79 LYS D C 1
ATOM 5702 O O . LYS D 1 66 ? 118.12818 112.61868 117.74958 1.000 41.89545 79 LYS D O 1
ATOM 5708 N N . SER D 1 67 ? 118.19359 111.94018 119.90530 1.000 33.10791 80 SER D N 1
ATOM 5709 C CA . SER D 1 67 ? 119.46189 111.25099 119.74932 1.000 31.98099 80 SER D CA 1
ATOM 5710 C C . SER D 1 67 ? 119.25541 109.74015 119.72945 1.000 31.75109 80 SER D C 1
ATOM 5711 O O . SER D 1 67 ? 118.40148 109.21354 120.44767 1.000 30.63839 80 SER D O 1
ATOM 5714 N N . PRO D 1 68 ? 120.01652 109.02403 118.89608 1.000 32.32420 81 PRO D N 1
ATOM 5715 C CA . PRO D 1 68 ? 119.84573 107.56313 118.81146 1.000 30.83913 81 PRO D CA 1
ATOM 5716 C C . PRO D 1 68 ? 120.14908 106.82215 120.10443 1.000 32.41922 81 PRO D C 1
ATOM 5717 O O . PRO D 1 68 ? 119.52065 105.78623 120.36242 1.000 33.32802 81 PRO D O 1
ATOM 5721 N N . PHE D 1 69 ? 121.09134 107.30918 120.91721 1.000 31.44385 82 PHE D N 1
ATOM 5722 C CA . PHE D 1 69 ? 121.40523 106.64401 122.17825 1.000 28.32177 82 PHE D CA 1
ATOM 5723 C C . PHE D 1 69 ? 120.20778 106.65184 123.12051 1.000 29.52147 82 PHE D C 1
ATOM 5724 O O . PHE D 1 69 ? 119.87805 105.62437 123.73016 1.000 33.26720 82 PHE D O 1
ATOM 5732 N N . PHE D 1 70 ? 119.54019 107.80112 123.24254 1.000 28.54144 83 PHE D N 1
ATOM 5733 C CA . PHE D 1 70 ? 118.35529 107.89274 124.08765 1.000 27.52072 83 PHE D CA 1
ATOM 5734 C C . PHE D 1 70 ? 117.25821 106.96173 123.58869 1.000 29.18838 83 PHE D C 1
ATOM 5735 O O . PHE D 1 70 ? 116.61919 106.25719 124.37708 1.000 30.00519 83 PHE D O 1
ATOM 5743 N N . ARG D 1 71 ? 117.03142 106.94126 122.27430 1.000 28.56549 84 ARG D N 1
ATOM 5744 C CA . ARG D 1 71 ? 115.98972 106.09207 121.71449 1.000 29.32841 84 ARG D CA 1
ATOM 5745 C C . ARG D 1 71 ? 116.27396 104.61288 121.91759 1.000 30.71825 84 ARG D C 1
ATOM 5746 O O . ARG D 1 71 ? 115.33772 103.84736 122.16415 1.000 33.96284 84 ARG D O 1
ATOM 5754 N N . LYS D 1 72 ? 117.53232 104.18580 121.82255 1.000 31.32338 85 LYS D N 1
ATOM 5755 C CA . LYS D 1 72 ? 117.82581 102.77039 121.98873 1.000 32.21678 85 LYS D CA 1
ATOM 5756 C C . LYS D 1 72 ? 118.00332 102.34552 123.44032 1.000 30.15428 85 LYS D C 1
ATOM 5757 O O . LYS D 1 72 ? 117.97889 101.14215 123.71618 1.000 33.08383 85 LYS D O 1
ATOM 5763 N N . TYR D 1 73 ? 118.16096 103.28202 124.37821 1.000 29.35508 86 TYR D N 1
ATOM 5764 C CA . TYR D 1 73 ? 118.23839 102.88513 125.77946 1.000 27.67752 86 TYR D CA 1
ATOM 5765 C C . TYR D 1 73 ? 116.96009 103.12075 126.57260 1.000 31.66255 86 TYR D C 1
ATOM 5766 O O . TYR D 1 73 ? 116.77314 102.47062 127.60601 1.000 33.38045 86 TYR D O 1
ATOM 5775 N N . PHE D 1 74 ? 116.07244 104.00831 126.12743 1.000 30.82415 87 PHE D N 1
ATOM 5776 C CA . PHE D 1 74 ? 114.89873 104.35403 126.92038 1.000 29.59496 87 PHE D CA 1
ATOM 5777 C C . PHE D 1 74 ? 113.57408 104.25599 126.18021 1.000 33.95879 87 PHE D C 1
ATOM 5778 O O . PHE D 1 74 ? 112.53424 104.18326 126.84393 1.000 38.59504 87 PHE D O 1
ATOM 5786 N N . GLY D 1 75 ? 113.56362 104.24205 124.85999 1.000 33.54959 88 GLY D N 1
ATOM 5787 C CA . GLY D 1 75 ? 112.33206 104.16722 124.09608 1.000 32.67095 88 GLY D CA 1
ATOM 5788 C C . GLY D 1 75 ? 112.30023 105.21202 122.99810 1.000 35.47295 88 GLY D C 1
ATOM 5789 O O . GLY D 1 75 ? 112.91739 106.27278 123.08530 1.000 38.03782 88 GLY D O 1
ATOM 5790 N N . ASN D 1 76 ? 111.54669 104.90560 121.94071 1.000 39.30113 89 ASN D N 1
ATOM 5791 C CA . ASN D 1 76 ? 111.54342 105.75435 120.75358 1.000 40.84181 89 ASN D CA 1
ATOM 5792 C C . ASN D 1 76 ? 110.82371 107.07750 120.99000 1.000 46.32562 89 ASN D C 1
ATOM 5793 O O . ASN D 1 76 ? 111.16213 108.08269 120.35571 1.000 45.71152 89 ASN D O 1
ATOM 5798 N N . GLU D 1 77 ? 109.83650 107.10420 121.88238 1.000 47.16376 90 GLU D N 1
ATOM 5799 C CA . GLU D 1 77 ? 109.01376 108.29278 122.09978 1.000 44.66818 90 GLU D CA 1
ATOM 5800 C C . GLU D 1 77 ? 108.81805 108.54614 123.59214 1.000 46.35712 90 GLU D C 1
ATOM 5801 O O . GLU D 1 77 ? 107.71326 108.82021 124.06077 1.000 55.87856 90 GLU D O 1
ATOM 5807 N N . THR D 1 78 ? 109.90004 108.46348 124.35696 1.000 41.03087 91 THR D N 1
ATOM 5808 C CA . THR D 1 78 ? 109.84394 108.65911 125.79729 1.000 37.66925 91 THR D CA 1
ATOM 5809 C C . THR D 1 78 ? 110.20587 110.09768 126.16342 1.000 40.91062 91 THR D C 1
ATOM 5810 O O . THR D 1 78 ? 110.99155 110.76066 125.48381 1.000 45.04056 91 THR D O 1
ATOM 5814 N N . ALA D 1 79 ? 109.61034 110.57572 127.25450 1.000 39.65800 92 ALA D N 1
ATOM 5815 C CA . ALA D 1 79 ? 109.86340 111.91692 127.76256 1.000 37.74054 92 ALA D CA 1
ATOM 5816 C C . ALA D 1 79 ? 111.07887 111.91806 128.68102 1.000 40.22997 92 ALA D C 1
ATOM 5817 O O . ALA D 1 79 ? 111.23919 111.02897 129.52112 1.000 41.31015 92 ALA D O 1
ATOM 5819 N N . SER D 1 80 ? 111.94176 112.91927 128.50609 1.000 38.69707 93 SER D N 1
ATOM 5820 C CA . SER D 1 80 ? 113.21069 113.00333 129.23016 1.000 38.21346 93 SER D CA 1
ATOM 5821 C C . SER D 1 80 ? 113.09799 113.99916 130.38226 1.000 42.05995 93 SER D C 1
ATOM 5822 O O . SER D 1 80 ? 113.59032 115.12420 130.31626 1.000 52.45711 93 SER D O 1
ATOM 5825 N N . ALA D 1 81 ? 112.44382 113.57330 131.45936 1.000 40.34580 94 ALA D N 1
ATOM 5826 C CA . ALA D 1 81 ? 112.38825 114.36706 132.68194 1.000 37.29405 94 ALA D CA 1
ATOM 5827 C C . ALA D 1 81 ? 112.96683 113.63036 133.87910 1.000 37.60727 94 ALA D C 1
ATOM 5828 O O . ALA D 1 81 ? 113.79792 114.18917 134.60450 1.000 37.16895 94 ALA D O 1
ATOM 5830 N N . GLU D 1 82 ? 112.56077 112.37786 134.09868 1.000 34.06356 95 GLU D N 1
ATOM 5831 C CA . GLU D 1 82 ? 113.14226 111.58131 135.17475 1.000 33.27295 95 GLU D CA 1
ATOM 5832 C C . GLU D 1 82 ? 114.61939 111.30195 134.91890 1.000 32.16838 95 GLU D C 1
ATOM 5833 O O . GLU D 1 82 ? 115.43089 111.28712 135.85481 1.000 32.62472 95 GLU D O 1
ATOM 5839 N N . VAL D 1 83 ? 114.98299 111.07097 133.65485 1.000 31.99181 96 VAL D N 1
ATOM 5840 C CA . VAL D 1 83 ? 116.37918 110.82439 133.30136 1.000 30.77068 96 VAL D CA 1
ATOM 5841 C C . VAL D 1 83 ? 117.23266 112.04412 133.62813 1.000 28.59043 96 VAL D C 1
ATOM 5842 O O . VAL D 1 83 ? 118.33729 111.92393 134.16853 1.000 31.35026 96 VAL D O 1
ATOM 5846 N N . VAL D 1 84 ? 116.73068 113.23826 133.30691 1.000 31.50940 97 VAL D N 1
ATOM 5847 C CA . VAL D 1 84 ? 117.43225 114.46500 133.67168 1.000 29.33466 97 VAL D CA 1
ATOM 5848 C C . VAL D 1 84 ? 117.51207 114.61050 135.18736 1.000 29.03726 97 VAL D C 1
ATOM 5849 O O . VAL D 1 84 ? 118.56407 114.98071 135.72940 1.000 31.37387 97 VAL D O 1
ATOM 5853 N N . GLY D 1 85 ? 116.41431 114.31934 135.89060 1.000 28.17572 98 GLY D N 1
ATOM 5854 C CA . GLY D 1 85 ? 116.38442 114.51639 137.33030 1.000 26.67427 98 GLY D CA 1
ATOM 5855 C C . GLY D 1 85 ? 117.34525 113.62114 138.09020 1.000 27.44360 98 GLY D C 1
ATOM 5856 O O . GLY D 1 85 ? 117.93074 114.04189 139.08966 1.000 27.85882 98 GLY D O 1
ATOM 5857 N N . HIS D 1 86 ? 117.51751 112.37590 137.63785 1.000 29.44809 99 HIS D N 1
ATOM 5858 C CA . HIS D 1 86 ? 118.43823 111.46529 138.32071 1.000 26.94081 99 HIS D CA 1
ATOM 5859 C C . HIS D 1 86 ? 119.87280 111.99034 138.27917 1.000 26.28348 99 HIS D C 1
ATOM 5860 O O . HIS D 1 86 ? 120.55902 112.06064 139.30995 1.000 28.21950 99 HIS D O 1
ATOM 5867 N N . PHE D 1 87 ? 120.34074 112.37942 137.09128 1.000 25.73103 100 PHE D N 1
ATOM 5868 C CA . PHE D 1 87 ? 121.69737 112.90160 136.97137 1.000 25.64091 100 PHE D CA 1
ATOM 5869 C C . PHE D 1 87 ? 121.84488 114.25297 137.65868 1.000 24.84033 100 PHE D C 1
ATOM 5870 O O . PHE D 1 87 ? 122.91295 114.55182 138.20524 1.000 24.59659 100 PHE D O 1
ATOM 5878 N N . ASP D 1 88 ? 120.79418 115.07892 137.65186 1.000 24.73535 101 ASP D N 1
ATOM 5879 C CA . ASP D 1 88 ? 120.85783 116.34431 138.37542 1.000 26.30994 101 ASP D CA 1
ATOM 5880 C C . ASP D 1 88 ? 120.97660 116.11619 139.87744 1.000 28.31336 101 ASP D C 1
ATOM 5881 O O . ASP D 1 88 ? 121.69879 116.84346 140.56850 1.000 27.03042 101 ASP D O 1
ATOM 5886 N N . ASN D 1 89 ? 120.26367 115.11681 140.40176 1.000 27.96017 102 ASN D N 1
ATOM 5887 C CA . ASN D 1 89 ? 120.39716 114.76258 141.81012 1.000 25.41665 102 ASN D CA 1
ATOM 5888 C C . ASN D 1 89 ? 121.80264 114.27171 142.12211 1.000 27.52963 102 ASN D C 1
ATOM 5889 O O . ASN D 1 89 ? 122.35125 114.57590 143.18695 1.000 30.06933 102 ASN D O 1
ATOM 5894 N N . VAL D 1 90 ? 122.39650 113.49395 141.21363 1.000 29.35352 103 VAL D N 1
ATOM 5895 C CA . VAL D 1 90 ? 123.77158 113.04550 141.43146 1.000 26.20590 103 VAL D CA 1
ATOM 5896 C C . VAL D 1 90 ? 124.72786 114.23426 141.46431 1.000 25.17142 103 VAL D C 1
ATOM 5897 O O . VAL D 1 90 ? 125.61782 114.30889 142.31942 1.000 27.80044 103 VAL D O 1
ATOM 5901 N N . VAL D 1 91 ? 124.55906 115.18406 140.54288 1.000 25.94481 104 VAL D N 1
ATOM 5902 C CA . VAL D 1 91 ? 125.49682 116.30349 140.44711 1.000 25.86216 104 VAL D CA 1
ATOM 5903 C C . VAL D 1 91 ? 125.33468 117.24847 141.63350 1.000 28.75842 104 VAL D C 1
ATOM 5904 O O . VAL D 1 91 ? 126.28062 117.48869 142.39110 1.000 32.44331 104 VAL D O 1
ATOM 5908 N N . GLY D 1 92 ? 124.14244 117.81377 141.80239 1.000 28.60257 105 GLY D N 1
ATOM 5909 C CA . GLY D 1 92 ? 123.93145 118.77506 142.86643 1.000 24.44159 105 GLY D CA 1
ATOM 5910 C C . GLY D 1 92 ? 122.77920 118.43713 143.78633 1.000 28.06175 105 GLY D C 1
ATOM 5911 O O . GLY D 1 92 ? 121.62022 118.43901 143.37174 1.000 41.66324 105 GLY D O 1
ATOM 5912 N N . ALA D 1 93 ? 123.09418 118.15479 145.04329 1.000 30.69073 106 ALA D N 1
ATOM 5913 C CA . ALA D 1 93 ? 122.11051 117.84505 146.07200 1.000 30.67737 106 ALA D CA 1
ATOM 5914 C C . ALA D 1 93 ? 122.84933 117.83413 147.40225 1.000 34.44865 106 ALA D C 1
ATOM 5915 O O . ALA D 1 93 ? 124.08126 117.85916 147.44362 1.000 36.07495 106 ALA D O 1
ATOM 5917 N N . ASP D 1 94 ? 122.09380 117.79580 148.49438 1.000 33.72045 107 ASP D N 1
ATOM 5918 C CA . ASP D 1 94 ? 122.67668 117.87019 149.83267 1.000 33.83207 107 ASP D CA 1
ATOM 5919 C C . ASP D 1 94 ? 123.21420 116.49558 150.21548 1.000 35.16926 107 ASP D C 1
ATOM 5920 O O . ASP D 1 94 ? 122.45436 115.59828 150.58580 1.000 35.49628 107 ASP D O 1
ATOM 5925 N N . LYS D 1 95 ? 124.53044 116.32895 150.12232 1.000 34.34915 108 LYS D N 1
ATOM 5926 C CA . LYS D 1 95 ? 125.19492 115.08694 150.52060 1.000 35.70274 108 LYS D CA 1
ATOM 5927 C C . LYS D 1 95 ? 125.69704 115.17829 151.96118 1.000 39.16427 108 LYS D C 1
ATOM 5928 O O . LYS D 1 95 ? 126.85984 114.91897 152.25713 1.000 45.51717 108 LYS D O 1
ATOM 5934 N N . SER D 1 96 ? 124.79643 115.53664 152.87273 1.000 39.25538 109 SER D N 1
ATOM 5935 C CA . SER D 1 96 ? 125.17723 115.78348 154.25860 1.000 39.95621 109 SER D CA 1
ATOM 5936 C C . SER D 1 96 ? 125.03942 114.56364 155.15857 1.000 43.76103 109 SER D C 1
ATOM 5937 O O . SER D 1 96 ? 125.68321 114.51292 156.21099 1.000 43.04524 109 SER D O 1
ATOM 5940 N N . SER D 1 97 ? 124.21921 113.58586 154.77969 1.000 43.44635 110 SER D N 1
ATOM 5941 C CA . SER D 1 97 ? 124.02488 112.37533 155.56573 1.000 41.93233 110 SER D CA 1
ATOM 5942 C C . SER D 1 97 ? 124.77968 111.17335 155.01295 1.000 43.79365 110 SER D C 1
ATOM 5943 O O . SER D 1 97 ? 124.67096 110.08093 155.57637 1.000 46.75140 110 SER D O 1
ATOM 5946 N N . ILE D 1 98 ? 125.53489 111.34379 153.93710 1.000 40.25931 111 ILE D N 1
ATOM 5947 C CA . ILE D 1 98 ? 126.23010 110.24538 153.27614 1.000 38.94777 111 ILE D CA 1
ATOM 5948 C C . ILE D 1 98 ? 127.64384 110.14071 153.83052 1.000 36.84364 111 ILE D C 1
ATOM 5949 O O . ILE D 1 98 ? 128.28930 111.15446 154.11852 1.000 39.56449 111 ILE D O 1
ATOM 5954 N N . LEU D 1 99 ? 128.12371 108.90982 154.00161 1.000 37.70647 112 LEU D N 1
ATOM 5955 C CA . LEU D 1 99 ? 129.48072 108.67676 154.47311 1.000 40.26169 112 LEU D CA 1
ATOM 5956 C C . LEU D 1 99 ? 130.06929 107.46063 153.77145 1.000 41.09999 112 LEU D C 1
ATOM 5957 O O . LEU D 1 99 ? 129.40723 106.42834 153.64257 1.000 39.78291 112 LEU D O 1
ATOM 5962 N N . PHE D 1 100 ? 131.31432 107.59477 153.32083 1.000 41.54321 113 PHE D N 1
ATOM 5963 C CA . PHE D 1 100 ? 132.09023 106.49579 152.76015 1.000 38.80889 113 PHE D CA 1
ATOM 5964 C C . PHE D 1 100 ? 133.17193 106.10149 153.75645 1.000 40.81327 113 PHE D C 1
ATOM 5965 O O . PHE D 1 100 ? 133.91744 106.96019 154.23685 1.000 42.68024 113 PHE D O 1
ATOM 5973 N N . LEU D 1 101 ? 133.26057 104.80955 154.06115 1.000 43.37829 114 LEU D N 1
ATOM 5974 C CA . LEU D 1 101 ? 134.17418 104.30919 155.07708 1.000 45.10348 114 LEU D CA 1
ATOM 5975 C C . LEU D 1 101 ? 135.11043 103.26000 154.49396 1.000 48.16250 114 LEU D C 1
ATOM 5976 O O . LEU D 1 101 ? 134.79122 102.59582 153.50470 1.000 48.81192 114 LEU D O 1
ATOM 5981 N N . CYS D 1 102 ? 136.27577 103.12008 155.12255 1.000 53.38070 115 CYS D N 1
ATOM 5982 C CA . CYS D 1 102 ? 137.24849 102.10126 154.75757 1.000 55.41187 115 CYS D CA 1
ATOM 5983 C C . CYS D 1 102 ? 137.36138 100.99178 155.79435 1.000 61.27499 115 CYS D C 1
ATOM 5984 O O . CYS D 1 102 ? 138.16578 100.07334 155.61140 1.000 63.63046 115 CYS D O 1
ATOM 5987 N N . ASP D 1 103 ? 136.58267 101.04896 156.87102 1.000 63.51447 116 ASP D N 1
ATOM 5988 C CA . ASP D 1 103 ? 136.60244 100.02447 157.90417 1.000 64.69792 116 ASP D CA 1
ATOM 5989 C C . ASP D 1 103 ? 135.60153 98.92057 157.58937 1.000 67.12948 116 ASP D C 1
ATOM 5990 O O . ASP D 1 103 ? 134.48363 99.17765 157.13751 1.000 69.88241 116 ASP D O 1
ATOM 5995 N N . ASP D 1 104 ? 136.01269 97.68259 157.84829 1.000 67.84279 117 ASP D N 1
ATOM 5996 C CA . ASP D 1 104 ? 135.17938 96.50332 157.61938 1.000 68.11357 117 ASP D CA 1
ATOM 5997 C C . ASP D 1 104 ? 134.34171 96.27630 158.87447 1.000 69.41314 117 ASP D C 1
ATOM 5998 O O . ASP D 1 104 ? 134.62494 95.39080 159.68097 1.000 72.63804 117 ASP D O 1
ATOM 6003 N N . LEU D 1 105 ? 133.29632 97.08614 159.03699 1.000 68.14819 118 LEU D N 1
ATOM 6004 C CA . LEU D 1 105 ? 132.46509 97.03886 160.23261 1.000 68.38807 118 LEU D CA 1
ATOM 6005 C C . LEU D 1 105 ? 131.44332 95.91012 160.21663 1.000 71.78473 118 LEU D C 1
ATOM 6006 O O . LEU D 1 105 ? 130.87942 95.59472 161.26943 1.000 73.71014 118 LEU D O 1
ATOM 6011 N N . ASP D 1 106 ? 131.19117 95.29572 159.06292 1.000 72.21985 119 ASP D N 1
ATOM 6012 C CA . ASP D 1 106 ? 130.23624 94.20279 158.96252 1.000 71.04104 119 ASP D CA 1
ATOM 6013 C C . ASP D 1 106 ? 130.88976 92.86714 158.64277 1.000 73.27242 119 ASP D C 1
ATOM 6014 O O . ASP D 1 106 ? 130.17734 91.86374 158.52180 1.000 77.37522 119 ASP D O 1
ATOM 6019 N N . ASP D 1 107 ? 132.21639 92.82651 158.50137 1.000 75.05000 120 ASP D N 1
ATOM 6020 C CA . ASP D 1 107 ? 132.96658 91.59442 158.25538 1.000 77.22796 120 ASP D CA 1
ATOM 6021 C C . ASP D 1 107 ? 132.48278 90.89879 156.97989 1.000 76.95849 120 ASP D C 1
ATOM 6022 O O . ASP D 1 107 ? 131.95980 89.78337 157.00361 1.000 79.15205 120 ASP D O 1
ATOM 6027 N N . LYS D 1 108 ? 132.66610 91.58647 155.85198 1.000 73.79389 121 LYS D N 1
ATOM 6028 C CA . LYS D 1 108 ? 132.23271 91.06542 154.56078 1.000 74.54652 121 LYS D CA 1
ATOM 6029 C C . LYS D 1 108 ? 133.28096 91.12804 153.45879 1.000 77.85252 121 LYS D C 1
ATOM 6030 O O . LYS D 1 108 ? 133.08542 90.47657 152.42629 1.000 78.65074 121 LYS D O 1
ATOM 6036 N N . CYS D 1 109 ? 134.37482 91.87625 153.62552 1.000 77.73307 122 CYS D N 1
ATOM 6037 C CA . CYS D 1 109 ? 135.40220 91.90973 152.58912 1.000 78.55466 122 CYS D CA 1
ATOM 6038 C C . CYS D 1 109 ? 136.13166 90.58101 152.44127 1.000 83.17268 122 CYS D C 1
ATOM 6039 O O . CYS D 1 109 ? 136.86827 90.40617 151.46474 1.000 86.64159 122 CYS D O 1
ATOM 6042 N N . LYS D 1 110 ? 135.94878 89.64953 153.38057 1.000 83.83360 123 LYS D N 1
ATOM 6043 C CA . LYS D 1 110 ? 136.58938 88.34280 153.28729 1.000 82.97522 123 LYS D CA 1
ATOM 6044 C C . LYS D 1 110 ? 136.08145 87.52671 152.10599 1.000 84.04625 123 LYS D C 1
ATOM 6045 O O . LYS D 1 110 ? 136.77548 86.60591 151.66169 1.000 82.50293 123 LYS D O 1
ATOM 6051 N N . ASN D 1 111 ? 134.89088 87.83227 151.59573 1.000 85.46695 124 ASN D N 1
ATOM 6052 C CA . ASN D 1 111 ? 134.35079 87.09828 150.46168 1.000 83.23068 124 ASN D CA 1
ATOM 6053 C C . ASN D 1 111 ? 135.18261 87.35318 149.20999 1.000 83.51128 124 ASN D C 1
ATOM 6054 O O . ASN D 1 111 ? 135.75310 88.43060 149.02165 1.000 83.29638 124 ASN D O 1
ATOM 6059 N N . ASP D 1 112 ? 135.24492 86.34147 148.34873 1.000 82.38755 125 ASP D N 1
ATOM 6060 C CA . ASP D 1 112 ? 136.11254 86.38337 147.18008 1.000 81.36786 125 ASP D CA 1
ATOM 6061 C C . ASP D 1 112 ? 135.53592 87.30474 146.11247 1.000 79.27364 125 ASP D C 1
ATOM 6062 O O . ASP D 1 112 ? 134.39863 87.12129 145.66736 1.000 78.74763 125 ASP D O 1
ATOM 6067 N N . GLY D 1 113 ? 136.32891 88.29072 145.69799 1.000 74.21422 126 GLY D N 1
ATOM 6068 C CA . GLY D 1 113 ? 135.94874 89.17618 144.61756 1.000 71.35720 126 GLY D CA 1
ATOM 6069 C C . GLY D 1 113 ? 135.06516 90.34149 144.99688 1.000 69.56122 126 GLY D C 1
ATOM 6070 O O . GLY D 1 113 ? 134.50886 90.98737 144.10217 1.000 70.69115 126 GLY D O 1
ATOM 6071 N N . TRP D 1 114 ? 134.91463 90.63629 146.28453 1.000 69.75300 127 TRP D N 1
ATOM 6072 C CA . TRP D 1 114 ? 134.08208 91.74093 146.74440 1.000 66.49900 127 TRP D CA 1
ATOM 6073 C C . TRP D 1 114 ? 134.94141 92.98794 146.91214 1.000 60.18497 127 TRP D C 1
ATOM 6074 O O . TRP D 1 114 ? 135.95850 92.95581 147.61256 1.000 64.92416 127 TRP D O 1
ATOM 6085 N N . ALA D 1 115 ? 134.52995 94.08080 146.27260 1.000 50.27981 128 ALA D N 1
ATOM 6086 C CA . ALA D 1 115 ? 135.22390 95.35690 146.37033 1.000 49.52994 128 ALA D CA 1
ATOM 6087 C C . ALA D 1 115 ? 134.49425 96.36664 147.24688 1.000 51.21522 128 ALA D C 1
ATOM 6088 O O . ALA D 1 115 ? 134.94412 97.51031 147.35638 1.000 50.29638 128 ALA D O 1
ATOM 6090 N N . GLY D 1 116 ? 133.39300 95.97588 147.86814 1.000 49.40951 129 GLY D N 1
ATOM 6091 C CA . GLY D 1 116 ? 132.62004 96.87909 148.69609 1.000 41.59344 129 GLY D CA 1
ATOM 6092 C C . GLY D 1 116 ? 131.18265 96.42768 148.77266 1.000 46.26001 129 GLY D C 1
ATOM 6093 O O . GLY D 1 116 ? 130.74653 95.53212 148.05106 1.000 49.38579 129 GLY D O 1
ATOM 6094 N N . TYR D 1 117 ? 130.43832 97.07091 149.66983 1.000 47.31258 130 TYR D N 1
ATOM 6095 C CA . TYR D 1 117 ? 129.05112 96.68216 149.88167 1.000 44.49104 130 TYR D CA 1
ATOM 6096 C C . TYR D 1 117 ? 128.28646 97.81418 150.55161 1.000 43.56857 130 TYR D C 1
ATOM 6097 O O . TYR D 1 117 ? 128.85975 98.65663 151.24538 1.000 45.09772 130 TYR D O 1
ATOM 6106 N N . TRP D 1 118 ? 126.97460 97.81055 150.32780 1.000 45.52155 131 TRP D N 1
ATOM 6107 C CA . TRP D 1 118 ? 126.04636 98.72646 150.97503 1.000 41.71592 131 TRP D CA 1
ATOM 6108 C C . TRP D 1 118 ? 125.67462 98.18413 152.34981 1.000 44.95940 131 TRP D C 1
ATOM 6109 O O . TRP D 1 118 ? 125.46970 96.97934 152.51762 1.000 46.40868 131 TRP D O 1
ATOM 6120 N N . ARG D 1 119 ? 125.59434 99.07954 153.33686 1.000 44.06183 132 ARG D N 1
ATOM 6121 C CA . ARG D 1 119 ? 125.42675 98.64846 154.72126 1.000 47.61639 132 ARG D CA 1
ATOM 6122 C C . ARG D 1 119 ? 124.02290 98.14591 155.03805 1.000 50.20834 132 ARG D C 1
ATOM 6123 O O . ARG D 1 119 ? 123.85520 97.44340 156.03948 1.000 53.57781 132 ARG D O 1
ATOM 6131 N N . GLY D 1 120 ? 123.02349 98.47965 154.23680 1.000 48.53534 133 GLY D N 1
ATOM 6132 C CA . GLY D 1 120 ? 121.69618 97.92149 154.39856 1.000 48.23237 133 GLY D CA 1
ATOM 6133 C C . GLY D 1 120 ? 120.69213 98.93542 154.91776 1.000 49.50708 133 GLY D C 1
ATOM 6134 O O . GLY D 1 120 ? 120.93655 100.14308 154.96050 1.000 51.30852 133 GLY D O 1
ATOM 6135 N N . SER D 1 121 ? 119.53437 98.40888 155.32596 1.000 51.29289 134 SER D N 1
ATOM 6136 C CA . SER D 1 121 ? 118.40891 99.25096 155.71939 1.000 51.54080 134 SER D CA 1
ATOM 6137 C C . SER D 1 121 ? 118.60648 99.89953 157.08289 1.000 52.37279 134 SER D C 1
ATOM 6138 O O . SER D 1 121 ? 117.96397 100.91321 157.37670 1.000 53.22770 134 SER D O 1
ATOM 6141 N N . ASN D 1 122 ? 119.46780 99.33447 157.92986 1.000 54.94684 135 ASN D N 1
ATOM 6142 C CA . ASN D 1 122 ? 119.71096 99.94101 159.23437 1.000 57.52851 135 ASN D CA 1
ATOM 6143 C C . ASN D 1 122 ? 120.56891 101.19435 159.10795 1.000 58.52976 135 ASN D C 1
ATOM 6144 O O . ASN D 1 122 ? 120.40967 102.14303 159.88446 1.000 62.35383 135 ASN D O 1
ATOM 6149 N N . HIS D 1 123 ? 121.48480 101.21425 158.14250 1.000 55.59072 136 HIS D N 1
ATOM 6150 C CA . HIS D 1 123 ? 122.29921 102.38444 157.81741 1.000 52.49426 136 HIS D CA 1
ATOM 6151 C C . HIS D 1 123 ? 122.19692 102.58596 156.30801 1.000 51.82543 136 HIS D C 1
ATOM 6152 O O . HIS D 1 123 ? 123.03220 102.09482 155.54622 1.000 51.37362 136 HIS D O 1
ATOM 6159 N N . SER D 1 124 ? 121.17053 103.32165 155.88137 1.000 50.71439 137 SER D N 1
ATOM 6160 C CA . SER D 1 124 ? 120.80862 103.40668 154.47208 1.000 49.68454 137 SER D CA 1
ATOM 6161 C C . SER D 1 124 ? 121.67832 104.36418 153.66971 1.000 47.48067 137 SER D C 1
ATOM 6162 O O . SER D 1 124 ? 121.58781 104.36205 152.43816 1.000 45.20269 137 SER D O 1
ATOM 6165 N N . ASP D 1 125 ? 122.50899 105.17680 154.31967 1.000 47.32164 138 ASP D N 1
ATOM 6166 C CA . ASP D 1 125 ? 123.32129 106.17233 153.63060 1.000 42.91327 138 ASP D CA 1
ATOM 6167 C C . ASP D 1 125 ? 124.81384 105.90311 153.79564 1.000 43.33118 138 ASP D C 1
ATOM 6168 O O . ASP D 1 125 ? 125.63321 106.80780 153.63423 1.000 42.08596 138 ASP D O 1
ATOM 6173 N N . GLN D 1 126 ? 125.18371 104.66345 154.10624 1.000 43.99317 139 GLN D N 1
ATOM 6174 C CA . GLN D 1 126 ? 126.56816 104.31307 154.38192 1.000 40.92734 139 GLN D CA 1
ATOM 6175 C C . GLN D 1 126 ? 127.00408 103.16088 153.48718 1.000 42.33168 139 GLN D C 1
ATOM 6176 O O . GLN D 1 126 ? 126.19836 102.30545 153.11371 1.000 43.72584 139 GLN D O 1
ATOM 6182 N N . THR D 1 127 ? 128.29182 103.14760 153.14580 1.000 40.89518 140 THR D N 1
ATOM 6183 C CA . THR D 1 127 ? 128.84648 102.12835 152.26607 1.000 41.72424 140 THR D CA 1
ATOM 6184 C C . THR D 1 127 ? 130.31540 101.90770 152.60430 1.000 42.07316 140 THR D C 1
ATOM 6185 O O . THR D 1 127 ? 130.99807 102.81257 153.08877 1.000 44.64411 140 THR D O 1
ATOM 6189 N N . ILE D 1 128 ? 130.79189 100.69124 152.34102 1.000 43.42423 141 ILE D N 1
ATOM 6190 C CA . ILE D 1 128 ? 132.13498 100.25158 152.70621 1.000 45.61063 141 ILE D CA 1
ATOM 6191 C C . ILE D 1 128 ? 132.91815 99.94955 151.43593 1.000 44.02963 141 ILE D C 1
ATOM 6192 O O . ILE D 1 128 ? 132.36221 99.42730 150.46458 1.000 48.44124 141 ILE D O 1
ATOM 6197 N N . ILE D 1 129 ? 134.20615 100.28730 151.44051 1.000 44.67260 142 ILE D N 1
ATOM 6198 C CA . ILE D 1 129 ? 135.10418 100.04333 150.31489 1.000 45.02236 142 ILE D CA 1
ATOM 6199 C C . ILE D 1 129 ? 136.19902 99.08842 150.77648 1.000 48.10693 142 ILE D C 1
ATOM 6200 O O . ILE D 1 129 ? 136.89656 99.36437 151.75982 1.000 52.00684 142 ILE D O 1
ATOM 6205 N N . CYS D 1 130 ? 136.35355 97.96799 150.07136 1.000 49.41011 143 CYS D N 1
ATOM 6206 C CA . CYS D 1 130 ? 137.39435 96.99855 150.38374 1.000 52.07883 143 CYS D CA 1
ATOM 6207 C C . CYS D 1 130 ? 138.65737 97.32889 149.58419 1.000 51.68582 143 CYS D C 1
ATOM 6208 O O . CYS D 1 130 ? 138.68446 98.26614 148.78350 1.000 52.93833 143 CYS D O 1
ATOM 6211 N N . ASP D 1 131 ? 139.72324 96.55462 149.79187 1.000 52.93076 144 ASP D N 1
ATOM 6212 C CA . ASP D 1 131 ? 141.03400 96.86832 149.23338 1.000 51.29910 144 ASP D CA 1
ATOM 6213 C C . ASP D 1 131 ? 141.20376 96.45495 147.77539 1.000 50.96747 144 ASP D C 1
ATOM 6214 O O . ASP D 1 131 ? 142.15753 96.90697 147.13408 1.000 50.03367 144 ASP D O 1
ATOM 6219 N N . LEU D 1 132 ? 140.32025 95.60997 147.23750 1.000 51.06097 145 LEU D N 1
ATOM 6220 C CA . LEU D 1 132 ? 140.40162 95.25421 145.82298 1.000 47.74388 145 LEU D CA 1
ATOM 6221 C C . LEU D 1 132 ? 140.15617 96.45922 144.92336 1.000 48.93102 145 LEU D C 1
ATOM 6222 O O . LEU D 1 132 ? 140.65237 96.50214 143.78745 1.000 48.40478 145 LEU D O 1
ATOM 6227 N N . SER D 1 133 ? 139.38254 97.43278 145.41045 1.000 48.12782 146 SER D N 1
ATOM 6228 C CA . SER D 1 133 ? 139.08168 98.62397 144.62718 1.000 45.78784 146 SER D CA 1
ATOM 6229 C C . SER D 1 133 ? 140.33806 99.42376 144.31965 1.000 44.83593 146 SER D C 1
ATOM 6230 O O . SER D 1 133 ? 140.50059 99.91800 143.19915 1.000 46.18326 146 SER D O 1
ATOM 6233 N N . PHE D 1 134 ? 141.23525 99.55751 145.29113 1.000 43.91140 147 PHE D N 1
ATOM 6234 C CA . PHE D 1 134 ? 142.48294 100.28369 145.10694 1.000 42.54123 147 PHE D CA 1
ATOM 6235 C C . PHE D 1 134 ? 143.50578 99.49571 144.30280 1.000 43.98216 147 PHE D C 1
ATOM 6236 O O . PHE D 1 134 ? 144.65876 99.92379 144.20077 1.000 47.70716 147 PHE D O 1
ATOM 6244 N N . VAL D 1 135 ? 143.11056 98.35927 143.73363 1.000 46.00981 148 VAL D N 1
ATOM 6245 C CA . VAL D 1 135 ? 144.00188 97.56417 142.89584 1.000 45.16522 148 VAL D CA 1
ATOM 6246 C C . VAL D 1 135 ? 143.44207 97.29885 141.50559 1.000 47.67950 148 VAL D C 1
ATOM 6247 O O . VAL D 1 135 ? 144.22322 97.18930 140.54171 1.000 48.76172 148 VAL D O 1
ATOM 6251 N N . THR D 1 136 ? 142.12169 97.25918 141.30209 1.000 48.73396 149 THR D N 1
ATOM 6252 C CA . THR D 1 136 ? 141.58235 96.86066 140.00605 1.000 45.93680 149 THR D CA 1
ATOM 6253 C C . THR D 1 136 ? 140.85282 97.95433 139.22983 1.000 44.54037 149 THR D C 1
ATOM 6254 O O . THR D 1 136 ? 140.47168 97.71024 138.08003 1.000 50.20551 149 THR D O 1
ATOM 6258 N N . ARG D 1 137 ? 140.65056 99.14104 139.79253 1.000 43.81713 150 ARG D N 1
ATOM 6259 C CA . ARG D 1 137 ? 139.83529 100.15674 139.13755 1.000 41.49771 150 ARG D CA 1
ATOM 6260 C C . ARG D 1 137 ? 140.69181 101.10795 138.30709 1.000 39.46227 150 ARG D C 1
ATOM 6261 O O . ARG D 1 137 ? 141.81010 101.46199 138.68730 1.000 44.66534 150 ARG D O 1
ATOM 6269 N N . ARG D 1 138 ? 140.14518 101.52469 137.16598 1.000 36.66302 151 ARG D N 1
ATOM 6270 C CA . ARG D 1 138 ? 140.84274 102.32794 136.17016 1.000 33.83417 151 ARG D CA 1
ATOM 6271 C C . ARG D 1 138 ? 140.29191 103.75323 136.14914 1.000 32.13534 151 ARG D C 1
ATOM 6272 O O . ARG D 1 138 ? 139.30410 104.07607 136.81136 1.000 34.69549 151 ARG D O 1
ATOM 6280 N N . TYR D 1 139 ? 140.94488 104.61152 135.36803 1.000 33.23864 152 TYR D N 1
ATOM 6281 C CA . TYR D 1 139 ? 140.62292 106.02942 135.30397 1.000 31.90296 152 TYR D CA 1
ATOM 6282 C C . TYR D 1 139 ? 140.13164 106.40304 133.90993 1.000 33.54063 152 TYR D C 1
ATOM 6283 O O . TYR D 1 139 ? 140.36807 105.69061 132.93227 1.000 37.10412 152 TYR D O 1
ATOM 6292 N N . LEU D 1 140 ? 139.44018 107.54418 133.83158 1.000 31.12340 153 LEU D N 1
ATOM 6293 C CA . LEU D 1 140 ? 138.72733 107.92341 132.61444 1.000 30.86679 153 LEU D CA 1
ATOM 6294 C C . LEU D 1 140 ? 139.65327 108.21117 131.43971 1.000 33.68177 153 LEU D C 1
ATOM 6295 O O . LEU D 1 140 ? 139.18973 108.22226 130.29520 1.000 36.77134 153 LEU D O 1
ATOM 6300 N N . THR D 1 141 ? 140.94191 108.44855 131.68701 1.000 33.33329 154 THR D N 1
ATOM 6301 C CA . THR D 1 141 ? 141.86835 108.69606 130.58932 1.000 32.48648 154 THR D CA 1
ATOM 6302 C C . THR D 1 141 ? 142.22744 107.41794 129.83865 1.000 32.96367 154 THR D C 1
ATOM 6303 O O . THR D 1 141 ? 142.84752 107.49318 128.77339 1.000 34.24530 154 THR D O 1
ATOM 6307 N N . GLN D 1 142 ? 141.84339 106.25195 130.36076 1.000 34.26437 155 GLN D N 1
ATOM 6308 C CA . GLN D 1 142 ? 142.13212 104.96668 129.73931 1.000 34.79179 155 GLN D CA 1
ATOM 6309 C C . GLN D 1 142 ? 140.89077 104.30248 129.15001 1.000 36.72313 155 GLN D C 1
ATOM 6310 O O . GLN D 1 142 ? 140.87715 103.08030 128.97697 1.000 40.49879 155 GLN D O 1
ATOM 6316 N N . LEU D 1 143 ? 139.85152 105.07479 128.84533 1.000 35.18046 156 LEU D N 1
ATOM 6317 C CA . LEU D 1 143 ? 138.62102 104.50355 128.31396 1.000 33.39182 156 LEU D CA 1
ATOM 6318 C C . LEU D 1 143 ? 138.81938 104.00869 126.88557 1.000 36.10339 156 LEU D C 1
ATOM 6319 O O . LEU D 1 143 ? 139.57242 104.59826 126.10647 1.000 41.72677 156 LEU D O 1
ATOM 6324 N N . CYS D 1 144 ? 138.13639 102.90963 126.55270 1.000 35.43982 157 CYS D N 1
ATOM 6325 C CA . CYS D 1 144 ? 138.14558 102.31326 125.21247 1.000 36.05153 157 CYS D CA 1
ATOM 6326 C C . CYS D 1 144 ? 139.52964 101.80831 124.80938 1.000 39.40038 157 CYS D C 1
ATOM 6327 O O . CYS D 1 144 ? 139.85315 101.74624 123.62219 1.000 43.47573 157 CYS D O 1
ATOM 6330 N N . SER D 1 145 ? 140.35554 101.42786 125.78021 1.000 38.10599 158 SER D N 1
ATOM 6331 C CA . SER D 1 145 ? 141.70140 100.94861 125.50562 1.000 36.00063 158 SER D CA 1
ATOM 6332 C C . SER D 1 145 ? 141.87707 99.54724 126.07551 1.000 39.97861 158 SER D C 1
ATOM 6333 O O . SER D 1 145 ? 141.09003 99.08901 126.90684 1.000 42.62644 158 SER D O 1
ATOM 6336 N N . SER D 1 146 ? 142.92577 98.86934 125.60278 1.000 37.75243 159 SER D N 1
ATOM 6337 C CA . SER D 1 146 ? 143.25066 97.49841 126.00504 1.000 39.45937 159 SER D CA 1
ATOM 6338 C C . SER D 1 146 ? 142.11482 96.52564 125.69843 1.000 41.21018 159 SER D C 1
ATOM 6339 O O . SER D 1 146 ? 141.88204 95.57144 126.44317 1.000 44.70824 159 SER D O 1
ATOM 6342 N N . GLY D 1 147 ? 141.40593 96.75249 124.59617 1.000 41.71799 160 GLY D N 1
ATOM 6343 C CA . GLY D 1 147 ? 140.31691 95.88302 124.20788 1.000 39.68975 160 GLY D CA 1
ATOM 6344 C C . GLY D 1 147 ? 139.00456 96.12923 124.91438 1.000 41.34561 160 GLY D C 1
ATOM 6345 O O . GLY D 1 147 ? 138.07497 95.33318 124.74554 1.000 46.97197 160 GLY D O 1
ATOM 6346 N N . TYR D 1 148 ? 138.89530 97.19599 125.70298 1.000 39.80861 161 TYR D N 1
ATOM 6347 C CA . TYR D 1 148 ? 137.65212 97.47671 126.40616 1.000 37.94941 161 TYR D CA 1
ATOM 6348 C C . TYR D 1 148 ? 136.55420 97.86998 125.42749 1.000 41.24405 161 TYR D C 1
ATOM 6349 O O . TYR D 1 148 ? 136.78761 98.60192 124.46254 1.000 42.73939 161 TYR D O 1
ATOM 6358 N N . THR D 1 149 ? 135.34620 97.38179 125.69368 1.000 42.33108 162 THR D N 1
ATOM 6359 C CA . THR D 1 149 ? 134.18211 97.64740 124.86350 1.000 37.98172 162 THR D CA 1
ATOM 6360 C C . THR D 1 149 ? 132.98492 97.86565 125.77653 1.000 38.81306 162 THR D C 1
ATOM 6361 O O . THR D 1 149 ? 132.77673 97.10270 126.72212 1.000 43.05722 162 THR D O 1
ATOM 6365 N N . VAL D 1 150 ? 132.20972 98.91615 125.49553 1.000 36.73744 163 VAL D N 1
ATOM 6366 C CA . VAL D 1 150 ? 131.06992 99.25471 126.34678 1.000 40.78020 163 VAL D CA 1
ATOM 6367 C C . VAL D 1 150 ? 130.04319 98.12843 126.34983 1.000 40.51703 163 VAL D C 1
ATOM 6368 O O . VAL D 1 150 ? 129.49292 97.77186 127.39799 1.000 43.20090 163 VAL D O 1
ATOM 6372 N N . SER D 1 151 ? 129.77285 97.54801 125.18065 1.000 41.99302 164 SER D N 1
ATOM 6373 C CA . SER D 1 151 ? 128.71746 96.54675 125.06976 1.000 40.07334 164 SER D CA 1
ATOM 6374 C C . SER D 1 151 ? 129.13763 95.18938 125.62407 1.000 42.90292 164 SER D C 1
ATOM 6375 O O . SER D 1 151 ? 128.28908 94.43845 126.11667 1.000 44.71077 164 SER D O 1
ATOM 6378 N N . LYS D 1 152 ? 130.42784 94.85216 125.55803 1.000 44.23397 165 LYS D N 1
ATOM 6379 C CA . LYS D 1 152 ? 130.87809 93.49666 125.84540 1.000 44.65181 165 LYS D CA 1
ATOM 6380 C C . LYS D 1 152 ? 131.58118 93.32899 127.18497 1.000 43.88009 165 LYS D C 1
ATOM 6381 O O . LYS D 1 152 ? 131.73297 92.19135 127.63839 1.000 43.97032 165 LYS D O 1
ATOM 6387 N N . SER D 1 153 ? 132.01620 94.41018 127.82302 1.000 41.80283 166 SER D N 1
ATOM 6388 C CA . SER D 1 153 ? 132.69939 94.32382 129.10258 1.000 40.05885 166 SER D CA 1
ATOM 6389 C C . SER D 1 153 ? 131.73505 94.64237 130.24238 1.000 45.96660 166 SER D C 1
ATOM 6390 O O . SER D 1 153 ? 130.56832 94.98241 130.03416 1.000 48.51035 166 SER D O 1
ATOM 6393 N N . LYS D 1 154 ? 132.23599 94.52176 131.46770 1.000 46.90658 167 LYS D N 1
ATOM 6394 C CA . LYS D 1 154 ? 131.44420 94.82660 132.64872 1.000 44.54735 167 LYS D CA 1
ATOM 6395 C C . LYS D 1 154 ? 131.45412 96.32438 132.92761 1.000 44.91536 167 LYS D C 1
ATOM 6396 O O . LYS D 1 154 ? 132.39024 97.04133 132.56450 1.000 45.37360 167 LYS D O 1
ATOM 6402 N N . THR D 1 155 ? 130.39502 96.79404 133.58448 1.000 44.44220 168 THR D N 1
ATOM 6403 C CA . THR D 1 155 ? 130.22227 98.21997 133.82711 1.000 43.14606 168 THR D CA 1
ATOM 6404 C C . THR D 1 155 ? 131.00714 98.72972 135.02885 1.000 41.74883 168 THR D C 1
ATOM 6405 O O . THR D 1 155 ? 131.04400 99.94426 135.24658 1.000 40.89576 168 THR D O 1
ATOM 6409 N N . ASN D 1 156 ? 131.63386 97.84701 135.80675 1.000 42.23106 169 ASN D N 1
ATOM 6410 C CA . ASN D 1 156 ? 132.33655 98.23332 137.02278 1.000 40.64827 169 ASN D CA 1
ATOM 6411 C C . ASN D 1 156 ? 133.85360 98.17630 136.87325 1.000 41.24969 169 ASN D C 1
ATOM 6412 O O . ASN D 1 156 ? 134.56780 98.15234 137.87988 1.000 43.04982 169 ASN D O 1
ATOM 6417 N N . ILE D 1 157 ? 134.35968 98.15868 135.64004 1.000 40.31017 170 ILE D N 1
ATOM 6418 C CA . ILE D 1 157 ? 135.80331 98.11852 135.42964 1.000 41.98770 170 ILE D CA 1
ATOM 6419 C C . ILE D 1 157 ? 136.44430 99.44700 135.82048 1.000 36.19214 170 ILE D C 1
ATOM 6420 O O . ILE D 1 157 ? 137.53752 99.47789 136.39690 1.000 37.95364 170 ILE D O 1
ATOM 6425 N N . PHE D 1 158 ? 135.77500 100.55727 135.53279 1.000 35.08435 171 PHE D N 1
ATOM 6426 C CA . PHE D 1 158 ? 136.28116 101.88815 135.83298 1.000 35.56872 171 PHE D CA 1
ATOM 6427 C C . PHE D 1 158 ? 135.68072 102.41629 137.13384 1.000 35.39192 171 PHE D C 1
ATOM 6428 O O . PHE D 1 158 ? 134.65372 101.93137 137.61302 1.000 35.05264 171 PHE D O 1
ATOM 6436 N N . TRP D 1 159 ? 136.35082 103.42189 137.70737 1.000 31.97158 172 TRP D N 1
ATOM 6437 C CA . TRP D 1 159 ? 135.89246 104.01795 138.96165 1.000 31.86785 172 TRP D CA 1
ATOM 6438 C C . TRP D 1 159 ? 134.50495 104.63446 138.81665 1.000 32.98926 172 TRP D C 1
ATOM 6439 O O . TRP D 1 159 ? 133.64482 104.46284 139.68973 1.000 32.84581 172 TRP D O 1
ATOM 6450 N N . ALA D 1 160 ? 134.27358 105.36368 137.72175 1.000 34.47516 173 ALA D N 1
ATOM 6451 C CA . ALA D 1 160 ? 133.04453 106.13788 137.57438 1.000 31.64280 173 ALA D CA 1
ATOM 6452 C C . ALA D 1 160 ? 131.82175 105.23533 137.46303 1.000 33.32533 173 ALA D C 1
ATOM 6453 O O . ALA D 1 160 ? 130.82162 105.43752 138.16445 1.000 35.55723 173 ALA D O 1
ATOM 6455 N N . GLY D 1 161 ? 131.87743 104.24068 136.57490 1.000 30.86604 174 GLY D N 1
ATOM 6456 C CA . GLY D 1 161 ? 130.76777 103.31965 136.42395 1.000 29.09706 174 GLY D CA 1
ATOM 6457 C C . GLY D 1 161 ? 130.52578 102.45141 137.63726 1.000 32.50012 174 GLY D C 1
ATOM 6458 O O . GLY D 1 161 ? 129.38932 102.02706 137.86598 1.000 33.89307 174 GLY D O 1
ATOM 6459 N N . ASP D 1 162 ? 131.56975 102.17555 138.41813 1.000 35.18245 175 ASP D N 1
ATOM 6460 C CA . ASP D 1 162 ? 131.40971 101.39598 139.63767 1.000 34.08691 175 ASP D CA 1
ATOM 6461 C C . ASP D 1 162 ? 130.79718 102.21654 140.76514 1.000 32.98461 175 ASP D C 1
ATOM 6462 O O . ASP D 1 162 ? 130.01128 101.68164 141.55327 1.000 34.14826 175 ASP D O 1
ATOM 6467 N N . LEU D 1 163 ? 131.13347 103.50554 140.86050 1.000 31.36235 176 LEU D N 1
ATOM 6468 C CA . LEU D 1 163 ? 130.55677 104.33668 141.91203 1.000 28.09091 176 LEU D CA 1
ATOM 6469 C C . LEU D 1 163 ? 129.15184 104.81882 141.56773 1.000 27.18661 176 LEU D C 1
ATOM 6470 O O . LEU D 1 163 ? 128.35083 105.07172 142.47626 1.000 28.52394 176 LEU D O 1
ATOM 6475 N N . LEU D 1 164 ? 128.82513 104.94449 140.27806 1.000 30.19927 177 LEU D N 1
ATOM 6476 C CA . LEU D 1 164 ? 127.45147 105.27349 139.91092 1.000 27.00202 177 LEU D CA 1
ATOM 6477 C C . LEU D 1 164 ? 126.47674 104.19371 140.36262 1.000 28.80310 177 LEU D C 1
ATOM 6478 O O . LEU D 1 164 ? 125.35911 104.50842 140.78279 1.000 28.93840 177 LEU D O 1
ATOM 6483 N N . HIS D 1 165 ? 126.87804 102.92336 140.28449 1.000 30.80023 178 HIS D N 1
ATOM 6484 C CA . HIS D 1 165 ? 126.02530 101.84130 140.76335 1.000 29.49410 178 HIS D CA 1
ATOM 6485 C C . HIS D 1 165 ? 125.84196 101.89957 142.27498 1.000 32.13621 178 HIS D C 1
ATOM 6486 O O . HIS D 1 165 ? 124.76288 101.57199 142.77981 1.000 34.86171 178 HIS D O 1
ATOM 6493 N N . ARG D 1 166 ? 126.87598 102.31302 143.01014 1.000 32.02820 179 ARG D N 1
ATOM 6494 C CA . ARG D 1 166 ? 126.75543 102.46573 144.45491 1.000 30.47887 179 ARG D CA 1
ATOM 6495 C C . ARG D 1 166 ? 125.88485 103.65552 144.83484 1.000 31.31320 179 ARG D C 1
ATOM 6496 O O . ARG D 1 166 ? 125.24322 103.63288 145.89022 1.000 32.42558 179 ARG D O 1
ATOM 6504 N N . PHE D 1 167 ? 125.86208 104.70176 144.00405 1.000 31.48290 180 PHE D N 1
ATOM 6505 C CA . PHE D 1 167 ? 125.01426 105.85491 144.30080 1.000 29.15362 180 PHE D CA 1
ATOM 6506 C C . PHE D 1 167 ? 123.53114 105.49687 144.28271 1.000 31.00233 180 PHE D C 1
ATOM 6507 O O . PHE D 1 167 ? 122.75489 106.05991 145.06114 1.000 33.88189 180 PHE D O 1
ATOM 6515 N N . TRP D 1 168 ? 123.11541 104.57266 143.41195 1.000 31.38063 181 TRP D N 1
ATOM 6516 C CA . TRP D 1 168 ? 121.69864 104.24477 143.27813 1.000 29.80616 181 TRP D CA 1
ATOM 6517 C C . TRP D 1 168 ? 121.12954 103.51069 144.48624 1.000 35.87691 181 TRP D C 1
ATOM 6518 O O . TRP D 1 168 ? 119.90609 103.36897 144.57564 1.000 37.66151 181 TRP D O 1
ATOM 6529 N N . HIS D 1 169 ? 121.96848 103.03390 145.40511 1.000 36.16387 182 HIS D N 1
ATOM 6530 C CA . HIS D 1 169 ? 121.48511 102.33023 146.58574 1.000 35.45588 182 HIS D CA 1
ATOM 6531 C C . HIS D 1 169 ? 121.27532 103.23541 147.79074 1.000 38.33664 182 HIS D C 1
ATOM 6532 O O . HIS D 1 169 ? 120.61919 102.81546 148.74874 1.000 41.08339 182 HIS D O 1
ATOM 6539 N N . LEU D 1 170 ? 121.81209 104.45188 147.77147 1.000 36.55830 183 LEU D N 1
ATOM 6540 C CA . LEU D 1 170 ? 121.64884 105.36248 148.89446 1.000 35.07844 183 LEU D CA 1
ATOM 6541 C C . LEU D 1 170 ? 120.22534 105.90437 148.94879 1.000 39.17148 183 LEU D C 1
ATOM 6542 O O . LEU D 1 170 ? 119.55907 106.07376 147.92493 1.000 40.96986 183 LEU D O 1
ATOM 6547 N N . LYS D 1 171 ? 119.76237 106.18063 150.16965 1.000 42.82777 184 LYS D N 1
ATOM 6548 C CA . LYS D 1 171 ? 118.38381 106.61750 150.36323 1.000 44.01928 184 LYS D CA 1
ATOM 6549 C C . LYS D 1 171 ? 118.13572 108.01647 149.81330 1.000 42.98026 184 LYS D C 1
ATOM 6550 O O . LYS D 1 171 ? 117.04320 108.29330 149.30809 1.000 46.71573 184 LYS D O 1
ATOM 6556 N N . SER D 1 172 ? 119.11589 108.90927 149.90651 1.000 43.65498 185 SER D N 1
ATOM 6557 C CA . SER D 1 172 ? 118.92451 110.29671 149.50698 1.000 44.27685 185 SER D CA 1
ATOM 6558 C C . SER D 1 172 ? 119.15600 110.53698 148.02087 1.000 41.77898 185 SER D C 1
ATOM 6559 O O . SER D 1 172 ? 118.83814 111.62471 147.53207 1.000 43.60765 185 SER D O 1
ATOM 6562 N N . ILE D 1 173 ? 119.68738 109.55932 147.28947 1.000 40.53074 186 ILE D N 1
ATOM 6563 C CA . ILE D 1 173 ? 119.93768 109.72733 145.86175 1.000 40.63496 186 ILE D CA 1
ATOM 6564 C C . ILE D 1 173 ? 118.93071 108.90952 145.06490 1.000 39.96702 186 ILE D C 1
ATOM 6565 O O . ILE D 1 173 ? 118.18498 109.45234 144.24311 1.000 40.73814 186 ILE D O 1
ATOM 6570 N N . GLY D 1 174 ? 118.90000 107.60184 145.30199 1.000 39.07132 187 GLY D N 1
ATOM 6571 C CA . GLY D 1 174 ? 117.99303 106.73157 144.58211 1.000 37.00152 187 GLY D CA 1
ATOM 6572 C C . GLY D 1 174 ? 116.55535 106.87540 145.03151 1.000 43.41503 187 GLY D C 1
ATOM 6573 O O . GLY D 1 174 ? 115.63099 106.70846 144.23260 1.000 46.33657 187 GLY D O 1
ATOM 6574 N N . GLN D 1 175 ? 116.36267 107.18623 146.31450 1.000 42.39008 188 GLN D N 1
ATOM 6575 C CA . GLN D 1 175 ? 115.04182 107.41701 146.90124 1.000 39.89597 188 GLN D CA 1
ATOM 6576 C C . GLN D 1 175 ? 114.11315 106.21867 146.72109 1.000 43.81800 188 GLN D C 1
ATOM 6577 O O . GLN D 1 175 ? 112.90164 106.37946 146.56078 1.000 49.80609 188 GLN D O 1
ATOM 6583 N N . LEU D 1 176 ? 114.68523 105.01354 146.74293 1.000 46.60003 189 LEU D N 1
ATOM 6584 C CA . LEU D 1 176 ? 113.93289 103.75779 146.78321 1.000 47.09316 189 LEU D CA 1
ATOM 6585 C C . LEU D 1 176 ? 113.07601 103.54017 145.53870 1.000 45.15227 189 LEU D C 1
ATOM 6586 O O . LEU D 1 176 ? 111.99912 102.94674 145.61755 1.000 50.42694 189 LEU D O 1
ATOM 6591 N N . VAL D 1 177 ? 113.53352 104.00251 144.37655 1.000 45.66030 190 VAL D N 1
ATOM 6592 C CA . VAL D 1 177 ? 112.80771 103.74538 143.13505 1.000 45.66137 190 VAL D CA 1
ATOM 6593 C C . VAL D 1 177 ? 113.65478 103.07715 142.06441 1.000 41.89188 190 VAL D C 1
ATOM 6594 O O . VAL D 1 177 ? 113.09286 102.45910 141.14326 1.000 44.75821 190 VAL D O 1
ATOM 6598 N N . ILE D 1 178 ? 114.98097 103.14498 142.11857 1.000 40.58606 191 ILE D N 1
ATOM 6599 C CA . ILE D 1 178 ? 115.83469 102.52346 141.11152 1.000 39.72131 191 ILE D CA 1
ATOM 6600 C C . ILE D 1 178 ? 116.12763 101.09136 141.54263 1.000 41.85170 191 ILE D C 1
ATOM 6601 O O . ILE D 1 178 ? 116.59602 100.85555 142.66122 1.000 46.33732 191 ILE D O 1
ATOM 6606 N N . GLU D 1 179 ? 115.84661 100.13173 140.65809 1.000 42.13342 192 GLU D N 1
ATOM 6607 C CA . GLU D 1 179 ? 116.01442 98.71875 140.98256 1.000 43.42547 192 GLU D CA 1
ATOM 6608 C C . GLU D 1 179 ? 116.75102 97.96888 139.87900 1.000 45.42848 192 GLU D C 1
ATOM 6609 O O . GLU D 1 179 ? 117.25486 98.57865 138.93188 1.000 43.48185 192 GLU D O 1
ATOM 6615 N N . HIS D 1 180 ? 116.81381 96.64386 139.99446 1.000 48.52559 193 HIS D N 1
ATOM 6616 C CA . HIS D 1 180 ? 117.43683 95.77562 138.99657 1.000 48.71561 193 HIS D CA 1
ATOM 6617 C C . HIS D 1 180 ? 116.33232 95.03750 138.24450 1.000 47.71215 193 HIS D C 1
ATOM 6618 O O . HIS D 1 180 ? 115.83185 94.01176 138.71228 1.000 49.62117 193 HIS D O 1
ATOM 6625 N N . TYR D 1 181 ? 115.95631 95.55666 137.07703 1.000 46.19045 194 TYR D N 1
ATOM 6626 C CA . TYR D 1 181 ? 114.97092 94.90121 136.22516 1.000 46.01635 194 TYR D CA 1
ATOM 6627 C C . TYR D 1 181 ? 115.59657 94.13506 135.06926 1.000 50.02002 194 TYR D C 1
ATOM 6628 O O . TYR D 1 181 ? 114.99866 93.16964 134.58499 1.000 51.29118 194 TYR D O 1
ATOM 6637 N N . ALA D 1 182 ? 116.78026 94.54455 134.61787 1.000 47.90734 195 ALA D N 1
ATOM 6638 C CA . ALA D 1 182 ? 117.48748 93.86482 133.54076 1.000 46.01958 195 ALA D CA 1
ATOM 6639 C C . ALA D 1 182 ? 118.97264 94.13914 133.70691 1.000 48.98625 195 ALA D C 1
ATOM 6640 O O . ALA D 1 182 ? 119.36905 95.29128 133.89732 1.000 52.54324 195 ALA D O 1
ATOM 6642 N N . ASP D 1 183 ? 119.78679 93.08998 133.63512 1.000 54.18926 196 ASP D N 1
ATOM 6643 C CA . ASP D 1 183 ? 121.21356 93.19584 133.91921 1.000 56.12176 196 ASP D CA 1
ATOM 6644 C C . ASP D 1 183 ? 122.09991 93.03632 132.69486 1.000 54.41077 196 ASP D C 1
ATOM 6645 O O . ASP D 1 183 ? 123.10156 93.74372 132.57406 1.000 52.54308 196 ASP D O 1
ATOM 6650 N N . THR D 1 184 ? 121.76570 92.12917 131.78244 1.000 52.15260 197 THR D N 1
ATOM 6651 C CA . THR D 1 184 ? 122.57425 91.93468 130.59085 1.000 49.31590 197 THR D CA 1
ATOM 6652 C C . THR D 1 184 ? 122.24528 92.99262 129.53876 1.000 48.97413 197 THR D C 1
ATOM 6653 O O . THR D 1 184 ? 121.26535 93.73356 129.64309 1.000 51.25980 197 THR D O 1
ATOM 6657 N N . TYR D 1 185 ? 123.09635 93.06160 128.51301 1.000 44.96280 198 TYR D N 1
ATOM 6658 C CA . TYR D 1 185 ? 122.90654 94.03998 127.44600 1.000 44.51240 198 TYR D CA 1
ATOM 6659 C C . TYR D 1 185 ? 121.65227 93.74340 126.62829 1.000 46.42627 198 TYR D C 1
ATOM 6660 O O . TYR D 1 185 ? 120.88122 94.65701 126.30679 1.000 45.87320 198 TYR D O 1
ATOM 6669 N N . GLU D 1 186 ? 121.43180 92.47165 126.28541 1.000 46.21763 199 GLU D N 1
ATOM 6670 C CA . GLU D 1 186 ? 120.27291 92.10106 125.47882 1.000 47.12593 199 GLU D CA 1
ATOM 6671 C C . GLU D 1 186 ? 118.97123 92.31972 126.24069 1.000 49.93275 199 GLU D C 1
ATOM 6672 O O . GLU D 1 186 ? 117.97195 92.76664 125.66189 1.000 51.62207 199 GLU D O 1
ATOM 6678 N N . GLU D 1 187 ? 118.96352 92.01108 127.53929 1.000 49.57713 200 GLU D N 1
ATOM 6679 C CA . GLU D 1 187 ? 117.78090 92.26599 128.35379 1.000 48.34673 200 GLU D CA 1
ATOM 6680 C C . GLU D 1 187 ? 117.47213 93.75539 128.42556 1.000 47.31583 200 GLU D C 1
ATOM 6681 O O . GLU D 1 187 ? 116.30591 94.15767 128.36145 1.000 48.61092 200 GLU D O 1
ATOM 6687 N N . VAL D 1 188 ? 118.50638 94.58777 128.56541 1.000 43.89481 201 VAL D N 1
ATOM 6688 C CA . VAL D 1 188 ? 118.31267 96.03570 128.59400 1.000 42.41354 201 VAL D CA 1
ATOM 6689 C C . VAL D 1 188 ? 117.74200 96.52247 127.26707 1.000 42.91690 201 VAL D C 1
ATOM 6690 O O . VAL D 1 188 ? 116.81680 97.34836 127.23063 1.000 44.13732 201 VAL D O 1
ATOM 6694 N N . LEU D 1 189 ? 118.27677 96.00926 126.15640 1.000 42.12514 202 LEU D N 1
ATOM 6695 C CA . LEU D 1 189 ? 117.78495 96.40656 124.84203 1.000 41.48810 202 LEU D CA 1
ATOM 6696 C C . LEU D 1 189 ? 116.33214 95.99664 124.63225 1.000 44.07486 202 LEU D C 1
ATOM 6697 O O . LEU D 1 189 ? 115.56484 96.74290 124.01437 1.000 46.02321 202 LEU D O 1
ATOM 6702 N N . GLU D 1 190 ? 115.93764 94.81973 125.12414 1.000 45.29892 203 GLU D N 1
ATOM 6703 C CA . GLU D 1 190 ? 114.54048 94.40634 125.01765 1.000 45.25621 203 GLU D CA 1
ATOM 6704 C C . GLU D 1 190 ? 113.63240 95.23878 125.91909 1.000 46.10252 203 GLU D C 1
ATOM 6705 O O . GLU D 1 190 ? 112.51402 95.59262 125.52402 1.000 46.51284 203 GLU D O 1
ATOM 6711 N N . LEU D 1 191 ? 114.09434 95.55461 127.13229 1.000 45.27721 204 LEU D N 1
ATOM 6712 C CA . LEU D 1 191 ? 113.30225 96.36704 128.04911 1.000 42.40730 204 LEU D CA 1
ATOM 6713 C C . LEU D 1 191 ? 113.07909 97.77133 127.50918 1.000 43.27317 204 LEU D C 1
ATOM 6714 O O . LEU D 1 191 ? 112.04276 98.38299 127.78943 1.000 42.48501 204 LEU D O 1
ATOM 6719 N N . ALA D 1 192 ? 114.03959 98.30232 126.74691 1.000 45.88153 205 ALA D N 1
ATOM 6720 C CA . ALA D 1 192 ? 113.88331 99.65033 126.20533 1.000 42.10334 205 ALA D CA 1
ATOM 6721 C C . ALA D 1 192 ? 112.64580 99.75749 125.32258 1.000 46.49223 205 ALA D C 1
ATOM 6722 O O . ALA D 1 192 ? 111.91748 100.75411 125.38138 1.000 44.97495 205 ALA D O 1
ATOM 6724 N N . GLN D 1 193 ? 112.38911 98.74262 124.49830 1.000 49.16402 206 GLN D N 1
ATOM 6725 C CA . GLN D 1 193 ? 111.24915 98.76376 123.59270 1.000 46.78420 206 GLN D CA 1
ATOM 6726 C C . GLN D 1 193 ? 110.00024 98.10763 124.16524 1.000 53.17949 206 GLN D C 1
ATOM 6727 O O . GLN D 1 193 ? 108.90504 98.35279 123.64950 1.000 57.15879 206 GLN D O 1
ATOM 6733 N N . GLU D 1 194 ? 110.12695 97.28678 125.20797 1.000 56.55171 207 GLU D N 1
ATOM 6734 C CA . GLU D 1 194 ? 108.96072 96.59131 125.74127 1.000 55.56023 207 GLU D CA 1
ATOM 6735 C C . GLU D 1 194 ? 108.30262 97.34552 126.89438 1.000 57.28180 207 GLU D C 1
ATOM 6736 O O . GLU D 1 194 ? 107.07905 97.50777 126.91110 1.000 61.55947 207 GLU D O 1
ATOM 6742 N N . ASN D 1 195 ? 109.09120 97.80463 127.86349 1.000 53.39369 208 ASN D N 1
ATOM 6743 C CA . ASN D 1 195 ? 108.58331 98.47348 129.06120 1.000 51.07932 208 ASN D CA 1
ATOM 6744 C C . ASN D 1 195 ? 109.35002 99.77948 129.25783 1.000 49.19556 208 ASN D C 1
ATOM 6745 O O . ASN D 1 195 ? 110.34469 99.82173 129.98429 1.000 51.91775 208 ASN D O 1
ATOM 6750 N N . SER D 1 196 ? 108.87688 100.85198 128.62207 1.000 44.81514 209 SER D N 1
ATOM 6751 C CA . SER D 1 196 ? 109.54010 102.14471 128.74210 1.000 44.73247 209 SER D CA 1
ATOM 6752 C C . SER D 1 196 ? 109.32461 102.79515 130.10059 1.000 49.02675 209 SER D C 1
ATOM 6753 O O . SER D 1 196 ? 110.16278 103.59552 130.52847 1.000 47.67275 209 SER D O 1
ATOM 6756 N N . THR D 1 197 ? 108.22350 102.47690 130.78156 1.000 50.36198 210 THR D N 1
ATOM 6757 C CA . THR D 1 197 ? 107.95989 103.05561 132.09375 1.000 47.87391 210 THR D CA 1
ATOM 6758 C C . THR D 1 197 ? 108.97115 102.57400 133.12618 1.000 49.91541 210 THR D C 1
ATOM 6759 O O . THR D 1 197 ? 109.34370 103.32509 134.03363 1.000 50.17335 210 THR D O 1
ATOM 6763 N N . TYR D 1 198 ? 109.43421 101.33293 132.99860 1.000 51.08005 211 TYR D N 1
ATOM 6764 C CA . TYR D 1 198 ? 110.37580 100.77744 133.95759 1.000 48.24606 211 TYR D CA 1
ATOM 6765 C C . TYR D 1 198 ? 111.82599 100.90514 133.52055 1.000 44.75215 211 TYR D C 1
ATOM 6766 O O . TYR D 1 198 ? 112.72169 100.73704 134.35410 1.000 45.60632 211 TYR D O 1
ATOM 6775 N N . ALA D 1 199 ? 112.08420 101.19385 132.24924 1.000 43.70542 212 ALA D N 1
ATOM 6776 C CA . ALA D 1 199 ? 113.45362 101.42905 131.79715 1.000 40.69187 212 ALA D CA 1
ATOM 6777 C C . ALA D 1 199 ? 113.81486 102.90854 131.85175 1.000 41.71446 212 ALA D C 1
ATOM 6778 O O . ALA D 1 199 ? 114.34822 103.46927 130.90106 1.000 47.41982 212 ALA D O 1
ATOM 6780 N N . VAL D 1 200 ? 113.52652 103.54928 132.98163 1.000 39.87343 213 VAL D N 1
ATOM 6781 C CA . VAL D 1 200 ? 114.00774 104.89438 133.27592 1.000 37.68615 213 VAL D CA 1
ATOM 6782 C C . VAL D 1 200 ? 114.50181 104.88312 134.71316 1.000 39.68689 213 VAL D C 1
ATOM 6783 O O . VAL D 1 200 ? 115.14733 105.82970 135.17504 1.000 40.94364 213 VAL D O 1
ATOM 6787 N N . ARG D 1 201 ? 114.18306 103.80845 135.42614 1.000 40.14075 214 ARG D N 1
ATOM 6788 C CA . ARG D 1 201 ? 114.61183 103.57328 136.79612 1.000 38.44057 214 ARG D CA 1
ATOM 6789 C C . ARG D 1 201 ? 115.37033 102.25521 136.89210 1.000 39.52272 214 ARG D C 1
ATOM 6790 O O . ARG D 1 201 ? 115.33011 101.56201 137.90875 1.000 42.16558 214 ARG D O 1
ATOM 6798 N N . ASN D 1 202 ? 116.06359 101.89560 135.81563 1.000 37.75476 215 ASN D N 1
ATOM 6799 C CA . ASN D 1 202 ? 116.88621 100.69599 135.74767 1.000 35.48972 215 ASN D CA 1
ATOM 6800 C C . ASN D 1 202 ? 118.35124 101.11130 135.77636 1.000 33.90993 215 ASN D C 1
ATOM 6801 O O . ASN D 1 202 ? 118.77490 101.94773 134.97322 1.000 36.06284 215 ASN D O 1
ATOM 6806 N N . SER D 1 203 ? 119.11880 100.52675 136.70011 1.000 31.79305 216 SER D N 1
ATOM 6807 C CA . SER D 1 203 ? 120.48984 100.97706 136.93753 1.000 31.93115 216 SER D CA 1
ATOM 6808 C C . SER D 1 203 ? 121.37243 100.76960 135.71140 1.000 33.80422 216 SER D C 1
ATOM 6809 O O . SER D 1 203 ? 122.08689 101.68569 135.27601 1.000 37.31847 216 SER D O 1
ATOM 6812 N N . ASN D 1 204 ? 121.33740 99.56230 135.14392 1.000 33.62437 217 ASN D N 1
ATOM 6813 C CA . ASN D 1 204 ? 122.21780 99.23680 134.03001 1.000 33.74908 217 ASN D CA 1
ATOM 6814 C C . ASN D 1 204 ? 121.91234 100.08176 132.80258 1.000 32.27018 217 ASN D C 1
ATOM 6815 O O . ASN D 1 204 ? 122.83412 100.45644 132.07343 1.000 35.06717 217 ASN D O 1
ATOM 6820 N N . SER D 1 205 ? 120.63771 100.39704 132.56350 1.000 29.80930 218 SER D N 1
ATOM 6821 C CA . SER D 1 205 ? 120.27983 101.25832 131.44007 1.000 27.79918 218 SER D CA 1
ATOM 6822 C C . SER D 1 205 ? 120.94993 102.62191 131.56028 1.000 27.58301 218 SER D C 1
ATOM 6823 O O . SER D 1 205 ? 121.55965 103.11807 130.60349 1.000 28.76363 218 SER D O 1
ATOM 6826 N N . LEU D 1 206 ? 120.86165 103.23351 132.74419 1.000 28.11039 219 LEU D N 1
ATOM 6827 C CA . LEU D 1 206 ? 121.45685 104.54853 132.95615 1.000 27.39241 219 LEU D CA 1
ATOM 6828 C C . LEU D 1 206 ? 122.97461 104.50137 132.82652 1.000 27.17186 219 LEU D C 1
ATOM 6829 O O . LEU D 1 206 ? 123.58077 105.38775 132.20839 1.000 26.08775 219 LEU D O 1
ATOM 6834 N N . ILE D 1 207 ? 123.60799 103.47352 133.40044 1.000 26.60195 220 ILE D N 1
ATOM 6835 C CA . ILE D 1 207 ? 125.06592 103.38673 133.33677 1.000 26.66709 220 ILE D CA 1
ATOM 6836 C C . ILE D 1 207 ? 125.53736 103.17363 131.89939 1.000 27.51874 220 ILE D C 1
ATOM 6837 O O . ILE D 1 207 ? 126.50111 103.81032 131.44742 1.000 28.53550 220 ILE D O 1
ATOM 6842 N N . TYR D 1 208 ? 124.86449 102.28713 131.15646 1.000 27.16414 221 TYR D N 1
ATOM 6843 C CA . TYR D 1 208 ? 125.20593 102.06752 129.75437 1.000 25.08584 221 TYR D CA 1
ATOM 6844 C C . TYR D 1 208 ? 125.05707 103.34746 128.94573 1.000 25.63068 221 TYR D C 1
ATOM 6845 O O . TYR D 1 208 ? 125.92512 103.67887 128.12934 1.000 28.69610 221 TYR D O 1
ATOM 6854 N N . TYR D 1 209 ? 123.95905 104.07817 129.15969 1.000 24.70048 222 TYR D N 1
ATOM 6855 C CA . TYR D 1 209 ? 123.72493 105.32001 128.42969 1.000 22.29535 222 TYR D CA 1
ATOM 6856 C C . TYR D 1 209 ? 124.82347 106.34151 128.70641 1.000 23.78643 222 TYR D C 1
ATOM 6857 O O . TYR D 1 209 ? 125.35814 106.96499 127.77877 1.000 23.14385 222 TYR D O 1
ATOM 6866 N N . ALA D 1 210 ? 125.17975 106.52040 129.98167 1.000 23.52498 223 ALA D N 1
ATOM 6867 C CA . ALA D 1 210 ? 126.20544 107.49944 130.33216 1.000 22.42911 223 ALA D CA 1
ATOM 6868 C C . ALA D 1 210 ? 127.55601 107.13045 129.72656 1.000 23.50150 223 ALA D C 1
ATOM 6869 O O . ALA D 1 210 ? 128.24761 107.98289 129.14950 1.000 24.74016 223 ALA D O 1
ATOM 6871 N N . LEU D 1 211 ? 127.94494 105.85581 129.83868 1.000 23.43528 224 LEU D N 1
ATOM 6872 C CA . LEU D 1 211 ? 129.22832 105.43208 129.28769 1.000 20.75709 224 LEU D CA 1
ATOM 6873 C C . LEU D 1 211 ? 129.26517 105.60728 127.77451 1.000 24.26904 224 LEU D C 1
ATOM 6874 O O . LEU D 1 211 ? 130.25923 106.09940 127.22299 1.000 25.56693 224 LEU D O 1
ATOM 6879 N N . ASP D 1 212 ? 128.18093 105.23248 127.08798 1.000 25.87475 225 ASP D N 1
ATOM 6880 C CA . ASP D 1 212 ? 128.13139 105.37237 125.63667 1.000 25.33840 225 ASP D CA 1
ATOM 6881 C C . ASP D 1 212 ? 128.24295 106.82768 125.20401 1.000 25.11075 225 ASP D C 1
ATOM 6882 O O . ASP D 1 212 ? 129.00515 107.15047 124.28497 1.000 25.26948 225 ASP D O 1
ATOM 6887 N N . VAL D 1 213 ? 127.47856 107.72396 125.83596 1.000 25.00023 226 VAL D N 1
ATOM 6888 C CA . VAL D 1 213 ? 127.51043 109.10744 125.36981 1.000 22.99093 226 VAL D CA 1
ATOM 6889 C C . VAL D 1 213 ? 128.85510 109.75457 125.67897 1.000 25.33264 226 VAL D C 1
ATOM 6890 O O . VAL D 1 213 ? 129.36786 110.53643 124.86679 1.000 26.01609 226 VAL D O 1
ATOM 6894 N N . TYR D 1 214 ? 129.46798 109.43679 126.82566 1.000 23.97976 227 TYR D N 1
ATOM 6895 C CA . TYR D 1 214 ? 130.78451 110.00337 127.10409 1.000 21.63300 227 TYR D CA 1
ATOM 6896 C C . TYR D 1 214 ? 131.82109 109.49933 126.10645 1.000 24.12128 227 TYR D C 1
ATOM 6897 O O . TYR D 1 214 ? 132.63524 110.27915 125.59683 1.000 25.50902 227 TYR D O 1
ATOM 6906 N N . ALA D 1 215 ? 131.80097 108.19686 125.80385 1.000 26.91872 228 ALA D N 1
ATOM 6907 C CA . ALA D 1 215 ? 132.75418 107.65803 124.84056 1.000 23.10544 228 ALA D CA 1
ATOM 6908 C C . ALA D 1 215 ? 132.55281 108.25455 123.45462 1.000 26.53178 228 ALA D C 1
ATOM 6909 O O . ALA D 1 215 ? 133.52953 108.50826 122.74232 1.000 28.86457 228 ALA D O 1
ATOM 6911 N N . TYR D 1 216 ? 131.30062 108.47814 123.05122 1.000 28.41981 229 TYR D N 1
ATOM 6912 C CA . TYR D 1 216 ? 131.02884 109.05136 121.73830 1.000 26.40603 229 TYR D CA 1
ATOM 6913 C C . TYR D 1 216 ? 131.41626 110.52200 121.65255 1.000 29.10049 229 TYR D C 1
ATOM 6914 O O . TYR D 1 216 ? 131.85754 110.97691 120.59274 1.000 33.30814 229 TYR D O 1
ATOM 6923 N N . ASP D 1 217 ? 131.26060 111.28022 122.73760 1.000 29.26004 230 ASP D N 1
ATOM 6924 C CA . ASP D 1 217 ? 131.47681 112.71926 122.65649 1.000 26.50294 230 ASP D CA 1
ATOM 6925 C C . ASP D 1 217 ? 132.90843 113.14481 122.96835 1.000 30.59444 230 ASP D C 1
ATOM 6926 O O . ASP D 1 217 ? 133.39208 114.11853 122.38237 1.000 33.22479 230 ASP D O 1
ATOM 6931 N N . VAL D 1 218 ? 133.60999 112.45860 123.87352 1.000 31.86026 231 VAL D N 1
ATOM 6932 C CA . VAL D 1 218 ? 134.88988 112.93762 124.39658 1.000 29.75580 231 VAL D CA 1
ATOM 6933 C C . VAL D 1 218 ? 136.05171 112.04301 123.96377 1.000 31.09313 231 VAL D C 1
ATOM 6934 O O . VAL D 1 218 ? 136.99885 112.50922 123.32973 1.000 33.27699 231 VAL D O 1
ATOM 6938 N N . THR D 1 219 ? 136.00023 110.75439 124.30886 1.000 29.70080 232 THR D N 1
ATOM 6939 C CA . THR D 1 219 ? 137.15671 109.87866 124.12938 1.000 29.13933 232 THR D CA 1
ATOM 6940 C C . THR D 1 219 ? 137.53079 109.73675 122.65743 1.000 32.42902 232 THR D C 1
ATOM 6941 O O . THR D 1 219 ? 138.66525 110.02258 122.26000 1.000 37.83301 232 THR D O 1
ATOM 6945 N N . ILE D 1 220 ? 136.58907 109.29203 121.83319 1.000 31.77236 233 ILE D N 1
ATOM 6946 C CA . ILE D 1 220 ? 136.80886 109.16849 120.39404 1.000 32.48951 233 ILE D CA 1
ATOM 6947 C C . ILE D 1 220 ? 135.71736 109.96423 119.69072 1.000 34.12520 233 ILE D C 1
ATOM 6948 O O . ILE D 1 220 ? 134.66069 109.40549 119.36579 1.000 37.41147 233 ILE D O 1
ATOM 6953 N N . PRO D 1 221 ? 135.92205 111.25812 119.44482 1.000 32.33945 234 PRO D N 1
ATOM 6954 C CA . PRO D 1 221 ? 134.82868 112.10754 118.94539 1.000 34.84078 234 PRO D CA 1
ATOM 6955 C C . PRO D 1 221 ? 134.31194 111.64355 117.59246 1.000 40.05742 234 PRO D C 1
ATOM 6956 O O . PRO D 1 221 ? 135.05698 111.56252 116.61400 1.000 41.05573 234 PRO D O 1
ATOM 6960 N N . GLY D 1 222 ? 133.01612 111.34085 117.54644 1.000 38.04649 235 GLY D N 1
ATOM 6961 C CA . GLY D 1 222 ? 132.33666 110.96286 116.33194 1.000 36.41966 235 GLY D CA 1
ATOM 6962 C C . GLY D 1 222 ? 132.24737 109.47182 116.08122 1.000 40.90752 235 GLY D C 1
ATOM 6963 O O . GLY D 1 222 ? 131.50641 109.05866 115.18379 1.000 44.50290 235 GLY D O 1
ATOM 6964 N N . GLU D 1 223 ? 132.98352 108.65443 116.83317 1.000 42.57601 236 GLU D N 1
ATOM 6965 C CA . GLU D 1 223 ? 132.97262 107.21157 116.62145 1.000 41.44886 236 GLU D CA 1
ATOM 6966 C C . GLU D 1 223 ? 132.52520 106.42408 117.84331 1.000 41.07228 236 GLU D C 1
ATOM 6967 O O . GLU D 1 223 ? 131.63594 105.57335 117.72970 1.000 42.50865 236 GLU D O 1
ATOM 6973 N N . GLY D 1 224 ? 133.10783 106.67962 119.01247 1.000 36.75716 237 GLY D N 1
ATOM 6974 C CA . GLY D 1 224 ? 132.80126 105.89255 120.19093 1.000 34.82857 237 GLY D CA 1
ATOM 6975 C C . GLY D 1 224 ? 133.47591 104.53104 120.17439 1.000 37.51253 237 GLY D C 1
ATOM 6976 O O . GLY D 1 224 ? 134.26036 104.19803 119.28241 1.000 43.00032 237 GLY D O 1
ATOM 6977 N N . CYS D 1 225 ? 133.16391 103.73137 121.19585 1.000 34.64070 238 CYS D N 1
ATOM 6978 C CA . CYS D 1 225 ? 133.70971 102.37959 121.31025 1.000 37.03890 238 CYS D CA 1
ATOM 6979 C C . CYS D 1 225 ? 132.64162 101.39288 121.77504 1.000 42.63695 238 CYS D C 1
ATOM 6980 O O . CYS D 1 225 ? 132.88585 100.55640 122.64964 1.000 47.65407 238 CYS D O 1
ATOM 6983 N N . ASN D 1 226 ? 131.43985 101.46923 121.19535 1.000 44.36156 239 ASN D N 1
ATOM 6984 C CA . ASN D 1 226 ? 130.37486 100.55236 121.59870 1.000 43.00827 239 ASN D CA 1
ATOM 6985 C C . ASN D 1 226 ? 130.67707 99.11719 121.18349 1.000 48.25428 239 ASN D C 1
ATOM 6986 O O . ASN D 1 226 ? 130.43305 98.18116 121.95152 1.000 46.25982 239 ASN D O 1
ATOM 6991 N N . GLY D 1 227 ? 131.18525 98.92061 119.97103 1.000 51.07003 240 GLY D N 1
ATOM 6992 C CA . GLY D 1 227 ? 131.55787 97.59754 119.51074 1.000 52.67594 240 GLY D CA 1
ATOM 6993 C C . GLY D 1 227 ? 130.41330 96.62187 119.31871 1.000 56.17657 240 GLY D C 1
ATOM 6994 O O . GLY D 1 227 ? 130.54249 95.44164 119.65498 1.000 54.33502 240 GLY D O 1
ATOM 6995 N N . ASP D 1 228 ? 129.28493 97.09366 118.77589 1.000 58.40165 241 ASP D N 1
ATOM 6996 C CA . ASP D 1 228 ? 128.18374 96.19277 118.45378 1.000 59.37817 241 ASP D CA 1
ATOM 6997 C C . ASP D 1 228 ? 127.79691 96.26648 116.97921 1.000 60.91661 241 ASP D C 1
ATOM 6998 O O . ASP D 1 228 ? 126.79257 95.66495 116.58106 1.000 59.42150 241 ASP D O 1
ATOM 7003 N N . GLY D 1 229 ? 128.56725 96.97995 116.16229 1.000 59.86731 242 GLY D N 1
ATOM 7004 C CA . GLY D 1 229 ? 128.29005 97.05068 114.74209 1.000 60.19210 242 GLY D CA 1
ATOM 7005 C C . GLY D 1 229 ? 127.38833 98.18235 114.30697 1.000 63.28474 242 GLY D C 1
ATOM 7006 O O . GLY D 1 229 ? 126.86087 98.14551 113.19168 1.000 67.40928 242 GLY D O 1
ATOM 7007 N N . THR D 1 230 ? 127.19362 99.19368 115.15065 1.000 63.83193 243 THR D N 1
ATOM 7008 C CA . THR D 1 230 ? 126.39347 100.35382 114.78695 1.000 64.40144 243 THR D CA 1
ATOM 7009 C C . THR D 1 230 ? 127.27203 101.59533 114.79267 1.000 63.62578 243 THR D C 1
ATOM 7010 O O . THR D 1 230 ? 128.09859 101.78711 115.68796 1.000 66.17501 243 THR D O 1
ATOM 7014 N N . SER D 1 231 ? 127.08501 102.43611 113.77859 1.000 59.21073 244 SER D N 1
ATOM 7015 C CA . SER D 1 231 ? 127.81268 103.69121 113.66970 1.000 58.85742 244 SER D CA 1
ATOM 7016 C C . SER D 1 231 ? 126.82881 104.79590 113.31985 1.000 58.89002 244 SER D C 1
ATOM 7017 O O . SER D 1 231 ? 126.01780 104.64444 112.40311 1.000 62.72781 244 SER D O 1
ATOM 7020 N N . TYR D 1 232 ? 126.90934 105.90362 114.05114 1.000 54.72461 245 TYR D N 1
ATOM 7021 C CA . TYR D 1 232 ? 125.98621 107.01611 113.89883 1.000 51.09895 245 TYR D CA 1
ATOM 7022 C C . TYR D 1 232 ? 126.71299 108.23348 113.34713 1.000 53.42451 245 TYR D C 1
ATOM 7023 O O . TYR D 1 232 ? 127.85759 108.51317 113.71240 1.000 55.25339 245 TYR D O 1
ATOM 7032 N N . LYS D 1 233 ? 126.03518 108.95363 112.46262 1.000 55.57395 246 LYS D N 1
ATOM 7033 C CA . LYS D 1 233 ? 126.54000 110.18412 111.87321 1.000 53.24813 246 LYS D CA 1
ATOM 7034 C C . LYS D 1 233 ? 125.67866 111.35677 112.32879 1.000 51.38761 246 LYS D C 1
ATOM 7035 O O . LYS D 1 233 ? 124.71890 111.19653 113.08468 1.000 53.92183 246 LYS D O 1
ATOM 7041 N N . LYS D 1 234 ? 126.03889 112.55139 111.85686 1.000 52.07175 247 LYS D N 1
ATOM 7042 C CA . LYS D 1 234 ? 125.30020 113.75630 112.21442 1.000 52.79918 247 LYS D CA 1
ATOM 7043 C C . LYS D 1 234 ? 123.86394 113.72636 111.70806 1.000 54.05978 247 LYS D C 1
ATOM 7044 O O . LYS D 1 234 ? 122.99482 114.37387 112.30120 1.000 53.73240 247 LYS D O 1
ATOM 7050 N N . SER D 1 235 ? 123.59235 112.98308 110.63351 1.000 56.30214 248 SER D N 1
ATOM 7051 C CA . SER D 1 235 ? 122.24151 112.91553 110.09015 1.000 53.62756 248 SER D CA 1
ATOM 7052 C C . SER D 1 235 ? 121.29773 112.10345 110.96708 1.000 54.99255 248 SER D C 1
ATOM 7053 O O . SER D 1 235 ? 120.07932 112.18231 110.78090 1.000 58.91744 248 SER D O 1
ATOM 7056 N N . ASP D 1 236 ? 121.82527 111.32734 111.91060 1.000 55.41335 249 ASP D N 1
ATOM 7057 C CA . ASP D 1 236 ? 120.99880 110.52906 112.80434 1.000 52.83098 249 ASP D CA 1
ATOM 7058 C C . ASP D 1 236 ? 120.45691 111.32310 113.98353 1.000 49.86989 249 ASP D C 1
ATOM 7059 O O . ASP D 1 236 ? 119.57975 110.82386 114.69415 1.000 50.62148 249 ASP D O 1
ATOM 7064 N N . PHE D 1 237 ? 120.95014 112.53725 114.20470 1.000 49.25056 250 PHE D N 1
ATOM 7065 C CA . PHE D 1 237 ? 120.49704 113.38671 115.29627 1.000 44.72064 250 PHE D CA 1
ATOM 7066 C C . PHE D 1 237 ? 119.38989 114.34480 114.88071 1.000 52.66242 250 PHE D C 1
ATOM 7067 O O . PHE D 1 237 ? 118.97593 115.17892 115.69124 1.000 54.36900 250 PHE D O 1
ATOM 7075 N N . SER D 1 238 ? 118.90876 114.25226 113.64662 1.000 59.03352 251 SER D N 1
ATOM 7076 C CA . SER D 1 238 ? 117.84245 115.12256 113.16830 1.000 64.36159 251 SER D CA 1
ATOM 7077 C C . SER D 1 238 ? 117.08720 114.47034 112.01694 1.000 68.20689 251 SER D C 1
ATOM 7078 O O . SER D 1 238 ? 115.88893 114.21122 112.11713 1.000 72.71888 251 SER D O 1
ATOM 7081 N N . TYR E 1 18 ? 159.00073 142.52419 115.46631 1.000 59.63932 31 TYR E N 1
ATOM 7082 C CA . TYR E 1 18 ? 158.92673 141.08183 115.66311 1.000 57.75964 31 TYR E CA 1
ATOM 7083 C C . TYR E 1 18 ? 158.38184 140.75074 117.04684 1.000 56.71487 31 TYR E C 1
ATOM 7084 O O . TYR E 1 18 ? 159.11826 140.75340 118.03196 1.000 57.06022 31 TYR E O 1
ATOM 7093 N N . ASP E 1 19 ? 157.08543 140.46155 117.11052 1.000 52.38100 32 ASP E N 1
ATOM 7094 C CA . ASP E 1 19 ? 156.43544 140.06856 118.35777 1.000 52.13204 32 ASP E CA 1
ATOM 7095 C C . ASP E 1 19 ? 156.65404 138.57581 118.56242 1.000 52.23710 32 ASP E C 1
ATOM 7096 O O . ASP E 1 19 ? 155.87997 137.74978 118.07463 1.000 51.36906 32 ASP E O 1
ATOM 7101 N N . TRP E 1 20 ? 157.70834 138.22217 119.29289 1.000 49.67915 33 TRP E N 1
ATOM 7102 C CA . TRP E 1 20 ? 158.03888 136.82421 119.52540 1.000 43.82614 33 TRP E CA 1
ATOM 7103 C C . TRP E 1 20 ? 157.20865 136.19620 120.63561 1.000 43.73042 33 TRP E C 1
ATOM 7104 O O . TRP E 1 20 ? 157.35388 134.99815 120.89439 1.000 46.56049 33 TRP E O 1
ATOM 7115 N N . ARG E 1 21 ? 156.34302 136.96845 121.28984 1.000 44.14692 34 ARG E N 1
ATOM 7116 C CA . ARG E 1 21 ? 155.45930 136.43691 122.31790 1.000 42.43542 34 ARG E CA 1
ATOM 7117 C C . ARG E 1 21 ? 154.22076 135.75747 121.74982 1.000 47.25187 34 ARG E C 1
ATOM 7118 O O . ARG E 1 21 ? 153.48268 135.12177 122.50983 1.000 49.32185 34 ARG E O 1
ATOM 7126 N N . ALA E 1 22 ? 153.97263 135.87352 120.44484 1.000 48.90651 35 ALA E N 1
ATOM 7127 C CA . ALA E 1 22 ? 152.80807 135.25706 119.82478 1.000 46.58760 35 ALA E CA 1
ATOM 7128 C C . ALA E 1 22 ? 153.10158 133.90589 119.18834 1.000 51.18053 35 ALA E C 1
ATOM 7129 O O . ALA E 1 22 ? 152.15934 133.19854 118.81801 1.000 56.42804 35 ALA E O 1
ATOM 7131 N N . ASP E 1 23 ? 154.37198 133.53438 119.04880 1.000 49.49266 36 ASP E N 1
ATOM 7132 C CA . ASP E 1 23 ? 154.76350 132.24148 118.50570 1.000 46.59869 36 ASP E CA 1
ATOM 7133 C C . ASP E 1 23 ? 155.31917 131.30863 119.57106 1.000 49.18274 36 ASP E C 1
ATOM 7134 O O . ASP E 1 23 ? 155.90081 130.27348 119.23291 1.000 51.63004 36 ASP E O 1
ATOM 7139 N N . TRP E 1 24 ? 155.16148 131.65596 120.84406 1.000 42.28150 37 TRP E N 1
ATOM 7140 C CA . TRP E 1 24 ? 155.76893 130.90521 121.93383 1.000 36.51799 37 TRP E CA 1
ATOM 7141 C C . TRP E 1 24 ? 154.97338 129.62959 122.18765 1.000 41.37902 37 TRP E C 1
ATOM 7142 O O . TRP E 1 24 ? 153.81349 129.68752 122.60791 1.000 45.62729 37 TRP E O 1
ATOM 7153 N N . VAL E 1 25 ? 155.59469 128.48193 121.92919 1.000 39.59526 38 VAL E N 1
ATOM 7154 C CA . VAL E 1 25 ? 154.99187 127.17300 122.15788 1.000 36.94432 38 VAL E CA 1
ATOM 7155 C C . VAL E 1 25 ? 155.64520 126.57115 123.39304 1.000 37.30178 38 VAL E C 1
ATOM 7156 O O . VAL E 1 25 ? 156.87120 126.41749 123.44143 1.000 37.75063 38 VAL E O 1
ATOM 7160 N N . LYS E 1 26 ? 154.83076 126.22675 124.39001 1.000 38.84121 39 LYS E N 1
ATOM 7161 C CA . LYS E 1 26 ? 155.33662 125.72496 125.66153 1.000 33.37727 39 LYS E CA 1
ATOM 7162 C C . LYS E 1 26 ? 154.86696 124.30967 125.97692 1.000 33.62608 39 LYS E C 1
ATOM 7163 O O . LYS E 1 26 ? 155.16058 123.80144 127.06376 1.000 36.69352 39 LYS E O 1
ATOM 7169 N N . GLY E 1 27 ? 154.15460 123.65898 125.06194 1.000 32.98223 40 GLY E N 1
ATOM 7170 C CA . GLY E 1 27 ? 153.77680 122.27140 125.24142 1.000 29.74446 40 GLY E CA 1
ATOM 7171 C C . GLY E 1 27 ? 154.52706 121.35868 124.29448 1.000 35.28176 40 GLY E C 1
ATOM 7172 O O . GLY E 1 27 ? 155.02195 121.81157 123.25967 1.000 40.23120 40 GLY E O 1
ATOM 7173 N N . PHE E 1 28 ? 154.62422 120.07459 124.63242 1.000 34.87153 41 PHE E N 1
ATOM 7174 C CA . PHE E 1 28 ? 155.36586 119.12536 123.81143 1.000 33.55818 41 PHE E CA 1
ATOM 7175 C C . PHE E 1 28 ? 154.48610 118.62343 122.67438 1.000 36.78175 41 PHE E C 1
ATOM 7176 O O . PHE E 1 28 ? 153.44018 118.01691 122.93961 1.000 37.07155 41 PHE E O 1
ATOM 7184 N N . PRO E 1 29 ? 154.85823 118.84932 121.41553 1.000 38.63870 42 PRO E N 1
ATOM 7185 C CA . PRO E 1 29 ? 154.02693 118.38019 120.30081 1.000 36.53644 42 PRO E CA 1
ATOM 7186 C C . PRO E 1 29 ? 154.02119 116.86370 120.17792 1.000 35.85456 42 PRO E C 1
ATOM 7187 O O . PRO E 1 29 ? 154.99295 116.18215 120.51068 1.000 36.12231 42 PRO E O 1
ATOM 7191 N N . ILE E 1 30 ? 152.90242 116.34173 119.67822 1.000 36.61795 43 ILE E N 1
ATOM 7192 C CA . ILE E 1 30 ? 152.72261 114.91899 119.41515 1.000 36.39535 43 ILE E CA 1
ATOM 7193 C C . ILE E 1 30 ? 152.44797 114.73596 117.92943 1.000 41.45860 43 ILE E C 1
ATOM 7194 O O . ILE E 1 30 ? 151.69634 115.51064 117.32823 1.000 43.99494 43 ILE E O 1
ATOM 7199 N N . ASP E 1 31 ? 153.05961 113.71281 117.33927 1.000 41.57372 44 ASP E N 1
ATOM 7200 C CA . ASP E 1 31 ? 152.89460 113.43712 115.92148 1.000 42.51976 44 ASP E CA 1
ATOM 7201 C C . ASP E 1 31 ? 151.53550 112.79091 115.65370 1.000 48.87970 44 ASP E C 1
ATOM 7202 O O . ASP E 1 31 ? 150.80843 112.39643 116.56814 1.000 50.00353 44 ASP E O 1
ATOM 7207 N N . SER E 1 32 ? 151.19029 112.67493 114.37357 1.000 54.34951 45 SER E N 1
ATOM 7208 C CA . SER E 1 32 ? 149.92440 112.09725 113.94348 1.000 53.44785 45 SER E CA 1
ATOM 7209 C C . SER E 1 32 ? 149.97015 110.58036 113.82201 1.000 54.51928 45 SER E C 1
ATOM 7210 O O . SER E 1 32 ? 148.98524 109.97936 113.38480 1.000 54.33331 45 SER E O 1
ATOM 7213 N N . SER E 1 33 ? 151.08722 109.94873 114.18997 1.000 55.13069 46 SER E N 1
ATOM 7214 C CA . SER E 1 33 ? 151.17978 108.49486 114.13789 1.000 52.91711 46 SER E CA 1
ATOM 7215 C C . SER E 1 33 ? 150.43557 107.82475 115.28404 1.000 52.40630 46 SER E C 1
ATOM 7216 O O . SER E 1 33 ? 150.26353 106.60199 115.26308 1.000 52.94595 46 SER E O 1
ATOM 7219 N N . CYS E 1 34 ? 150.00183 108.58902 116.28134 1.000 50.57834 47 CYS E N 1
ATOM 7220 C CA . CYS E 1 34 ? 149.26484 108.04717 117.41322 1.000 47.03966 47 CYS E CA 1
ATOM 7221 C C . CYS E 1 34 ? 147.77103 108.25431 117.19624 1.000 45.62157 47 CYS E C 1
ATOM 7222 O O . CYS E 1 34 ? 147.34374 109.33505 116.77871 1.000 47.07144 47 CYS E O 1
ATOM 7225 N N . ASN E 1 35 ? 146.98221 107.21764 117.47233 1.000 40.13004 48 ASN E N 1
ATOM 7226 C CA . ASN E 1 35 ? 145.53477 107.30524 117.33209 1.000 35.18766 48 ASN E CA 1
ATOM 7227 C C . ASN E 1 35 ? 144.95090 108.00428 118.56089 1.000 36.37966 48 ASN E C 1
ATOM 7228 O O . ASN E 1 35 ? 145.67029 108.60220 119.36461 1.000 39.33039 48 ASN E O 1
ATOM 7233 N N . ALA E 1 36 ? 143.62620 107.94698 118.71095 1.000 32.74115 49 ALA E N 1
ATOM 7234 C CA . ALA E 1 36 ? 142.95680 108.70516 119.76464 1.000 31.49393 49 ALA E CA 1
ATOM 7235 C C . ALA E 1 36 ? 143.38691 108.24646 121.15466 1.000 33.75414 49 ALA E C 1
ATOM 7236 O O . ALA E 1 36 ? 143.76747 109.06638 122.00056 1.000 35.50136 49 ALA E O 1
ATOM 7238 N N . THR E 1 37 ? 143.33926 106.93728 121.40826 1.000 32.39559 50 THR E N 1
ATOM 7239 C CA . THR E 1 37 ? 143.61167 106.42350 122.74447 1.000 31.03223 50 THR E CA 1
ATOM 7240 C C . THR E 1 37 ? 145.06509 106.59331 123.16631 1.000 32.65917 50 THR E C 1
ATOM 7241 O O . THR E 1 37 ? 145.31432 106.86280 124.34421 1.000 34.22287 50 THR E O 1
ATOM 7245 N N . GLN E 1 38 ? 146.02251 106.44163 122.25190 1.000 32.28726 51 GLN E N 1
ATOM 7246 C CA . GLN E 1 38 ? 147.42327 106.70107 122.56538 1.000 31.95550 51 GLN E CA 1
ATOM 7247 C C . GLN E 1 38 ? 147.67252 108.17247 122.87597 1.000 32.05134 51 GLN E C 1
ATOM 7248 O O . GLN E 1 38 ? 148.39202 108.49783 123.83127 1.000 35.65614 51 GLN E O 1
ATOM 7254 N N . TYR E 1 39 ? 147.07002 109.05863 122.07956 1.000 30.15053 52 TYR E N 1
ATOM 7255 C CA . TYR E 1 39 ? 147.18186 110.49501 122.30424 1.000 28.85321 52 TYR E CA 1
ATOM 7256 C C . TYR E 1 39 ? 146.63552 110.88449 123.67152 1.000 28.00911 52 TYR E C 1
ATOM 7257 O O . TYR E 1 39 ? 147.24861 111.68857 124.38918 1.000 29.81418 52 TYR E O 1
ATOM 7266 N N . ASN E 1 40 ? 145.48950 110.30773 124.05285 1.000 28.11011 53 ASN E N 1
ATOM 7267 C CA . ASN E 1 40 ? 144.82673 110.69833 125.29477 1.000 27.85897 53 ASN E CA 1
ATOM 7268 C C . ASN E 1 40 ? 145.71764 110.45685 126.50691 1.000 29.63456 53 ASN E C 1
ATOM 7269 O O . ASN E 1 40 ? 145.75700 111.27751 127.42944 1.000 31.81780 53 ASN E O 1
ATOM 7274 N N . GLN E 1 41 ? 146.43131 109.33326 126.52886 1.000 29.53193 54 GLN E N 1
ATOM 7275 C CA . GLN E 1 41 ? 147.30749 108.99412 127.64353 1.000 30.50508 54 GLN E CA 1
ATOM 7276 C C . GLN E 1 41 ? 148.66345 109.69128 127.56335 1.000 30.88360 54 GLN E C 1
ATOM 7277 O O . GLN E 1 41 ? 149.21037 110.10056 128.59956 1.000 34.63991 54 GLN E O 1
ATOM 7283 N N . LEU E 1 42 ? 149.21363 109.85506 126.35403 1.000 27.40136 55 LEU E N 1
ATOM 7284 C CA . LEU E 1 42 ? 150.50284 110.52731 126.22406 1.000 26.46048 55 LEU E CA 1
ATOM 7285 C C . LEU E 1 42 ? 150.42082 111.98754 126.65892 1.000 26.25732 55 LEU E C 1
ATOM 7286 O O . LEU E 1 42 ? 151.32789 112.49191 127.33802 1.000 29.68568 55 LEU E O 1
ATOM 7291 N N . SER E 1 43 ? 149.34346 112.68727 126.28464 1.000 25.58671 56 SER E N 1
ATOM 7292 C CA . SER E 1 43 ? 149.22857 114.09027 126.67739 1.000 26.61571 56 SER E CA 1
ATOM 7293 C C . SER E 1 43 ? 149.11246 114.23424 128.19219 1.000 28.02083 56 SER E C 1
ATOM 7294 O O . SER E 1 43 ? 149.70918 115.14264 128.78678 1.000 31.91184 56 SER E O 1
ATOM 7297 N N . THR E 1 44 ? 148.35826 113.33868 128.83410 1.000 26.10123 57 THR E N 1
ATOM 7298 C CA . THR E 1 44 ? 148.24013 113.36508 130.28903 1.000 28.95451 57 THR E CA 1
ATOM 7299 C C . THR E 1 44 ? 149.58716 113.12270 130.96127 1.000 28.11105 57 THR E C 1
ATOM 7300 O O . THR E 1 44 ? 149.93942 113.81080 131.93048 1.000 29.19754 57 THR E O 1
ATOM 7304 N N . GLY E 1 45 ? 150.35796 112.15344 130.45819 1.000 26.55873 58 GLY E N 1
ATOM 7305 C CA . GLY E 1 45 ? 151.68212 111.91907 131.01658 1.000 24.52568 58 GLY E CA 1
ATOM 7306 C C . GLY E 1 45 ? 152.59757 113.12440 130.89092 1.000 27.66686 58 GLY E C 1
ATOM 7307 O O . GLY E 1 45 ? 153.31547 113.47835 131.83570 1.000 28.58892 58 GLY E O 1
ATOM 7308 N N . LEU E 1 46 ? 152.58253 113.77549 129.72399 1.000 25.88889 59 LEU E N 1
ATOM 7309 C CA . LEU E 1 46 ? 153.42273 114.95442 129.52652 1.000 24.80939 59 LEU E CA 1
ATOM 7310 C C . LEU E 1 46 ? 153.02182 116.08693 130.46940 1.000 25.68769 59 LEU E C 1
ATOM 7311 O O . LEU E 1 46 ? 153.88553 116.76983 131.04497 1.000 30.52734 59 LEU E O 1
ATOM 7316 N N . GLN E 1 47 ? 151.71315 116.29384 130.64972 1.000 25.10649 60 GLN E N 1
ATOM 7317 C CA . GLN E 1 47 ? 151.25183 117.32634 131.57366 1.000 26.82858 60 GLN E CA 1
ATOM 7318 C C . GLN E 1 47 ? 151.69265 117.03280 133.00321 1.000 27.26720 60 GLN E C 1
ATOM 7319 O O . GLN E 1 47 ? 152.10432 117.94416 133.73319 1.000 29.91753 60 GLN E O 1
ATOM 7325 N N . GLU E 1 48 ? 151.61056 115.76761 133.42456 1.000 26.19460 61 GLU E N 1
ATOM 7326 C CA . GLU E 1 48 ? 152.03569 115.42182 134.77932 1.000 26.45451 61 GLU E CA 1
ATOM 7327 C C . GLU E 1 48 ? 153.53009 115.65979 134.97564 1.000 26.43211 61 GLU E C 1
ATOM 7328 O O . GLU E 1 48 ? 153.95564 116.14222 136.03585 1.000 30.27667 61 GLU E O 1
ATOM 7334 N N . ALA E 1 49 ? 154.34297 115.32927 133.96791 1.000 25.92348 62 ALA E N 1
ATOM 7335 C CA . ALA E 1 49 ? 155.77830 115.58514 134.07607 1.000 23.69879 62 ALA E CA 1
ATOM 7336 C C . ALA E 1 49 ? 156.06878 117.07818 134.21404 1.000 25.38755 62 ALA E C 1
ATOM 7337 O O . ALA E 1 49 ? 156.89665 117.49101 135.04431 1.000 25.52726 62 ALA E O 1
ATOM 7339 N N . GLN E 1 50 ? 155.38555 117.90702 133.41828 1.000 25.62078 63 GLN E N 1
ATOM 7340 C CA . GLN E 1 50 ? 155.59011 119.35045 133.52481 1.000 24.83591 63 GLN E CA 1
ATOM 7341 C C . GLN E 1 50 ? 155.15770 119.87910 134.89096 1.000 24.89637 63 GLN E C 1
ATOM 7342 O O . GLN E 1 50 ? 155.81343 120.76215 135.46068 1.000 27.12582 63 GLN E O 1
ATOM 7348 N N . LEU E 1 51 ? 154.05605 119.35190 135.43170 1.000 25.82148 64 LEU E N 1
ATOM 7349 C CA . LEU E 1 51 ? 153.59861 119.77039 136.75586 1.000 27.04631 64 LEU E CA 1
ATOM 7350 C C . LEU E 1 51 ? 154.62071 119.42700 137.83667 1.000 28.42324 64 LEU E C 1
ATOM 7351 O O . LEU E 1 51 ? 154.88518 120.23650 138.74103 1.000 31.04252 64 LEU E O 1
ATOM 7356 N N . LEU E 1 52 ? 155.20407 118.22729 137.76045 1.000 24.17159 65 LEU E N 1
ATOM 7357 C CA . LEU E 1 52 ? 156.24363 117.84913 138.71495 1.000 22.95210 65 LEU E CA 1
ATOM 7358 C C . LEU E 1 52 ? 157.44056 118.79213 138.63232 1.000 24.41501 65 LEU E C 1
ATOM 7359 O O . LEU E 1 52 ? 157.98159 119.22198 139.66447 1.000 24.92517 65 LEU E O 1
ATOM 7364 N N . ALA E 1 53 ? 157.86299 119.13226 137.41025 1.000 23.67059 66 ALA E N 1
ATOM 7365 C CA . ALA E 1 53 ? 158.98056 120.06253 137.25663 1.000 22.28719 66 ALA E CA 1
ATOM 7366 C C . ALA E 1 53 ? 158.66019 121.42854 137.85865 1.000 23.14058 66 ALA E C 1
ATOM 7367 O O . ALA E 1 53 ? 159.51424 122.04821 138.51013 1.000 24.59807 66 ALA E O 1
ATOM 7369 N N . GLU E 1 54 ? 157.43404 121.91609 137.64788 1.000 24.01159 67 GLU E N 1
ATOM 7370 C CA . GLU E 1 54 ? 157.05105 123.21664 138.19364 1.000 26.52036 67 GLU E CA 1
ATOM 7371 C C . GLU E 1 54 ? 157.09187 123.21980 139.71702 1.000 29.15088 67 GLU E C 1
ATOM 7372 O O . GLU E 1 54 ? 157.57736 124.18039 140.33478 1.000 30.31998 67 GLU E O 1
ATOM 7378 N N . HIS E 1 55 ? 156.57880 122.15785 140.34403 1.000 26.73987 68 HIS E N 1
ATOM 7379 C CA . HIS E 1 55 ? 156.62217 122.10011 141.80238 1.000 22.66654 68 HIS E CA 1
ATOM 7380 C C . HIS E 1 55 ? 158.05801 122.06117 142.31382 1.000 24.24262 68 HIS E C 1
ATOM 7381 O O . HIS E 1 55 ? 158.38413 122.70453 143.32205 1.000 24.60056 68 HIS E O 1
ATOM 7388 N N . ALA E 1 56 ? 158.92908 121.29998 141.64216 1.000 25.19485 69 ALA E N 1
ATOM 7389 C CA . ALA E 1 56 ? 160.32690 121.25231 142.06468 1.000 24.53015 69 ALA E CA 1
ATOM 7390 C C . ALA E 1 56 ? 160.97541 122.63063 141.98624 1.000 26.60619 69 ALA E C 1
ATOM 7391 O O . ALA E 1 56 ? 161.70804 123.03797 142.90101 1.000 24.61670 69 ALA E O 1
ATOM 7393 N N . ARG E 1 57 ? 160.70883 123.36819 140.90348 1.000 28.07798 70 ARG E N 1
ATOM 7394 C CA . ARG E 1 57 ? 161.27367 124.70884 140.77291 1.000 26.33554 70 ARG E CA 1
ATOM 7395 C C . ARG E 1 57 ? 160.77411 125.63333 141.87788 1.000 28.07307 70 ARG E C 1
ATOM 7396 O O . ARG E 1 57 ? 161.54908 126.42156 142.43597 1.000 28.12138 70 ARG E O 1
ATOM 7404 N N . ASP E 1 58 ? 159.47983 125.55903 142.20292 1.000 28.73323 71 ASP E N 1
ATOM 7405 C CA . ASP E 1 58 ? 158.94336 126.42053 143.25559 1.000 26.34561 71 ASP E CA 1
ATOM 7406 C C . ASP E 1 58 ? 159.55792 126.09940 144.61405 1.000 27.12418 71 ASP E C 1
ATOM 7407 O O . ASP E 1 58 ? 159.88773 127.01049 145.38386 1.000 28.42449 71 ASP E O 1
ATOM 7412 N N . HIS E 1 59 ? 159.71759 124.81075 144.92897 1.000 27.91388 72 HIS E N 1
ATOM 7413 C CA . HIS E 1 59 ? 160.35696 124.43424 146.18861 1.000 25.47918 72 HIS E CA 1
ATOM 7414 C C . HIS E 1 59 ? 161.78710 124.95894 146.25815 1.000 27.31281 72 HIS E C 1
ATOM 7415 O O . HIS E 1 59 ? 162.21496 125.49846 147.29215 1.000 27.67838 72 HIS E O 1
ATOM 7422 N N . THR E 1 60 ? 162.54020 124.81776 145.16206 1.000 27.35968 73 THR E N 1
ATOM 7423 C CA . THR E 1 60 ? 163.91538 125.30704 145.15087 1.000 25.79526 73 THR E CA 1
ATOM 7424 C C . THR E 1 60 ? 163.96410 126.81727 145.35379 1.000 28.11060 73 THR E C 1
ATOM 7425 O O . THR E 1 60 ? 164.73856 127.31182 146.17831 1.000 30.74697 73 THR E O 1
ATOM 7429 N N . LEU E 1 61 ? 163.10919 127.56136 144.64471 1.000 26.60892 74 LEU E N 1
ATOM 7430 C CA . LEU E 1 61 ? 163.09725 129.01530 144.79365 1.000 24.06937 74 LEU E CA 1
ATOM 7431 C C . LEU E 1 61 ? 162.72933 129.42708 146.21233 1.000 27.57135 74 LEU E C 1
ATOM 7432 O O . LEU E 1 61 ? 163.29411 130.38382 146.75304 1.000 30.67166 74 LEU E O 1
ATOM 7437 N N . ARG E 1 62 ? 161.77697 128.72556 146.83026 1.000 30.42423 75 ARG E N 1
ATOM 7438 C CA . ARG E 1 62 ? 161.37394 129.08551 148.18520 1.000 27.63595 75 ARG E CA 1
ATOM 7439 C C . ARG E 1 62 ? 162.49221 128.84294 149.19229 1.000 29.70199 75 ARG E C 1
ATOM 7440 O O . ARG E 1 62 ? 162.72728 129.67917 150.07162 1.000 31.65440 75 ARG E O 1
ATOM 7448 N N . PHE E 1 63 ? 163.19916 127.71676 149.09072 1.000 31.81001 76 PHE E N 1
ATOM 7449 C CA . PHE E 1 63 ? 164.10890 127.34690 150.17135 1.000 30.63932 76 PHE E CA 1
ATOM 7450 C C . PHE E 1 63 ? 165.58696 127.47543 149.83053 1.000 33.06481 76 PHE E C 1
ATOM 7451 O O . PHE E 1 63 ? 166.33283 128.09565 150.59297 1.000 34.19968 76 PHE E O 1
ATOM 7459 N N . GLY E 1 64 ? 166.04797 126.91053 148.72313 1.000 34.27954 77 GLY E N 1
ATOM 7460 C CA . GLY E 1 64 ? 167.48025 126.89706 148.46077 1.000 31.81032 77 GLY E CA 1
ATOM 7461 C C . GLY E 1 64 ? 168.16744 125.81916 149.26695 1.000 31.43897 77 GLY E C 1
ATOM 7462 O O . GLY E 1 64 ? 167.66879 124.69916 149.37672 1.000 35.08816 77 GLY E O 1
ATOM 7463 N N . SER E 1 65 ? 169.31896 126.15466 149.84360 1.000 30.72924 78 SER E N 1
ATOM 7464 C CA . SER E 1 65 ? 170.11234 125.20531 150.61152 1.000 30.47624 78 SER E CA 1
ATOM 7465 C C . SER E 1 65 ? 169.68044 125.11313 152.06949 1.000 32.54690 78 SER E C 1
ATOM 7466 O O . SER E 1 65 ? 170.35809 124.45162 152.86110 1.000 35.82920 78 SER E O 1
ATOM 7469 N N . LYS E 1 66 ? 168.58071 125.76222 152.44268 1.000 33.47128 79 LYS E N 1
ATOM 7470 C CA . LYS E 1 66 ? 168.00278 125.61608 153.77125 1.000 33.72749 79 LYS E CA 1
ATOM 7471 C C . LYS E 1 66 ? 167.15982 124.35711 153.91322 1.000 34.70567 79 LYS E C 1
ATOM 7472 O O . LYS E 1 66 ? 166.81632 123.98392 155.03809 1.000 39.13445 79 LYS E O 1
ATOM 7478 N N . SER E 1 67 ? 166.81933 123.70117 152.80881 1.000 32.55938 80 SER E N 1
ATOM 7479 C CA . SER E 1 67 ? 166.03573 122.48057 152.69898 1.000 30.64498 80 SER E CA 1
ATOM 7480 C C . SER E 1 67 ? 166.92757 121.25474 152.84678 1.000 32.17495 80 SER E C 1
ATOM 7481 O O . SER E 1 67 ? 167.97332 121.16746 152.19608 1.000 31.97540 80 SER E O 1
ATOM 7484 N N . PRO E 1 68 ? 166.55738 120.30939 153.71361 1.000 33.27730 81 PRO E N 1
ATOM 7485 C CA . PRO E 1 68 ? 167.36275 119.08286 153.84350 1.000 31.29360 81 PRO E CA 1
ATOM 7486 C C . PRO E 1 68 ? 167.41825 118.24407 152.57549 1.000 31.88065 81 PRO E C 1
ATOM 7487 O O . PRO E 1 68 ? 168.42856 117.57002 152.33889 1.000 34.60360 81 PRO E O 1
ATOM 7491 N N . PHE E 1 69 ? 166.36675 118.26295 151.75212 1.000 30.48593 82 PHE E N 1
ATOM 7492 C CA . PHE E 1 69 ? 166.37958 117.50496 150.50302 1.000 30.95557 82 PHE E CA 1
ATOM 7493 C C . PHE E 1 69 ? 167.43993 118.03870 149.54553 1.000 30.26851 82 PHE E C 1
ATOM 7494 O O . PHE E 1 69 ? 168.22838 117.26934 148.97883 1.000 31.44245 82 PHE E O 1
ATOM 7502 N N . PHE E 1 70 ? 167.46829 119.36005 149.35269 1.000 29.05140 83 PHE E N 1
ATOM 7503 C CA . PHE E 1 70 ? 168.50504 119.98139 148.53494 1.000 28.13977 83 PHE E CA 1
ATOM 7504 C C . PHE E 1 70 ? 169.88468 119.70897 149.11477 1.000 28.62714 83 PHE E C 1
ATOM 7505 O O . PHE E 1 70 ? 170.83214 119.40293 148.38081 1.000 29.15588 83 PHE E O 1
ATOM 7513 N N . ARG E 1 71 ? 170.00581 119.80470 150.43781 1.000 31.13100 84 ARG E N 1
ATOM 7514 C CA . ARG E 1 71 ? 171.28266 119.59296 151.10357 1.000 29.30329 84 ARG E CA 1
ATOM 7515 C C . ARG E 1 71 ? 171.81096 118.18387 150.87435 1.000 30.39893 84 ARG E C 1
ATOM 7516 O O . ARG E 1 71 ? 173.01594 117.99956 150.67498 1.000 34.21722 84 ARG E O 1
ATOM 7524 N N . LYS E 1 72 ? 170.93615 117.17854 150.89195 1.000 29.36755 85 LYS E N 1
ATOM 7525 C CA . LYS E 1 72 ? 171.39015 115.80325 150.74826 1.000 29.37115 85 LYS E CA 1
ATOM 7526 C C . LYS E 1 72 ? 171.48258 115.33367 149.30292 1.000 29.40967 85 LYS E C 1
ATOM 7527 O O . LYS E 1 72 ? 172.16674 114.33907 149.04085 1.000 33.27873 85 LYS E O 1
ATOM 7533 N N . TYR E 1 73 ? 170.83840 116.01751 148.35703 1.000 28.81890 86 TYR E N 1
ATOM 7534 C CA . TYR E 1 73 ? 170.96288 115.61602 146.96179 1.000 25.60015 86 TYR E CA 1
ATOM 7535 C C . TYR E 1 73 ? 171.97414 116.43259 146.16825 1.000 29.35144 86 TYR E C 1
ATOM 7536 O O . TYR E 1 73 ? 172.41621 115.96899 145.11282 1.000 30.60569 86 TYR E O 1
ATOM 7545 N N . PHE E 1 74 ? 172.36219 117.62263 146.63533 1.000 30.99088 87 PHE E N 1
ATOM 7546 C CA . PHE E 1 74 ? 173.24285 118.47954 145.85433 1.000 29.25434 87 PHE E CA 1
ATOM 7547 C C . PHE E 1 74 ? 174.47080 118.98606 146.59627 1.000 34.97426 87 PHE E C 1
ATOM 7548 O O . PHE E 1 74 ? 175.44048 119.37300 145.93715 1.000 39.02349 87 PHE E O 1
ATOM 7556 N N . GLY E 1 75 ? 174.46971 118.99693 147.91707 1.000 34.30723 88 GLY E N 1
ATOM 7557 C CA . GLY E 1 75 ? 175.60493 119.47499 148.68512 1.000 33.01311 88 GLY E CA 1
ATOM 7558 C C . GLY E 1 75 ? 175.16812 120.38434 149.81706 1.000 36.66313 88 GLY E C 1
ATOM 7559 O O . GLY E 1 75 ? 174.10883 121.00899 149.78427 1.000 38.86482 88 GLY E O 1
ATOM 7560 N N . ASN E 1 76 ? 176.01951 120.47129 150.84054 1.000 40.87805 89 ASN E N 1
ATOM 7561 C CA . ASN E 1 76 ? 175.64839 121.19211 152.05399 1.000 41.21789 89 ASN E CA 1
ATOM 7562 C C . ASN E 1 76 ? 175.69011 122.70301 151.85016 1.000 48.32986 89 ASN E C 1
ATOM 7563 O O . ASN E 1 76 ? 174.93084 123.43928 152.49002 1.000 48.52088 89 ASN E O 1
ATOM 7568 N N . GLU E 1 77 ? 176.56932 123.18610 150.97547 1.000 47.14332 90 GLU E N 1
ATOM 7569 C CA . GLU E 1 77 ? 176.75717 124.61689 150.74484 1.000 46.37932 90 GLU E CA 1
ATOM 7570 C C . GLU E 1 77 ? 176.84340 124.91986 149.25281 1.000 46.49638 90 GLU E C 1
ATOM 7571 O O . GLU E 1 77 ? 177.72556 125.64364 148.78839 1.000 52.68418 90 GLU E O 1
ATOM 7577 N N . THR E 1 78 ? 175.91632 124.36854 148.47953 1.000 40.80699 91 THR E N 1
ATOM 7578 C CA . THR E 1 78 ? 175.89518 124.55973 147.03772 1.000 39.09917 91 THR E CA 1
ATOM 7579 C C . THR E 1 78 ? 174.88589 125.63853 146.64936 1.000 42.40205 91 THR E C 1
ATOM 7580 O O . THR E 1 78 ? 173.82598 125.78431 147.26154 1.000 44.16837 91 THR E O 1
ATOM 7584 N N . ALA E 1 79 ? 175.23633 126.40237 145.61618 1.000 39.24776 92 ALA E N 1
ATOM 7585 C CA . ALA E 1 79 ? 174.39202 127.47899 145.11598 1.000 35.74711 92 ALA E CA 1
ATOM 7586 C C . ALA E 1 79 ? 173.32282 126.91701 144.18747 1.000 37.73940 92 ALA E C 1
ATOM 7587 O O . ALA E 1 79 ? 173.59487 126.01357 143.39155 1.000 37.51711 92 ALA E O 1
ATOM 7589 N N . SER E 1 80 ? 172.10707 127.45352 144.29404 1.000 36.00830 93 SER E N 1
ATOM 7590 C CA . SER E 1 80 ? 170.96380 126.96082 143.52758 1.000 34.35375 93 SER E CA 1
ATOM 7591 C C . SER E 1 80 ? 170.63330 127.94356 142.40753 1.000 38.19266 93 SER E C 1
ATOM 7592 O O . SER E 1 80 ? 169.76677 128.80648 142.53488 1.000 49.47266 93 SER E O 1
ATOM 7595 N N . ALA E 1 81 ? 171.33664 127.80221 141.28598 1.000 39.21807 94 ALA E N 1
ATOM 7596 C CA . ALA E 1 81 ? 170.97583 128.55357 140.09008 1.000 33.95091 94 ALA E CA 1
ATOM 7597 C C . ALA E 1 81 ? 170.78745 127.61078 138.90888 1.000 34.38038 94 ALA E C 1
ATOM 7598 O O . ALA E 1 81 ? 169.82980 127.74720 138.14159 1.000 33.67867 94 ALA E O 1
ATOM 7600 N N . GLU E 1 82 ? 171.67687 126.62684 138.77986 1.000 32.47122 95 GLU E N 1
ATOM 7601 C CA . GLU E 1 82 ? 171.58949 125.64467 137.70729 1.000 33.12754 95 GLU E CA 1
ATOM 7602 C C . GLU E 1 82 ? 170.38178 124.72596 137.84060 1.000 32.76295 95 GLU E C 1
ATOM 7603 O O . GLU E 1 82 ? 169.75541 124.39168 136.82938 1.000 33.55727 95 GLU E O 1
ATOM 7609 N N . VAL E 1 83 ? 170.04380 124.30932 139.06290 1.000 32.34184 96 VAL E N 1
ATOM 7610 C CA . VAL E 1 83 ? 168.86801 123.46678 139.27796 1.000 30.35810 96 VAL E CA 1
ATOM 7611 C C . VAL E 1 83 ? 167.60074 124.21377 138.87430 1.000 27.41792 96 VAL E C 1
ATOM 7612 O O . VAL E 1 83 ? 166.72812 123.67866 138.16988 1.000 29.86740 96 VAL E O 1
ATOM 7616 N N . VAL E 1 84 ? 167.49065 125.47041 139.31261 1.000 27.87151 97 VAL E N 1
ATOM 7617 C CA . VAL E 1 84 ? 166.35230 126.30624 138.94721 1.000 28.44587 97 VAL E CA 1
ATOM 7618 C C . VAL E 1 84 ? 166.29536 126.49257 137.43856 1.000 26.99108 97 VAL E C 1
ATOM 7619 O O . VAL E 1 84 ? 165.21959 126.43303 136.83456 1.000 31.16753 97 VAL E O 1
ATOM 7623 N N . GLY E 1 85 ? 167.44940 126.71815 136.80664 1.000 26.66103 98 GLY E N 1
ATOM 7624 C CA . GLY E 1 85 ? 167.47241 126.87898 135.36293 1.000 27.82735 98 GLY E CA 1
ATOM 7625 C C . GLY E 1 85 ? 167.01852 125.63916 134.61621 1.000 26.81444 98 GLY E C 1
ATOM 7626 O O . GLY E 1 85 ? 166.27242 125.73519 133.64063 1.000 28.21527 98 GLY E O 1
ATOM 7627 N N . HIS E 1 86 ? 167.45353 124.45952 135.06515 1.000 26.22794 99 HIS E N 1
ATOM 7628 C CA . HIS E 1 86 ? 167.03026 123.21636 134.42359 1.000 26.01116 99 HIS E CA 1
ATOM 7629 C C . HIS E 1 86 ? 165.52067 123.02737 134.52879 1.000 27.14796 99 HIS E C 1
ATOM 7630 O O . HIS E 1 86 ? 164.84082 122.74272 133.53011 1.000 28.18327 99 HIS E O 1
ATOM 7637 N N . PHE E 1 87 ? 164.97310 123.18473 135.73722 1.000 26.85231 100 PHE E N 1
ATOM 7638 C CA . PHE E 1 87 ? 163.53715 122.96921 135.89528 1.000 25.68637 100 PHE E CA 1
ATOM 7639 C C . PHE E 1 87 ? 162.71717 124.03654 135.17506 1.000 27.31699 100 PHE E C 1
ATOM 7640 O O . PHE E 1 87 ? 161.65354 123.72931 134.62395 1.000 26.45977 100 PHE E O 1
ATOM 7648 N N . ASP E 1 88 ? 163.20390 125.27962 135.12730 1.000 26.97052 101 ASP E N 1
ATOM 7649 C CA . ASP E 1 88 ? 162.49924 126.31930 134.38601 1.000 26.98155 101 ASP E CA 1
ATOM 7650 C C . ASP E 1 88 ? 162.57505 126.09624 132.88110 1.000 28.48307 101 ASP E C 1
ATOM 7651 O O . ASP E 1 88 ? 161.63413 126.44538 132.16071 1.000 27.84257 101 ASP E O 1
ATOM 7656 N N . ASN E 1 89 ? 163.68218 125.53756 132.38530 1.000 26.14478 102 ASN E N 1
ATOM 7657 C CA . ASN E 1 89 ? 163.75087 125.16359 130.97738 1.000 26.55165 102 ASN E CA 1
ATOM 7658 C C . ASN E 1 89 ? 162.74538 124.06880 130.65555 1.000 30.22457 102 ASN E C 1
ATOM 7659 O O . ASN E 1 89 ? 162.10933 124.09104 129.59611 1.000 31.43804 102 ASN E O 1
ATOM 7664 N N . VAL E 1 90 ? 162.59384 123.09461 131.55474 1.000 32.34949 103 VAL E N 1
ATOM 7665 C CA . VAL E 1 90 ? 161.57907 122.06420 131.33916 1.000 28.36809 103 VAL E CA 1
ATOM 7666 C C . VAL E 1 90 ? 160.18281 122.67884 131.33211 1.000 29.00255 103 VAL E C 1
ATOM 7667 O O . VAL E 1 90 ? 159.34122 122.33190 130.49484 1.000 30.12601 103 VAL E O 1
ATOM 7671 N N . VAL E 1 91 ? 159.91386 123.60123 132.25777 1.000 29.44118 104 VAL E N 1
ATOM 7672 C CA . VAL E 1 91 ? 158.56888 124.16610 132.37451 1.000 29.68707 104 VAL E CA 1
ATOM 7673 C C . VAL E 1 91 ? 158.24521 125.05132 131.17398 1.000 33.55907 104 VAL E C 1
ATOM 7674 O O . VAL E 1 91 ? 157.29940 124.78610 130.42438 1.000 38.37220 104 VAL E O 1
ATOM 7678 N N . GLY E 1 92 ? 159.01065 126.12343 130.98060 1.000 33.59349 105 GLY E N 1
ATOM 7679 C CA . GLY E 1 92 ? 158.71747 127.04133 129.89661 1.000 28.37810 105 GLY E CA 1
ATOM 7680 C C . GLY E 1 92 ? 159.87467 127.31257 128.95878 1.000 31.94508 105 GLY E C 1
ATOM 7681 O O . GLY E 1 92 ? 160.87222 127.92051 129.34857 1.000 41.70106 105 GLY E O 1
ATOM 7682 N N . ALA E 1 93 ? 159.73382 126.88206 127.71041 1.000 35.53544 106 ALA E N 1
ATOM 7683 C CA . ALA E 1 93 ? 160.73200 127.08484 126.66808 1.000 32.96884 106 ALA E CA 1
ATOM 7684 C C . ALA E 1 93 ? 160.07797 126.72239 125.34148 1.000 36.62220 106 ALA E C 1
ATOM 7685 O O . ALA E 1 93 ? 159.01617 126.09643 125.30738 1.000 40.88242 106 ALA E O 1
ATOM 7687 N N . ASP E 1 94 ? 160.71386 127.11941 124.24326 1.000 33.67858 107 ASP E N 1
ATOM 7688 C CA . ASP E 1 94 ? 160.14064 126.91664 122.91361 1.000 36.00302 107 ASP E CA 1
ATOM 7689 C C . ASP E 1 94 ? 160.35492 125.46496 122.50024 1.000 37.63306 107 ASP E C 1
ATOM 7690 O O . ASP E 1 94 ? 161.46926 125.05897 122.16468 1.000 38.30426 107 ASP E O 1
ATOM 7695 N N . LYS E 1 95 ? 159.28082 124.67489 122.53767 1.000 36.36096 108 LYS E N 1
ATOM 7696 C CA . LYS E 1 95 ? 159.31898 123.26992 122.13346 1.000 38.28355 108 LYS E CA 1
ATOM 7697 C C . LYS E 1 95 ? 158.78094 123.14059 120.71042 1.000 41.62548 108 LYS E C 1
ATOM 7698 O O . LYS E 1 95 ? 157.76574 122.49525 120.45785 1.000 50.25942 108 LYS E O 1
ATOM 7704 N N . SER E 1 96 ? 159.48798 123.75068 119.76184 1.000 41.93657 109 SER E N 1
ATOM 7705 C CA . SER E 1 96 ? 159.05500 123.74133 118.36946 1.000 44.82097 109 SER E CA 1
ATOM 7706 C C . SER E 1 96 ? 159.80602 122.75156 117.49408 1.000 48.29026 109 SER E C 1
ATOM 7707 O O . SER E 1 96 ? 159.28058 122.34965 116.45529 1.000 52.51570 109 SER E O 1
ATOM 7710 N N . SER E 1 97 ? 161.01425 122.35256 117.87920 1.000 47.32329 110 SER E N 1
ATOM 7711 C CA . SER E 1 97 ? 161.76855 121.34288 117.15014 1.000 46.23367 110 SER E CA 1
ATOM 7712 C C . SER E 1 97 ? 161.53945 119.93521 117.68290 1.000 46.22648 110 SER E C 1
ATOM 7713 O O . SER E 1 97 ? 162.05220 118.97631 117.09798 1.000 48.01298 110 SER E O 1
ATOM 7716 N N . ILE E 1 98 ? 160.78245 119.79115 118.76216 1.000 42.91276 111 ILE E N 1
ATOM 7717 C CA . ILE E 1 98 ? 160.60521 118.51929 119.45171 1.000 41.65636 111 ILE E CA 1
ATOM 7718 C C . ILE E 1 98 ? 159.37190 117.81644 118.90209 1.000 41.13692 111 ILE E C 1
ATOM 7719 O O . ILE E 1 98 ? 158.37381 118.45992 118.55992 1.000 43.16660 111 ILE E O 1
ATOM 7724 N N . LEU E 1 99 ? 159.44249 116.48933 118.80430 1.000 38.72654 112 LEU E N 1
ATOM 7725 C CA . LEU E 1 99 ? 158.32052 115.69088 118.33450 1.000 38.58245 112 LEU E CA 1
ATOM 7726 C C . LEU E 1 99 ? 158.33786 114.33177 119.01824 1.000 36.17661 112 LEU E C 1
ATOM 7727 O O . LEU E 1 99 ? 159.38798 113.69453 119.12125 1.000 34.35549 112 LEU E O 1
ATOM 7732 N N . PHE E 1 100 ? 157.16759 113.89581 119.47809 1.000 37.25835 113 PHE E N 1
ATOM 7733 C CA . PHE E 1 100 ? 156.97866 112.57749 120.07230 1.000 37.17732 113 PHE E CA 1
ATOM 7734 C C . PHE E 1 100 ? 156.20385 111.71214 119.08666 1.000 38.72480 113 PHE E C 1
ATOM 7735 O O . PHE E 1 100 ? 155.12061 112.09868 118.63781 1.000 40.49912 113 PHE E O 1
ATOM 7743 N N . LEU E 1 101 ? 156.75351 110.54676 118.75729 1.000 41.52956 114 LEU E N 1
ATOM 7744 C CA . LEU E 1 101 ? 156.19594 109.67515 117.73407 1.000 42.85796 114 LEU E CA 1
ATOM 7745 C C . LEU E 1 101 ? 155.78003 108.33485 118.32733 1.000 48.62727 114 LEU E C 1
ATOM 7746 O O . LEU E 1 101 ? 156.34776 107.87050 119.31892 1.000 48.58982 114 LEU E O 1
ATOM 7751 N N . CYS E 1 102 ? 154.77725 107.71775 117.70426 1.000 53.31475 115 CYS E N 1
ATOM 7752 C CA . CYS E 1 102 ? 154.30638 106.38220 118.05739 1.000 54.31313 115 CYS E CA 1
ATOM 7753 C C . CYS E 1 102 ? 154.56475 105.39298 116.92367 1.000 57.74669 115 CYS E C 1
ATOM 7754 O O . CYS E 1 102 ? 153.80270 104.44828 116.71520 1.000 60.65512 115 CYS E O 1
ATOM 7757 N N . ASP E 1 103 ? 155.64794 105.60127 116.17898 1.000 61.30767 116 ASP E N 1
ATOM 7758 C CA . ASP E 1 103 ? 155.97271 104.79558 115.01098 1.000 64.41636 116 ASP E CA 1
ATOM 7759 C C . ASP E 1 103 ? 157.38781 104.25293 115.13926 1.000 66.48295 116 ASP E C 1
ATOM 7760 O O . ASP E 1 103 ? 158.32931 105.00883 115.39142 1.000 70.47050 116 ASP E O 1
ATOM 7765 N N . ASP E 1 104 ? 157.53572 102.94092 114.94908 1.000 66.45183 117 ASP E N 1
ATOM 7766 C CA . ASP E 1 104 ? 158.82692 102.27045 115.11096 1.000 71.38640 117 ASP E CA 1
ATOM 7767 C C . ASP E 1 104 ? 159.60312 102.37127 113.80013 1.000 74.00969 117 ASP E C 1
ATOM 7768 O O . ASP E 1 104 ? 159.65043 101.44546 112.98804 1.000 75.46034 117 ASP E O 1
ATOM 7773 N N . LEU E 1 105 ? 160.22738 103.53310 113.59751 1.000 72.37963 118 LEU E N 1
ATOM 7774 C CA . LEU E 1 105 ? 160.95539 103.76999 112.35528 1.000 72.44660 118 LEU E CA 1
ATOM 7775 C C . LEU E 1 105 ? 162.30023 103.05252 112.34596 1.000 74.40121 118 LEU E C 1
ATOM 7776 O O . LEU E 1 105 ? 162.74275 102.56871 111.29775 1.000 74.50608 118 LEU E O 1
ATOM 7781 N N . ASP E 1 106 ? 162.96590 102.97393 113.49573 1.000 74.78317 119 ASP E N 1
ATOM 7782 C CA . ASP E 1 106 ? 164.28519 102.36384 113.58764 1.000 74.60031 119 ASP E CA 1
ATOM 7783 C C . ASP E 1 106 ? 164.23941 100.88772 113.95736 1.000 78.31659 119 ASP E C 1
ATOM 7784 O O . ASP E 1 106 ? 165.29691 100.25608 114.04270 1.000 83.53402 119 ASP E O 1
ATOM 7789 N N . ASP E 1 107 ? 163.04809 100.32756 114.17551 1.000 77.80348 120 ASP E N 1
ATOM 7790 C CA . ASP E 1 107 ? 162.86802 98.90543 114.47245 1.000 80.59635 120 ASP E CA 1
ATOM 7791 C C . ASP E 1 107 ? 163.66093 98.50481 115.72058 1.000 82.25761 120 ASP E C 1
ATOM 7792 O O . ASP E 1 107 ? 164.60759 97.71821 115.67091 1.000 82.07997 120 ASP E O 1
ATOM 7797 N N . LYS E 1 108 ? 163.26579 99.08877 116.85364 1.000 80.87878 121 LYS E N 1
ATOM 7798 C CA . LYS E 1 108 ? 163.93298 98.83235 118.12210 1.000 79.30080 121 LYS E CA 1
ATOM 7799 C C . LYS E 1 108 ? 162.99664 98.44690 119.25800 1.000 81.11310 121 LYS E C 1
ATOM 7800 O O . LYS E 1 108 ? 163.48714 98.02035 120.30862 1.000 80.58815 121 LYS E O 1
ATOM 7806 N N . CYS E 1 109 ? 161.67839 98.58323 119.09383 1.000 80.46546 122 CYS E N 1
ATOM 7807 C CA . CYS E 1 109 ? 160.74868 98.13830 120.12588 1.000 80.94057 122 CYS E CA 1
ATOM 7808 C C . CYS E 1 109 ? 160.68430 96.62079 120.23113 1.000 88.79058 122 CYS E C 1
ATOM 7809 O O . CYS E 1 109 ? 160.05916 96.10699 121.16465 1.000 92.72137 122 CYS E O 1
ATOM 7812 N N . LYS E 1 110 ? 161.30630 95.89993 119.29451 1.000 89.79784 123 LYS E N 1
ATOM 7813 C CA . LYS E 1 110 ? 161.30465 94.44137 119.32955 1.000 91.24556 123 LYS E CA 1
ATOM 7814 C C . LYS E 1 110 ? 162.04355 93.89984 120.54839 1.000 90.74727 123 LYS E C 1
ATOM 7815 O O . LYS E 1 110 ? 161.71312 92.81286 121.03674 1.000 90.71187 123 LYS E O 1
ATOM 7821 N N . ASN E 1 111 ? 163.02755 94.63910 121.05827 1.000 90.50295 124 ASN E N 1
ATOM 7822 C CA . ASN E 1 111 ? 163.81720 94.17497 122.18876 1.000 89.75533 124 ASN E CA 1
ATOM 7823 C C . ASN E 1 111 ? 162.93336 93.97379 123.42115 1.000 91.61603 124 ASN E C 1
ATOM 7824 O O . ASN E 1 111 ? 161.85662 94.55853 123.55801 1.000 91.61616 124 ASN E O 1
ATOM 7829 N N . ASP E 1 112 ? 163.41342 93.12923 124.32960 1.000 92.13993 125 ASP E N 1
ATOM 7830 C CA . ASP E 1 112 ? 162.65034 92.72927 125.50399 1.000 91.85136 125 ASP E CA 1
ATOM 7831 C C . ASP E 1 112 ? 162.79643 93.76504 126.61155 1.000 86.30668 125 ASP E C 1
ATOM 7832 O O . ASP E 1 112 ? 163.90643 94.02363 127.08725 1.000 85.98364 125 ASP E O 1
ATOM 7837 N N . GLY E 1 113 ? 161.67228 94.35049 127.01991 1.000 81.95434 126 GLY E N 1
ATOM 7838 C CA . GLY E 1 113 ? 161.66717 95.28678 128.12585 1.000 78.38950 126 GLY E CA 1
ATOM 7839 C C . GLY E 1 113 ? 161.89927 96.73408 127.76288 1.000 74.75395 126 GLY E C 1
ATOM 7840 O O . GLY E 1 113 ? 162.20729 97.53691 128.64823 1.000 73.44911 126 GLY E O 1
ATOM 7841 N N . TRP E 1 114 ? 161.76010 97.09899 126.49155 1.000 75.85188 127 TRP E N 1
ATOM 7842 C CA . TRP E 1 114 ? 161.97232 98.46799 126.03818 1.000 68.58471 127 TRP E CA 1
ATOM 7843 C C . TRP E 1 114 ? 160.62610 99.16478 125.88514 1.000 61.58771 127 TRP E C 1
ATOM 7844 O O . TRP E 1 114 ? 159.72616 98.64491 125.21764 1.000 67.39036 127 TRP E O 1
ATOM 7855 N N . ALA E 1 115 ? 160.49357 100.33979 126.49877 1.000 54.46670 128 ALA E N 1
ATOM 7856 C CA . ALA E 1 115 ? 159.29230 101.15490 126.38414 1.000 51.09627 128 ALA E CA 1
ATOM 7857 C C . ALA E 1 115 ? 159.51310 102.40621 125.54301 1.000 49.13336 128 ALA E C 1
ATOM 7858 O O . ALA E 1 115 ? 158.61355 103.24678 125.45221 1.000 47.33763 128 ALA E O 1
ATOM 7860 N N . GLY E 1 116 ? 160.67520 102.54629 124.92981 1.000 48.29466 129 GLY E N 1
ATOM 7861 C CA . GLY E 1 116 ? 160.97499 103.69468 124.09538 1.000 42.73209 129 GLY E CA 1
ATOM 7862 C C . GLY E 1 116 ? 162.46936 103.90160 123.98651 1.000 46.87095 129 GLY E C 1
ATOM 7863 O O . GLY E 1 116 ? 163.26478 103.25059 124.65879 1.000 51.22356 129 GLY E O 1
ATOM 7864 N N . TYR E 1 117 ? 162.84635 104.83524 123.11516 1.000 45.21228 130 TYR E N 1
ATOM 7865 C CA . TYR E 1 117 ? 164.25629 105.14095 122.91049 1.000 43.41209 130 TYR E CA 1
ATOM 7866 C C . TYR E 1 117 ? 164.39443 106.51261 122.26342 1.000 43.33066 130 TYR E C 1
ATOM 7867 O O . TYR E 1 117 ? 163.45482 107.04514 121.67033 1.000 43.28521 130 TYR E O 1
ATOM 7876 N N . TRP E 1 118 ? 165.59417 107.07268 122.39032 1.000 45.83221 131 TRP E N 1
ATOM 7877 C CA . TRP E 1 118 ? 165.97325 108.33353 121.76705 1.000 39.38558 131 TRP E CA 1
ATOM 7878 C C . TRP E 1 118 ? 166.55132 108.04200 120.38711 1.000 42.48467 131 TRP E C 1
ATOM 7879 O O . TRP E 1 118 ? 167.32961 107.09705 120.22518 1.000 44.83739 131 TRP E O 1
ATOM 7890 N N . ARG E 1 119 ? 166.16546 108.84744 119.39447 1.000 42.73425 132 ARG E N 1
ATOM 7891 C CA . ARG E 1 119 ? 166.48907 108.52557 118.00781 1.000 45.97696 132 ARG E CA 1
ATOM 7892 C C . ARG E 1 119 ? 167.97073 108.67620 117.68450 1.000 51.63741 132 ARG E C 1
ATOM 7893 O O . ARG E 1 119 ? 168.42199 108.13727 116.66907 1.000 55.77056 132 ARG E O 1
ATOM 7901 N N . GLY E 1 120 ? 168.73067 109.39043 118.49981 1.000 47.74819 1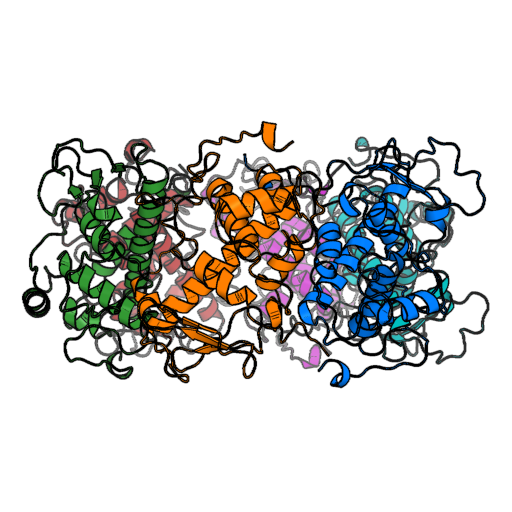33 GLY E N 1
ATOM 7902 C CA . GLY E 1 120 ? 170.16248 109.49929 118.31022 1.000 46.96303 133 GLY E CA 1
ATOM 7903 C C . GLY E 1 120 ? 170.58317 110.87770 117.83118 1.000 50.24993 133 GLY E C 1
ATOM 7904 O O . GLY E 1 120 ? 169.83125 111.85313 117.88899 1.000 52.09734 133 GLY E O 1
ATOM 7905 N N . SER E 1 121 ? 171.82536 110.94043 117.34321 1.000 53.38904 134 SER E N 1
ATOM 7906 C CA . SER E 1 121 ? 172.43450 112.21361 116.97087 1.000 55.63797 134 SER E CA 1
ATOM 7907 C C . SER E 1 121 ? 171.91908 112.75144 115.64131 1.000 57.79543 134 SER E C 1
ATOM 7908 O O . SER E 1 121 ? 171.90836 113.97038 115.43911 1.000 59.65366 134 SER E O 1
ATOM 7911 N N . ASN E 1 122 ? 171.51019 111.87427 114.72202 1.000 57.71588 135 ASN E N 1
ATOM 7912 C CA . ASN E 1 122 ? 170.97552 112.34213 113.44680 1.000 57.44200 135 ASN E CA 1
ATOM 7913 C C . ASN E 1 122 ? 169.67363 113.11031 113.63982 1.000 59.01364 135 ASN E C 1
ATOM 7914 O O . ASN E 1 122 ? 169.43254 114.11356 112.95922 1.000 62.01006 135 ASN E O 1
ATOM 7919 N N . HIS E 1 123 ? 168.82121 112.65168 114.55308 1.000 57.22012 136 HIS E N 1
ATOM 7920 C CA . HIS E 1 123 ? 167.57516 113.32741 114.91085 1.000 53.34078 136 HIS E CA 1
ATOM 7921 C C . HIS E 1 123 ? 167.58695 113.50379 116.42671 1.000 52.25928 136 HIS E C 1
ATOM 7922 O O . HIS E 1 123 ? 167.04368 112.67746 117.16255 1.000 52.02533 136 HIS E O 1
ATOM 7929 N N . SER E 1 124 ? 168.19573 114.59427 116.89140 1.000 49.43082 137 SER E N 1
ATOM 7930 C CA . SER E 1 124 ? 168.45037 114.77279 118.31510 1.000 49.58357 137 SER E CA 1
ATOM 7931 C C . SER E 1 124 ? 167.27058 115.36138 119.07670 1.000 47.27855 137 SER E C 1
ATOM 7932 O O . SER E 1 124 ? 167.36481 115.51559 120.29808 1.000 46.31805 137 SER E O 1
ATOM 7935 N N . ASP E 1 125 ? 166.16904 115.68974 118.40141 1.000 44.44743 138 ASP E N 1
ATOM 7936 C CA . ASP E 1 125 ? 164.98604 116.22384 119.06630 1.000 41.76495 138 ASP E CA 1
ATOM 7937 C C . ASP E 1 125 ? 163.75826 115.34386 118.85425 1.000 43.01437 138 ASP E C 1
ATOM 7938 O O . ASP E 1 125 ? 162.62947 115.83633 118.92778 1.000 42.32480 138 ASP E O 1
ATOM 7943 N N . GLN E 1 126 ? 163.95250 114.05144 118.59874 1.000 40.00649 139 GLN E N 1
ATOM 7944 C CA . GLN E 1 126 ? 162.85546 113.12388 118.37007 1.000 37.18401 139 GLN E CA 1
ATOM 7945 C C . GLN E 1 126 ? 163.02754 111.89260 119.24788 1.000 37.06451 139 GLN E C 1
ATOM 7946 O O . GLN E 1 126 ? 164.14786 111.46481 119.53397 1.000 38.23432 139 GLN E O 1
ATOM 7952 N N . THR E 1 127 ? 161.89926 111.32704 119.67263 1.000 40.71044 140 THR E N 1
ATOM 7953 C CA . THR E 1 127 ? 161.88966 110.17827 120.56664 1.000 39.25417 140 THR E CA 1
ATOM 7954 C C . THR E 1 127 ? 160.66839 109.32025 120.26279 1.000 36.09940 140 THR E C 1
ATOM 7955 O O . THR E 1 127 ? 159.63525 109.82348 119.81661 1.000 34.91054 140 THR E O 1
ATOM 7959 N N . ILE E 1 128 ? 160.79926 108.01791 120.51087 1.000 39.39275 141 ILE E N 1
ATOM 7960 C CA . ILE E 1 128 ? 159.80093 107.02273 120.13239 1.000 41.96983 141 ILE E CA 1
ATOM 7961 C C . ILE E 1 128 ? 159.24472 106.36963 121.38990 1.000 41.95875 141 ILE E C 1
ATOM 7962 O O . ILE E 1 128 ? 159.98411 106.10990 122.34538 1.000 47.20554 141 ILE E O 1
ATOM 7967 N N . ILE E 1 129 ? 157.93934 106.11189 121.38958 1.000 40.59635 142 ILE E N 1
ATOM 7968 C CA . ILE E 1 129 ? 157.24370 105.47845 122.50537 1.000 41.54631 142 ILE E CA 1
ATOM 7969 C C . ILE E 1 129 ? 156.67065 104.15759 122.00541 1.000 45.02413 142 ILE E C 1
ATOM 7970 O O . ILE E 1 129 ? 155.89344 104.13432 121.04363 1.000 49.21826 142 ILE E O 1
ATOM 7975 N N . CYS E 1 130 ? 157.04512 103.05585 122.65442 1.000 48.06515 143 CYS E N 1
ATOM 7976 C CA . CYS E 1 130 ? 156.52596 101.74517 122.29187 1.000 52.12178 143 CYS E CA 1
ATOM 7977 C C . CYS E 1 130 ? 155.23165 101.46094 123.05703 1.000 53.10540 143 CYS E C 1
ATOM 7978 O O . CYS E 1 130 ? 154.72586 102.29461 123.81217 1.000 53.68673 143 CYS E O 1
ATOM 7981 N N . ASP E 1 131 ? 154.68883 100.25736 122.86436 1.000 54.17476 144 ASP E N 1
ATOM 7982 C CA . ASP E 1 131 ? 153.38083 99.89972 123.40378 1.000 54.50357 144 ASP E CA 1
ATOM 7983 C C . ASP E 1 131 ? 153.41600 99.45830 124.86307 1.000 54.01629 144 ASP E C 1
ATOM 7984 O O . ASP E 1 131 ? 152.35276 99.36764 125.48527 1.000 52.83920 144 ASP E O 1
ATOM 7989 N N . LEU E 1 132 ? 154.59549 99.17693 125.42186 1.000 51.44222 145 LEU E N 1
ATOM 7990 C CA . LEU E 1 132 ? 154.67732 98.77701 126.82423 1.000 49.71304 145 LEU E CA 1
ATOM 7991 C C . LEU E 1 132 ? 154.32607 99.92706 127.76202 1.000 49.78104 145 LEU E C 1
ATOM 7992 O O . LEU E 1 132 ? 153.82414 99.69556 128.87252 1.000 49.51608 145 LEU E O 1
ATOM 7997 N N . SER E 1 133 ? 154.58419 101.16510 127.33108 1.000 49.04097 146 SER E N 1
ATOM 7998 C CA . SER E 1 133 ? 154.30694 102.33074 128.16202 1.000 46.39237 146 SER E CA 1
ATOM 7999 C C . SER E 1 133 ? 152.82468 102.45744 128.47697 1.000 46.30615 146 SER E C 1
ATOM 8000 O O . SER E 1 133 ? 152.45706 102.79373 129.60759 1.000 46.81303 146 SER E O 1
ATOM 8003 N N . PHE E 1 134 ? 151.96302 102.19166 127.50056 1.000 45.25739 147 PHE E N 1
ATOM 8004 C CA . PHE E 1 134 ? 150.52220 102.27101 127.68749 1.000 42.21605 147 PHE E CA 1
ATOM 8005 C C . PHE E 1 134 ? 149.96974 101.11310 128.50616 1.000 41.73628 147 PHE E C 1
ATOM 8006 O O . PHE E 1 134 ? 148.74799 100.98303 128.62227 1.000 46.86077 147 PHE E O 1
ATOM 8014 N N . VAL E 1 135 ? 150.83323 100.27272 129.07178 1.000 43.94705 148 VAL E N 1
ATOM 8015 C CA . VAL E 1 135 ? 150.39576 99.10674 129.82741 1.000 45.91915 148 VAL E CA 1
ATOM 8016 C C . VAL E 1 135 ? 151.01079 99.13145 131.22331 1.000 47.90020 148 VAL E C 1
ATOM 8017 O O . VAL E 1 135 ? 150.41155 98.63188 132.18253 1.000 48.40183 148 VAL E O 1
ATOM 8021 N N . THR E 1 136 ? 152.18200 99.75602 131.36928 1.000 48.54357 149 THR E N 1
ATOM 8022 C CA . THR E 1 136 ? 152.90757 99.65293 132.63299 1.000 46.72585 149 THR E CA 1
ATOM 8023 C C . THR E 1 136 ? 152.99235 100.93956 133.44765 1.000 42.81575 149 THR E C 1
ATOM 8024 O O . THR E 1 136 ? 153.22011 100.86160 134.65535 1.000 46.89690 149 THR E O 1
ATOM 8028 N N . ARG E 1 137 ? 152.82101 102.11227 132.84419 1.000 40.99374 150 ARG E N 1
ATOM 8029 C CA . ARG E 1 137 ? 153.07345 103.36089 133.55626 1.000 38.59382 150 ARG E CA 1
ATOM 8030 C C . ARG E 1 137 ? 151.89051 103.76314 134.43493 1.000 36.67710 150 ARG E C 1
ATOM 8031 O O . ARG E 1 137 ? 150.73338 103.45234 134.14054 1.000 42.86385 150 ARG E O 1
ATOM 8039 N N . ARG E 1 138 ? 152.19677 104.47086 135.52178 1.000 33.06204 151 ARG E N 1
ATOM 8040 C CA . ARG E 1 138 ? 151.22718 104.85527 136.54035 1.000 29.54873 151 ARG E CA 1
ATOM 8041 C C . ARG E 1 138 ? 151.07123 106.37160 136.60651 1.000 27.61278 151 ARG E C 1
ATOM 8042 O O . ARG E 1 138 ? 151.84338 107.13034 136.01837 1.000 30.63098 151 ARG E O 1
ATOM 8050 N N . TYR E 1 139 ? 150.05676 106.80738 137.35056 1.000 29.04119 152 TYR E N 1
ATOM 8051 C CA . TYR E 1 139 ? 149.68896 108.21212 137.46086 1.000 29.18473 152 TYR E CA 1
ATOM 8052 C C . TYR E 1 139 ? 149.95539 108.73973 138.86645 1.000 30.49690 152 TYR E C 1
ATOM 8053 O O . TYR E 1 139 ? 150.07919 107.98051 139.82971 1.000 31.93609 152 TYR E O 1
ATOM 8062 N N . LEU E 1 140 ? 150.03409 110.07017 138.96720 1.000 30.23770 153 LEU E N 1
ATOM 8063 C CA . LEU E 1 140 ? 150.52517 110.72376 140.17689 1.000 31.02991 153 LEU E CA 1
ATOM 8064 C C . LEU E 1 140 ? 149.59066 110.56409 141.36827 1.000 31.17601 153 LEU E C 1
ATOM 8065 O O . LEU E 1 140 ? 150.03401 110.73029 142.50908 1.000 34.25577 153 LEU E O 1
ATOM 8070 N N . THR E 1 141 ? 148.31726 110.25072 141.14088 1.000 30.20469 154 THR E N 1
ATOM 8071 C CA . THR E 1 141 ? 147.38710 110.07284 142.24705 1.000 30.14547 154 THR E CA 1
ATOM 8072 C C . THR E 1 141 ? 147.60639 108.76848 143.00336 1.000 30.64088 154 THR E C 1
ATOM 8073 O O . THR E 1 141 ? 147.03787 108.59866 144.08629 1.000 30.79528 154 THR E O 1
ATOM 8077 N N . GLN E 1 142 ? 148.42199 107.85568 142.47360 1.000 31.25185 155 GLN E N 1
ATOM 8078 C CA . GLN E 1 142 ? 148.71173 106.58399 143.12276 1.000 32.25861 155 GLN E CA 1
ATOM 8079 C C . GLN E 1 142 ? 150.12095 106.53465 143.70470 1.000 34.03674 155 GLN E C 1
ATOM 8080 O O . GLN E 1 142 ? 150.66302 105.44551 143.90623 1.000 37.08393 155 GLN E O 1
ATOM 8086 N N . LEU E 1 143 ? 150.72882 107.68787 143.96795 1.000 30.84318 156 LEU E N 1
ATOM 8087 C CA . LEU E 1 143 ? 152.09503 107.71853 144.47229 1.000 29.43779 156 LEU E CA 1
ATOM 8088 C C . LEU E 1 143 ? 152.16006 107.21298 145.90980 1.000 33.93921 156 LEU E C 1
ATOM 8089 O O . LEU E 1 143 ? 151.23438 107.41626 146.69931 1.000 36.89688 156 LEU E O 1
ATOM 8094 N N . CYS E 1 144 ? 153.26923 106.54319 146.23815 1.000 33.62885 157 CYS E N 1
ATOM 8095 C CA . CYS E 1 144 ? 153.53480 106.01106 147.57993 1.000 33.73015 157 CYS E CA 1
ATOM 8096 C C . CYS E 1 144 ? 152.51125 104.95242 147.98664 1.000 36.40350 157 CYS E C 1
ATOM 8097 O O . CYS E 1 144 ? 152.22248 104.76683 149.16957 1.000 42.42342 157 CYS E O 1
ATOM 8100 N N . SER E 1 145 ? 151.97220 104.23625 147.00403 1.000 36.30457 158 SER E N 1
ATOM 8101 C CA . SER E 1 145 ? 150.98892 103.19359 147.25189 1.000 35.88458 158 SER E CA 1
ATOM 8102 C C . SER E 1 145 ? 151.48751 101.87226 146.68383 1.000 39.37787 158 SER E C 1
ATOM 8103 O O . SER E 1 145 ? 152.39302 101.83382 145.84746 1.000 42.16504 158 SER E O 1
ATOM 8106 N N . SER E 1 146 ? 150.88218 100.78390 147.16412 1.000 38.21329 159 SER E N 1
ATOM 8107 C CA . SER E 1 146 ? 151.21679 99.42194 146.74204 1.000 38.54256 159 SER E CA 1
ATOM 8108 C C . SER E 1 146 ? 152.67291 99.07088 147.03693 1.000 41.76458 159 SER E C 1
ATOM 8109 O O . SER E 1 146 ? 153.30091 98.31171 146.29595 1.000 43.57571 159 SER E O 1
ATOM 8112 N N . GLY E 1 147 ? 153.21843 99.61181 148.12388 1.000 39.34473 160 GLY E N 1
ATOM 8113 C CA . GLY E 1 147 ? 154.57647 99.30758 148.52385 1.000 37.88579 160 GLY E CA 1
ATOM 8114 C C . GLY E 1 147 ? 155.65893 100.11863 147.84903 1.000 39.60618 160 GLY E C 1
ATOM 8115 O O . GLY E 1 147 ? 156.83070 99.73526 147.92588 1.000 45.59684 160 GLY E O 1
ATOM 8116 N N . TYR E 1 148 ? 155.31379 101.22490 147.19511 1.000 36.09731 161 TYR E N 1
ATOM 8117 C CA . TYR E 1 148 ? 156.30092 102.03369 146.49276 1.000 35.47593 161 TYR E CA 1
ATOM 8118 C C . TYR E 1 148 ? 157.04737 102.93838 147.46597 1.000 36.63207 161 TYR E C 1
ATOM 8119 O O . TYR E 1 148 ? 156.44365 103.53643 148.36105 1.000 38.28599 161 TYR E O 1
ATOM 8128 N N . THR E 1 149 ? 158.36322 103.03589 147.28530 1.000 37.16525 162 THR E N 1
ATOM 8129 C CA . THR E 1 149 ? 159.19926 103.98585 148.00466 1.000 37.88802 162 THR E CA 1
ATOM 8130 C C . THR E 1 149 ? 160.14615 104.65479 147.01953 1.000 35.89785 162 THR E C 1
ATOM 8131 O O . THR E 1 149 ? 160.48762 104.08422 145.98126 1.000 38.89748 162 THR E O 1
ATOM 8135 N N . VAL E 1 150 ? 160.56354 105.87744 147.35294 1.000 33.46973 163 VAL E N 1
ATOM 8136 C CA . VAL E 1 150 ? 161.40433 106.65208 146.44265 1.000 35.22075 163 VAL E CA 1
ATOM 8137 C C . VAL E 1 150 ? 162.78435 106.01790 146.30184 1.000 37.31419 163 VAL E C 1
ATOM 8138 O O . VAL E 1 150 ? 163.31461 105.89497 145.19165 1.000 41.39366 163 VAL E O 1
ATOM 8142 N N . SER E 1 151 ? 163.38787 105.60344 147.41684 1.000 36.43613 164 SER E N 1
ATOM 8143 C CA . SER E 1 151 ? 164.77943 105.16729 147.39491 1.000 37.76362 164 SER E CA 1
ATOM 8144 C C . SER E 1 151 ? 164.95923 103.70078 147.02040 1.000 41.49438 164 SER E C 1
ATOM 8145 O O . SER E 1 151 ? 166.07733 103.30340 146.67783 1.000 43.11153 164 SER E O 1
ATOM 8148 N N . LYS E 1 152 ? 163.90165 102.88702 147.07003 1.000 42.72606 165 LYS E N 1
ATOM 8149 C CA . LYS E 1 152 ? 164.04054 101.45481 146.84282 1.000 43.10607 165 LYS E CA 1
ATOM 8150 C C . LYS E 1 152 ? 163.45672 100.96650 145.52565 1.000 42.43537 165 LYS E C 1
ATOM 8151 O O . LYS E 1 152 ? 163.80512 99.86549 145.09181 1.000 42.78851 165 LYS E O 1
ATOM 8157 N N . SER E 1 153 ? 162.59055 101.73980 144.88361 1.000 42.67908 166 SER E N 1
ATOM 8158 C CA . SER E 1 153 ? 162.00484 101.35535 143.60894 1.000 41.03063 166 SER E CA 1
ATOM 8159 C C . SER E 1 153 ? 162.70117 102.07726 142.46031 1.000 46.30458 166 SER E C 1
ATOM 8160 O O . SER E 1 153 ? 163.53309 102.96461 142.65799 1.000 47.98761 166 SER E O 1
ATOM 8163 N N . LYS E 1 154 ? 162.35011 101.67496 141.24229 1.000 48.17821 167 LYS E N 1
ATOM 8164 C CA . LYS E 1 154 ? 162.88360 102.32095 140.05246 1.000 43.58595 167 LYS E CA 1
ATOM 8165 C C . LYS E 1 154 ? 162.18377 103.65305 139.80538 1.000 42.20709 167 LYS E C 1
ATOM 8166 O O . LYS E 1 154 ? 161.06237 103.88674 140.26184 1.000 43.56272 167 LYS E O 1
ATOM 8172 N N . THR E 1 155 ? 162.86233 104.53429 139.07095 1.000 42.24590 168 THR E N 1
ATOM 8173 C CA . THR E 1 155 ? 162.35295 105.87942 138.83586 1.000 42.40164 168 THR E CA 1
ATOM 8174 C C . THR E 1 155 ? 161.43797 105.97848 137.62099 1.000 39.54205 168 THR E C 1
ATOM 8175 O O . THR E 1 155 ? 160.81180 107.02493 137.42748 1.000 37.73122 168 THR E O 1
ATOM 8179 N N . ASN E 1 156 ? 161.33422 104.92815 136.80955 1.000 40.38001 169 ASN E N 1
ATOM 8180 C CA . ASN E 1 156 ? 160.52817 104.95377 135.59680 1.000 38.23858 169 ASN E CA 1
ATOM 8181 C C . ASN E 1 156 ? 159.16824 104.29080 135.77530 1.000 37.98764 169 ASN E C 1
ATOM 8182 O O . ASN E 1 156 ? 158.47847 104.04060 134.78329 1.000 40.97311 169 ASN E O 1
ATOM 8187 N N . ILE E 1 157 ? 158.76675 104.00576 137.01421 1.000 37.36634 170 ILE E N 1
ATOM 8188 C CA . ILE E 1 157 ? 157.48648 103.34676 137.25231 1.000 37.21228 170 ILE E CA 1
ATOM 8189 C C . ILE E 1 157 ? 156.32527 104.27763 136.91444 1.000 33.38504 170 ILE E C 1
ATOM 8190 O O . ILE E 1 157 ? 155.29797 103.84135 136.38270 1.000 33.93116 170 ILE E O 1
ATOM 8195 N N . PHE E 1 158 ? 156.47056 105.56754 137.19824 1.000 30.96692 171 PHE E N 1
ATOM 8196 C CA . PHE E 1 158 ? 155.42897 106.55101 136.94148 1.000 28.67361 171 PHE E CA 1
ATOM 8197 C C . PHE E 1 158 ? 155.72147 107.32351 135.65933 1.000 30.60013 171 PHE E C 1
ATOM 8198 O O . PHE E 1 158 ? 156.86760 107.40797 135.21288 1.000 33.25357 171 PHE E O 1
ATOM 8206 N N . TRP E 1 159 ? 154.66114 107.88477 135.06804 1.000 27.56207 172 TRP E N 1
ATOM 8207 C CA . TRP E 1 159 ? 154.79494 108.62955 133.81709 1.000 26.25194 172 TRP E CA 1
ATOM 8208 C C . TRP E 1 159 ? 155.75116 109.80867 133.95961 1.000 28.61273 172 TRP E C 1
ATOM 8209 O O . TRP E 1 159 ? 156.58853 110.05028 133.08257 1.000 30.51014 172 TRP E O 1
ATOM 8220 N N . ALA E 1 160 ? 155.63211 110.56107 135.05685 1.000 27.58999 173 ALA E N 1
ATOM 8221 C CA . ALA E 1 160 ? 156.39131 111.79928 135.20493 1.000 26.01725 173 ALA E CA 1
ATOM 8222 C C . ALA E 1 160 ? 157.88750 111.53502 135.32282 1.000 27.89562 173 ALA E C 1
ATOM 8223 O O . ALA E 1 160 ? 158.69274 112.17185 134.63084 1.000 30.99664 173 ALA E O 1
ATOM 8225 N N . GLY E 1 161 ? 158.27939 110.60177 136.19285 1.000 26.11569 174 GLY E N 1
ATOM 8226 C CA . GLY E 1 161 ? 159.68782 110.29315 136.35227 1.000 26.35688 174 GLY E CA 1
ATOM 8227 C C . GLY E 1 161 ? 160.29273 109.59650 135.15560 1.000 30.16442 174 GLY E C 1
ATOM 8228 O O . GLY E 1 161 ? 161.51189 109.63227 134.96842 1.000 31.47596 174 GLY E O 1
ATOM 8229 N N . ASP E 1 162 ? 159.46172 108.95255 134.33591 1.000 31.84467 175 ASP E N 1
ATOM 8230 C CA . ASP E 1 162 ? 159.94683 108.31087 133.12080 1.000 30.22700 175 ASP E CA 1
ATOM 8231 C C . ASP E 1 162 ? 160.12066 109.31343 131.98465 1.000 29.12967 175 ASP E C 1
ATOM 8232 O O . ASP E 1 162 ? 161.05136 109.18763 131.18252 1.000 30.29500 175 ASP E O 1
ATOM 8237 N N . LEU E 1 163 ? 159.24041 110.31332 131.89575 1.000 25.67310 176 LEU E N 1
ATOM 8238 C CA . LEU E 1 163 ? 159.37005 111.30983 130.83781 1.000 25.23568 176 LEU E CA 1
ATOM 8239 C C . LEU E 1 163 ? 160.40287 112.37963 131.17357 1.000 25.45816 176 LEU E C 1
ATOM 8240 O O . LEU E 1 163 ? 161.00100 112.96417 130.26064 1.000 27.92050 176 LEU E O 1
ATOM 8245 N N . LEU E 1 164 ? 160.63746 112.64520 132.46179 1.000 27.85080 177 LEU E N 1
ATOM 8246 C CA . LEU E 1 164 ? 161.72698 113.54323 132.83018 1.000 26.99440 177 LEU E CA 1
ATOM 8247 C C . LEU E 1 164 ? 163.06910 112.99343 132.36342 1.000 27.25932 177 LEU E C 1
ATOM 8248 O O . LEU E 1 164 ? 163.95077 113.75464 131.95177 1.000 27.76945 177 LEU E O 1
ATOM 8253 N N . HIS E 1 165 ? 163.23931 111.67012 132.41642 1.000 28.58815 178 HIS E N 1
ATOM 8254 C CA . HIS E 1 165 ? 164.46443 111.05292 131.92102 1.000 28.11018 178 HIS E CA 1
ATOM 8255 C C . HIS E 1 165 ? 164.60021 111.19528 130.40902 1.000 28.76741 178 HIS E C 1
ATOM 8256 O O . HIS E 1 165 ? 165.71600 111.35503 129.90293 1.000 32.50407 178 HIS E O 1
ATOM 8263 N N . ARG E 1 166 ? 163.48717 111.13579 129.67355 1.000 30.54074 179 ARG E N 1
ATOM 8264 C CA . ARG E 1 166 ? 163.54264 111.32731 128.22691 1.000 28.14404 179 ARG E CA 1
ATOM 8265 C C . ARG E 1 166 ? 163.85770 112.77398 127.86751 1.000 27.16648 179 ARG E C 1
ATOM 8266 O O . ARG E 1 166 ? 164.52842 113.03513 126.86266 1.000 29.27751 179 ARG E O 1
ATOM 8274 N N . PHE E 1 167 ? 163.37095 113.72748 128.66688 1.000 28.55549 180 PHE E N 1
ATOM 8275 C CA . PHE E 1 167 ? 163.60749 115.13734 128.35834 1.000 27.17005 180 PHE E CA 1
ATOM 8276 C C . PHE E 1 167 ? 165.09473 115.48141 128.39113 1.000 29.15185 180 PHE E C 1
ATOM 8277 O O . PHE E 1 167 ? 165.56912 116.27846 127.57445 1.000 29.88347 180 PHE E O 1
ATOM 8285 N N . TRP E 1 168 ? 165.84700 114.89879 129.33017 1.000 29.86534 181 TRP E N 1
ATOM 8286 C CA . TRP E 1 168 ? 167.26048 115.23545 129.48269 1.000 28.20626 181 TRP E CA 1
ATOM 8287 C C . TRP E 1 168 ? 168.10796 114.85578 128.27353 1.000 32.47579 181 TRP E C 1
ATOM 8288 O O . TRP E 1 168 ? 169.22233 115.37202 128.14033 1.000 35.54796 181 TRP E O 1
ATOM 8299 N N . HIS E 1 169 ? 167.62632 113.96989 127.40160 1.000 35.35324 182 HIS E N 1
ATOM 8300 C CA . HIS E 1 169 ? 168.38990 113.55583 126.23051 1.000 34.95617 182 HIS E CA 1
ATOM 8301 C C . HIS E 1 169 ? 168.19958 114.46998 125.02816 1.000 35.48775 182 HIS E C 1
ATOM 8302 O O . HIS E 1 169 ? 168.99491 114.39922 124.08554 1.000 38.76049 182 HIS E O 1
ATOM 8309 N N . LEU E 1 170 ? 167.17392 115.31528 125.03336 1.000 35.21293 183 LEU E N 1
ATOM 8310 C CA . LEU E 1 170 ? 166.90416 116.17792 123.89342 1.000 36.18327 183 LEU E CA 1
ATOM 8311 C C . LEU E 1 170 ? 167.89480 117.33528 123.83918 1.000 41.88610 183 LEU E C 1
ATOM 8312 O O . LEU E 1 170 ? 168.44157 117.76632 124.85700 1.000 43.20714 183 LEU E O 1
ATOM 8317 N N . LYS E 1 171 ? 168.12233 117.83974 122.62533 1.000 44.52386 184 LYS E N 1
ATOM 8318 C CA . LYS E 1 171 ? 169.11952 118.88394 122.42147 1.000 45.75025 184 LYS E CA 1
ATOM 8319 C C . LYS E 1 171 ? 168.63630 120.25371 122.88071 1.000 46.27655 184 LYS E C 1
ATOM 8320 O O . LYS E 1 171 ? 169.45215 121.08166 123.29819 1.000 50.36670 184 LYS E O 1
ATOM 8326 N N . SER E 1 172 ? 167.33324 120.51583 122.80960 1.000 45.71333 185 SER E N 1
ATOM 8327 C CA . SER E 1 172 ? 166.78684 121.80767 123.20210 1.000 42.39488 185 SER E CA 1
ATOM 8328 C C . SER E 1 172 ? 166.57179 121.93968 124.70280 1.000 45.38248 185 SER E C 1
ATOM 8329 O O . SER E 1 172 ? 166.35353 123.05656 125.18274 1.000 48.97769 185 SER E O 1
ATOM 8332 N N . ILE E 1 173 ? 166.62655 120.83882 125.45204 1.000 42.43055 186 ILE E N 1
ATOM 8333 C CA . ILE E 1 173 ? 166.41359 120.84507 126.89377 1.000 41.61954 186 ILE E CA 1
ATOM 8334 C C . ILE E 1 173 ? 167.69040 120.49122 127.64607 1.000 39.94247 186 ILE E C 1
ATOM 8335 O O . ILE E 1 173 ? 168.17208 121.26910 128.47427 1.000 39.39256 186 ILE E O 1
ATOM 8340 N N . GLY E 1 174 ? 168.24902 119.31041 127.37540 1.000 40.28592 187 GLY E N 1
ATOM 8341 C CA . GLY E 1 174 ? 169.47755 118.91347 128.04212 1.000 38.46796 187 GLY E CA 1
ATOM 8342 C C . GLY E 1 174 ? 170.66410 119.77052 127.64665 1.000 45.61535 187 GLY E C 1
ATOM 8343 O O . GLY E 1 174 ? 171.52486 120.07060 128.47676 1.000 46.00021 187 GLY E O 1
ATOM 8344 N N . GLN E 1 175 ? 170.73031 120.16617 126.37355 1.000 47.02793 188 GLN E N 1
ATOM 8345 C CA . GLN E 1 175 ? 171.78958 121.03122 125.84917 1.000 42.59802 188 GLN E CA 1
ATOM 8346 C C . GLN E 1 175 ? 173.17563 120.40859 126.01068 1.000 48.06897 188 GLN E C 1
ATOM 8347 O O . GLN E 1 175 ? 174.17176 121.12026 126.15794 1.000 53.58437 188 GLN E O 1
ATOM 8353 N N . LEU E 1 176 ? 173.23806 119.07501 125.98409 1.000 49.71542 189 LEU E N 1
ATOM 8354 C CA . LEU E 1 176 ? 174.49614 118.32204 125.96726 1.000 50.25722 189 LEU E CA 1
ATOM 8355 C C . LEU E 1 176 ? 175.32844 118.54572 127.22991 1.000 51.37260 189 LEU E C 1
ATOM 8356 O O . LEU E 1 176 ? 176.55938 118.55336 127.18342 1.000 57.81458 189 LEU E O 1
ATOM 8361 N N . VAL E 1 177 ? 174.66481 118.71938 128.37191 1.000 49.07478 190 VAL E N 1
ATOM 8362 C CA . VAL E 1 177 ? 175.38088 118.84324 129.63979 1.000 47.30607 190 VAL E CA 1
ATOM 8363 C C . VAL E 1 177 ? 174.89344 117.87792 130.70867 1.000 47.11547 190 VAL E C 1
ATOM 8364 O O . VAL E 1 177 ? 175.61546 117.64729 131.69496 1.000 49.24125 190 VAL E O 1
ATOM 8368 N N . ILE E 1 178 ? 173.71102 117.28433 130.58589 1.000 46.03803 191 ILE E N 1
ATOM 8369 C CA . ILE E 1 178 ? 173.19851 116.35452 131.58629 1.000 43.35781 191 ILE E CA 1
ATOM 8370 C C . ILE E 1 178 ? 173.57166 114.93910 131.16378 1.000 47.65661 191 ILE E C 1
ATOM 8371 O O . ILE E 1 178 ? 173.18971 114.48494 130.08047 1.000 53.13193 191 ILE E O 1
ATOM 8376 N N . GLU E 1 179 ? 174.32274 114.24098 132.01659 1.000 48.59996 192 GLU E N 1
ATOM 8377 C CA . GLU E 1 179 ? 174.79452 112.89907 131.69416 1.000 49.43464 192 GLU E CA 1
ATOM 8378 C C . GLU E 1 179 ? 174.55739 111.93269 132.84796 1.000 51.01441 192 GLU E C 1
ATOM 8379 O O . GLU E 1 179 ? 174.00666 112.31508 133.88417 1.000 47.86827 192 GLU E O 1
ATOM 8385 N N . HIS E 1 180 ? 174.96982 110.67922 132.67470 1.000 55.55461 193 HIS E N 1
ATOM 8386 C CA . HIS E 1 180 ? 174.83061 109.63832 133.69105 1.000 53.19537 193 HIS E CA 1
ATOM 8387 C C . HIS E 1 180 ? 176.16634 109.49015 134.41339 1.000 51.10411 193 HIS E C 1
ATOM 8388 O O . HIS E 1 180 ? 177.05614 108.77502 133.94629 1.000 54.84772 193 HIS E O 1
ATOM 8395 N N . TYR E 1 181 ? 176.30613 110.16678 135.55382 1.000 49.01216 194 TYR E N 1
ATOM 8396 C CA . TYR E 1 181 ? 177.49767 110.03044 136.38089 1.000 50.44149 194 TYR E CA 1
ATOM 8397 C C . TYR E 1 181 ? 177.32296 109.03857 137.52145 1.000 53.35334 194 TYR E C 1
ATOM 8398 O O . TYR E 1 181 ? 178.29680 108.38272 137.90457 1.000 55.06091 194 TYR E O 1
ATOM 8407 N N . ALA E 1 182 ? 176.11486 108.91627 138.06571 1.000 53.05447 195 ALA E N 1
ATOM 8408 C CA . ALA E 1 182 ? 175.81433 107.96262 139.12214 1.000 48.65383 195 ALA E CA 1
ATOM 8409 C C . ALA E 1 182 ? 174.37326 107.50849 138.95499 1.000 52.96741 195 ALA E C 1
ATOM 8410 O O . ALA E 1 182 ? 173.50117 108.31362 138.62094 1.000 56.82869 195 ALA E O 1
ATOM 8412 N N . ASP E 1 183 ? 174.12688 106.22433 139.19216 1.000 56.08247 196 ASP E N 1
ATOM 8413 C CA . ASP E 1 183 ? 172.81917 105.63702 138.92428 1.000 55.79654 196 ASP E CA 1
ATOM 8414 C C . ASP E 1 183 ? 172.11998 105.09873 140.16088 1.000 54.21299 196 ASP E C 1
ATOM 8415 O O . ASP E 1 183 ? 170.91385 105.30239 140.31303 1.000 54.01811 196 ASP E O 1
ATOM 8420 N N . THR E 1 184 ? 172.83126 104.41340 141.04750 1.000 50.28907 197 THR E N 1
ATOM 8421 C CA . THR E 1 184 ? 172.20456 103.87383 142.24234 1.000 48.43202 197 THR E CA 1
ATOM 8422 C C . THR E 1 184 ? 172.01529 104.97133 143.28642 1.000 47.92882 197 THR E C 1
ATOM 8423 O O . THR E 1 184 ? 172.61992 106.04263 143.22096 1.000 49.54751 197 THR E O 1
ATOM 8427 N N . TYR E 1 185 ? 171.14958 104.68673 144.26118 1.000 45.70046 198 TYR E N 1
ATOM 8428 C CA . TYR E 1 185 ? 170.86438 105.64928 145.32045 1.000 41.34954 198 TYR E CA 1
ATOM 8429 C C . TYR E 1 185 ? 172.10940 105.94281 146.15301 1.000 45.10888 198 TYR E C 1
ATOM 8430 O O . TYR E 1 185 ? 172.38671 107.10393 146.48428 1.000 45.10748 198 TYR E O 1
ATOM 8439 N N . GLU E 1 186 ? 172.87569 104.90187 146.48938 1.000 45.65560 199 GLU E N 1
ATOM 8440 C CA . GLU E 1 186 ? 174.08554 105.08049 147.28649 1.000 48.09972 199 GLU E CA 1
ATOM 8441 C C . GLU E 1 186 ? 175.12959 105.90205 146.53833 1.000 49.57895 199 GLU E C 1
ATOM 8442 O O . GLU E 1 186 ? 175.77886 106.77768 147.12547 1.000 49.45116 199 GLU E O 1
ATOM 8448 N N . GLU E 1 187 ? 175.30841 105.63195 145.24283 1.000 49.06572 200 GLU E N 1
ATOM 8449 C CA . GLU E 1 187 ? 176.25674 106.40718 144.45033 1.000 47.07724 200 GLU E CA 1
ATOM 8450 C C . GLU E 1 187 ? 175.82321 107.86202 144.33902 1.000 44.71224 200 GLU E C 1
ATOM 8451 O O . GLU E 1 187 ? 176.66308 108.76763 144.34108 1.000 47.73212 200 GLU E O 1
ATOM 8457 N N . VAL E 1 188 ? 174.51611 108.10592 144.23040 1.000 41.70834 201 VAL E N 1
ATOM 8458 C CA . VAL E 1 188 ? 174.01422 109.47669 144.18331 1.000 39.97241 201 VAL E CA 1
ATOM 8459 C C . VAL E 1 188 ? 174.31177 110.19647 145.49338 1.000 40.83978 201 VAL E C 1
ATOM 8460 O O . VAL E 1 188 ? 174.75569 111.35413 145.50065 1.000 43.21616 201 VAL E O 1
ATOM 8464 N N . LEU E 1 189 ? 174.08825 109.51857 146.62243 1.000 39.85875 202 LEU E N 1
ATOM 8465 C CA . LEU E 1 189 ? 174.37999 110.13202 147.91465 1.000 40.60808 202 LEU E CA 1
ATOM 8466 C C . LEU E 1 189 ? 175.87006 110.41196 148.07662 1.000 43.80993 202 LEU E C 1
ATOM 8467 O O . LEU E 1 189 ? 176.25333 111.41872 148.68258 1.000 45.57190 202 LEU E O 1
ATOM 8472 N N . GLU E 1 190 ? 176.72603 109.53004 147.55435 1.000 45.72781 203 GLU E N 1
ATOM 8473 C CA . GLU E 1 190 ? 178.16512 109.77705 147.62522 1.000 47.71528 203 GLU E CA 1
ATOM 8474 C C . GLU E 1 190 ? 178.57705 110.95234 146.74285 1.000 48.73207 203 GLU E C 1
ATOM 8475 O O . GLU E 1 190 ? 179.38337 111.79721 147.15681 1.000 49.88225 203 GLU E O 1
ATOM 8481 N N . LEU E 1 191 ? 178.03840 111.01895 145.52244 1.000 46.50876 204 LEU E N 1
ATOM 8482 C CA . LEU E 1 191 ? 178.38830 112.09957 144.60786 1.000 45.08875 204 LEU E CA 1
ATOM 8483 C C . LEU E 1 191 ? 177.88885 113.44461 145.11369 1.000 45.51222 204 LEU E C 1
ATOM 8484 O O . LEU E 1 191 ? 178.48131 114.48256 144.80005 1.000 46.80659 204 LEU E O 1
ATOM 8489 N N . ALA E 1 192 ? 176.80616 113.45113 145.89518 1.000 45.69776 205 ALA E N 1
ATOM 8490 C CA . ALA E 1 192 ? 176.32460 114.70935 146.45706 1.000 42.86022 205 ALA E CA 1
ATOM 8491 C C . ALA E 1 192 ? 177.36394 115.36294 147.35882 1.000 47.71489 205 ALA E C 1
ATOM 8492 O O . ALA E 1 192 ? 177.53038 116.58645 147.32136 1.000 48.49001 205 ALA E O 1
ATOM 8494 N N . GLN E 1 193 ? 178.07101 114.57453 148.16895 1.000 50.99245 206 GLN E N 1
ATOM 8495 C CA . GLN E 1 193 ? 179.02692 115.11792 149.12388 1.000 47.29460 206 GLN E CA 1
ATOM 8496 C C . GLN E 1 193 ? 180.46507 115.12014 148.62148 1.000 53.40055 206 GLN E C 1
ATOM 8497 O O . GLN E 1 193 ? 181.29984 115.82199 149.20158 1.000 54.33686 206 GLN E O 1
ATOM 8503 N N . GLU E 1 194 ? 180.78263 114.36241 147.57081 1.000 56.80091 207 GLU E N 1
ATOM 8504 C CA . GLU E 1 194 ? 182.16654 114.30795 147.10884 1.000 55.29190 207 GLU E CA 1
ATOM 8505 C C . GLU E 1 194 ? 182.42828 115.21679 145.90990 1.000 55.26228 207 GLU E C 1
ATOM 8506 O O . GLU E 1 194 ? 183.48690 115.84622 145.82904 1.000 58.05415 207 GLU E O 1
ATOM 8512 N N . ASN E 1 195 ? 181.48610 115.29261 144.97017 1.000 52.34534 208 ASN E N 1
ATOM 8513 C CA . ASN E 1 195 ? 181.63967 116.08102 143.74552 1.000 48.44464 208 ASN E CA 1
ATOM 8514 C C . ASN E 1 195 ? 180.35388 116.87278 143.52404 1.000 49.47476 208 ASN E C 1
ATOM 8515 O O . ASN E 1 195 ? 179.43766 116.40179 142.84651 1.000 52.48713 208 ASN E O 1
ATOM 8520 N N . SER E 1 196 ? 180.29002 118.07908 144.08219 1.000 47.98553 209 SER E N 1
ATOM 8521 C CA . SER E 1 196 ? 179.08789 118.89691 143.97813 1.000 48.06901 209 SER E CA 1
ATOM 8522 C C . SER E 1 196 ? 178.96451 119.61252 142.64017 1.000 49.65290 209 SER E C 1
ATOM 8523 O O . SER E 1 196 ? 177.86674 120.06440 142.29898 1.000 48.71787 209 SER E O 1
ATOM 8526 N N . THR E 1 197 ? 180.05074 119.72775 141.87970 1.000 53.16840 210 THR E N 1
ATOM 8527 C CA . THR E 1 197 ? 180.01511 120.38551 140.58007 1.000 51.23868 210 THR E CA 1
ATOM 8528 C C . THR E 1 197 ? 179.28532 119.54651 139.53830 1.000 50.50736 210 THR E C 1
ATOM 8529 O O . THR E 1 197 ? 178.56049 120.09036 138.69824 1.000 49.59630 210 THR E O 1
ATOM 8533 N N . TYR E 1 198 ? 179.45337 118.22628 139.58589 1.000 53.92597 211 TYR E N 1
ATOM 8534 C CA . TYR E 1 198 ? 178.77690 117.33485 138.65531 1.000 51.26998 211 TYR E CA 1
ATOM 8535 C C . TYR E 1 198 ? 177.47216 116.77705 139.20643 1.000 46.05008 211 TYR E C 1
ATOM 8536 O O . TYR E 1 198 ? 176.74837 116.10330 138.46808 1.000 49.08619 211 TYR E O 1
ATOM 8545 N N . ALA E 1 199 ? 177.15457 117.03807 140.47490 1.000 44.98886 212 ALA E N 1
ATOM 8546 C CA . ALA E 1 199 ? 175.88708 116.58471 141.03417 1.000 41.32088 212 ALA E CA 1
ATOM 8547 C C . ALA E 1 199 ? 174.70467 117.36316 140.47569 1.000 40.33793 212 ALA E C 1
ATOM 8548 O O . ALA E 1 199 ? 173.61093 116.80561 140.34238 1.000 40.96452 212 ALA E O 1
ATOM 8550 N N . VAL E 1 200 ? 174.90010 118.64443 140.14522 1.000 42.41918 213 VAL E N 1
ATOM 8551 C CA . VAL E 1 200 ? 173.81708 119.46608 139.60761 1.000 41.59585 213 VAL E CA 1
ATOM 8552 C C . VAL E 1 200 ? 173.51418 119.16243 138.15127 1.000 40.21627 213 VAL E C 1
ATOM 8553 O O . VAL E 1 200 ? 172.53209 119.68824 137.61325 1.000 41.20238 213 VAL E O 1
ATOM 8557 N N . ARG E 1 201 ? 174.32686 118.33526 137.49152 1.000 40.61663 214 ARG E N 1
ATOM 8558 C CA . ARG E 1 201 ? 174.05166 117.90805 136.12649 1.000 41.16679 214 ARG E CA 1
ATOM 8559 C C . ARG E 1 201 ? 173.94906 116.39216 136.00250 1.000 42.69261 214 ARG E C 1
ATOM 8560 O O . ARG E 1 201 ? 174.11683 115.86138 134.90013 1.000 43.41215 214 ARG E O 1
ATOM 8568 N N . ASN E 1 202 ? 173.68763 115.68586 137.09875 1.000 43.18488 215 ASN E N 1
ATOM 8569 C CA . ASN E 1 202 ? 173.47771 114.24682 137.05385 1.000 38.64074 215 ASN E CA 1
ATOM 8570 C C . ASN E 1 202 ? 172.00130 113.94697 136.83158 1.000 35.77269 215 ASN E C 1
ATOM 8571 O O . ASN E 1 202 ? 171.12811 114.59141 137.41683 1.000 37.73902 215 ASN E O 1
ATOM 8576 N N . SER E 1 203 ? 171.72826 112.95877 135.97818 1.000 37.87742 216 SER E N 1
ATOM 8577 C CA . SER E 1 203 ? 170.35820 112.69749 135.54515 1.000 34.20361 216 SER E CA 1
ATOM 8578 C C . SER E 1 203 ? 169.48148 112.20964 136.69438 1.000 35.03622 216 SER E C 1
ATOM 8579 O O . SER E 1 203 ? 168.34970 112.67635 136.86338 1.000 35.66567 216 SER E O 1
ATOM 8582 N N . ASN E 1 204 ? 169.98425 111.26915 137.49570 1.000 37.89366 217 ASN E N 1
ATOM 8583 C CA . ASN E 1 204 ? 169.15294 110.63511 138.51442 1.000 34.97871 217 ASN E CA 1
ATOM 8584 C C . ASN E 1 204 ? 168.95643 111.50803 139.74844 1.000 32.27348 217 ASN E C 1
ATOM 8585 O O . ASN E 1 204 ? 167.93721 111.37315 140.43722 1.000 33.24535 217 ASN E O 1
ATOM 8590 N N . SER E 1 205 ? 169.91299 112.38992 140.04961 1.000 30.79067 218 SER E N 1
ATOM 8591 C CA . SER E 1 205 ? 169.79466 113.24268 141.22895 1.000 27.84448 218 SER E CA 1
ATOM 8592 C C . SER E 1 205 ? 168.58997 114.16938 141.12668 1.000 27.17473 218 SER E C 1
ATOM 8593 O O . SER E 1 205 ? 167.84340 114.34045 142.09864 1.000 28.15242 218 SER E O 1
ATOM 8596 N N . LEU E 1 206 ? 168.37964 114.76722 139.95172 1.000 26.64967 219 LEU E N 1
ATOM 8597 C CA . LEU E 1 206 ? 167.24938 115.67030 139.76353 1.000 25.46178 219 LEU E CA 1
ATOM 8598 C C . LEU E 1 206 ? 165.91950 114.94048 139.91948 1.000 24.40106 219 LEU E C 1
ATOM 8599 O O . LEU E 1 206 ? 164.99083 115.45481 140.55532 1.000 24.95485 219 LEU E O 1
ATOM 8604 N N . ILE E 1 207 ? 165.81227 113.73584 139.35477 1.000 23.47829 220 ILE E N 1
ATOM 8605 C CA . ILE E 1 207 ? 164.56776 112.97732 139.44051 1.000 26.05566 220 ILE E CA 1
ATOM 8606 C C . ILE E 1 207 ? 164.29099 112.55127 140.87828 1.000 25.70196 220 ILE E C 1
ATOM 8607 O O . ILE E 1 207 ? 163.15339 112.65204 141.35999 1.000 25.44747 220 ILE E O 1
ATOM 8612 N N . TYR E 1 208 ? 165.31949 112.07433 141.58780 1.000 24.55817 221 TYR E N 1
ATOM 8613 C CA . TYR E 1 208 ? 165.14717 111.71315 142.99223 1.000 22.82772 221 TYR E CA 1
ATOM 8614 C C . TYR E 1 208 ? 164.68891 112.91291 143.81100 1.000 22.89031 221 TYR E C 1
ATOM 8615 O O . TYR E 1 208 ? 163.76227 112.80943 144.62590 1.000 25.85256 221 TYR E O 1
ATOM 8624 N N . TYR E 1 209 ? 165.32474 114.06746 143.59383 1.000 22.09660 222 TYR E N 1
ATOM 8625 C CA . TYR E 1 209 ? 164.97549 115.27667 144.33123 1.000 20.83540 222 TYR E CA 1
ATOM 8626 C C . TYR E 1 209 ? 163.52833 115.68561 144.07296 1.000 21.54184 222 TYR E C 1
ATOM 8627 O O . TYR E 1 209 ? 162.78062 115.99862 145.00992 1.000 22.54095 222 TYR E O 1
ATOM 8636 N N . ALA E 1 210 ? 163.10923 115.67049 142.80459 1.000 21.66369 223 ALA E N 1
ATOM 8637 C CA . ALA E 1 210 ? 161.75509 116.09899 142.46474 1.000 19.74601 223 ALA E CA 1
ATOM 8638 C C . ALA E 1 210 ? 160.71014 115.15501 143.05037 1.000 22.01585 223 ALA E C 1
ATOM 8639 O O . ALA E 1 210 ? 159.70462 115.59878 143.62332 1.000 23.12536 223 ALA E O 1
ATOM 8641 N N . LEU E 1 211 ? 160.93582 113.84343 142.92605 1.000 23.04737 224 LEU E N 1
ATOM 8642 C CA . LEU E 1 211 ? 159.98540 112.88274 143.47771 1.000 21.02534 224 LEU E CA 1
ATOM 8643 C C . LEU E 1 211 ? 159.88021 113.01602 144.99240 1.000 24.93576 224 LEU E C 1
ATOM 8644 O O . LEU E 1 211 ? 158.77343 112.99666 145.54977 1.000 25.51149 224 LEU E O 1
ATOM 8649 N N . ASP E 1 212 ? 161.01965 113.17253 145.67469 1.000 24.81664 225 ASP E N 1
ATOM 8650 C CA . ASP E 1 212 ? 161.00245 113.30515 147.12754 1.000 23.13224 225 ASP E CA 1
ATOM 8651 C C . ASP E 1 212 ? 160.25363 114.55637 147.57016 1.000 23.72748 225 ASP E C 1
ATOM 8652 O O . ASP E 1 212 ? 159.43163 114.50383 148.49344 1.000 25.32100 225 ASP E O 1
ATOM 8657 N N . VAL E 1 213 ? 160.52777 115.69904 146.93276 1.000 24.53070 226 VAL E N 1
ATOM 8658 C CA . VAL E 1 213 ? 159.86786 116.92056 147.38699 1.000 23.14176 226 VAL E CA 1
ATOM 8659 C C . VAL E 1 213 ? 158.37300 116.87651 147.08767 1.000 23.30649 226 VAL E C 1
ATOM 8660 O O . VAL E 1 213 ? 157.56471 117.34815 147.89705 1.000 23.31361 226 VAL E O 1
ATOM 8664 N N . TYR E 1 214 ? 157.96633 116.30223 145.94992 1.000 24.62677 227 TYR E N 1
ATOM 8665 C CA . TYR E 1 214 ? 156.53558 116.20095 145.67520 1.000 22.77651 227 TYR E CA 1
ATOM 8666 C C . TYR E 1 214 ? 155.84291 115.29422 146.68641 1.000 24.65306 227 TYR E C 1
ATOM 8667 O O . TYR E 1 214 ? 154.76880 115.63037 147.20119 1.000 24.72507 227 TYR E O 1
ATOM 8676 N N . ALA E 1 215 ? 156.45075 114.14388 146.99820 1.000 24.92698 228 ALA E N 1
ATOM 8677 C CA . ALA E 1 215 ? 155.85172 113.24591 147.98001 1.000 22.41555 228 ALA E CA 1
ATOM 8678 C C . ALA E 1 215 ? 155.75888 113.89575 149.35352 1.000 25.53102 228 ALA E C 1
ATOM 8679 O O . ALA E 1 215 ? 154.76825 113.69926 150.06474 1.000 26.03226 228 ALA E O 1
ATOM 8681 N N . TYR E 1 216 ? 156.77374 114.66895 149.74549 1.000 27.82530 229 TYR E N 1
ATOM 8682 C CA . TYR E 1 216 ? 156.75346 115.30460 151.05839 1.000 25.90850 229 TYR E CA 1
ATOM 8683 C C . TYR E 1 216 ? 155.75053 116.45154 151.12798 1.000 27.26980 229 TYR E C 1
ATOM 8684 O O . TYR E 1 216 ? 155.12977 116.66677 152.17374 1.000 29.80697 229 TYR E O 1
ATOM 8693 N N . ASP E 1 217 ? 155.57271 117.19911 150.03855 1.000 27.46112 230 ASP E N 1
ATOM 8694 C CA . ASP E 1 217 ? 154.72370 118.38299 150.09661 1.000 26.41828 230 ASP E CA 1
ATOM 8695 C C . ASP E 1 217 ? 153.25501 118.11503 149.78690 1.000 28.51018 230 ASP E C 1
ATOM 8696 O O . ASP E 1 217 ? 152.39064 118.77922 150.36787 1.000 31.63246 230 ASP E O 1
ATOM 8701 N N . VAL E 1 218 ? 152.92799 117.17685 148.89147 1.000 28.21032 231 VAL E N 1
ATOM 8702 C CA . VAL E 1 218 ? 151.57179 117.03373 148.37362 1.000 28.82130 231 VAL E CA 1
ATOM 8703 C C . VAL E 1 218 ? 150.94279 115.70431 148.78055 1.000 29.73065 231 VAL E C 1
ATOM 8704 O O . VAL E 1 218 ? 149.82977 115.67090 149.31200 1.000 33.67929 231 VAL E O 1
ATOM 8708 N N . THR E 1 219 ? 151.63944 114.59415 148.53130 1.000 28.62051 232 THR E N 1
ATOM 8709 C CA . THR E 1 219 ? 151.01979 113.27786 148.67204 1.000 28.19119 232 THR E CA 1
ATOM 8710 C C . THR E 1 219 ? 150.73410 112.94744 150.13348 1.000 30.52461 232 THR E C 1
ATOM 8711 O O . THR E 1 219 ? 149.57787 112.75498 150.52434 1.000 33.15746 232 THR E O 1
ATOM 8715 N N . ILE E 1 220 ? 151.77462 112.87296 150.95619 1.000 31.66953 233 ILE E N 1
ATOM 8716 C CA . ILE E 1 220 ? 151.60906 112.67462 152.39436 1.000 31.42386 233 ILE E CA 1
ATOM 8717 C C . ILE E 1 220 ? 152.21899 113.88064 153.09631 1.000 31.94517 233 ILE E C 1
ATOM 8718 O O . ILE E 1 220 ? 153.42533 113.88674 153.37686 1.000 34.51340 233 ILE E O 1
ATOM 8723 N N . PRO E 1 221 ? 151.43339 114.91483 153.39259 1.000 30.59119 234 PRO E N 1
ATOM 8724 C CA . PRO E 1 221 ? 152.00999 116.17736 153.88233 1.000 31.41202 234 PRO E CA 1
ATOM 8725 C C . PRO E 1 221 ? 152.72099 116.00642 155.21615 1.000 36.29692 234 PRO E C 1
ATOM 8726 O O . PRO E 1 221 ? 152.13508 115.55778 156.20351 1.000 34.58690 234 PRO E O 1
ATOM 8730 N N . GLY E 1 222 ? 154.00167 116.37299 155.23399 1.000 34.06946 235 GLY E N 1
ATOM 8731 C CA . GLY E 1 222 ? 154.81602 116.33727 156.42727 1.000 31.22848 235 GLY E CA 1
ATOM 8732 C C . GLY E 1 222 ? 155.56671 115.04450 156.65923 1.000 36.06447 235 GLY E C 1
ATOM 8733 O O . GLY E 1 222 ? 156.41138 114.99811 157.56047 1.000 40.63626 235 GLY E O 1
ATOM 8734 N N . GLU E 1 223 ? 155.28303 113.99486 155.89004 1.000 35.90168 236 GLU E N 1
ATOM 8735 C CA . GLU E 1 223 ? 155.94705 112.70953 156.06909 1.000 37.94993 236 GLU E CA 1
ATOM 8736 C C . GLU E 1 223 ? 156.72207 112.25236 154.84327 1.000 38.45050 236 GLU E C 1
ATOM 8737 O O . GLU E 1 223 ? 157.91104 111.93425 154.95555 1.000 41.70061 236 GLU E O 1
ATOM 8743 N N . GLY E 1 224 ? 156.08713 112.20477 153.67255 1.000 34.24692 237 GLY E N 1
ATOM 8744 C CA . GLY E 1 224 ? 156.71959 111.64757 152.49379 1.000 31.47260 237 GLY E CA 1
ATOM 8745 C C . GLY E 1 224 ? 156.73662 110.12874 152.51425 1.000 36.50866 237 GLY E C 1
ATOM 8746 O O . GLY E 1 224 ? 156.19184 109.47527 153.40485 1.000 43.20077 237 GLY E O 1
ATOM 8747 N N . CYS E 1 225 ? 157.37245 109.55514 151.49495 1.000 35.94670 238 CYS E N 1
ATOM 8748 C CA . CYS E 1 225 ? 157.50103 108.10303 151.37971 1.000 37.52059 238 CYS E CA 1
ATOM 8749 C C . CYS E 1 225 ? 158.89686 107.71534 150.89139 1.000 38.50054 238 CYS E C 1
ATOM 8750 O O . CYS E 1 225 ? 159.05954 106.85854 150.02290 1.000 42.80483 238 CYS E O 1
ATOM 8753 N N . ASN E 1 226 ? 159.93133 108.34508 151.45164 1.000 38.80495 239 ASN E N 1
ATOM 8754 C CA . ASN E 1 226 ? 161.29934 107.99438 151.07550 1.000 38.96744 239 ASN E CA 1
ATOM 8755 C C . ASN E 1 226 ? 161.61825 106.55009 151.44781 1.000 43.93468 239 ASN E C 1
ATOM 8756 O O . ASN E 1 226 ? 162.07772 105.76591 150.61069 1.000 43.46334 239 ASN E O 1
ATOM 8761 N N . GLY E 1 227 ? 161.37871 106.17996 152.70200 1.000 45.92362 240 GLY E N 1
ATOM 8762 C CA . GLY E 1 227 ? 161.53854 104.80365 153.12740 1.000 48.17115 240 GLY E CA 1
ATOM 8763 C C . GLY E 1 227 ? 162.95909 104.35878 153.40872 1.000 50.49320 240 GLY E C 1
ATOM 8764 O O . GLY E 1 227 ? 163.27997 103.17881 153.24544 1.000 51.44745 240 GLY E O 1
ATOM 8765 N N . ASP E 1 228 ? 163.82432 105.28300 153.83957 1.000 53.35390 241 ASP E N 1
ATOM 8766 C CA . ASP E 1 228 ? 165.18544 104.90201 154.19960 1.000 51.96445 241 ASP E CA 1
ATOM 8767 C C . ASP E 1 228 ? 165.49632 105.18487 155.66775 1.000 58.49595 241 ASP E C 1
ATOM 8768 O O . ASP E 1 228 ? 166.65196 105.04328 156.08360 1.000 60.61714 241 ASP E O 1
ATOM 8773 N N . GLY E 1 229 ? 164.50163 105.57684 156.46099 1.000 58.23343 242 GLY E N 1
ATOM 8774 C CA . GLY E 1 229 ? 164.70623 105.75935 157.88373 1.000 58.90586 242 GLY E CA 1
ATOM 8775 C C . GLY E 1 229 ? 164.97443 107.17408 158.34000 1.000 63.03913 242 GLY E C 1
ATOM 8776 O O . GLY E 1 229 ? 165.50294 107.36341 159.43892 1.000 65.68064 242 GLY E O 1
ATOM 8777 N N . THR E 1 230 ? 164.62759 108.17778 157.53878 1.000 65.29037 243 THR E N 1
ATOM 8778 C CA . THR E 1 230 ? 164.81928 109.57479 157.90210 1.000 63.14122 243 THR E CA 1
ATOM 8779 C C . THR E 1 230 ? 163.47644 110.29059 157.93372 1.000 63.11944 243 THR E C 1
ATOM 8780 O O . THR E 1 230 ? 162.64039 110.10252 157.04509 1.000 64.42194 243 THR E O 1
ATOM 8784 N N . SER E 1 231 ? 163.27441 111.10723 158.96562 1.000 61.67572 244 SER E N 1
ATOM 8785 C CA . SER E 1 231 ? 162.07245 111.91682 159.11421 1.000 61.20687 244 SER E CA 1
ATOM 8786 C C . SER E 1 231 ? 162.48092 113.35682 159.37888 1.000 60.29373 244 SER E C 1
ATOM 8787 O O . SER E 1 231 ? 163.30167 113.61817 160.26302 1.000 63.79115 244 SER E O 1
ATOM 8790 N N . TYR E 1 232 ? 161.90660 114.28519 158.62160 1.000 55.91095 245 TYR E N 1
ATOM 8791 C CA . TYR E 1 232 ? 162.26024 115.69391 158.70450 1.000 51.57358 245 TYR E CA 1
ATOM 8792 C C . TYR E 1 232 ? 161.09865 116.49388 159.27595 1.000 53.40661 245 TYR E C 1
ATOM 8793 O O . TYR E 1 232 ? 159.93573 116.23607 158.95302 1.000 55.81748 245 TYR E O 1
ATOM 8802 N N . LYS E 1 233 ? 161.42120 117.46171 160.12503 1.000 54.96333 246 LYS E N 1
ATOM 8803 C CA . LYS E 1 233 ? 160.43768 118.31152 160.77917 1.000 54.82878 246 LYS E CA 1
ATOM 8804 C C . LYS E 1 233 ? 160.61265 119.75217 160.30017 1.000 56.51023 246 LYS E C 1
ATOM 8805 O O . LYS E 1 233 ? 161.44673 120.04821 159.44166 1.000 57.19900 246 LYS E O 1
ATOM 8811 N N . LYS E 1 234 ? 159.81250 120.65464 160.87046 1.000 57.46917 247 LYS E N 1
ATOM 8812 C CA . LYS E 1 234 ? 159.88380 122.06214 160.49786 1.000 57.05305 247 LYS E CA 1
ATOM 8813 C C . LYS E 1 234 ? 161.15098 122.73730 161.00631 1.000 55.40285 247 LYS E C 1
ATOM 8814 O O . LYS E 1 234 ? 161.52487 123.79362 160.48717 1.000 58.42852 247 LYS E O 1
ATOM 8820 N N . SER E 1 235 ? 161.81969 122.15820 162.00225 1.000 55.25427 248 SER E N 1
ATOM 8821 C CA . SER E 1 235 ? 163.05291 122.73556 162.51916 1.000 54.72178 248 SER E CA 1
ATOM 8822 C C . SER E 1 235 ? 164.26198 122.42701 161.64750 1.000 57.70600 248 SER E C 1
ATOM 8823 O O . SER E 1 235 ? 165.31449 123.04552 161.83709 1.000 59.75992 248 SER E O 1
ATOM 8826 N N . ASP E 1 236 ? 164.14057 121.49015 160.70724 1.000 56.14648 249 ASP E N 1
ATOM 8827 C CA . ASP E 1 236 ? 165.21552 121.19103 159.77213 1.000 52.24977 249 ASP E CA 1
ATOM 8828 C C . ASP E 1 236 ? 165.24696 122.14341 158.58633 1.000 50.54163 249 ASP E C 1
ATOM 8829 O O . ASP E 1 236 ? 166.21203 122.11523 157.81661 1.000 49.27651 249 ASP E O 1
ATOM 8834 N N . PHE E 1 237 ? 164.22425 122.97645 158.42084 1.000 48.97476 250 PHE E N 1
ATOM 8835 C CA . PHE E 1 237 ? 164.15712 123.92893 157.32290 1.000 45.36546 250 PHE E CA 1
ATOM 8836 C C . PHE E 1 237 ? 164.67376 125.30749 157.70723 1.000 53.10212 250 PHE E C 1
ATOM 8837 O O . PHE E 1 237 ? 164.50316 126.25533 156.93468 1.000 55.54164 250 PHE E O 1
ATOM 8845 N N . SER E 1 238 ? 165.28945 125.44260 158.87620 1.000 58.08459 251 SER E N 1
ATOM 8846 C CA . SER E 1 238 ? 165.84201 126.71653 159.31523 1.000 64.67193 251 SER E CA 1
ATOM 8847 C C . SER E 1 238 ? 167.12796 126.50356 160.10436 1.000 67.05963 251 SER E C 1
ATOM 8848 O O . SER E 1 238 ? 167.40252 127.21907 161.06657 1.000 76.25441 251 SER E O 1
ATOM 8851 N N . TYR F 1 18 ? 153.04944 122.00306 156.92760 1.000 67.13246 31 TYR F N 1
ATOM 8852 C CA . TYR F 1 18 ? 153.65896 123.32580 156.86167 1.000 66.25757 31 TYR F CA 1
ATOM 8853 C C . TYR F 1 18 ? 153.40284 123.98064 155.50771 1.000 64.53331 31 TYR F C 1
ATOM 8854 O O . TYR F 1 18 ? 154.03720 123.63673 154.51149 1.000 60.50253 31 TYR F O 1
ATOM 8863 N N . ASP F 1 19 ? 152.46688 124.92598 155.48084 1.000 62.07959 32 ASP F N 1
ATOM 8864 C CA . ASP F 1 19 ? 152.16118 125.68589 154.27087 1.000 59.20554 32 ASP F CA 1
ATOM 8865 C C . ASP F 1 19 ? 153.14757 126.84061 154.16727 1.000 58.20335 32 ASP F C 1
ATOM 8866 O O . ASP F 1 19 ? 152.97020 127.88322 154.80047 1.000 56.92179 32 ASP F O 1
ATOM 8871 N N . TRP F 1 20 ? 154.19591 126.65960 153.36770 1.000 56.21738 33 TRP F N 1
ATOM 8872 C CA . TRP F 1 20 ? 155.19161 127.70211 153.16745 1.000 49.08421 33 TRP F CA 1
ATOM 8873 C C . TRP F 1 20 ? 154.84036 128.64577 152.02607 1.000 47.31194 33 TRP F C 1
ATOM 8874 O O . TRP F 1 20 ? 155.56309 129.62172 151.80652 1.000 48.26571 33 TRP F O 1
ATOM 8885 N N . ARG F 1 21 ? 153.75307 128.38540 151.29947 1.000 46.51944 34 ARG F N 1
ATOM 8886 C CA . ARG F 1 21 ? 153.34074 129.27498 150.22234 1.000 45.38989 34 ARG F CA 1
ATOM 8887 C C . ARG F 1 21 ? 152.67419 130.54521 150.73125 1.000 47.91001 34 ARG F C 1
ATOM 8888 O O . ARG F 1 21 ? 152.61499 131.53418 149.99346 1.000 46.74663 34 ARG F O 1
ATOM 8896 N N . ALA F 1 22 ? 152.17123 130.54179 151.96472 1.000 49.08230 35 ALA F N 1
ATOM 8897 C CA . ALA F 1 22 ? 151.59673 131.73342 152.57314 1.000 48.27097 35 ALA F CA 1
ATOM 8898 C C . ALA F 1 22 ? 152.60322 132.51574 153.40498 1.000 53.02076 35 ALA F C 1
ATOM 8899 O O . ALA F 1 22 ? 152.24441 133.55107 153.97495 1.000 58.49818 35 ALA F O 1
ATOM 8901 N N . ASP F 1 23 ? 153.84614 132.04379 153.48752 1.000 52.70427 36 ASP F N 1
ATOM 8902 C CA . ASP F 1 23 ? 154.91959 132.71439 154.20785 1.000 49.16762 36 ASP F CA 1
ATOM 8903 C C . ASP F 1 23 ? 155.98175 133.26043 153.25897 1.000 49.37393 36 ASP F C 1
ATOM 8904 O O . ASP F 1 23 ? 157.10518 133.54692 153.68325 1.000 52.26817 36 ASP F O 1
ATOM 8909 N N . TRP F 1 24 ? 155.63985 133.40841 151.98285 1.000 42.70641 37 TRP F N 1
ATOM 8910 C CA . TRP F 1 24 ? 156.59747 133.70534 150.92628 1.000 37.36966 37 TRP F CA 1
ATOM 8911 C C . TRP F 1 24 ? 156.63366 135.21042 150.68303 1.000 41.24407 37 TRP F C 1
ATOM 8912 O O . TRP F 1 24 ? 155.59877 135.82163 150.39790 1.000 45.38933 37 TRP F O 1
ATOM 8923 N N . VAL F 1 25 ? 157.81939 135.80388 150.79775 1.000 40.60925 38 VAL F N 1
ATOM 8924 C CA . VAL F 1 25 ? 158.02446 137.23447 150.58739 1.000 39.64276 38 VAL F CA 1
ATOM 8925 C C . VAL F 1 25 ? 158.87333 137.40644 149.33597 1.000 34.77290 38 VAL F C 1
ATOM 8926 O O . VAL F 1 25 ? 159.99418 136.88993 149.26419 1.000 34.59942 38 VAL F O 1
ATOM 8930 N N . LYS F 1 26 ? 158.35085 138.14375 148.35587 1.000 36.61158 39 LYS F N 1
ATOM 8931 C CA . LYS F 1 26 ? 159.00762 138.28217 147.06089 1.000 34.99054 39 LYS F CA 1
ATOM 8932 C C . LYS F 1 26 ? 159.39347 139.71952 146.72874 1.000 35.97745 39 LYS F C 1
ATOM 8933 O O . LYS F 1 26 ? 159.88587 139.97490 145.62483 1.000 36.96857 39 LYS F O 1
ATOM 8939 N N . GLY F 1 27 ? 159.19734 140.65922 147.64951 1.000 35.82769 40 GLY F N 1
ATOM 8940 C CA . GLY F 1 27 ? 159.64300 142.02471 147.45082 1.000 26.69256 40 GLY F CA 1
ATOM 8941 C C . GLY F 1 27 ? 160.75160 142.40283 148.41054 1.000 30.85146 40 GLY F C 1
ATOM 8942 O O . GLY F 1 27 ? 160.91160 141.76473 149.45327 1.000 40.12530 40 GLY F O 1
ATOM 8943 N N . PHE F 1 28 ? 161.52654 143.42762 148.07437 1.000 31.29131 41 PHE F N 1
ATOM 8944 C CA . PHE F 1 28 ? 162.64963 143.83298 148.91370 1.000 30.67101 41 PHE F CA 1
ATOM 8945 C C . PHE F 1 28 ? 162.16647 144.74146 150.03896 1.000 34.65028 41 PHE F C 1
ATOM 8946 O O . PHE F 1 28 ? 161.57052 145.78792 149.76207 1.000 33.91817 41 PHE F O 1
ATOM 8954 N N . PRO F 1 29 ? 162.39255 144.38636 151.30292 1.000 38.15489 42 PRO F N 1
ATOM 8955 C CA . PRO F 1 29 ? 161.92259 145.23358 152.40512 1.000 37.52708 42 PRO F CA 1
ATOM 8956 C C . PRO F 1 29 ? 162.78213 146.47494 152.59201 1.000 38.95367 42 PRO F C 1
ATOM 8957 O O . PRO F 1 29 ? 163.97473 146.49141 152.27999 1.000 38.66084 42 PRO F O 1
ATOM 8961 N N . ILE F 1 30 ? 162.15681 147.51985 153.13315 1.000 40.43391 43 ILE F N 1
ATOM 8962 C CA . ILE F 1 30 ? 162.80338 148.80208 153.38666 1.000 38.66999 43 ILE F CA 1
ATOM 8963 C C . ILE F 1 30 ? 162.65416 149.13994 154.86410 1.000 42.33559 43 ILE F C 1
ATOM 8964 O O . ILE F 1 30 ? 161.58161 148.95288 155.44778 1.000 47.25969 43 ILE F O 1
ATOM 8969 N N . ASP F 1 31 ? 163.73270 149.63650 155.46562 1.000 44.08036 44 ASP F N 1
ATOM 8970 C CA . ASP F 1 31 ? 163.72650 150.00075 156.87338 1.000 45.68489 44 ASP F CA 1
ATOM 8971 C C . ASP F 1 31 ? 162.91450 151.27767 157.09722 1.000 52.02700 44 ASP F C 1
ATOM 8972 O O . ASP F 1 31 ? 162.53671 151.98519 156.16042 1.000 53.06088 44 ASP F O 1
ATOM 8977 N N . SER F 1 32 ? 162.65029 151.57235 158.36755 1.000 55.62766 45 SER F N 1
ATOM 8978 C CA . SER F 1 32 ? 161.90209 152.76133 158.75236 1.000 54.48810 45 SER F CA 1
ATOM 8979 C C . SER F 1 32 ? 162.78445 153.99351 158.90638 1.000 54.48640 45 SER F C 1
ATOM 8980 O O . SER F 1 32 ? 162.28183 155.05181 159.29574 1.000 54.40484 45 SER F O 1
ATOM 8983 N N . SER F 1 33 ? 164.08329 153.88143 158.61735 1.000 55.65114 46 SER F N 1
ATOM 8984 C CA . SER F 1 33 ? 164.95631 155.04929 158.65353 1.000 53.87188 46 SER F CA 1
ATOM 8985 C C . SER F 1 33 ? 164.64150 156.02293 157.52624 1.000 56.36061 46 SER F C 1
ATOM 8986 O O . SER F 1 33 ? 164.97718 157.20815 157.62255 1.000 60.06235 46 SER F O 1
ATOM 8989 N N . CYS F 1 34 ? 164.01323 155.54668 156.45542 1.000 52.19774 47 CYS F N 1
ATOM 8990 C CA . CYS F 1 34 ? 163.63894 156.39385 155.33393 1.000 46.44398 47 CYS F CA 1
ATOM 8991 C C . CYS F 1 34 ? 162.25229 156.98045 155.56046 1.000 47.67193 47 CYS F C 1
ATOM 8992 O O . CYS F 1 34 ? 161.31763 156.26676 155.93355 1.000 52.66493 47 CYS F O 1
ATOM 8995 N N . ASN F 1 35 ? 162.12397 158.28551 155.33236 1.000 43.70033 48 ASN F N 1
ATOM 8996 C CA . ASN F 1 35 ? 160.84033 158.95929 155.47328 1.000 38.09761 48 ASN F CA 1
ATOM 8997 C C . ASN F 1 35 ? 159.99626 158.70702 154.22264 1.000 38.52074 48 ASN F C 1
ATOM 8998 O O . ASN F 1 35 ? 160.33191 157.87618 153.37503 1.000 41.65892 48 ASN F O 1
ATOM 9003 N N . ALA F 1 36 ? 158.87693 159.42535 154.10014 1.000 37.49804 49 ALA F N 1
ATOM 9004 C CA . ALA F 1 36 ? 157.94022 159.17388 153.00794 1.000 34.99482 49 ALA F CA 1
ATOM 9005 C C . ALA F 1 36 ? 158.56349 159.45936 151.64635 1.000 35.34096 49 ALA F C 1
ATOM 9006 O O . ALA F 1 36 ? 158.40932 158.66743 150.70737 1.000 38.25096 49 ALA F O 1
ATOM 9008 N N . THR F 1 37 ? 159.27479 160.58094 151.52245 1.000 37.00660 50 THR F N 1
ATOM 9009 C CA . THR F 1 37 ? 159.82590 160.97759 150.23044 1.000 35.15043 50 THR F CA 1
ATOM 9010 C C . THR F 1 37 ? 160.87433 159.98562 149.73543 1.000 37.63840 50 THR F C 1
ATOM 9011 O O . THR F 1 37 ? 160.86754 159.60267 148.56043 1.000 37.39841 50 THR F O 1
ATOM 9015 N N . GLN F 1 38 ? 161.77578 159.54770 150.61790 1.000 38.46397 51 GLN F N 1
ATOM 9016 C CA . GLN F 1 38 ? 162.80143 158.58624 150.22046 1.000 34.33514 51 GLN F CA 1
ATOM 9017 C C . GLN F 1 38 ? 162.19146 157.23021 149.88072 1.000 34.37515 51 GLN F C 1
ATOM 9018 O O . GLN F 1 38 ? 162.61698 156.56900 148.92125 1.000 38.91262 51 GLN F O 1
ATOM 9024 N N . TYR F 1 39 ? 161.19720 156.80518 150.66443 1.000 32.21463 52 TYR F N 1
ATOM 9025 C CA . TYR F 1 39 ? 160.49534 155.55343 150.40263 1.000 32.83707 52 TYR F CA 1
ATOM 9026 C C . TYR F 1 39 ? 159.83702 155.56479 149.02918 1.000 34.37603 52 TYR F C 1
ATOM 9027 O O . TYR F 1 39 ? 159.90305 154.57124 148.28913 1.000 34.95264 52 TYR F O 1
ATOM 9036 N N . ASN F 1 40 ? 159.21161 156.69082 148.66896 1.000 30.48277 53 ASN F N 1
ATOM 9037 C CA . ASN F 1 40 ? 158.47252 156.77751 147.41318 1.000 31.04342 53 ASN F CA 1
ATOM 9038 C C . ASN F 1 40 ? 159.36050 156.46871 146.21521 1.000 32.34565 53 ASN F C 1
ATOM 9039 O O . ASN F 1 40 ? 158.93410 155.78662 145.27735 1.000 35.87953 53 ASN F O 1
ATOM 9044 N N . GLN F 1 41 ? 160.59568 156.96242 146.22568 1.000 32.52441 54 GLN F N 1
ATOM 9045 C CA . GLN F 1 41 ? 161.50829 156.76501 145.10734 1.000 33.66402 54 GLN F CA 1
ATOM 9046 C C . GLN F 1 41 ? 162.25829 155.43940 145.17613 1.000 33.91770 54 GLN F C 1
ATOM 9047 O O . GLN F 1 41 ? 162.48031 154.80467 144.13121 1.000 36.48110 54 GLN F O 1
ATOM 9053 N N . LEU F 1 42 ? 162.63750 154.99354 146.37913 1.000 32.50337 55 LEU F N 1
ATOM 9054 C CA . LEU F 1 42 ? 163.32301 153.71042 146.49846 1.000 30.65699 55 LEU F CA 1
ATOM 9055 C C . LEU F 1 42 ? 162.42648 152.55539 146.05811 1.000 31.14030 55 LEU F C 1
ATOM 9056 O O . LEU F 1 42 ? 162.89321 151.61817 145.39333 1.000 33.57062 55 LEU F O 1
ATOM 9061 N N . SER F 1 43 ? 161.13613 152.60598 146.40729 1.000 30.49645 56 SER F N 1
ATOM 9062 C CA . SER F 1 43 ? 160.21805 151.54648 145.99541 1.000 31.37923 56 SER F CA 1
ATOM 9063 C C . SER F 1 43 ? 160.11951 151.45704 144.47575 1.000 31.82047 56 SER F C 1
ATOM 9064 O O . SER F 1 43 ? 160.14079 150.35975 143.89956 1.000 34.52966 56 SER F O 1
ATOM 9067 N N . THR F 1 44 ? 160.00474 152.60813 143.80971 1.000 27.71847 57 THR F N 1
ATOM 9068 C CA . THR F 1 44 ? 159.90543 152.61874 142.35458 1.000 30.72383 57 THR F CA 1
ATOM 9069 C C . THR F 1 44 ? 161.17660 152.07638 141.71295 1.000 32.16111 57 THR F C 1
ATOM 9070 O O . THR F 1 44 ? 161.11303 151.30383 140.74627 1.000 33.09924 57 THR F O 1
ATOM 9074 N N . GLY F 1 45 ? 162.34140 152.46044 142.24335 1.000 30.38014 58 GLY F N 1
ATOM 9075 C CA . GLY F 1 45 ? 163.58774 151.92414 141.71432 1.000 29.19059 58 GLY F CA 1
ATOM 9076 C C . GLY F 1 45 ? 163.67331 150.41275 141.83408 1.000 29.14673 58 GLY F C 1
ATOM 9077 O O . GLY F 1 45 ? 164.08610 149.71909 140.89500 1.000 31.98487 58 GLY F O 1
ATOM 9078 N N . LEU F 1 46 ? 163.27762 149.87929 142.99395 1.000 26.12552 59 LEU F N 1
ATOM 9079 C CA . LEU F 1 46 ? 163.32848 148.43268 143.19542 1.000 24.68079 59 LEU F CA 1
ATOM 9080 C C . LEU F 1 46 ? 162.37166 147.70373 142.25470 1.000 25.38344 59 LEU F C 1
ATOM 9081 O O . LEU F 1 46 ? 162.71630 146.65360 141.68642 1.000 27.21674 59 LEU F O 1
ATOM 9086 N N . GLN F 1 47 ? 161.16632 148.25119 142.07088 1.000 27.47145 60 GLN F N 1
ATOM 9087 C CA . GLN F 1 47 ? 160.21157 147.63989 141.15077 1.000 28.75824 60 GLN F CA 1
ATOM 9088 C C . GLN F 1 47 ? 160.74450 147.63512 139.72238 1.000 28.36878 60 GLN F C 1
ATOM 9089 O O . GLN F 1 47 ? 160.57194 146.65236 138.98883 1.000 31.08532 60 GLN F O 1
ATOM 9095 N N . GLU F 1 48 ? 161.39676 148.72472 139.30861 1.000 28.06766 61 GLU F N 1
ATOM 9096 C CA . GLU F 1 48 ? 161.95630 148.77698 137.96049 1.000 27.47606 61 GLU F CA 1
ATOM 9097 C C . GLU F 1 48 ? 163.07236 147.75267 137.77666 1.000 28.15791 61 GLU F C 1
ATOM 9098 O O . GLU F 1 48 ? 163.17490 147.11550 136.71823 1.000 29.80236 61 GLU F O 1
ATOM 9104 N N . ALA F 1 49 ? 163.92171 147.58140 138.79443 1.000 26.24890 62 ALA F N 1
ATOM 9105 C CA . ALA F 1 49 ? 164.97147 146.56780 138.70333 1.000 24.06484 62 ALA F CA 1
ATOM 9106 C C . ALA F 1 49 ? 164.38132 145.16720 138.55315 1.000 24.53719 62 ALA F C 1
ATOM 9107 O O . ALA F 1 49 ? 164.85531 144.36286 137.73401 1.000 26.09047 62 ALA F O 1
ATOM 9109 N N . GLN F 1 50 ? 163.33519 144.86020 139.32603 1.000 24.47260 63 GLN F N 1
ATOM 9110 C CA . GLN F 1 50 ? 162.70947 143.54392 139.21042 1.000 23.79885 63 GLN F CA 1
ATOM 9111 C C . GLN F 1 50 ? 162.05804 143.34614 137.84198 1.000 24.71686 63 GLN F C 1
ATOM 9112 O O . GLN F 1 50 ? 162.10967 142.24675 137.27422 1.000 26.96706 63 GLN F O 1
ATOM 9118 N N . LEU F 1 51 ? 161.43947 144.39678 137.29498 1.000 25.13149 64 LEU F N 1
ATOM 9119 C CA . LEU F 1 51 ? 160.84574 144.29382 135.96221 1.000 27.27523 64 LEU F CA 1
ATOM 9120 C C . LEU F 1 51 ? 161.90319 144.01381 134.89779 1.000 26.83827 64 LEU F C 1
ATOM 9121 O O . LEU F 1 51 ? 161.69088 143.19182 133.99141 1.000 30.98654 64 LEU F O 1
ATOM 9126 N N . LEU F 1 52 ? 163.04633 144.69767 134.98644 1.000 22.28879 65 LEU F N 1
ATOM 9127 C CA . LEU F 1 52 ? 164.13195 144.44809 134.04349 1.000 21.81701 65 LEU F CA 1
ATOM 9128 C C . LEU F 1 52 ? 164.62118 143.00595 134.13323 1.000 22.35998 65 LEU F C 1
ATOM 9129 O O . LEU F 1 52 ? 164.85023 142.34966 133.10484 1.000 22.42698 65 LEU F O 1
ATOM 9134 N N . ALA F 1 53 ? 164.77623 142.49109 135.35724 1.000 24.27521 66 ALA F N 1
ATOM 9135 C CA . ALA F 1 53 ? 165.19567 141.10039 135.51841 1.000 21.30359 66 ALA F CA 1
ATOM 9136 C C . ALA F 1 53 ? 164.18260 140.13635 134.90832 1.000 22.45639 66 ALA F C 1
ATOM 9137 O O . ALA F 1 53 ? 164.56021 139.14211 134.27238 1.000 24.42981 66 ALA F O 1
ATOM 9139 N N . GLU F 1 54 ? 162.88985 140.40913 135.09776 1.000 21.99788 67 GLU F N 1
ATOM 9140 C CA . GLU F 1 54 ? 161.86431 139.52716 134.54829 1.000 24.49103 67 GLU F CA 1
ATOM 9141 C C . GLU F 1 54 ? 161.90383 139.49950 133.02443 1.000 27.87277 67 GLU F C 1
ATOM 9142 O O . GLU F 1 54 ? 161.78253 138.42945 132.41013 1.000 28.44398 67 GLU F O 1
ATOM 9148 N N . HIS F 1 55 ? 162.06740 140.66496 132.39174 1.000 26.93221 68 HIS F N 1
ATOM 9149 C CA . HIS F 1 55 ? 162.14222 140.67767 130.93214 1.000 21.14810 68 HIS F CA 1
ATOM 9150 C C . HIS F 1 55 ? 163.38545 139.94982 130.42915 1.000 21.76491 68 HIS F C 1
ATOM 9151 O O . HIS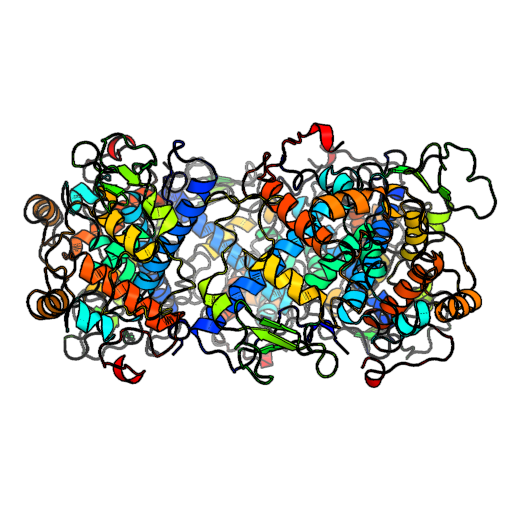 F 1 55 ? 163.33328 139.25063 129.40666 1.000 21.68273 68 HIS F O 1
ATOM 9158 N N . ALA F 1 56 ? 164.51813 140.11092 131.12156 1.000 23.36321 69 ALA F N 1
ATOM 9159 C CA . ALA F 1 56 ? 165.71716 139.37656 130.72363 1.000 21.81460 69 ALA F CA 1
ATOM 9160 C C . ALA F 1 56 ? 165.49147 137.87040 130.80374 1.000 23.73847 69 ALA F C 1
ATOM 9161 O O . ALA F 1 56 ? 165.88759 137.12159 129.89691 1.000 22.99504 69 ALA F O 1
ATOM 9163 N N . ARG F 1 57 ? 164.84077 137.41095 131.87704 1.000 26.48119 70 ARG F N 1
ATOM 9164 C CA . ARG F 1 57 ? 164.52935 135.98984 132.00168 1.000 23.75607 70 ARG F CA 1
ATOM 9165 C C . ARG F 1 57 ? 163.64174 135.51051 130.85894 1.000 23.65457 70 ARG F C 1
ATOM 9166 O O . ARG F 1 57 ? 163.86389 134.42756 130.30266 1.000 24.56088 70 ARG F O 1
ATOM 9174 N N . ASP F 1 58 ? 162.62038 136.29641 130.50561 1.000 26.05921 71 ASP F N 1
ATOM 9175 C CA . ASP F 1 58 ? 161.71061 135.88383 129.43806 1.000 25.35279 71 ASP F CA 1
ATOM 9176 C C . ASP F 1 58 ? 162.42968 135.77868 128.09698 1.000 26.32578 71 ASP F C 1
ATOM 9177 O O . ASP F 1 58 ? 162.22034 134.81793 127.34553 1.000 23.90710 71 ASP F O 1
ATOM 9182 N N . HIS F 1 59 ? 163.28058 136.75867 127.77912 1.000 27.34571 72 HIS F N 1
ATOM 9183 C CA . HIS F 1 59 ? 164.04195 136.70242 126.53268 1.000 21.81648 72 HIS F CA 1
ATOM 9184 C C . HIS F 1 59 ? 164.95342 135.48055 126.49661 1.000 24.68251 72 HIS F C 1
ATOM 9185 O O . HIS F 1 59 ? 165.04780 134.79037 125.46821 1.000 23.80674 72 HIS F O 1
ATOM 9192 N N . THR F 1 60 ? 165.63111 135.19367 127.61291 1.000 25.25868 73 THR F N 1
ATOM 9193 C CA . THR F 1 60 ? 166.51131 134.03050 127.65409 1.000 24.45877 73 THR F CA 1
ATOM 9194 C C . THR F 1 60 ? 165.72764 132.74087 127.44021 1.000 25.47051 73 THR F C 1
ATOM 9195 O O . THR F 1 60 ? 166.11469 131.90289 126.62080 1.000 27.65173 73 THR F O 1
ATOM 9199 N N . LEU F 1 61 ? 164.59293 132.59175 128.12953 1.000 24.27208 74 LEU F N 1
ATOM 9200 C CA . LEU F 1 61 ? 163.78828 131.38176 127.97840 1.000 22.34831 74 LEU F CA 1
ATOM 9201 C C . LEU F 1 61 ? 163.27134 131.22879 126.55445 1.000 25.00744 74 LEU F C 1
ATOM 9202 O O . LEU F 1 61 ? 163.20289 130.11235 126.02908 1.000 28.70000 74 LEU F O 1
ATOM 9207 N N . ARG F 1 62 ? 162.88938 132.33546 125.91550 1.000 30.17362 75 ARG F N 1
ATOM 9208 C CA . ARG F 1 62 ? 162.35827 132.24194 124.56007 1.000 26.36195 75 ARG F CA 1
ATOM 9209 C C . ARG F 1 62 ? 163.43455 131.85448 123.55121 1.000 25.79560 75 ARG F C 1
ATOM 9210 O O . ARG F 1 62 ? 163.17689 131.04905 122.65015 1.000 29.67766 75 ARG F O 1
ATOM 9218 N N . PHE F 1 63 ? 164.64320 132.40538 123.67028 1.000 27.11153 76 PHE F N 1
ATOM 9219 C CA . PHE F 1 63 ? 165.61764 132.22038 122.59780 1.000 26.67830 76 PHE F CA 1
ATOM 9220 C C . PHE F 1 63 ? 166.80899 131.34574 122.96358 1.000 31.36541 76 PHE F C 1
ATOM 9221 O O . PHE F 1 63 ? 167.14708 130.43315 122.20572 1.000 31.45522 76 PHE F O 1
ATOM 9229 N N . GLY F 1 64 ? 167.46524 131.58421 124.09432 1.000 31.37753 77 GLY F N 1
ATOM 9230 C CA . GLY F 1 64 ? 168.69511 130.87090 124.37248 1.000 28.22530 77 GLY F CA 1
ATOM 9231 C C . GLY F 1 64 ? 169.84571 131.31614 123.49424 1.000 31.56453 77 GLY F C 1
ATOM 9232 O O . GLY F 1 64 ? 170.03962 132.51466 123.27703 1.000 32.82456 77 GLY F O 1
ATOM 9233 N N . SER F 1 65 ? 170.61448 130.36253 122.97682 1.000 32.79858 78 SER F N 1
ATOM 9234 C CA . SER F 1 65 ? 171.78108 130.66350 122.15961 1.000 32.06937 78 SER F CA 1
ATOM 9235 C C . SER F 1 65 ? 171.43658 130.92231 120.69746 1.000 33.81858 78 SER F C 1
ATOM 9236 O O . SER F 1 65 ? 172.34377 130.97776 119.86330 1.000 35.46464 78 SER F O 1
ATOM 9239 N N . LYS F 1 66 ? 170.15471 131.07398 120.36467 1.000 33.20113 79 LYS F N 1
ATOM 9240 C CA . LYS F 1 66 ? 169.77302 131.47947 119.01850 1.000 32.90918 79 LYS F CA 1
ATOM 9241 C C . LYS F 1 66 ? 169.67939 132.99013 118.85712 1.000 33.42279 79 LYS F C 1
ATOM 9242 O O . LYS F 1 66 ? 169.51853 133.46336 117.72870 1.000 39.60024 79 LYS F O 1
ATOM 9248 N N . SER F 1 67 ? 169.77708 133.75304 119.94317 1.000 31.51685 80 SER F N 1
ATOM 9249 C CA . SER F 1 67 ? 169.75564 135.19998 119.77781 1.000 29.81884 80 SER F CA 1
ATOM 9250 C C . SER F 1 67 ? 171.18053 135.74696 119.72918 1.000 28.91533 80 SER F C 1
ATOM 9251 O O . SER F 1 67 ? 172.06999 135.21951 120.40307 1.000 28.25503 80 SER F O 1
ATOM 9254 N N . PRO F 1 68 ? 171.42372 136.79139 118.93048 1.000 29.73019 81 PRO F N 1
ATOM 9255 C CA . PRO F 1 68 ? 172.78767 137.33423 118.81778 1.000 28.17461 81 PRO F CA 1
ATOM 9256 C C . PRO F 1 68 ? 173.29995 138.01013 120.08212 1.000 27.67990 81 PRO F C 1
ATOM 9257 O O . PRO F 1 68 ? 174.51849 138.01530 120.30104 1.000 28.75807 81 PRO F O 1
ATOM 9261 N N . PHE F 1 69 ? 172.42215 138.57324 120.91620 1.000 27.96195 82 PHE F N 1
ATOM 9262 C CA . PHE F 1 69 ? 172.85298 139.17595 122.17429 1.000 26.64711 82 PHE F CA 1
ATOM 9263 C C . PHE F 1 69 ? 173.43288 138.13674 123.12738 1.000 27.77649 82 PHE F C 1
ATOM 9264 O O . PHE F 1 69 ? 174.48799 138.36295 123.73639 1.000 31.32534 82 PHE F O 1
ATOM 9272 N N . PHE F 1 70 ? 172.75273 136.99644 123.26913 1.000 24.40291 83 PHE F N 1
ATOM 9273 C CA . PHE F 1 70 ? 173.26698 135.91900 124.10651 1.000 24.32532 83 PHE F CA 1
ATOM 9274 C C . PHE F 1 70 ? 174.60540 135.42003 123.58491 1.000 28.52713 83 PHE F C 1
ATOM 9275 O O . PHE F 1 70 ? 175.54521 135.20776 124.35971 1.000 28.92040 83 PHE F O 1
ATOM 9283 N N . ARG F 1 71 ? 174.71079 135.23852 122.26874 1.000 29.38212 84 ARG F N 1
ATOM 9284 C CA . ARG F 1 71 ? 175.95555 134.78637 121.66652 1.000 28.47490 84 ARG F CA 1
ATOM 9285 C C . ARG F 1 71 ? 177.09262 135.77195 121.88585 1.000 28.24104 84 ARG F C 1
ATOM 9286 O O . ARG F 1 71 ? 178.22968 135.34672 122.10988 1.000 31.40903 84 ARG F O 1
ATOM 9294 N N . LYS F 1 72 ? 176.81795 137.07388 121.83269 1.000 27.89835 85 LYS F N 1
ATOM 9295 C CA . LYS F 1 72 ? 177.86923 138.06812 121.98378 1.000 27.28343 85 LYS F CA 1
ATOM 9296 C C . LYS F 1 72 ? 178.24783 138.34760 123.43240 1.000 31.04125 85 LYS F C 1
ATOM 9297 O O . LYS F 1 72 ? 179.36145 138.82268 123.67699 1.000 35.23700 85 LYS F O 1
ATOM 9303 N N . TYR F 1 73 ? 177.37230 138.06017 124.40007 1.000 30.73859 86 TYR F N 1
ATOM 9304 C CA . TYR F 1 73 ? 177.72165 138.30438 125.79424 1.000 27.71922 86 TYR F CA 1
ATOM 9305 C C . TYR F 1 73 ? 178.14178 137.06460 126.57221 1.000 29.10005 86 TYR F C 1
ATOM 9306 O O . TYR F 1 73 ? 178.84747 137.20546 127.57432 1.000 31.39228 86 TYR F O 1
ATOM 9315 N N . PHE F 1 74 ? 177.74605 135.86206 126.14839 1.000 30.85055 87 PHE F N 1
ATOM 9316 C CA . PHE F 1 74 ? 178.02570 134.66468 126.92750 1.000 29.87629 87 PHE F CA 1
ATOM 9317 C C . PHE F 1 74 ? 178.75621 133.56463 126.17059 1.000 34.68193 87 PHE F C 1
ATOM 9318 O O . PHE F 1 74 ? 179.32637 132.68153 126.81746 1.000 37.61227 87 PHE F O 1
ATOM 9326 N N . GLY F 1 75 ? 178.76380 133.58378 124.84995 1.000 34.93111 88 GLY F N 1
ATOM 9327 C CA . GLY F 1 75 ? 179.46871 132.58401 124.06868 1.000 35.07811 88 GLY F CA 1
ATOM 9328 C C . GLY F 1 75 ? 178.59597 131.99196 122.97839 1.000 37.09536 88 GLY F C 1
ATOM 9329 O O . GLY F 1 75 ? 177.36809 131.97373 123.05886 1.000 36.29217 88 GLY F O 1
ATOM 9330 N N . ASN F 1 76 ? 179.25577 131.47794 121.93723 1.000 42.53727 89 ASN F N 1
ATOM 9331 C CA . ASN F 1 76 ? 178.54567 131.00368 120.75308 1.000 43.24216 89 ASN F CA 1
ATOM 9332 C C . ASN F 1 76 ? 177.73790 129.73940 121.02536 1.000 48.47931 89 ASN F C 1
ATOM 9333 O O . ASN F 1 76 ? 176.65516 129.56829 120.45455 1.000 49.33996 89 ASN F O 1
ATOM 9338 N N . GLU F 1 77 ? 178.23632 128.84558 121.87634 1.000 46.00668 90 GLU F N 1
ATOM 9339 C CA . GLU F 1 77 ? 177.59209 127.56001 122.13549 1.000 45.01897 90 GLU F CA 1
ATOM 9340 C C . GLU F 1 77 ? 177.51738 127.27894 123.63165 1.000 47.79791 90 GLU F C 1
ATOM 9341 O O . GLU F 1 77 ? 177.84953 126.18966 124.10168 1.000 54.43602 90 GLU F O 1
ATOM 9347 N N . THR F 1 78 ? 177.07150 128.26246 124.40394 1.000 42.33012 91 THR F N 1
ATOM 9348 C CA . THR F 1 78 ? 176.93651 128.10567 125.84424 1.000 40.76170 91 THR F CA 1
ATOM 9349 C C . THR F 1 78 ? 175.51201 127.69245 126.21079 1.000 40.58271 91 THR F C 1
ATOM 9350 O O . THR F 1 78 ? 174.54395 128.03065 125.52684 1.000 40.44982 91 THR F O 1
ATOM 9354 N N . ALA F 1 79 ? 175.39762 126.94688 127.30747 1.000 39.65823 92 ALA F N 1
ATOM 9355 C CA . ALA F 1 79 ? 174.11819 126.46080 127.80767 1.000 37.91794 92 ALA F CA 1
ATOM 9356 C C . ALA F 1 79 ? 173.48946 127.50522 128.72144 1.000 39.58565 92 ALA F C 1
ATOM 9357 O O . ALA F 1 79 ? 174.17717 128.10306 129.55477 1.000 40.51397 92 ALA F O 1
ATOM 9359 N N . SER F 1 80 ? 172.18718 127.72624 128.55491 1.000 39.08576 93 SER F N 1
ATOM 9360 C CA . SER F 1 80 ? 171.47087 128.77944 129.27519 1.000 38.01109 93 SER F CA 1
ATOM 9361 C C . SER F 1 80 ? 170.68135 128.19512 130.44714 1.000 41.43605 93 SER F C 1
ATOM 9362 O O . SER F 1 80 ? 169.46397 128.02735 130.39523 1.000 50.98757 93 SER F O 1
ATOM 9365 N N . ALA F 1 81 ? 171.39746 127.88650 131.52483 1.000 39.07532 94 ALA F N 1
ATOM 9366 C CA . ALA F 1 81 ? 170.76188 127.46020 132.76722 1.000 36.13909 94 ALA F CA 1
ATOM 9367 C C . ALA F 1 81 ? 171.08444 128.38426 133.93007 1.000 36.03335 94 ALA F C 1
ATOM 9368 O O . ALA F 1 81 ? 170.17105 128.82707 134.63792 1.000 33.98867 94 ALA F O 1
ATOM 9370 N N . GLU F 1 82 ? 172.36426 128.70657 134.13530 1.000 33.65239 95 GLU F N 1
ATOM 9371 C CA . GLU F 1 82 ? 172.74056 129.63538 135.19653 1.000 31.72391 95 GLU F CA 1
ATOM 9372 C C . GLU F 1 82 ? 172.20480 131.03525 134.92435 1.000 30.10110 95 GLU F C 1
ATOM 9373 O O . GLU F 1 82 ? 171.82555 131.75579 135.85611 1.000 32.31492 95 GLU F O 1
ATOM 9379 N N . VAL F 1 83 ? 172.18516 131.44381 133.65354 1.000 30.04067 96 VAL F N 1
ATOM 9380 C CA . VAL F 1 83 ? 171.67241 132.76427 133.29682 1.000 28.20707 96 VAL F CA 1
ATOM 9381 C C . VAL F 1 83 ? 170.19755 132.87585 133.66332 1.000 26.08462 96 VAL F C 1
ATOM 9382 O O . VAL F 1 83 ? 169.75350 133.88257 134.22648 1.000 29.00874 96 VAL F O 1
ATOM 9386 N N . VAL F 1 84 ? 169.41720 131.83852 133.35372 1.000 27.91106 97 VAL F N 1
ATOM 9387 C CA . VAL F 1 84 ? 168.01397 131.82233 133.75139 1.000 26.15282 97 VAL F CA 1
ATOM 9388 C C . VAL F 1 84 ? 167.88630 131.80202 135.26948 1.000 25.93380 97 VAL F C 1
ATOM 9389 O O . VAL F 1 84 ? 167.03859 132.50444 135.83836 1.000 26.61960 97 VAL F O 1
ATOM 9393 N N . GLY F 1 85 ? 168.72358 131.01026 135.94637 1.000 27.33599 98 GLY F N 1
ATOM 9394 C CA . GLY F 1 85 ? 168.60656 130.87619 137.38900 1.000 25.33773 98 GLY F CA 1
ATOM 9395 C C . GLY F 1 85 ? 168.88048 132.16481 138.14038 1.000 24.01432 98 GLY F C 1
ATOM 9396 O O . GLY F 1 85 ? 168.20999 132.46728 139.12667 1.000 24.52027 98 GLY F O 1
ATOM 9397 N N . HIS F 1 86 ? 169.87046 132.93921 137.68940 1.000 24.11313 99 HIS F N 1
ATOM 9398 C CA . HIS F 1 86 ? 170.20820 134.18934 138.37127 1.000 24.39601 99 HIS F CA 1
ATOM 9399 C C . HIS F 1 86 ? 169.04939 135.18379 138.32292 1.000 24.28458 99 HIS F C 1
ATOM 9400 O O . HIS F 1 86 ? 168.65275 135.75474 139.35019 1.000 26.20128 99 HIS F O 1
ATOM 9407 N N . PHE F 1 87 ? 168.48538 135.39920 137.13223 1.000 21.84761 100 PHE F N 1
ATOM 9408 C CA . PHE F 1 87 ? 167.37396 136.33451 137.00375 1.000 20.43310 100 PHE F CA 1
ATOM 9409 C C . PHE F 1 87 ? 166.11652 135.81163 137.68606 1.000 22.75547 100 PHE F C 1
ATOM 9410 O O . PHE F 1 87 ? 165.34088 136.60193 138.23652 1.000 23.30818 100 PHE F O 1
ATOM 9418 N N . ASP F 1 88 ? 165.90026 134.49278 137.68004 1.000 22.89017 101 ASP F N 1
ATOM 9419 C CA . ASP F 1 88 ? 164.76164 133.93842 138.40410 1.000 23.04301 101 ASP F CA 1
ATOM 9420 C C . ASP F 1 88 ? 164.92609 134.10919 139.90854 1.000 25.10605 101 ASP F C 1
ATOM 9421 O O . ASP F 1 88 ? 163.94354 134.31619 140.62623 1.000 26.19557 101 ASP F O 1
ATOM 9426 N N . ASN F 1 89 ? 166.15880 134.00572 140.40770 1.000 22.93789 102 ASN F N 1
ATOM 9427 C CA . ASN F 1 89 ? 166.40884 134.26829 141.81941 1.000 22.46784 102 ASN F CA 1
ATOM 9428 C C . ASN F 1 89 ? 166.14159 135.72686 142.15810 1.000 26.58884 102 ASN F C 1
ATOM 9429 O O . ASN F 1 89 ? 165.61036 136.03603 143.23064 1.000 29.21408 102 ASN F O 1
ATOM 9434 N N . VAL F 1 90 ? 166.51478 136.64080 141.26007 1.000 25.66800 103 VAL F N 1
ATOM 9435 C CA . VAL F 1 90 ? 166.21021 138.05245 141.49058 1.000 22.83670 103 VAL F CA 1
ATOM 9436 C C . VAL F 1 90 ? 164.70127 138.27805 141.52625 1.000 24.08738 103 VAL F C 1
ATOM 9437 O O . VAL F 1 90 ? 164.18620 138.98783 142.39779 1.000 27.31519 103 VAL F O 1
ATOM 9441 N N . VAL F 1 91 ? 163.96839 137.67184 140.59088 1.000 25.57691 104 VAL F N 1
ATOM 9442 C CA . VAL F 1 91 ? 162.53393 137.93726 140.47660 1.000 23.91467 104 VAL F CA 1
ATOM 9443 C C . VAL F 1 91 ? 161.76853 137.29635 141.63091 1.000 29.36664 104 VAL F C 1
ATOM 9444 O O . VAL F 1 91 ? 161.00743 137.96361 142.33942 1.000 35.28078 104 VAL F O 1
ATOM 9448 N N . GLY F 1 92 ? 161.94036 135.99282 141.82576 1.000 28.91071 105 GLY F N 1
ATOM 9449 C CA . GLY F 1 92 ? 161.22269 135.29994 142.87627 1.000 25.50523 105 GLY F CA 1
ATOM 9450 C C . GLY F 1 92 ? 162.11088 134.51427 143.81594 1.000 28.47865 105 GLY F C 1
ATOM 9451 O O . GLY F 1 92 ? 162.73586 133.53045 143.41860 1.000 38.62727 105 GLY F O 1
ATOM 9452 N N . ALA F 1 93 ? 162.16465 134.94526 145.07055 1.000 32.55270 106 ALA F N 1
ATOM 9453 C CA . ALA F 1 93 ? 162.90974 134.26796 146.12227 1.000 29.23310 106 ALA F CA 1
ATOM 9454 C C . ALA F 1 93 ? 162.51969 134.92078 147.43720 1.000 32.42114 106 ALA F C 1
ATOM 9455 O O . ALA F 1 93 ? 161.89591 135.98282 147.45937 1.000 37.90697 106 ALA F O 1
ATOM 9457 N N . ASP F 1 94 ? 162.88878 134.27488 148.53703 1.000 31.20515 107 ASP F N 1
ATOM 9458 C CA . ASP F 1 94 ? 162.51580 134.75540 149.86496 1.000 34.35569 107 ASP F CA 1
ATOM 9459 C C . ASP F 1 94 ? 163.47211 135.87333 150.26325 1.000 35.93636 107 ASP F C 1
ATOM 9460 O O . ASP F 1 94 ? 164.63208 135.62486 150.59833 1.000 37.95400 107 ASP F O 1
ATOM 9465 N N . LYS F 1 95 ? 162.99200 137.11205 150.20838 1.000 34.64974 108 LYS F N 1
ATOM 9466 C CA . LYS F 1 95 ? 163.76584 138.26631 150.66630 1.000 36.34399 108 LYS F CA 1
ATOM 9467 C C . LYS F 1 95 ? 163.37761 138.64789 152.09420 1.000 39.89280 108 LYS F C 1
ATOM 9468 O O . LYS F 1 95 ? 162.99091 139.77856 152.37813 1.000 47.87617 108 LYS F O 1
ATOM 9474 N N . SER F 1 96 ? 163.49778 137.68951 153.00880 1.000 42.23162 109 SER F N 1
ATOM 9475 C CA . SER F 1 96 ? 163.12760 137.90602 154.40152 1.000 41.82685 109 SER F CA 1
ATOM 9476 C C . SER F 1 96 ? 164.29884 138.33202 155.27489 1.000 43.15608 109 SER F C 1
ATOM 9477 O O . SER F 1 96 ? 164.08394 138.72622 156.42402 1.000 48.64190 109 SER F O 1
ATOM 9480 N N . SER F 1 97 ? 165.52656 138.26815 154.76217 1.000 42.93279 110 SER F N 1
ATOM 9481 C CA . SER F 1 97 ? 166.69781 138.71295 155.49881 1.000 44.63234 110 SER F CA 1
ATOM 9482 C C . SER F 1 97 ? 167.37091 139.93512 154.89614 1.000 47.66396 110 SER F C 1
ATOM 9483 O O . SER F 1 97 ? 168.31582 140.45389 155.49942 1.000 47.95763 110 SER F O 1
ATOM 9486 N N . ILE F 1 98 ? 166.91897 140.40529 153.73300 1.000 44.43558 111 ILE F N 1
ATOM 9487 C CA . ILE F 1 98 ? 167.50372 141.58515 153.11088 1.000 43.76198 111 ILE F CA 1
ATOM 9488 C C . ILE F 1 98 ? 166.86412 142.83870 153.69353 1.000 42.81932 111 ILE F C 1
ATOM 9489 O O . ILE F 1 98 ? 165.66034 142.86937 153.98041 1.000 43.59583 111 ILE F O 1
ATOM 9494 N N . LEU F 1 99 ? 167.67210 143.87932 153.88674 1.000 42.65579 112 LEU F N 1
ATOM 9495 C CA . LEU F 1 99 ? 167.16968 145.15493 154.37746 1.000 41.70596 112 LEU F CA 1
ATOM 9496 C C . LEU F 1 99 ? 167.92224 146.28723 153.69528 1.000 39.99172 112 LEU F C 1
ATOM 9497 O O . LEU F 1 99 ? 169.14515 146.22032 153.54902 1.000 41.07664 112 LEU F O 1
ATOM 9502 N N . PHE F 1 100 ? 167.18956 147.31461 153.27489 1.000 38.51747 113 PHE F N 1
ATOM 9503 C CA . PHE F 1 100 ? 167.76669 148.53198 152.72066 1.000 38.68759 113 PHE F CA 1
ATOM 9504 C C . PHE F 1 100 ? 167.56352 149.66761 153.71331 1.000 40.78528 113 PHE F C 1
ATOM 9505 O O . PHE F 1 100 ? 166.44185 149.89885 154.17434 1.000 45.41041 113 PHE F O 1
ATOM 9513 N N . LEU F 1 101 ? 168.64358 150.37138 154.03829 1.000 41.50349 114 LEU F N 1
ATOM 9514 C CA . LEU F 1 101 ? 168.62815 151.40352 155.06225 1.000 46.08433 114 LEU F CA 1
ATOM 9515 C C . LEU F 1 101 ? 169.01294 152.75172 154.46950 1.000 50.05832 114 LEU F C 1
ATOM 9516 O O . LEU F 1 101 ? 169.77788 152.83137 153.50506 1.000 49.42283 114 LEU F O 1
ATOM 9521 N N . CYS F 1 102 ? 168.46699 153.81426 155.05837 1.000 56.10289 115 CYS F N 1
ATOM 9522 C CA . CYS F 1 102 ? 168.81409 155.18293 154.70040 1.000 55.84720 115 CYS F CA 1
ATOM 9523 C C . CYS F 1 102 ? 169.67174 155.85530 155.76371 1.000 55.69110 115 CYS F C 1
ATOM 9524 O O . CYS F 1 102 ? 169.86792 157.07263 155.71094 1.000 58.66820 115 CYS F O 1
ATOM 9527 N N . ASP F 1 103 ? 170.18645 155.09307 156.72261 1.000 60.92221 116 ASP F N 1
ATOM 9528 C CA . ASP F 1 103 ? 170.95448 155.62751 157.83674 1.000 64.70896 116 ASP F CA 1
ATOM 9529 C C . ASP F 1 103 ? 172.43391 155.31412 157.66112 1.000 66.11378 116 ASP F C 1
ATOM 9530 O O . ASP F 1 103 ? 172.81172 154.16359 157.42424 1.000 66.08548 116 ASP F O 1
ATOM 9535 N N . ASP F 1 104 ? 173.26767 156.34421 157.78660 1.000 65.00728 117 ASP F N 1
ATOM 9536 C CA . ASP F 1 104 ? 174.71867 156.20302 157.66882 1.000 69.55659 117 ASP F CA 1
ATOM 9537 C C . ASP F 1 104 ? 175.25644 155.60487 158.96252 1.000 72.31989 117 ASP F C 1
ATOM 9538 O O . ASP F 1 104 ? 175.64468 156.31569 159.89030 1.000 74.17346 117 ASP F O 1
ATOM 9543 N N . LEU F 1 105 ? 175.28265 154.27633 159.02455 1.000 69.48384 118 LEU F N 1
ATOM 9544 C CA . LEU F 1 105 ? 175.75079 153.56353 160.20505 1.000 68.54650 118 LEU F CA 1
ATOM 9545 C C . LEU F 1 105 ? 177.25894 153.34939 160.21886 1.000 72.66422 118 LEU F C 1
ATOM 9546 O O . LEU F 1 105 ? 177.80628 152.98733 161.26484 1.000 75.20962 118 LEU F O 1
ATOM 9551 N N . ASP F 1 106 ? 177.94412 153.56785 159.09547 1.000 75.13472 119 ASP F N 1
ATOM 9552 C CA . ASP F 1 106 ? 179.37368 153.31254 159.00827 1.000 74.15363 119 ASP F CA 1
ATOM 9553 C C . ASP F 1 106 ? 180.19496 154.54353 158.65027 1.000 77.92000 119 ASP F C 1
ATOM 9554 O O . ASP F 1 106 ? 181.41377 154.42121 158.48652 1.000 79.62023 119 ASP F O 1
ATOM 9559 N N . ASP F 1 107 ? 179.56908 155.71481 158.51934 1.000 77.93480 120 ASP F N 1
ATOM 9560 C CA . ASP F 1 107 ? 180.26280 156.97469 158.24759 1.000 80.83094 120 ASP F CA 1
ATOM 9561 C C . ASP F 1 107 ? 181.05503 156.90284 156.93969 1.000 80.62056 120 ASP F C 1
ATOM 9562 O O . ASP F 1 107 ? 182.25766 157.16638 156.89118 1.000 80.05585 120 ASP F O 1
ATOM 9567 N N . LYS F 1 108 ? 180.34913 156.54726 155.86491 1.000 79.46923 121 LYS F N 1
ATOM 9568 C CA . LYS F 1 108 ? 180.97412 156.39446 154.55912 1.000 77.37763 121 LYS F CA 1
ATOM 9569 C C . LYS F 1 108 ? 180.31497 157.19136 153.44261 1.000 78.74304 121 LYS F C 1
ATOM 9570 O O . LYS F 1 108 ? 180.85489 157.20752 152.33188 1.000 79.91441 121 LYS F O 1
ATOM 9576 N N . CYS F 1 109 ? 179.17570 157.84214 153.68448 1.000 79.93804 122 CYS F N 1
ATOM 9577 C CA . CYS F 1 109 ? 178.59900 158.70249 152.65810 1.000 81.02800 122 CYS F CA 1
ATOM 9578 C C . CYS F 1 109 ? 179.39529 159.98537 152.46087 1.000 83.74514 122 CYS F C 1
ATOM 9579 O O . CYS F 1 109 ? 179.12199 160.72251 151.50801 1.000 87.00177 122 CYS F O 1
ATOM 9582 N N . LYS F 1 110 ? 180.36652 160.26621 153.33283 1.000 83.50810 123 LYS F N 1
ATOM 9583 C CA . LYS F 1 110 ? 181.17509 161.47513 153.23524 1.000 83.17088 123 LYS F CA 1
ATOM 9584 C C . LYS F 1 110 ? 182.17937 161.43402 152.09020 1.000 84.85900 123 LYS F C 1
ATOM 9585 O O . LYS F 1 110 ? 182.72055 162.48502 151.73136 1.000 85.06394 123 LYS F O 1
ATOM 9591 N N . ASN F 1 111 ? 182.44119 160.26448 151.51180 1.000 85.74012 124 ASN F N 1
ATOM 9592 C CA . ASN F 1 111 ? 183.37835 160.16606 150.40370 1.000 83.93318 124 ASN F CA 1
ATOM 9593 C C . ASN F 1 111 ? 182.78377 160.81166 149.15218 1.000 85.43850 124 ASN F C 1
ATOM 9594 O O . ASN F 1 111 ? 181.57665 161.04617 149.04684 1.000 84.97021 124 ASN F O 1
ATOM 9599 N N . ASP F 1 112 ? 183.65027 161.09522 148.18483 1.000 86.77089 125 ASP F N 1
ATOM 9600 C CA . ASP F 1 112 ? 183.27069 161.80088 146.96819 1.000 85.11852 125 ASP F CA 1
ATOM 9601 C C . ASP F 1 112 ? 182.68806 160.81481 145.96357 1.000 82.63849 125 ASP F C 1
ATOM 9602 O O . ASP F 1 112 ? 183.35467 159.84907 145.57623 1.000 83.60589 125 ASP F O 1
ATOM 9607 N N . GLY F 1 113 ? 181.44936 161.06352 145.54416 1.000 77.32788 126 GLY F N 1
ATOM 9608 C CA . GLY F 1 113 ? 180.82108 160.25478 144.52034 1.000 73.36858 126 GLY F CA 1
ATOM 9609 C C . GLY F 1 113 ? 180.25404 158.93355 144.98039 1.000 72.90824 126 GLY F C 1
ATOM 9610 O O . GLY F 1 113 ? 179.94271 158.08536 144.13989 1.000 75.74255 126 GLY F O 1
ATOM 9611 N N . TRP F 1 114 ? 180.10388 158.72641 146.28507 1.000 71.79471 127 TRP F N 1
ATOM 9612 C CA . TRP F 1 114 ? 179.54918 157.49045 146.82143 1.000 68.94255 127 TRP F CA 1
ATOM 9613 C C . TRP F 1 114 ? 178.04058 157.64094 146.96657 1.000 61.19388 127 TRP F C 1
ATOM 9614 O O . TRP F 1 114 ? 177.56768 158.52488 147.68824 1.000 65.72591 127 TRP F O 1
ATOM 9625 N N . ALA F 1 115 ? 177.29167 156.77999 146.28181 1.000 53.40941 128 ALA F N 1
ATOM 9626 C CA . ALA F 1 115 ? 175.83985 156.75384 146.37381 1.000 50.79937 128 ALA F CA 1
ATOM 9627 C C . ALA F 1 115 ? 175.32911 155.59005 147.21336 1.000 53.43806 128 ALA F C 1
ATOM 9628 O O . ALA F 1 115 ? 174.11883 155.35289 147.25550 1.000 53.01006 128 ALA F O 1
ATOM 9630 N N . GLY F 1 116 ? 176.21750 154.86669 147.87585 1.000 51.27715 129 GLY F N 1
ATOM 9631 C CA . GLY F 1 116 ? 175.83018 153.72630 148.68055 1.000 44.88161 129 GLY F CA 1
ATOM 9632 C C . GLY F 1 116 ? 176.97165 152.74700 148.79711 1.000 48.09293 129 GLY F C 1
ATOM 9633 O O . GLY F 1 116 ? 177.99620 152.86416 148.12701 1.000 53.97838 129 GLY F O 1
ATOM 9634 N N . TYR F 1 117 ? 176.77864 151.76250 149.67105 1.000 50.48252 130 TYR F N 1
ATOM 9635 C CA . TYR F 1 117 ? 177.79888 150.74441 149.87963 1.000 47.37043 130 TYR F CA 1
ATOM 9636 C C . TYR F 1 117 ? 177.16992 149.51510 150.51935 1.000 47.33298 130 TYR F C 1
ATOM 9637 O O . TYR F 1 117 ? 176.11407 149.58385 151.15061 1.000 48.59546 130 TYR F O 1
ATOM 9646 N N . TRP F 1 118 ? 177.84589 148.38439 150.33958 1.000 48.56000 131 TRP F N 1
ATOM 9647 C CA . TRP F 1 118 ? 177.49172 147.11592 150.95903 1.000 45.49640 131 TRP F CA 1
ATOM 9648 C C . TRP F 1 118 ? 178.14696 147.02759 152.33189 1.000 47.61737 131 TRP F C 1
ATOM 9649 O O . TRP F 1 118 ? 179.31710 147.38344 152.49319 1.000 49.42932 131 TRP F O 1
ATOM 9660 N N . ARG F 1 119 ? 177.38624 146.55548 153.32311 1.000 49.00754 132 ARG F N 1
ATOM 9661 C CA . ARG F 1 119 ? 177.85931 146.59388 154.70400 1.000 52.74183 132 ARG F CA 1
ATOM 9662 C C . ARG F 1 119 ? 178.98554 145.60363 154.97685 1.000 53.88703 132 ARG F C 1
ATOM 9663 O O . ARG F 1 119 ? 179.68644 145.75142 155.98311 1.000 57.20298 132 ARG F O 1
ATOM 9671 N N . GLY F 1 120 ? 179.17517 144.60746 154.12502 1.000 50.11715 133 GLY F N 1
ATOM 9672 C CA . GLY F 1 120 ? 180.31076 143.71719 154.22556 1.000 50.08066 133 GLY F CA 1
ATOM 9673 C C . GLY F 1 120 ? 179.96325 142.36226 154.81035 1.000 54.37076 133 GLY F C 1
ATOM 9674 O O . GLY F 1 120 ? 178.80588 141.93932 154.85142 1.000 55.10871 133 GLY F O 1
ATOM 9675 N N . SER F 1 121 ? 181.00579 141.67117 155.27971 1.000 57.27500 134 SER F N 1
ATOM 9676 C CA . SER F 1 121 ? 180.86498 140.28870 155.72608 1.000 56.86132 134 SER F CA 1
ATOM 9677 C C . SER F 1 121 ? 180.15343 140.16998 157.06739 1.000 58.24136 134 SER F C 1
ATOM 9678 O O . SER F 1 121 ? 179.52155 139.14232 157.33474 1.000 58.78745 134 SER F O 1
ATOM 9681 N N . ASN F 1 122 ? 180.25203 141.18689 157.92538 1.000 59.13396 135 ASN F N 1
ATOM 9682 C CA . ASN F 1 122 ? 179.56130 141.12732 159.20980 1.000 61.07165 135 ASN F CA 1
ATOM 9683 C C . ASN F 1 122 ? 178.05007 141.20002 159.02849 1.000 62.65704 135 ASN F C 1
ATOM 9684 O O . ASN F 1 122 ? 177.29944 140.55966 159.77324 1.000 64.58683 135 ASN F O 1
ATOM 9689 N N . HIS F 1 123 ? 177.58558 141.97604 158.04810 1.000 58.89163 136 HIS F N 1
ATOM 9690 C CA . HIS F 1 123 ? 176.16456 142.09856 157.71743 1.000 53.40413 136 HIS F CA 1
ATOM 9691 C C . HIS F 1 123 ? 176.03822 141.89909 156.20945 1.000 52.60919 136 HIS F C 1
ATOM 9692 O O . HIS F 1 123 ? 176.05318 142.86577 155.44436 1.000 54.32496 136 HIS F O 1
ATOM 9699 N N . SER F 1 124 ? 175.89943 140.64247 155.78690 1.000 52.38235 137 SER F N 1
ATOM 9700 C CA . SER F 1 124 ? 175.99561 140.28814 154.37612 1.000 49.14300 137 SER F CA 1
ATOM 9701 C C . SER F 1 124 ? 174.71663 140.54199 153.58938 1.000 46.52820 137 SER F C 1
ATOM 9702 O O . SER F 1 124 ? 174.73126 140.39430 152.36375 1.000 47.69357 137 SER F O 1
ATOM 9705 N N . ASP F 1 125 ? 173.62032 140.91284 154.24704 1.000 44.14571 138 ASP F N 1
ATOM 9706 C CA . ASP F 1 125 ? 172.33680 141.10332 153.58225 1.000 41.42868 138 ASP F CA 1
ATOM 9707 C C . ASP F 1 125 ? 171.79559 142.51573 153.78113 1.000 44.26305 138 ASP F C 1
ATOM 9708 O O . ASP F 1 125 ? 170.58746 142.73801 153.69875 1.000 45.19685 138 ASP F O 1
ATOM 9713 N N . GLN F 1 126 ? 172.67590 143.48226 154.03141 1.000 43.91638 139 GLN F N 1
ATOM 9714 C CA . GLN F 1 126 ? 172.26944 144.84441 154.34421 1.000 42.12705 139 GLN F CA 1
ATOM 9715 C C . GLN F 1 126 ? 172.97204 145.82820 153.41956 1.000 43.88729 139 GLN F C 1
ATOM 9716 O O . GLN F 1 126 ? 174.15503 145.66523 153.10979 1.000 44.66769 139 GLN F O 1
ATOM 9722 N N . THR F 1 127 ? 172.23532 146.85086 152.98430 1.000 44.04041 140 THR F N 1
ATOM 9723 C CA . THR F 1 127 ? 172.75037 147.88257 152.09464 1.000 43.53663 140 THR F CA 1
ATOM 9724 C C . THR F 1 127 ? 172.34181 149.25532 152.61340 1.000 44.03847 140 THR F C 1
ATOM 9725 O O . THR F 1 127 ? 171.30304 149.40587 153.25950 1.000 44.65579 140 THR F O 1
ATOM 9729 N N . ILE F 1 128 ? 173.16838 150.25784 152.32137 1.000 46.70535 141 ILE F N 1
ATOM 9730 C CA . ILE F 1 128 ? 172.94371 151.63425 152.74846 1.000 47.44574 141 ILE F CA 1
ATOM 9731 C C . ILE F 1 128 ? 172.93509 152.53333 151.51992 1.000 45.53735 141 ILE F C 1
ATOM 9732 O O . ILE F 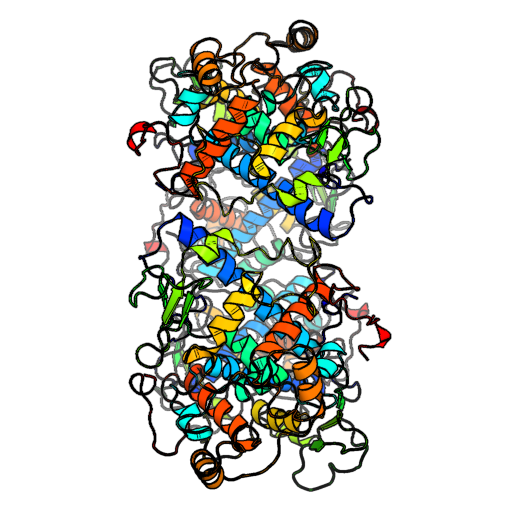1 128 ? 173.78459 152.39502 150.63437 1.000 46.98082 141 ILE F O 1
ATOM 9737 N N . ILE F 1 129 ? 171.97198 153.45080 151.46674 1.000 45.69579 142 ILE F N 1
ATOM 9738 C CA . ILE F 1 129 ? 171.78502 154.35301 150.33416 1.000 46.12549 142 ILE F CA 1
ATOM 9739 C C . ILE F 1 129 ? 172.01169 155.78092 150.81524 1.000 47.70874 142 ILE F C 1
ATOM 9740 O O . ILE F 1 129 ? 171.38613 156.22032 151.78740 1.000 49.75693 142 ILE F O 1
ATOM 9745 N N . CYS F 1 130 ? 172.89973 156.50688 150.13547 1.000 48.89592 143 CYS F N 1
ATOM 9746 C CA . CYS F 1 130 ? 173.17769 157.89497 150.47139 1.000 50.94053 143 CYS F CA 1
ATOM 9747 C C . CYS F 1 130 ? 172.24653 158.82694 149.69249 1.000 53.62741 143 CYS F C 1
ATOM 9748 O O . CYS F 1 130 ? 171.39591 158.39312 148.91306 1.000 54.44627 143 CYS F O 1
ATOM 9751 N N . ASP F 1 131 ? 172.41853 160.13390 149.89927 1.000 52.34581 144 ASP F N 1
ATOM 9752 C CA . ASP F 1 131 ? 171.51658 161.13799 149.34508 1.000 49.42552 144 ASP F CA 1
ATOM 9753 C C . ASP F 1 131 ? 171.77618 161.45562 147.87707 1.000 50.11346 144 ASP F C 1
ATOM 9754 O O . ASP F 1 131 ? 170.92660 162.09146 147.24499 1.000 48.62593 144 ASP F O 1
ATOM 9759 N N . LEU F 1 132 ? 172.91683 161.04061 147.32145 1.000 50.46544 145 LEU F N 1
ATOM 9760 C CA . LEU F 1 132 ? 173.20932 161.32404 145.91851 1.000 46.90563 145 LEU F CA 1
ATOM 9761 C C . LEU F 1 132 ? 172.27712 160.56678 144.97940 1.000 45.16496 145 LEU F C 1
ATOM 9762 O O . LEU F 1 132 ? 171.95752 161.06016 143.88768 1.000 46.62447 145 LEU F O 1
ATOM 9767 N N . SER F 1 133 ? 171.83719 159.37278 145.38583 1.000 42.86827 146 SER F N 1
ATOM 9768 C CA . SER F 1 133 ? 170.98652 158.55342 144.53076 1.000 44.42291 146 SER F CA 1
ATOM 9769 C C . SER F 1 133 ? 169.65970 159.23494 144.23228 1.000 42.56282 146 SER F C 1
ATOM 9770 O O . SER F 1 133 ? 169.10559 159.06089 143.14155 1.000 43.67204 146 SER F O 1
ATOM 9773 N N . PHE F 1 134 ? 169.13697 160.01094 145.17759 1.000 41.90598 147 PHE F N 1
ATOM 9774 C CA . PHE F 1 134 ? 167.84928 160.66603 145.00007 1.000 40.23556 147 PHE F CA 1
ATOM 9775 C C . PHE F 1 134 ? 167.93027 161.89988 144.11339 1.000 42.88461 147 PHE F C 1
ATOM 9776 O O . PHE F 1 134 ? 166.88767 162.47605 143.78814 1.000 47.59180 147 PHE F O 1
ATOM 9784 N N . VAL F 1 135 ? 169.12862 162.31994 143.71704 1.000 45.64853 148 VAL F N 1
ATOM 9785 C CA . VAL F 1 135 ? 169.27496 163.42771 142.78388 1.000 44.59541 148 VAL F CA 1
ATOM 9786 C C . VAL F 1 135 ? 169.97627 163.03595 141.48969 1.000 44.69789 148 VAL F C 1
ATOM 9787 O O . VAL F 1 135 ? 170.01288 163.85497 140.55735 1.000 46.89922 148 VAL F O 1
ATOM 9791 N N . THR F 1 136 ? 170.53808 161.82859 141.37159 1.000 43.78030 149 THR F N 1
ATOM 9792 C CA . THR F 1 136 ? 171.27159 161.47692 140.16032 1.000 44.42718 149 THR F CA 1
ATOM 9793 C C . THR F 1 136 ? 170.65131 160.35735 139.32844 1.000 44.18533 149 THR F C 1
ATOM 9794 O O . THR F 1 136 ? 170.98417 160.24435 138.14442 1.000 46.61756 149 THR F O 1
ATOM 9798 N N . ARG F 1 137 ? 169.76736 159.53734 139.88929 1.000 42.80487 150 ARG F N 1
ATOM 9799 C CA . ARG F 1 137 ? 169.29929 158.33785 139.20153 1.000 40.86265 150 ARG F CA 1
ATOM 9800 C C . ARG F 1 137 ? 168.06142 158.62407 138.35722 1.000 39.88553 150 ARG F C 1
ATOM 9801 O O . ARG F 1 137 ? 167.19838 159.41577 138.74514 1.000 44.10373 150 ARG F O 1
ATOM 9809 N N . ARG F 1 138 ? 167.97874 157.96739 137.20015 1.000 35.90268 151 ARG F N 1
ATOM 9810 C CA . ARG F 1 138 ? 166.90814 158.17108 136.23208 1.000 35.23547 151 ARG F CA 1
ATOM 9811 C C . ARG F 1 138 ? 165.98905 156.95153 136.18039 1.000 33.15797 151 ARG F C 1
ATOM 9812 O O . ARG F 1 138 ? 166.22434 155.93163 136.83197 1.000 36.06039 151 ARG F O 1
ATOM 9820 N N . TYR F 1 139 ? 164.92847 157.06882 135.38627 1.000 32.31678 152 TYR F N 1
ATOM 9821 C CA . TYR F 1 139 ? 163.87577 156.06785 135.30447 1.000 34.69734 152 TYR F CA 1
ATOM 9822 C C . TYR F 1 139 ? 163.80779 155.47080 133.90354 1.000 35.02523 152 TYR F C 1
ATOM 9823 O O . TYR F 1 139 ? 164.29013 156.05337 132.93046 1.000 37.70648 152 TYR F O 1
ATOM 9832 N N . LEU F 1 140 ? 163.19388 154.28674 133.81744 1.000 33.77520 153 LEU F N 1
ATOM 9833 C CA . LEU F 1 140 ? 163.23947 153.48420 132.59827 1.000 33.85137 153 LEU F CA 1
ATOM 9834 C C . LEU F 1 140 ? 162.55606 154.15248 131.41212 1.000 34.33848 153 LEU F C 1
ATOM 9835 O O . LEU F 1 140 ? 162.87484 153.82026 130.26661 1.000 36.00010 153 LEU F O 1
ATOM 9840 N N . THR F 1 141 ? 161.62658 155.07785 131.65054 1.000 36.07597 154 THR F N 1
ATOM 9841 C CA . THR F 1 141 ? 160.95804 155.76055 130.54949 1.000 32.69637 154 THR F CA 1
ATOM 9842 C C . THR F 1 141 ? 161.87748 156.72479 129.80856 1.000 33.47103 154 THR F C 1
ATOM 9843 O O . THR F 1 141 ? 161.52153 157.17481 128.71507 1.000 34.51261 154 THR F O 1
ATOM 9847 N N . GLN F 1 142 ? 163.04715 157.04097 130.36617 1.000 32.94953 155 GLN F N 1
ATOM 9848 C CA . GLN F 1 142 ? 164.00466 157.95043 129.75037 1.000 33.77571 155 GLN F CA 1
ATOM 9849 C C . GLN F 1 142 ? 165.19906 157.21803 129.14745 1.000 36.26780 155 GLN F C 1
ATOM 9850 O O . GLN F 1 142 ? 166.25732 157.82289 128.95592 1.000 42.65029 155 GLN F O 1
ATOM 9856 N N . LEU F 1 143 ? 165.05361 155.92988 128.85050 1.000 34.14988 156 LEU F N 1
ATOM 9857 C CA . LEU F 1 143 ? 166.15771 155.14685 128.31528 1.000 32.92459 156 LEU F CA 1
ATOM 9858 C C . LEU F 1 143 ? 166.47580 155.55607 126.87969 1.000 36.05758 156 LEU F C 1
ATOM 9859 O O . LEU F 1 143 ? 165.58734 155.89566 126.09457 1.000 41.84643 156 LEU F O 1
ATOM 9864 N N . CYS F 1 144 ? 167.77048 155.52789 126.55076 1.000 36.05439 157 CYS F N 1
ATOM 9865 C CA . CYS F 1 144 ? 168.27534 155.81808 125.20393 1.000 37.63385 157 CYS F CA 1
ATOM 9866 C C . CYS F 1 144 ? 167.99559 157.26028 124.78419 1.000 38.66709 157 CYS F C 1
ATOM 9867 O O . CYS F 1 144 ? 167.86071 157.56260 123.59818 1.000 43.82959 157 CYS F O 1
ATOM 9870 N N . SER F 1 145 ? 167.92798 158.16460 125.75617 1.000 38.83997 158 SER F N 1
ATOM 9871 C CA . SER F 1 145 ? 167.68344 159.57247 125.48352 1.000 37.86250 158 SER F CA 1
ATOM 9872 C C . SER F 1 145 ? 168.81754 160.41270 126.05525 1.000 40.72054 158 SER F C 1
ATOM 9873 O O . SER F 1 145 ? 169.59823 159.95419 126.89288 1.000 42.80063 158 SER F O 1
ATOM 9876 N N . SER F 1 146 ? 168.90147 161.65466 125.57359 1.000 36.63347 159 SER F N 1
ATOM 9877 C CA . SER F 1 146 ? 169.92274 162.61669 125.99397 1.000 37.05628 159 SER F CA 1
ATOM 9878 C C . SER F 1 146 ? 171.33617 162.11920 125.70307 1.000 39.54424 159 SER F C 1
ATOM 9879 O O . SER F 1 146 ? 172.27841 162.44098 126.42935 1.000 40.75556 159 SER F O 1
ATOM 9882 N N . GLY F 1 147 ? 171.49818 161.34021 124.63656 1.000 39.32508 160 GLY F N 1
ATOM 9883 C CA . GLY F 1 147 ? 172.80567 160.85924 124.24145 1.000 39.14235 160 GLY F CA 1
ATOM 9884 C C . GLY F 1 147 ? 173.28833 159.61117 124.94403 1.000 40.55180 160 GLY F C 1
ATOM 9885 O O . GLY F 1 147 ? 174.47584 159.28630 124.84103 1.000 45.76547 160 GLY F O 1
ATOM 9886 N N . TYR F 1 148 ? 172.41587 158.90102 125.65309 1.000 39.15193 161 TYR F N 1
ATOM 9887 C CA . TYR F 1 148 ? 172.81504 157.69296 126.36109 1.000 38.83392 161 TYR F CA 1
ATOM 9888 C C . TYR F 1 148 ? 172.92257 156.52055 125.39381 1.000 41.57167 161 TYR F C 1
ATOM 9889 O O . TYR F 1 148 ? 172.07960 156.35466 124.50766 1.000 43.29317 161 TYR F O 1
ATOM 9898 N N . THR F 1 149 ? 173.96608 155.71222 125.56485 1.000 41.76813 162 THR F N 1
ATOM 9899 C CA . THR F 1 149 ? 174.12460 154.45560 124.84902 1.000 40.80337 162 THR F CA 1
ATOM 9900 C C . THR F 1 149 ? 174.54042 153.37586 125.83667 1.000 42.03193 162 THR F C 1
ATOM 9901 O O . THR F 1 149 ? 175.15305 153.66129 126.86835 1.000 42.30776 162 THR F O 1
ATOM 9905 N N . VAL F 1 150 ? 174.19644 152.12870 125.51201 1.000 40.45117 163 VAL F N 1
ATOM 9906 C CA . VAL F 1 150 ? 174.48251 151.02012 126.41787 1.000 41.99387 163 VAL F CA 1
ATOM 9907 C C . VAL F 1 150 ? 175.98556 150.81193 126.56913 1.000 42.94753 163 VAL F C 1
ATOM 9908 O O . VAL F 1 150 ? 176.48599 150.60894 127.68120 1.000 47.87781 163 VAL F O 1
ATOM 9912 N N . SER F 1 151 ? 176.73021 150.86804 125.46680 1.000 41.99012 164 SER F N 1
ATOM 9913 C CA . SER F 1 151 ? 178.13781 150.49217 125.48201 1.000 42.36473 164 SER F CA 1
ATOM 9914 C C . SER F 1 151 ? 179.08815 151.63730 125.81469 1.000 45.78678 164 SER F C 1
ATOM 9915 O O . SER F 1 151 ? 180.23639 151.37022 126.18274 1.000 47.49341 164 SER F O 1
ATOM 9918 N N . LYS F 1 152 ? 178.65718 152.89414 125.70806 1.000 47.50051 165 LYS F N 1
ATOM 9919 C CA . LYS F 1 152 ? 179.54973 154.02770 125.92166 1.000 44.96337 165 LYS F CA 1
ATOM 9920 C C . LYS F 1 152 ? 179.27279 154.79541 127.20678 1.000 44.49078 165 LYS F C 1
ATOM 9921 O O . LYS F 1 152 ? 180.02831 155.71632 127.53126 1.000 46.41297 165 LYS F O 1
ATOM 9927 N N . SER F 1 153 ? 178.22288 154.45307 127.94333 1.000 43.06198 166 SER F N 1
ATOM 9928 C CA . SER F 1 153 ? 177.90966 155.10620 129.20407 1.000 40.73304 166 SER F CA 1
ATOM 9929 C C . SER F 1 153 ? 178.01681 154.11332 130.35345 1.000 46.31040 166 SER F C 1
ATOM 9930 O O . SER F 1 153 ? 177.99295 152.89561 130.15795 1.000 49.12541 166 SER F O 1
ATOM 9933 N N . LYS F 1 154 ? 178.14283 154.65367 131.56235 1.000 50.15337 167 LYS F N 1
ATOM 9934 C CA . LYS F 1 154 ? 178.22814 153.82140 132.75317 1.000 48.13568 167 LYS F CA 1
ATOM 9935 C C . LYS F 1 154 ? 176.89737 153.12782 133.02474 1.000 45.79436 167 LYS F C 1
ATOM 9936 O O . LYS F 1 154 ? 175.82459 153.63525 132.68942 1.000 45.74887 167 LYS F O 1
ATOM 9942 N N . THR F 1 155 ? 176.97879 151.94836 133.64467 1.000 44.26776 168 THR F N 1
ATOM 9943 C CA . THR F 1 155 ? 175.79786 151.11173 133.82728 1.000 43.91570 168 THR F CA 1
ATOM 9944 C C . THR F 1 155 ? 174.95776 151.52405 135.02943 1.000 42.23554 168 THR F C 1
ATOM 9945 O O . THR F 1 155 ? 173.86792 150.97559 135.21967 1.000 41.93876 168 THR F O 1
ATOM 9949 N N . ASN F 1 156 ? 175.42932 152.47033 135.84031 1.000 42.44848 169 ASN F N 1
ATOM 9950 C CA . ASN F 1 156 ? 174.73302 152.87297 137.05402 1.000 40.53525 169 ASN F CA 1
ATOM 9951 C C . ASN F 1 156 ? 173.99252 154.19988 136.90764 1.000 40.02107 169 ASN F C 1
ATOM 9952 O O . ASN F 1 156 ? 173.64230 154.81639 137.91926 1.000 42.71436 169 ASN F O 1
ATOM 9957 N N . ILE F 1 157 ? 173.75139 154.65361 135.67708 1.000 38.52869 170 ILE F N 1
ATOM 9958 C CA . ILE F 1 157 ? 173.05649 155.92178 135.47816 1.000 38.79459 170 ILE F CA 1
ATOM 9959 C C . ILE F 1 157 ? 171.58710 155.80307 135.87401 1.000 34.30171 170 ILE F C 1
ATOM 9960 O O . ILE F 1 157 ? 171.01579 156.72543 136.46635 1.000 36.84146 170 ILE F O 1
ATOM 9965 N N . PHE F 1 158 ? 170.95851 154.67030 135.57458 1.000 32.92160 171 PHE F N 1
ATOM 9966 C CA . PHE F 1 158 ? 169.55423 154.44418 135.88638 1.000 33.57842 171 PHE F CA 1
ATOM 9967 C C . PHE F 1 158 ? 169.40566 153.64758 137.17974 1.000 33.29623 171 PHE F C 1
ATOM 9968 O O . PHE F 1 158 ? 170.34940 153.00695 137.64708 1.000 34.94356 171 PHE F O 1
ATOM 9976 N N . TRP F 1 159 ? 168.19969 153.70082 137.75642 1.000 31.47266 172 TRP F N 1
ATOM 9977 C CA . TRP F 1 159 ? 167.91956 152.97412 138.99429 1.000 31.09943 172 TRP F CA 1
ATOM 9978 C C . TRP F 1 159 ? 168.08155 151.46865 138.81486 1.000 30.84830 172 TRP F C 1
ATOM 9979 O O . TRP F 1 159 ? 168.66692 150.79307 139.66991 1.000 32.17780 172 TRP F O 1
ATOM 9990 N N . ALA F 1 160 ? 167.55321 150.92360 137.71564 1.000 32.41339 173 ALA F N 1
ATOM 9991 C CA . ALA F 1 160 ? 167.50524 149.47378 137.54817 1.000 30.44092 173 ALA F CA 1
ATOM 9992 C C . ALA F 1 160 ? 168.90128 148.87203 137.43671 1.000 32.14874 173 ALA F C 1
ATOM 9993 O O . ALA F 1 160 ? 169.21718 147.88737 138.11652 1.000 32.39938 173 ALA F O 1
ATOM 9995 N N . GLY F 1 161 ? 169.75475 149.45304 136.58906 1.000 30.43697 174 GLY F N 1
ATOM 9996 C CA . GLY F 1 161 ? 171.10907 148.95310 136.44633 1.000 28.51846 174 GLY F CA 1
ATOM 9997 C C . GLY F 1 161 ? 171.99566 149.19677 137.64611 1.000 31.95998 174 GLY F C 1
ATOM 9998 O O . GLY F 1 161 ? 172.96656 148.46057 137.84396 1.000 33.19037 174 GLY F O 1
ATOM 9999 N N . ASP F 1 162 ? 171.68916 150.21922 138.44546 1.000 32.14317 175 ASP F N 1
ATOM 10000 C CA . ASP F 1 162 ? 172.44296 150.46932 139.66752 1.000 31.87558 175 ASP F CA 1
ATOM 10001 C C . ASP F 1 162 ? 172.05304 149.49744 140.77483 1.000 31.22930 175 ASP F C 1
ATOM 10002 O O . ASP F 1 162 ? 172.91292 149.04822 141.53923 1.000 31.51574 175 ASP F O 1
ATOM 10007 N N . LEU F 1 163 ? 170.76570 149.15951 140.87537 1.000 30.07282 176 LEU F N 1
ATOM 10008 C CA . LEU F 1 163 ? 170.30802 148.22985 141.90044 1.000 27.72181 176 LEU F CA 1
ATOM 10009 C C . LEU F 1 163 ? 170.57504 146.77476 141.53883 1.000 27.22699 176 LEU F C 1
ATOM 10010 O O . LEU F 1 163 ? 170.73338 145.94366 142.44243 1.000 29.91273 176 LEU F O 1
ATOM 10015 N N . LEU F 1 164 ? 170.64192 146.44761 140.24544 1.000 29.13768 177 LEU F N 1
ATOM 10016 C CA . LEU F 1 164 ? 171.05417 145.10544 139.85307 1.000 27.20149 177 LEU F CA 1
ATOM 10017 C C . LEU F 1 164 ? 172.46441 144.79537 140.33686 1.000 27.90870 177 LEU F C 1
ATOM 10018 O O . LEU F 1 164 ? 172.72942 143.67961 140.79517 1.000 29.60484 177 LEU F O 1
ATOM 10023 N N . HIS F 1 165 ? 173.37526 145.76716 140.24581 1.000 29.34311 178 HIS F N 1
ATOM 10024 C CA . HIS F 1 165 ? 174.73503 145.58589 140.73727 1.000 28.78710 178 HIS F CA 1
ATOM 10025 C C . HIS F 1 165 ? 174.78458 145.42193 142.25053 1.000 31.33840 178 HIS F C 1
ATOM 10026 O O . HIS F 1 165 ? 175.64084 144.68794 142.75352 1.000 35.87089 178 HIS F O 1
ATOM 10033 N N . ARG F 1 166 ? 173.89050 146.08514 142.98558 1.000 32.70419 179 ARG F N 1
ATOM 10034 C CA . ARG F 1 166 ? 173.82882 145.90393 144.43086 1.000 30.13531 179 ARG F CA 1
ATOM 10035 C C . ARG F 1 166 ? 173.25004 144.54842 144.81400 1.000 29.03165 179 ARG F C 1
ATOM 10036 O O . ARG F 1 166 ? 173.63593 143.98850 145.84504 1.000 31.70789 179 ARG F O 1
ATOM 10044 N N . PHE F 1 167 ? 172.32473 144.01243 144.01185 1.000 30.57962 180 PHE F N 1
ATOM 10045 C CA . PHE F 1 167 ? 171.77391 142.68955 144.29993 1.000 28.14354 180 PHE F CA 1
ATOM 10046 C C . PHE F 1 167 ? 172.82544 141.58539 144.25436 1.000 28.90682 180 PHE F C 1
ATOM 10047 O O . PHE F 1 167 ? 172.70672 140.60976 145.00074 1.000 30.42051 180 PHE F O 1
ATOM 10055 N N . TRP F 1 168 ? 173.84321 141.70604 143.39899 1.000 29.75569 181 TRP F N 1
ATOM 10056 C CA . TRP F 1 168 ? 174.81175 140.62709 143.23487 1.000 28.28616 181 TRP F CA 1
ATOM 10057 C C . TRP F 1 168 ? 175.74541 140.46673 144.42869 1.000 33.35053 181 TRP F C 1
ATOM 10058 O O . TRP F 1 168 ? 176.44719 139.45330 144.50484 1.000 34.48313 181 TRP F O 1
ATOM 10069 N N . HIS F 1 169 ? 175.78087 141.42897 145.35146 1.000 34.81150 182 HIS F N 1
ATOM 10070 C CA . HIS F 1 169 ? 176.63089 141.33324 146.53131 1.000 32.44762 182 HIS F CA 1
ATOM 10071 C C . HIS F 1 169 ? 175.94898 140.67392 147.72088 1.000 36.13911 182 HIS F C 1
ATOM 10072 O O . HIS F 1 169 ? 176.63807 140.28934 148.67038 1.000 40.87219 182 HIS F O 1
ATOM 10079 N N . LEU F 1 170 ? 174.62703 140.53909 147.69841 1.000 35.11621 183 LEU F N 1
ATOM 10080 C CA . LEU F 1 170 ? 173.91233 139.97112 148.83062 1.000 36.50798 183 LEU F CA 1
ATOM 10081 C C . LEU F 1 170 ? 174.10362 138.45990 148.89287 1.000 39.31910 183 LEU F C 1
ATOM 10082 O O . LEU F 1 170 ? 174.20317 137.77850 147.87061 1.000 41.87687 183 LEU F O 1
ATOM 10087 N N . LYS F 1 171 ? 174.15379 137.93912 150.12037 1.000 41.93780 184 LYS F N 1
ATOM 10088 C CA . LYS F 1 171 ? 174.40286 136.51613 150.32371 1.000 44.22615 184 LYS F CA 1
ATOM 10089 C C . LYS F 1 171 ? 173.25513 135.65310 149.81389 1.000 45.79651 184 LYS F C 1
ATOM 10090 O O . LYS F 1 171 ? 173.48827 134.53919 149.33350 1.000 47.19683 184 LYS F O 1
ATOM 10096 N N . SER F 1 172 ? 172.01743 136.13851 149.91381 1.000 46.44677 185 SER F N 1
ATOM 10097 C CA . SER F 1 172 ? 170.86020 135.34969 149.51093 1.000 42.80120 185 SER F CA 1
ATOM 10098 C C . SER F 1 172 ? 170.64512 135.32643 148.00404 1.000 45.06217 185 SER F C 1
ATOM 10099 O O . SER F 1 172 ? 169.91297 134.46088 147.51329 1.000 48.12042 185 SER F O 1
ATOM 10102 N N . ILE F 1 173 ? 171.25563 136.24819 147.26247 1.000 42.54906 186 ILE F N 1
ATOM 10103 C CA . ILE F 1 173 ? 171.07745 136.34884 145.81523 1.000 37.37455 186 ILE F CA 1
ATOM 10104 C C . ILE F 1 173 ? 172.34735 135.94239 145.07409 1.000 37.96908 186 ILE F C 1
ATOM 10105 O O . ILE F 1 173 ? 172.33560 135.00878 144.27162 1.000 39.46548 186 ILE F O 1
ATOM 10110 N N . GLY F 1 174 ? 173.45532 136.63942 145.32746 1.000 37.19367 187 GLY F N 1
ATOM 10111 C CA . GLY F 1 174 ? 174.70350 136.29030 144.66988 1.000 37.43673 187 GLY F CA 1
ATOM 10112 C C . GLY F 1 174 ? 175.24501 134.94209 145.10520 1.000 45.20336 187 GLY F C 1
ATOM 10113 O O . GLY F 1 174 ? 175.76481 134.18151 144.28581 1.000 45.61158 187 GLY F O 1
ATOM 10114 N N . GLN F 1 175 ? 175.13955 134.63363 146.39955 1.000 44.84570 188 GLN F N 1
ATOM 10115 C CA . GLN F 1 175 ? 175.59121 133.36113 146.96798 1.000 41.51147 188 GLN F CA 1
ATOM 10116 C C . GLN F 1 175 ? 177.09404 133.15263 146.78534 1.000 45.32559 188 GLN F C 1
ATOM 10117 O O . GLN F 1 175 ? 177.56603 132.01705 146.69876 1.000 47.88801 188 GLN F O 1
ATOM 10123 N N . LEU F 1 176 ? 177.84436 134.25504 146.71393 1.000 48.55889 189 LEU F N 1
ATOM 10124 C CA . LEU F 1 176 ? 179.31049 134.24400 146.73511 1.000 47.64588 189 LEU F CA 1
ATOM 10125 C C . LEU F 1 176 ? 179.90967 133.57345 145.49934 1.000 48.70700 189 LEU F C 1
ATOM 10126 O O . LEU F 1 176 ? 180.96695 132.94468 145.56889 1.000 51.63650 189 LEU F O 1
ATOM 10131 N N . VAL F 1 177 ? 179.24673 133.71425 144.35406 1.000 47.49655 190 VAL F N 1
ATOM 10132 C CA . VAL F 1 177 ? 179.79640 133.21526 143.09995 1.000 43.74133 190 VAL F CA 1
ATOM 10133 C C . VAL F 1 177 ? 179.92936 134.29224 142.03096 1.000 43.22579 190 VAL F C 1
ATOM 10134 O O . VAL F 1 177 ? 180.77558 134.14686 141.13437 1.000 46.65263 190 VAL F O 1
ATOM 10138 N N . ILE F 1 178 ? 179.15008 135.36732 142.08241 1.000 43.03443 191 ILE F N 1
ATOM 10139 C CA . ILE F 1 178 ? 179.24309 136.44638 141.10510 1.000 39.59153 191 ILE F CA 1
ATOM 10140 C C . ILE F 1 178 ? 180.30320 137.43578 141.56923 1.000 40.46742 191 ILE F C 1
ATOM 10141 O O . ILE F 1 178 ? 180.27069 137.90072 142.71399 1.000 43.43857 191 ILE F O 1
ATOM 10146 N N . GLU F 1 179 ? 181.24533 137.75831 140.68463 1.000 42.48651 192 GLU F N 1
ATOM 10147 C CA . GLU F 1 179 ? 182.37334 138.61644 141.02968 1.000 45.50994 192 GLU F CA 1
ATOM 10148 C C . GLU F 1 179 ? 182.72065 139.48592 139.82494 1.000 46.95449 192 GLU F C 1
ATOM 10149 O O . GLU F 1 179 ? 182.06547 139.42946 138.78065 1.000 43.26455 192 GLU F O 1
ATOM 10155 N N . HIS F 1 180 ? 183.76304 140.29965 139.97912 1.000 52.02492 193 HIS F N 1
ATOM 10156 C CA . HIS F 1 180 ? 184.23436 141.22570 138.94971 1.000 50.72821 193 HIS F CA 1
ATOM 10157 C C . HIS F 1 180 ? 185.44530 140.60281 138.25720 1.000 49.31725 193 HIS F C 1
ATOM 10158 O O . HIS F 1 180 ? 186.57632 140.72689 138.72709 1.000 49.62949 193 HIS F O 1
ATOM 10165 N N . TYR F 1 181 ? 185.20349 139.93469 137.12923 1.000 49.81297 194 TYR F N 1
ATOM 10166 C CA . TYR F 1 181 ? 186.28711 139.41701 136.30413 1.000 47.64196 194 TYR F CA 1
ATOM 10167 C C . TYR F 1 181 ? 186.65141 140.33991 135.15082 1.000 51.38130 194 TYR F C 1
ATOM 10168 O O . TYR F 1 181 ? 187.79156 140.29455 134.67817 1.000 53.78783 194 TYR F O 1
ATOM 10177 N N . ALA F 1 182 ? 185.71452 141.16702 134.69287 1.000 51.04201 195 ALA F N 1
ATOM 10178 C CA . ALA F 1 182 ? 185.95689 142.11259 133.61211 1.000 48.24069 195 ALA F CA 1
ATOM 10179 C C . ALA F 1 182 ? 184.94984 143.24304 133.74587 1.000 52.88455 195 ALA F C 1
ATOM 10180 O O . ALA F 1 182 ? 183.75884 142.98728 133.93947 1.000 56.10619 195 ALA F O 1
ATOM 10182 N N . ASP F 1 183 ? 185.42298 144.48255 133.64442 1.000 56.19940 196 ASP F N 1
ATOM 10183 C CA . ASP F 1 183 ? 184.58928 145.65887 133.87261 1.000 56.14355 196 ASP F CA 1
ATOM 10184 C C . ASP F 1 183 ? 184.33888 146.48613 132.62336 1.000 56.86327 196 ASP F C 1
ATOM 10185 O O . ASP F 1 183 ? 183.24474 147.02912 132.46024 1.000 55.17703 196 ASP F O 1
ATOM 10190 N N . THR F 1 184 ? 185.32725 146.60671 131.74434 1.000 56.24020 197 THR F N 1
ATOM 10191 C CA . THR F 1 184 ? 185.19395 147.40566 130.53823 1.000 51.16208 197 THR F CA 1
ATOM 10192 C C . THR F 1 184 ? 184.41919 146.62484 129.47564 1.000 50.05844 197 THR F C 1
ATOM 10193 O O . THR F 1 184 ? 184.32950 145.39628 129.51602 1.000 53.55556 197 THR F O 1
ATOM 10197 N N . TYR F 1 185 ? 183.83722 147.36188 128.52505 1.000 47.09468 198 TYR F N 1
ATOM 10198 C CA . TYR F 1 185 ? 183.05074 146.73504 127.46583 1.000 46.45681 198 TYR F CA 1
ATOM 10199 C C . TYR F 1 185 ? 183.90356 145.80516 126.60678 1.000 45.61701 198 TYR F C 1
ATOM 10200 O O . TYR F 1 185 ? 183.48649 144.68401 126.28904 1.000 44.95866 198 TYR F O 1
ATOM 10209 N N . GLU F 1 186 ? 185.10310 146.25109 126.22447 1.000 47.67823 199 GLU F N 1
ATOM 10210 C CA . GLU F 1 186 ? 185.97655 145.42251 125.39740 1.000 50.84491 199 GLU F CA 1
ATOM 10211 C C . GLU F 1 186 ? 186.44816 144.18382 126.14939 1.000 53.05384 199 GLU F C 1
ATOM 10212 O O . GLU F 1 186 ? 186.54820 143.09479 125.56946 1.000 53.16923 199 GLU F O 1
ATOM 10218 N N . GLU F 1 187 ? 186.74457 144.32802 127.44190 1.000 49.42137 200 GLU F N 1
ATOM 10219 C CA . GLU F 1 187 ? 187.11378 143.16636 128.24217 1.000 50.46117 200 GLU F CA 1
ATOM 10220 C C . GLU F 1 187 ? 185.95496 142.18479 128.35608 1.000 49.52046 200 GLU F C 1
ATOM 10221 O O . GLU F 1 187 ? 186.16269 140.96749 128.34059 1.000 51.36771 200 GLU F O 1
ATOM 10227 N N . VAL F 1 188 ? 184.72731 142.69511 128.47731 1.000 44.37149 201 VAL F N 1
ATOM 10228 C CA . VAL F 1 188 ? 183.55337 141.82593 128.51107 1.000 41.39217 201 VAL F CA 1
ATOM 10229 C C . VAL F 1 188 ? 183.41917 141.06501 127.19749 1.000 41.85335 201 VAL F C 1
ATOM 10230 O O . VAL F 1 188 ? 183.15756 139.85268 127.18226 1.000 42.94155 201 VAL F O 1
ATOM 10234 N N . LEU F 1 189 ? 183.61240 141.76220 126.07534 1.000 41.82457 202 LEU F N 1
ATOM 10235 C CA . LEU F 1 189 ? 183.52355 141.11415 124.77080 1.000 41.34572 202 LEU F CA 1
ATOM 10236 C C . LEU F 1 189 ? 184.59421 140.04080 124.60962 1.000 44.22370 202 LEU F C 1
ATOM 10237 O O . LEU F 1 189 ? 184.34360 138.98982 124.00922 1.000 45.50604 202 LEU F O 1
ATOM 10242 N N . GLU F 1 190 ? 185.79982 140.29418 125.12568 1.000 49.14854 203 GLU F N 1
ATOM 10243 C CA . GLU F 1 190 ? 186.86600 139.29742 125.04440 1.000 47.50679 203 GLU F CA 1
ATOM 10244 C C . GLU F 1 190 ? 186.58202 138.09665 125.94142 1.000 47.31207 203 GLU F C 1
ATOM 10245 O O . GLU F 1 190 ? 186.82239 136.94753 125.54748 1.000 49.67351 203 GLU F O 1
ATOM 10251 N N . LEU F 1 191 ? 186.08219 138.34595 127.15514 1.000 45.16940 204 LEU F N 1
ATOM 10252 C CA . LEU F 1 191 ? 185.75276 137.26220 128.07362 1.000 41.32142 204 LEU F CA 1
ATOM 10253 C C . LEU F 1 191 ? 184.64708 136.37713 127.52201 1.000 42.88762 204 LEU F C 1
ATOM 10254 O O . LEU F 1 191 ? 184.63858 135.16789 127.77519 1.000 43.89083 204 LEU F O 1
ATOM 10259 N N . ALA F 1 192 ? 183.70115 136.95894 126.78062 1.000 44.21198 205 ALA F N 1
ATOM 10260 C CA . ALA F 1 192 ? 182.61720 136.15873 126.21780 1.000 40.84021 205 ALA F CA 1
ATOM 10261 C C . ALA F 1 192 ? 183.15023 135.05309 125.31452 1.000 46.90191 205 ALA F C 1
ATOM 10262 O O . ALA F 1 192 ? 182.59042 133.95195 125.27243 1.000 48.37808 205 ALA F O 1
ATOM 10264 N N . GLN F 1 193 ? 184.23360 135.32364 124.58758 1.000 48.14677 206 GLN F N 1
ATOM 10265 C CA . GLN F 1 193 ? 184.76656 134.36988 123.62595 1.000 44.46249 206 GLN F CA 1
ATOM 10266 C C . GLN F 1 193 ? 185.95122 133.56748 124.14921 1.000 49.82866 206 GLN F C 1
ATOM 10267 O O . GLN F 1 193 ? 186.25256 132.51005 123.58701 1.000 50.28631 206 GLN F O 1
ATOM 10273 N N . GLU F 1 194 ? 186.62709 134.03085 125.20170 1.000 53.20136 207 GLU F N 1
ATOM 10274 C CA . GLU F 1 194 ? 187.80762 133.32692 125.69914 1.000 52.15300 207 GLU F CA 1
ATOM 10275 C C . GLU F 1 194 ? 187.48344 132.38529 126.85904 1.000 54.09608 207 GLU F C 1
ATOM 10276 O O . GLU F 1 194 ? 187.87746 131.21554 126.84264 1.000 59.99512 207 GLU F O 1
ATOM 10282 N N . ASN F 1 195 ? 186.77779 132.88014 127.87260 1.000 52.10142 208 ASN F N 1
ATOM 10283 C CA . ASN F 1 195 ? 186.47303 132.11498 129.08182 1.000 49.24206 208 ASN F CA 1
ATOM 10284 C C . ASN F 1 195 ? 184.96078 132.12060 129.28945 1.000 48.46859 208 ASN F C 1
ATOM 10285 O O . ASN F 1 195 ? 184.42925 132.95479 130.02499 1.000 48.40101 208 ASN F O 1
ATOM 10290 N N . SER F 1 196 ? 184.26882 131.17390 128.65208 1.000 46.28709 209 SER F N 1
ATOM 10291 C CA . SER F 1 196 ? 182.81353 131.13120 128.73868 1.000 46.42040 209 SER F CA 1
ATOM 10292 C C . SER F 1 196 ? 182.32046 130.60264 130.07839 1.000 49.01085 209 SER F C 1
ATOM 10293 O O . SER F 1 196 ? 181.17452 130.87207 130.45080 1.000 48.77423 209 SER F O 1
ATOM 10296 N N . THR F 1 197 ? 183.15117 129.85286 130.80423 1.000 52.21026 210 THR F N 1
ATOM 10297 C CA . THR F 1 197 ? 182.73558 129.33106 132.10184 1.000 50.52528 210 THR F CA 1
ATOM 10298 C C . THR F 1 197 ? 182.59076 130.45173 133.12463 1.000 50.02885 210 THR F C 1
ATOM 10299 O O . THR F 1 197 ? 181.68995 130.41756 133.97066 1.000 48.14157 210 THR F O 1
ATOM 10303 N N . TYR F 1 198 ? 183.45998 131.45781 133.05721 1.000 51.22329 211 TYR F N 1
ATOM 10304 C CA . TYR F 1 198 ? 183.41487 132.56360 134.00178 1.000 46.09394 211 TYR F CA 1
ATOM 10305 C C . TYR F 1 198 ? 182.58421 133.74277 133.51813 1.000 43.60308 211 TYR F C 1
ATOM 10306 O O . TYR F 1 198 ? 182.30163 134.64304 134.31443 1.000 44.03766 211 TYR F O 1
ATOM 10315 N N . ALA F 1 199 ? 182.18814 133.76940 132.24902 1.000 46.54967 212 ALA F N 1
ATOM 10316 C CA . ALA F 1 199 ? 181.29708 134.82453 131.76902 1.000 41.00377 212 ALA F CA 1
ATOM 10317 C C . ALA F 1 199 ? 179.83363 134.40528 131.85406 1.000 43.23258 212 ALA F C 1
ATOM 10318 O O . ALA F 1 199 ? 179.06154 134.57933 130.91704 1.000 50.95990 212 ALA F O 1
ATOM 10320 N N . VAL F 1 200 ? 179.44398 133.85423 132.99996 1.000 41.64497 213 VAL F N 1
ATOM 10321 C CA . VAL F 1 200 ? 178.04468 133.63728 133.34796 1.000 38.21876 213 VAL F CA 1
ATOM 10322 C C . VAL F 1 200 ? 177.89014 134.08155 134.79325 1.000 38.04970 213 VAL F C 1
ATOM 10323 O O . VAL F 1 200 ? 176.77450 134.23882 135.29953 1.000 39.39199 213 VAL F O 1
ATOM 10327 N N . ARG F 1 201 ? 179.02609 134.27673 135.46263 1.000 38.67679 214 ARG F N 1
ATOM 10328 C CA . ARG F 1 201 ? 179.08640 134.78591 136.82424 1.000 37.31059 214 ARG F CA 1
ATOM 10329 C C . ARG F 1 201 ? 179.84574 136.10552 136.90293 1.000 36.75060 214 ARG F C 1
ATOM 10330 O O . ARG F 1 201 ? 180.39500 136.43934 137.95586 1.000 39.74018 214 ARG F O 1
ATOM 10338 N N . ASN F 1 202 ? 179.89739 136.85356 135.80417 1.000 36.01991 215 ASN F N 1
ATOM 10339 C CA . ASN F 1 202 ? 180.52812 138.16566 135.76426 1.000 36.67578 215 ASN F CA 1
ATOM 10340 C C . ASN F 1 202 ? 179.45725 139.23311 135.94113 1.000 35.54448 215 ASN F C 1
ATOM 10341 O O . ASN F 1 202 ? 178.42004 139.19258 135.27315 1.000 38.08915 215 ASN F O 1
ATOM 10346 N N . SER F 1 203 ? 179.71411 140.18252 136.84339 1.000 35.67787 216 SER F N 1
ATOM 10347 C CA . SER F 1 203 ? 178.69179 141.15381 137.22188 1.000 33.44085 216 SER F CA 1
ATOM 10348 C C . SER F 1 203 ? 178.26230 142.02034 136.04252 1.000 34.95545 216 SER F C 1
ATOM 10349 O O . SER F 1 203 ? 177.06416 142.23109 135.82391 1.000 34.54328 216 SER F O 1
ATOM 10352 N N . ASN F 1 204 ? 179.22377 142.52602 135.26812 1.000 34.76998 217 ASN F N 1
ATOM 10353 C CA . ASN F 1 204 ? 178.91618 143.50013 134.22689 1.000 33.03780 217 ASN F CA 1
ATOM 10354 C C . ASN F 1 204 ? 178.28552 142.86912 132.99198 1.000 32.31849 217 ASN F C 1
ATOM 10355 O O . ASN F 1 204 ? 177.50221 143.53171 132.30055 1.000 35.39442 217 ASN F O 1
ATOM 10360 N N . SER F 1 205 ? 178.61589 141.61003 132.69232 1.000 30.37029 218 SER F N 1
ATOM 10361 C CA . SER F 1 205 ? 178.05340 140.95748 131.51360 1.000 28.36644 218 SER F CA 1
ATOM 10362 C C . SER F 1 205 ? 176.53968 140.82707 131.62139 1.000 27.85594 218 SER F C 1
ATOM 10363 O O . SER F 1 205 ? 175.81581 141.08919 130.65304 1.000 28.57308 218 SER F O 1
ATOM 10366 N N . LEU F 1 206 ? 176.04415 140.43162 132.79656 1.000 27.73342 219 LEU F N 1
ATOM 10367 C CA . LEU F 1 206 ? 174.60528 140.28336 132.98901 1.000 25.60383 219 LEU F CA 1
ATOM 10368 C C . LEU F 1 206 ? 173.88185 141.61880 132.85057 1.000 24.76369 219 LEU F C 1
ATOM 10369 O O . LEU F 1 206 ? 172.81385 141.69316 132.22982 1.000 26.70750 219 LEU F O 1
ATOM 10374 N N . ILE F 1 207 ? 174.45087 142.68653 133.41557 1.000 23.26282 220 ILE F N 1
ATOM 10375 C CA . ILE F 1 207 ? 173.81973 144.00097 133.33200 1.000 26.28530 220 ILE F CA 1
ATOM 10376 C C . ILE F 1 207 ? 173.80453 144.50322 131.89198 1.000 26.31302 220 ILE F C 1
ATOM 10377 O O . ILE F 1 207 ? 172.79265 145.03909 131.41884 1.000 25.80028 220 ILE F O 1
ATOM 10382 N N . TYR F 1 208 ? 174.91856 144.33730 131.17078 1.000 25.65696 221 TYR F N 1
ATOM 10383 C CA . TYR F 1 208 ? 174.95250 144.72938 129.76468 1.000 23.69011 221 TYR F CA 1
ATOM 10384 C C . TYR F 1 208 ? 173.92053 143.95895 128.95182 1.000 22.97847 221 TYR F C 1
ATOM 10385 O O . TYR F 1 208 ? 173.20180 144.54502 128.13447 1.000 24.64574 221 TYR F O 1
ATOM 10394 N N . TYR F 1 209 ? 173.82534 142.64547 129.17285 1.000 22.95212 222 TYR F N 1
ATOM 10395 C CA . TYR F 1 209 ? 172.86385 141.82278 128.44499 1.000 22.41744 222 TYR F CA 1
ATOM 10396 C C . TYR F 1 209 ? 171.43012 142.26896 128.71555 1.000 21.99202 222 TYR F C 1
ATOM 10397 O O . TYR F 1 209 ? 170.62340 142.40574 127.78637 1.000 20.84807 222 TYR F O 1
ATOM 10406 N N . ALA F 1 210 ? 171.09665 142.51118 129.98709 1.000 21.73862 223 ALA F N 1
ATOM 10407 C CA . ALA F 1 210 ? 169.73476 142.91070 130.33038 1.000 22.08670 223 ALA F CA 1
ATOM 10408 C C . ALA F 1 210 ? 169.38257 144.26806 129.73255 1.000 24.43866 223 ALA F C 1
ATOM 10409 O O . ALA F 1 210 ? 168.30875 144.43443 129.13318 1.000 26.10591 223 ALA F O 1
ATOM 10411 N N . LEU F 1 211 ? 170.27955 145.24983 129.87299 1.000 24.67705 224 LEU F N 1
ATOM 10412 C CA . LEU F 1 211 ? 170.00777 146.57157 129.32045 1.000 22.30665 224 LEU F CA 1
ATOM 10413 C C . LEU F 1 211 ? 169.92162 146.54177 127.80069 1.000 23.77996 224 LEU F C 1
ATOM 10414 O O . LEU F 1 211 ? 169.13278 147.29028 127.21530 1.000 26.96337 224 LEU F O 1
ATOM 10419 N N . ASP F 1 212 ? 170.71146 145.68922 127.14393 1.000 26.36723 225 ASP F N 1
ATOM 10420 C CA . ASP F 1 212 ? 170.68446 145.64569 125.68757 1.000 24.84091 225 ASP F CA 1
ATOM 10421 C C . ASP F 1 212 ? 169.42907 144.95509 125.16845 1.000 26.38564 225 ASP F C 1
ATOM 10422 O O . ASP F 1 212 ? 168.86669 145.37257 124.15025 1.000 28.99926 225 ASP F O 1
ATOM 10427 N N . VAL F 1 213 ? 168.96601 143.89869 125.84479 1.000 26.93206 226 VAL F N 1
ATOM 10428 C CA . VAL F 1 213 ? 167.75916 143.22788 125.36189 1.000 23.89242 226 VAL F CA 1
ATOM 10429 C C . VAL F 1 213 ? 166.48302 143.96630 125.72879 1.000 25.22950 226 VAL F C 1
ATOM 10430 O O . VAL F 1 213 ? 165.46836 143.78694 125.04632 1.000 25.79262 226 VAL F O 1
ATOM 10434 N N . TYR F 1 214 ? 166.49385 144.80258 126.77188 1.000 26.76830 227 TYR F N 1
ATOM 10435 C CA . TYR F 1 214 ? 165.29576 145.59090 127.05247 1.000 24.20225 227 TYR F CA 1
ATOM 10436 C C . TYR F 1 214 ? 165.09048 146.69983 126.02163 1.000 27.48205 227 TYR F C 1
ATOM 10437 O O . TYR F 1 214 ? 163.96470 146.91987 125.55560 1.000 28.10584 227 TYR F O 1
ATOM 10446 N N . ALA F 1 215 ? 166.16241 147.41024 125.66293 1.000 26.91641 228 ALA F N 1
ATOM 10447 C CA . ALA F 1 215 ? 166.07859 148.52749 124.73050 1.000 25.39500 228 ALA F CA 1
ATOM 10448 C C . ALA F 1 215 ? 165.74813 148.09617 123.30937 1.000 29.17644 228 ALA F C 1
ATOM 10449 O O . ALA F 1 215 ? 165.16740 148.88847 122.56128 1.000 29.63785 228 ALA F O 1
ATOM 10451 N N . TYR F 1 216 ? 166.10847 146.87656 122.91827 1.000 30.94069 229 TYR F N 1
ATOM 10452 C CA . TYR F 1 216 ? 165.78938 146.36502 121.59282 1.000 28.45125 229 TYR F CA 1
ATOM 10453 C C . TYR F 1 216 ? 164.33910 145.92050 121.47273 1.000 30.85376 229 TYR F C 1
ATOM 10454 O O . TYR F 1 216 ? 163.74047 146.06999 120.40278 1.000 32.56457 229 TYR F O 1
ATOM 10463 N N . ASP F 1 217 ? 163.75829 145.38628 122.54555 1.000 30.86769 230 ASP F N 1
ATOM 10464 C CA . ASP F 1 217 ? 162.40283 144.85412 122.50803 1.000 26.91931 230 ASP F CA 1
ATOM 10465 C C . ASP F 1 217 ? 161.32735 145.86515 122.87665 1.000 28.14786 230 ASP F C 1
ATOM 10466 O O . ASP F 1 217 ? 160.22388 145.78777 122.32896 1.000 30.40817 230 ASP F O 1
ATOM 10471 N N . VAL F 1 218 ? 161.59358 146.80587 123.78295 1.000 28.44212 231 VAL F N 1
ATOM 10472 C CA . VAL F 1 218 ? 160.55996 147.68100 124.32490 1.000 27.29501 231 VAL F CA 1
ATOM 10473 C C . VAL F 1 218 ? 160.78404 149.13913 123.93290 1.000 31.37993 231 VAL F C 1
ATOM 10474 O O . VAL F 1 218 ? 159.88506 149.78975 123.40024 1.000 36.13799 231 VAL F O 1
ATOM 10478 N N . THR F 1 219 ? 161.97708 149.67190 124.19833 1.000 30.82019 232 THR F N 1
ATOM 10479 C CA . THR F 1 219 ? 162.19867 151.10961 124.06062 1.000 30.23034 232 THR F CA 1
ATOM 10480 C C . THR F 1 219 ? 162.14926 151.54393 122.59875 1.000 31.48645 232 THR F C 1
ATOM 10481 O O . THR F 1 219 ? 161.33627 152.39308 122.21665 1.000 33.08158 232 THR F O 1
ATOM 10485 N N . ILE F 1 220 ? 163.01666 150.97698 121.76746 1.000 29.99590 233 ILE F N 1
ATOM 10486 C CA . ILE F 1 220 ? 163.02463 151.25520 120.33342 1.000 31.59299 233 ILE F CA 1
ATOM 10487 C C . ILE F 1 220 ? 162.89533 149.92169 119.60795 1.000 35.12757 233 ILE F C 1
ATOM 10488 O O . ILE F 1 220 ? 163.91353 149.30738 119.26020 1.000 37.70845 233 ILE F O 1
ATOM 10493 N N . PRO F 1 221 ? 161.67697 149.43682 119.36883 1.000 32.89523 234 PRO F N 1
ATOM 10494 C CA . PRO F 1 221 ? 161.49988 148.06520 118.86308 1.000 35.20330 234 PRO F CA 1
ATOM 10495 C C . PRO F 1 221 ? 162.18094 147.84839 117.52010 1.000 38.71813 234 PRO F C 1
ATOM 10496 O O . PRO F 1 221 ? 161.89646 148.53544 116.53733 1.000 40.55528 234 PRO F O 1
ATOM 10500 N N . GLY F 1 222 ? 163.08556 146.86982 117.48716 1.000 34.96071 235 GLY F N 1
ATOM 10501 C CA . GLY F 1 222 ? 163.79529 146.50042 116.28449 1.000 35.11589 235 GLY F CA 1
ATOM 10502 C C . GLY F 1 222 ? 165.12479 147.19147 116.07011 1.000 40.10603 235 GLY F C 1
ATOM 10503 O O . GLY F 1 222 ? 165.87960 146.77501 115.18347 1.000 41.50003 235 GLY F O 1
ATOM 10504 N N . GLU F 1 223 ? 165.43820 148.23414 116.83738 1.000 40.33052 236 GLU F N 1
ATOM 10505 C CA . GLU F 1 223 ? 166.68830 148.96317 116.65936 1.000 41.25474 236 GLU F CA 1
ATOM 10506 C C . GLU F 1 223 ? 167.58406 148.93382 117.88818 1.000 42.81639 236 GLU F C 1
ATOM 10507 O O . GLU F 1 223 ? 168.75531 148.55316 117.78233 1.000 45.63907 236 GLU F O 1
ATOM 10513 N N . GLY F 1 224 ? 167.07269 149.32520 119.05526 1.000 36.51075 237 GLY F N 1
ATOM 10514 C CA . GLY F 1 224 ? 167.89606 149.43424 120.24347 1.000 35.47353 237 GLY F CA 1
ATOM 10515 C C . GLY F 1 224 ? 168.73724 150.69884 120.25349 1.000 39.77986 237 GLY F C 1
ATOM 10516 O O . GLY F 1 224 ? 168.64437 151.55851 119.37737 1.000 46.41614 237 GLY F O 1
ATOM 10517 N N . CYS F 1 225 ? 169.57515 150.81574 121.28474 1.000 39.31411 238 CYS F N 1
ATOM 10518 C CA . CYS F 1 225 ? 170.46501 151.96720 121.42918 1.000 43.01214 238 CYS F CA 1
ATOM 10519 C C . CYS F 1 225 ? 171.84671 151.53809 121.91457 1.000 44.82988 238 CYS F C 1
ATOM 10520 O O . CYS F 1 225 ? 172.43708 152.17220 122.79436 1.000 48.64973 238 CYS F O 1
ATOM 10523 N N . ASN F 1 226 ? 172.38948 150.45837 121.34699 1.000 43.96813 239 ASN F N 1
ATOM 10524 C CA . ASN F 1 226 ? 173.71489 150.00599 121.76443 1.000 45.51438 239 ASN F CA 1
ATOM 10525 C C . ASN F 1 226 ? 174.79882 150.99045 121.33789 1.000 50.89573 239 ASN F C 1
ATOM 10526 O O . ASN F 1 226 ? 175.71284 151.29093 122.11387 1.000 48.66363 239 ASN F O 1
ATOM 10531 N N . GLY F 1 227 ? 174.71428 151.50046 120.11449 1.000 53.91097 240 GLY F N 1
ATOM 10532 C CA . GLY F 1 227 ? 175.63298 152.52494 119.64715 1.000 53.66922 240 GLY F CA 1
ATOM 10533 C C . GLY F 1 227 ? 177.07140 152.09462 119.45407 1.000 58.31444 240 GLY F C 1
ATOM 10534 O O . GLY F 1 227 ? 177.98810 152.86393 119.76728 1.000 60.94105 240 GLY F O 1
ATOM 10535 N N . ASP F 1 228 ? 177.29735 150.88642 118.93526 1.000 59.75115 241 ASP F N 1
ATOM 10536 C CA . ASP F 1 228 ? 178.64499 150.42841 118.63201 1.000 59.27045 241 ASP F CA 1
ATOM 10537 C C . ASP F 1 228 ? 178.84537 150.06551 117.16699 1.000 62.43924 241 ASP F C 1
ATOM 10538 O O . ASP F 1 228 ? 179.97261 149.74290 116.77830 1.000 62.99065 241 ASP F O 1
ATOM 10543 N N . GLY F 1 229 ? 177.79872 150.10520 116.35105 1.000 61.31118 242 GLY F N 1
ATOM 10544 C CA . GLY F 1 229 ? 177.91733 149.82883 114.93726 1.000 61.18238 242 GLY F CA 1
ATOM 10545 C C . GLY F 1 229 ? 177.34104 148.51345 114.46107 1.000 64.02713 242 GLY F C 1
ATOM 10546 O O . GLY F 1 229 ? 177.72768 148.05046 113.38254 1.000 66.58887 242 GLY F O 1
ATOM 10547 N N . THR F 1 230 ? 176.43243 147.90096 115.21658 1.000 64.44286 243 THR F N 1
ATOM 10548 C CA . THR F 1 230 ? 175.82561 146.63452 114.83305 1.000 62.94592 243 THR F CA 1
ATOM 10549 C C . THR F 1 230 ? 174.32300 146.81089 114.68413 1.000 63.67882 243 THR F C 1
ATOM 10550 O O . THR F 1 230 ? 173.68925 147.51257 115.47760 1.000 66.37571 243 THR F O 1
ATOM 10554 N N . SER F 1 231 ? 173.75994 146.17305 113.66233 1.000 59.92408 244 SER F N 1
ATOM 10555 C CA . SER F 1 231 ? 172.32176 146.14425 113.44754 1.000 56.70365 244 SER F CA 1
ATOM 10556 C C . SER F 1 231 ? 171.88241 144.70844 113.21277 1.000 56.95169 244 SER F C 1
ATOM 10557 O O . SER F 1 231 ? 172.44701 144.00795 112.36780 1.000 63.59489 244 SER F O 1
ATOM 10560 N N . TYR F 1 232 ? 170.87197 144.27680 113.96006 1.000 53.46601 245 TYR F N 1
ATOM 10561 C CA . TYR F 1 232 ? 170.36539 142.91576 113.88856 1.000 50.22619 245 TYR F CA 1
ATOM 10562 C C . TYR F 1 232 ? 168.94718 142.92591 113.34201 1.000 49.21413 245 TYR F C 1
ATOM 10563 O O . TYR F 1 232 ? 168.15661 143.81999 113.65574 1.000 51.14817 245 TYR F O 1
ATOM 10572 N N . LYS F 1 233 ? 168.63417 141.93230 112.52316 1.000 51.78031 246 LYS F N 1
ATOM 10573 C CA . LYS F 1 233 ? 167.32363 141.77960 111.91525 1.000 50.55555 246 LYS F CA 1
ATOM 10574 C C . LYS F 1 233 ? 166.69092 140.47340 112.38279 1.000 48.48584 246 LYS F C 1
ATOM 10575 O O . LYS F 1 233 ? 167.27383 139.71424 113.16024 1.000 51.35372 246 LYS F O 1
ATOM 10581 N N . LYS F 1 234 ? 165.47595 140.21656 111.89558 1.000 47.87910 247 LYS F N 1
ATOM 10582 C CA . LYS F 1 234 ? 164.77121 138.99136 112.25188 1.000 49.13272 247 LYS F CA 1
ATOM 10583 C C . LYS F 1 234 ? 165.50383 137.74642 111.76902 1.000 50.83087 247 LYS F C 1
ATOM 10584 O O . LYS F 1 234 ? 165.35670 136.67918 112.37373 1.000 50.27842 247 LYS F O 1
ATOM 10590 N N . SER F 1 235 ? 166.30441 137.86165 110.70897 1.000 53.16160 248 SER F N 1
ATOM 10591 C CA . SER F 1 235 ? 167.03172 136.72210 110.16690 1.000 52.13782 248 SER F CA 1
ATOM 10592 C C . SER F 1 235 ? 168.23370 136.32101 111.01089 1.000 51.51332 248 SER F C 1
ATOM 10593 O O . SER F 1 235 ? 168.79628 135.24551 110.78132 1.000 55.19358 248 SER F O 1
ATOM 10596 N N . ASP F 1 236 ? 168.64281 137.14946 111.96916 1.000 50.59521 249 ASP F N 1
ATOM 10597 C CA . ASP F 1 236 ? 169.73937 136.81302 112.86548 1.000 48.04618 249 ASP F CA 1
ATOM 10598 C C . ASP F 1 236 ? 169.28821 136.01792 114.08154 1.000 45.91883 249 ASP F C 1
ATOM 10599 O O . ASP F 1 236 ? 170.13787 135.53608 114.83704 1.000 44.39376 249 ASP F O 1
ATOM 10604 N N . PHE F 1 237 ? 167.98286 135.86749 114.28456 1.000 44.40799 250 PHE F N 1
ATOM 10605 C CA . PHE F 1 237 ? 167.43993 135.14702 115.42646 1.000 40.86233 250 PHE F CA 1
ATOM 10606 C C . PHE F 1 237 ? 167.12190 133.69333 115.11065 1.000 47.57018 250 PHE F C 1
ATOM 10607 O O . PHE F 1 237 ? 166.35226 133.06843 115.84604 1.000 52.34302 250 PHE F O 1
ATOM 10615 N N . SER F 1 238 ? 167.68254 133.14614 114.03946 1.000 53.92889 251 SER F N 1
ATOM 10616 C CA . SER F 1 238 ? 167.42649 131.76331 113.66288 1.000 59.14488 251 SER F CA 1
ATOM 10617 C C . SER F 1 238 ? 168.71157 131.06997 113.22485 1.000 60.71458 251 SER F C 1
ATOM 10618 O O . SER F 1 238 ? 168.78477 130.50552 112.13345 1.000 69.40688 251 SER F O 1
#

Nearest PDB structures (foldseek):
  1ge6-assembly1_A  TM=7.734E-01  e=5.093E-07  Grifola frondosa
  2x3b-assembly1_A  TM=7.227E-01  e=6.038E-07  Aeromonas salmonicida subsp. achromogenes
  2x3b-assembly1_B  TM=7.248E-01  e=1.497E-06  Aeromonas salmonicida subsp. achromogenes
  2x3a-assembly1_A-2  TM=7.365E-01  e=1.879E-06  Aeromonas salmonicida subsp. achromogenes
  2x3c-assembly1_A-2  TM=7.144E-01  e=1.263E-06  Aeromonas salmonicida subsp. achromogenes

Sequence (1326 aa):
YDWRADWVKGFPIDSSCNATQYNQLSTGLQEAQLLAEHARDHTLRFGSKSPFFRKYFGNETASAEVVGHFDNVVGADKSSILFLCDDLDDKCKNDGWAGYWRGSNHSDQTIICDLSFVTRRYLTQLCSSGYTVSKSKTNIFWAGDLLHRFWHLKSIGQLVIEHYADTYEEVLELAQENSTYAVRNSNSLIYYALDVYAYDVTIPGEGCNGDGTSYKKSDFSYDWRADWVKGFPIDSSCNATQYNQLSTGLQEAQLLAEHARDHTLRFGSKSPFFRKYFGNETASAEVVGHFDNVVGADKSSILFLCDDLDDKCKNDGWAGYWRGSNHSDQTIICDLSFVTRRYLTQLCSSGYTVSKSKTNIFWAGDLLHRFWHLKSIGQLVIEHYADTYEEVLELAQENSTYAVRNSNSLIYYALDVYAYDVTIPGEGCNGDGTSYKKSDFSYDWRADWVKGFPIDSSCNATQYNQLSTGLQEAQLLAEHARDHTLRFGSKSPFFRKYFGNETASAEVVGHFDNVVGADKSSILFLCDDLDDKCKNDGWAGYWRGSNHSDQTIICDLSFVTRRYLTQLCSSGYTVSKSKTNIFWAGDLLHRFWHLKSIGQLVIEHYADTYEEVLELAQENSTYAVRNSNSLIYYALDVYAYDVTIPGEGCNGDGTSYKKSDFSYDWRADWVKGFPIDSSCNATQYNQLSTGLQEAQLLAEHARDHTLRFGSKSPFFRKYFGNETASAEVVGHFDNVVGADKSSILFLCDDLDDKCKNDGWAGYWRGSNHSDQTIICDLSFVTRRYLTQLCSSGYTVSKSKTNIFWAGDLLHRFWHLKSIGQLVIEHYADTYEEVLELAQENSTYAVRNSNSLIYYALDVYAYDVTIPGEGCNGDGTSYKKSDFSYDWRADWVKGFPIDSSCNATQYNQLSTGLQEAQLLAEHARDHTLRFGSKSPFFRKYFGNETASAEVVGHFDNVVGADKSSILFLCDDLDDKCKNDGWAGYWRGSNHSDQTIICDLSFVTRRYLTQLCSSGYTVSKSKTNIFWAGDLLHRFWHLKSIGQLVIEHYADTYEEVLELAQENSTYAVRNSNSLIYYALDVYAYDVTIPGEGCNGDGTSYKKSDFSYDWRADWVKGFPIDSSCNATQYNQLSTGLQEAQLLAEHARDHTLRFGSKSPFFRKYFGNETASAEVVGHFDNVVGADKSSILFLCDDLDDKCKNDGWAGYWRGSNHSDQTIICDLSFVTRRYLTQLCSSGYTVSKSKTNIFWAGDLLHRFWHLKSIGQLVIEHYADTYEEVLELAQENSTYAVRNSNSLIYYALDVYAYDVTIPGEGCNGDGTSYKKSDFS

GO terms:
  GO:0070051 fibrinogen binding (F, IDA)
  GO:0005178 integrin binding (F, IDA)
  GO:0001411 hyphal tip (C, IDA)
  GO:0005576 extracellular region (C, IDA)
  GO:0009277 fungal-type cell wall (C, IDA)
  GO:0009986 cell surface (C, IDA)
  GO:0030446 hyphal cell wall (C, IDA)
  GO:0030985 high molecular weight kininogen binding (F, IDA)
  GO:0008270 zinc ion binding (F, IDA)
  GO:0044406 adhesion of symbiont to host (P, IDA)
  GO:0045916 negative regulation of complement activation (P, IDA)
  GO:0052085 symbiont-mediated suppression of host T-cell mediated immune response (P, IDA)
  GO:0052156 symbiont-mediated perturbation of host T-cell mediated immune response (P, IDA)
  GO:0007159 leukocyte cell-cell adhesion (P, IDA)
  GO:0044406 adhesion of symbiont to host (P, IMP)
  GO:0052156 symbiont-mediated perturbation of host T-cell mediated immune response (P, IMP)
  GO:0006829 zinc ion transport (P, IMP)
  GO:0007159 leukocyte cell-cell adhesion (P, IMP)
  GO:0005515 protein binding (F, IPI)
  GO:0042783 symbiont-mediated evasion of host immune response (P, IPI)